Protein AF-0000000077414732 (afdb_homodimer)

InterPro domains:
  IPR002656 Acyltransferase 3 domain [PF01757] (220-573)
  IPR052728 Oxygen and lipid transport regulator [PTHR11161] (34-634)

Organism: Phaedon cochleariae (NCBI:txid80249)

Structure (mmCIF, N/CA/C/O backbone):
data_AF-0000000077414732-model_v1
#
loop_
_entity.id
_entity.type
_entity.pdbx_description
1 polymer 'Acyltransferase 3 domain-containing protein'
#
loop_
_atom_site.group_PDB
_atom_site.id
_atom_site.type_symbol
_atom_site.label_atom_id
_atom_site.label_alt_id
_atom_site.label_comp_id
_atom_site.label_asym_id
_atom_site.label_entity_id
_atom_site.label_seq_id
_atom_site.pdbx_PDB_ins_code
_atom_site.Cartn_x
_atom_site.Cartn_y
_atom_site.Cartn_z
_atom_site.occupancy
_atom_site.B_iso_or_equiv
_atom_site.auth_seq_id
_atom_site.auth_comp_id
_atom_site.auth_asym_id
_atom_site.auth_atom_id
_atom_site.pdbx_PDB_model_num
ATOM 1 N N . MET A 1 1 ? 13.32 -22.75 22.578 1 18.02 1 MET A N 1
ATOM 2 C CA . MET A 1 1 ? 13.07 -21.766 23.625 1 18.02 1 MET A CA 1
ATOM 3 C C . MET A 1 1 ? 12.617 -20.438 23.047 1 18.02 1 MET A C 1
ATOM 5 O O . MET A 1 1 ? 11.727 -19.781 23.594 1 18.02 1 MET A O 1
ATOM 9 N N . LEU A 1 2 ? 13.352 -19.938 22.125 1 20.39 2 LEU A N 1
ATOM 10 C CA . LEU A 1 2 ? 13.336 -18.531 21.766 1 20.39 2 LEU A CA 1
ATOM 11 C C . LEU A 1 2 ? 12.102 -18.188 20.938 1 20.39 2 LEU A C 1
ATOM 13 O O . LEU A 1 2 ? 12.086 -17.203 20.203 1 20.39 2 LEU A O 1
ATOM 17 N N . ARG A 1 3 ? 11.102 -19.219 20.781 1 23.84 3 ARG A N 1
ATOM 18 C CA . ARG A 1 3 ? 9.695 -19.312 20.406 1 23.84 3 ARG A CA 1
ATOM 19 C C . ARG A 1 3 ? 8.844 -18.328 21.188 1 23.84 3 ARG A C 1
ATOM 21 O O . ARG A 1 3 ? 7.668 -18.109 20.875 1 23.84 3 ARG A O 1
ATOM 28 N N . TYR A 1 4 ? 9.273 -18 22.516 1 25.23 4 TYR A N 1
ATOM 29 C CA . TYR A 1 4 ? 8.32 -17.453 23.484 1 25.23 4 TYR A CA 1
ATOM 30 C C . TYR A 1 4 ? 8.242 -15.938 23.375 1 25.23 4 TYR A C 1
ATOM 32 O O . TYR A 1 4 ? 7.746 -15.266 24.281 1 25.23 4 TYR A O 1
ATOM 40 N N . PHE A 1 5 ? 8.992 -15.219 22.719 1 26.42 5 PHE A N 1
ATOM 41 C CA . PHE A 1 5 ? 8.867 -13.812 23.062 1 26.42 5 PHE A CA 1
ATOM 42 C C . PHE A 1 5 ? 7.426 -13.344 22.953 1 26.42 5 PHE A C 1
ATOM 44 O O . PHE A 1 5 ? 6.613 -13.977 22.281 1 26.42 5 PHE A O 1
ATOM 51 N N . PHE A 1 6 ? 7.035 -11.969 23.219 1 28.31 6 PHE A N 1
ATOM 52 C CA . PHE A 1 6 ? 5.723 -11.43 23.562 1 28.31 6 PHE A CA 1
ATOM 53 C C . PHE A 1 6 ? 4.688 -11.828 22.516 1 28.31 6 PHE A C 1
ATOM 55 O O . PHE A 1 6 ? 4.391 -11.062 21.594 1 28.31 6 PHE A O 1
ATOM 62 N N . VAL A 1 7 ? 4.859 -12.984 21.906 1 28.56 7 VAL A N 1
ATOM 63 C CA . VAL A 1 7 ? 3.773 -13.586 21.141 1 28.56 7 VAL A CA 1
ATOM 64 C C . VAL A 1 7 ? 2.484 -13.547 21.953 1 28.56 7 VAL A C 1
ATOM 66 O O . VAL A 1 7 ? 2.406 -14.148 23.031 1 28.56 7 VAL A O 1
ATOM 69 N N . ILE A 1 8 ? 1.695 -12.453 22 1 32.56 8 ILE A N 1
ATOM 70 C CA . ILE A 1 8 ? 0.313 -12.703 22.391 1 32.56 8 ILE A CA 1
ATOM 71 C C . ILE A 1 8 ? -0.017 -14.188 22.219 1 32.56 8 ILE A C 1
ATOM 73 O O . ILE A 1 8 ? 0.409 -14.812 21.25 1 32.56 8 ILE A O 1
ATOM 77 N N . VAL A 1 9 ? -0.513 -14.844 23.391 1 32.56 9 VAL A N 1
ATOM 78 C CA . VAL A 1 9 ? -0.996 -16.219 23.547 1 32.56 9 VAL A CA 1
ATOM 79 C C . VAL A 1 9 ? -1.64 -16.672 22.234 1 32.56 9 VAL A C 1
ATOM 81 O O . VAL A 1 9 ? -2.82 -16.406 21.984 1 32.56 9 VAL A O 1
ATOM 84 N N . LEU A 1 10 ? -1.048 -16.266 21.141 1 33.69 10 LEU A N 1
ATOM 85 C CA . LEU A 1 10 ? -1.621 -17.047 20.047 1 33.69 10 LEU A CA 1
ATOM 86 C C . LEU A 1 10 ? -1.59 -18.531 20.359 1 33.69 10 LEU A C 1
ATOM 88 O O . LEU A 1 10 ? -0.516 -19.141 20.438 1 33.69 10 LEU A O 1
ATOM 92 N N . VAL A 1 11 ? -2.518 -18.922 21.281 1 32.69 11 VAL A N 1
ATOM 93 C CA . VAL A 1 11 ? -2.852 -20.344 21.375 1 32.69 11 VAL A CA 1
ATOM 94 C C . VAL A 1 11 ? -2.785 -20.984 20 1 32.69 11 VAL A C 1
ATOM 96 O O . VAL A 1 11 ? -3.564 -20.641 19.109 1 32.69 11 VAL A O 1
ATOM 99 N N . ILE A 1 12 ? -1.624 -21.078 19.5 1 35.59 12 ILE A N 1
ATOM 100 C CA . ILE A 1 12 ? -1.522 -21.984 18.359 1 35.59 12 ILE A CA 1
ATOM 101 C C . ILE A 1 12 ? -2.211 -23.312 18.703 1 35.59 12 ILE A C 1
ATOM 103 O O . ILE A 1 12 ? -1.692 -24.109 19.484 1 35.59 12 ILE A O 1
ATOM 107 N N . ASN A 1 13 ? -3.469 -23.234 18.906 1 33.81 13 ASN A N 1
ATOM 108 C CA . ASN A 1 13 ? -4.094 -24.547 18.953 1 33.81 13 ASN A CA 1
ATOM 109 C C . ASN A 1 13 ? -3.842 -25.328 17.656 1 33.81 13 ASN A C 1
ATOM 111 O O . ASN A 1 13 ? -4.066 -24.812 16.562 1 33.81 13 ASN A O 1
ATOM 115 N N . LYS A 1 14 ? -2.857 -26.172 17.75 1 39.28 14 LYS A N 1
ATOM 116 C CA . LYS A 1 14 ? -2.6 -27.203 16.734 1 39.28 14 LYS A CA 1
ATOM 117 C C . LYS A 1 14 ? -3.902 -27.781 16.188 1 39.28 14 LYS A C 1
ATOM 119 O O . LYS A 1 14 ? -4.898 -27.859 16.906 1 39.28 14 LYS A O 1
ATOM 124 N N . CYS A 1 15 ? -3.988 -27.672 14.906 1 40.34 15 CYS A N 1
ATOM 125 C CA . CYS A 1 15 ? -4.984 -28.344 14.078 1 40.34 15 CYS A CA 1
ATOM 126 C C . CYS A 1 15 ? -5.316 -29.719 14.625 1 40.34 15 CYS A C 1
ATOM 128 O O . CYS A 1 15 ? -4.43 -30.562 14.781 1 40.34 15 CYS A O 1
ATOM 130 N N . ASN A 1 16 ? -6.195 -29.812 15.492 1 41.09 16 ASN A N 1
ATOM 131 C CA . ASN A 1 16 ? -6.742 -31.031 16.078 1 41.09 16 ASN A CA 1
ATOM 132 C C . ASN A 1 16 ? -7.02 -32.094 15.023 1 41.09 16 ASN A C 1
ATOM 134 O O . ASN A 1 16 ? -7.645 -33.125 15.305 1 41.09 16 ASN A O 1
ATOM 138 N N . GLY A 1 17 ? -7.18 -31.812 13.664 1 50.53 17 GLY A N 1
ATOM 139 C CA . GLY A 1 17 ? -7.809 -32.969 13.07 1 50.53 17 GLY A CA 1
ATOM 140 C C . GLY A 1 17 ? -6.906 -34.188 13.039 1 50.53 17 GLY A C 1
ATOM 141 O O . GLY A 1 17 ? -5.711 -34.094 13.328 1 50.53 17 GLY A O 1
ATOM 142 N N . GLU A 1 18 ? -7.496 -35.375 12.867 1 68.94 18 GLU A N 1
ATOM 143 C CA . GLU A 1 18 ? -7.055 -36.781 12.836 1 68.94 18 GLU A CA 1
ATOM 144 C C . GLU A 1 18 ? -6.148 -37.031 11.633 1 68.94 18 GLU A C 1
ATOM 146 O O . GLU A 1 18 ? -5.316 -37.938 11.664 1 68.94 18 GLU A O 1
ATOM 151 N N . VAL A 1 19 ? -6.141 -36.062 10.648 1 88.69 19 VAL A N 1
ATOM 152 C CA . VAL A 1 19 ? -5.336 -36.312 9.461 1 88.69 19 VAL A CA 1
ATOM 153 C C . VAL A 1 19 ? -3.984 -35.625 9.586 1 88.69 19 VAL A C 1
ATOM 155 O O . VAL A 1 19 ? -3.922 -34.438 9.906 1 88.69 19 VAL A O 1
ATOM 158 N N . SER A 1 20 ? -2.936 -36.312 9.406 1 91.69 20 SER A N 1
ATOM 159 C CA . SER A 1 20 ? -1.581 -35.781 9.531 1 91.69 20 SER A CA 1
ATOM 160 C C . SER A 1 20 ? -1.242 -34.844 8.359 1 91.69 20 SER A C 1
ATOM 162 O O . SER A 1 20 ? -1.919 -34.875 7.332 1 91.69 20 SER A O 1
ATOM 164 N N . ASP A 1 21 ? -0.24 -34.031 8.523 1 93.25 21 ASP A N 1
ATOM 165 C CA . ASP A 1 21 ? 0.221 -33.125 7.477 1 93.25 21 ASP A CA 1
ATOM 166 C C . ASP A 1 21 ? 0.63 -33.906 6.223 1 93.25 21 ASP A C 1
ATOM 168 O O . ASP A 1 21 ? 0.36 -33.469 5.105 1 93.25 21 ASP A O 1
ATOM 172 N N . LYS A 1 22 ? 1.247 -35.031 6.402 1 93.62 22 LYS A N 1
ATOM 173 C CA . LYS A 1 22 ? 1.687 -35.875 5.281 1 93.62 22 LYS A CA 1
ATOM 174 C C . LYS A 1 22 ? 0.495 -36.375 4.484 1 93.62 22 LYS A C 1
ATOM 176 O O . LYS A 1 22 ? 0.509 -36.375 3.254 1 93.62 22 LYS A O 1
ATOM 181 N N . GLU A 1 23 ? -0.467 -36.844 5.184 1 94.5 23 GLU A N 1
ATOM 182 C CA . GLU A 1 23 ? -1.68 -37.312 4.543 1 94.5 23 GLU A CA 1
ATOM 183 C C . GLU A 1 23 ? -2.412 -36.219 3.805 1 94.5 23 GLU A C 1
ATOM 185 O O . GLU A 1 23 ? -2.918 -36.406 2.699 1 94.5 23 GLU A O 1
ATOM 190 N N . TYR A 1 24 ? -2.455 -35.062 4.426 1 95.5 24 TYR A N 1
ATOM 191 C CA . TYR A 1 24 ? -3.1 -33.906 3.818 1 95.5 24 TYR A CA 1
ATOM 192 C C . TYR A 1 24 ? -2.422 -33.531 2.506 1 95.5 24 TYR A C 1
ATOM 194 O O . TYR A 1 24 ? -3.094 -33.188 1.529 1 95.5 24 TYR A O 1
ATOM 202 N N . ALA A 1 25 ? -1.149 -33.625 2.459 1 95.19 25 ALA A N 1
ATOM 203 C CA . ALA A 1 25 ? -0.361 -33.219 1.299 1 95.19 25 ALA A CA 1
ATOM 204 C C . ALA A 1 25 ? -0.603 -34.156 0.117 1 95.19 25 ALA A C 1
ATOM 206 O O . ALA A 1 25 ? -0.385 -33.781 -1.036 1 95.19 25 ALA A O 1
ATOM 207 N N . ARG A 1 26 ? -1.034 -35.344 0.368 1 93.38 26 ARG A N 1
ATOM 208 C CA . ARG A 1 26 ? -1.203 -36.344 -0.68 1 93.38 26 ARG A CA 1
ATOM 209 C C . ARG A 1 26 ? -2.508 -36.125 -1.438 1 93.38 26 ARG A C 1
ATOM 211 O O . ARG A 1 26 ? -2.703 -36.688 -2.52 1 93.38 26 ARG A O 1
ATOM 218 N N . MET A 1 27 ? -3.41 -35.375 -0.857 1 96.12 27 MET A N 1
ATOM 219 C CA . MET A 1 27 ? -4.656 -35.062 -1.555 1 96.12 27 MET A CA 1
ATOM 220 C C . MET A 1 27 ? -4.398 -34.219 -2.781 1 96.12 27 MET A C 1
ATOM 222 O O . MET A 1 27 ? -3.48 -33.375 -2.785 1 96.12 27 MET A O 1
ATOM 226 N N . PRO A 1 28 ? -5.195 -34.375 -3.807 1 96 28 PRO A N 1
ATOM 227 C CA . PRO A 1 28 ? -5.074 -33.469 -4.941 1 96 28 PRO A CA 1
ATOM 228 C C . PRO A 1 28 ? -5.379 -32.031 -4.566 1 96 28 PRO A C 1
ATOM 230 O O . PRO A 1 28 ? -6.191 -31.766 -3.674 1 96 28 PRO A O 1
ATOM 233 N N . PRO A 1 29 ? -4.738 -31.125 -5.258 1 96.06 29 PRO A N 1
ATOM 234 C CA . PRO A 1 29 ? -5.004 -29.719 -4.941 1 96.06 29 PRO A CA 1
ATOM 235 C C . PRO A 1 29 ? -6.43 -29.297 -5.273 1 96.06 29 PRO A C 1
ATOM 237 O O . PRO A 1 29 ? -6.934 -29.609 -6.359 1 96.06 29 PRO A O 1
ATOM 240 N N . VAL A 1 30 ? -7.035 -28.578 -4.371 1 97 30 VAL A N 1
ATOM 241 C CA . VAL A 1 30 ? -8.406 -28.109 -4.539 1 97 30 VAL A CA 1
ATOM 242 C C . VAL A 1 30 ? -8.469 -27.094 -5.684 1 97 30 VAL A C 1
ATOM 244 O O . VAL A 1 30 ? -9.406 -27.125 -6.484 1 97 30 VAL A O 1
ATOM 247 N N . PHE A 1 31 ? -7.473 -26.25 -5.727 1 96.94 31 PHE A N 1
ATOM 248 C CA . PHE A 1 31 ? -7.418 -25.203 -6.742 1 96.94 31 PHE A CA 1
ATOM 249 C C . PHE A 1 31 ? -6.199 -25.391 -7.637 1 96.94 31 PHE A C 1
ATOM 251 O O . PHE A 1 31 ? -5.105 -25.688 -7.156 1 96.94 31 PHE A O 1
ATOM 258 N N . TYR A 1 32 ? -6.414 -25.266 -8.883 1 97 32 TYR A N 1
ATOM 259 C CA . TYR A 1 32 ? -5.336 -25.328 -9.867 1 97 32 TYR A CA 1
ATOM 260 C C . TYR A 1 32 ? -5.633 -24.438 -11.062 1 97 32 TYR A C 1
ATOM 262 O O . TYR A 1 32 ? -6.777 -24.359 -11.523 1 97 32 TYR A O 1
ATOM 270 N N . GLN A 1 33 ? -4.664 -23.734 -11.492 1 97.12 33 GLN A N 1
ATOM 271 C CA . GLN A 1 33 ? -4.828 -22.844 -12.641 1 97.12 33 GLN A CA 1
ATOM 272 C C . GLN A 1 33 ? -3.643 -22.953 -13.594 1 97.12 33 GLN A C 1
ATOM 274 O O . GLN A 1 33 ? -2.49 -22.812 -13.172 1 97.12 33 GLN A O 1
ATOM 279 N N . ASP A 1 34 ? -3.982 -23.188 -14.867 1 97.19 34 ASP A N 1
ATOM 280 C CA . ASP A 1 34 ? -2.949 -23.109 -15.898 1 97.19 34 ASP A CA 1
ATOM 281 C C . ASP A 1 34 ? -2.574 -21.656 -16.188 1 97.19 34 ASP A C 1
ATOM 283 O O . ASP A 1 34 ? -3.234 -20.734 -15.711 1 97.19 34 ASP A O 1
ATOM 287 N N . ASN A 1 35 ? -1.472 -21.516 -16.891 1 97.12 35 ASN A N 1
ATOM 288 C CA . ASN A 1 35 ? -1.042 -20.172 -17.266 1 97.12 35 ASN A CA 1
ATOM 289 C C . ASN A 1 35 ? -2.012 -19.531 -18.25 1 97.12 35 ASN A C 1
ATOM 291 O O . ASN A 1 35 ? -2.006 -19.859 -19.438 1 97.12 35 ASN A O 1
ATOM 295 N N . PHE A 1 36 ? -2.797 -18.641 -17.797 1 97.44 36 PHE A N 1
ATOM 296 C CA . PHE A 1 36 ? -3.854 -18 -18.562 1 97.44 36 PHE A CA 1
ATOM 297 C C . PHE A 1 36 ? -3.273 -17.219 -19.734 1 97.44 36 PHE A C 1
ATOM 299 O O . PHE A 1 36 ? -3.771 -17.328 -20.859 1 97.44 36 PHE A O 1
ATOM 306 N N . ASP A 1 37 ? -2.27 -16.438 -19.531 1 96.5 37 ASP A N 1
ATOM 307 C CA . ASP A 1 37 ? -1.7 -15.562 -20.562 1 96.5 37 ASP A CA 1
ATOM 308 C C . ASP A 1 37 ? -1.032 -16.375 -21.656 1 96.5 37 ASP A C 1
ATOM 310 O O . ASP A 1 37 ? -1.086 -15.992 -22.828 1 96.5 37 ASP A O 1
ATOM 314 N N . ARG A 1 38 ? -0.383 -17.453 -21.297 1 96.12 38 ARG A N 1
ATOM 315 C CA . ARG A 1 38 ? 0.184 -18.359 -22.297 1 96.12 38 ARG A CA 1
ATOM 316 C C . ARG A 1 38 ? -0.908 -18.953 -23.188 1 96.12 38 ARG A C 1
ATOM 318 O O . ARG A 1 38 ? -0.73 -19.094 -24.391 1 96.12 38 ARG A O 1
ATOM 325 N N . CYS A 1 39 ? -1.992 -19.312 -22.562 1 97.06 39 CYS A N 1
ATOM 326 C CA . CYS A 1 39 ? -3.121 -19.859 -23.297 1 97.06 39 CYS A CA 1
ATOM 327 C C . CYS A 1 39 ? -3.68 -18.859 -24.281 1 97.06 39 CYS A C 1
ATOM 329 O O . CYS A 1 39 ? -3.98 -19.203 -25.422 1 97.06 39 CYS A O 1
ATOM 331 N N . MET A 1 40 ? -3.803 -17.625 -23.875 1 96.25 40 MET A N 1
ATOM 332 C CA . MET A 1 40 ? -4.414 -16.594 -24.703 1 96.25 40 MET A CA 1
ATOM 333 C C . MET A 1 40 ? -3.521 -16.25 -25.891 1 96.25 40 MET A C 1
ATOM 335 O O . MET A 1 40 ? -4 -15.758 -26.922 1 96.25 40 MET A O 1
ATOM 339 N N . LEU A 1 41 ? -2.232 -16.516 -25.828 1 95.56 41 LEU A N 1
ATOM 340 C CA . LEU A 1 41 ? -1.303 -16.25 -26.922 1 95.56 41 LEU A CA 1
ATOM 341 C C . LEU A 1 41 ? -1.609 -17.141 -28.109 1 95.56 41 LEU A C 1
ATOM 343 O O . LEU A 1 41 ? -1.146 -16.859 -29.219 1 95.56 41 LEU A O 1
ATOM 347 N N . LEU A 1 42 ? -2.422 -18.203 -27.922 1 94.69 42 LEU A N 1
ATOM 348 C CA . LEU A 1 42 ? -2.791 -19.109 -29.016 1 94.69 42 LEU A CA 1
ATOM 349 C C . LEU A 1 42 ? -3.832 -18.469 -29.922 1 94.69 42 LEU A C 1
ATOM 351 O O . LEU A 1 42 ? -4.172 -19.016 -30.969 1 94.69 42 LEU A O 1
ATOM 355 N N . GLN A 1 43 ? -4.355 -17.359 -29.531 1 92.88 43 GLN A N 1
ATOM 356 C CA . GLN A 1 43 ? -5.277 -16.531 -30.297 1 92.88 43 GLN A CA 1
ATOM 357 C C . GLN A 1 43 ? -6.531 -17.312 -30.688 1 92.88 43 GLN A C 1
ATOM 359 O O . GLN A 1 43 ? -7.266 -17.781 -29.812 1 92.88 43 GLN A O 1
ATOM 364 N N . GLU A 1 44 ? -6.668 -17.766 -31.906 1 90.44 44 GLU A N 1
ATOM 365 C CA . GLU A 1 44 ? -7.887 -18.422 -32.375 1 90.44 44 GLU A CA 1
ATOM 366 C C . GLU A 1 44 ? -8.031 -19.828 -31.781 1 90.44 44 GLU A C 1
ATOM 368 O O . GLU A 1 44 ? -9.141 -20.328 -31.641 1 90.44 44 GLU A O 1
ATOM 373 N N . GLU A 1 45 ? -6.938 -20.359 -31.375 1 91.94 45 GLU A N 1
ATOM 374 C CA . GLU A 1 45 ? -6.965 -21.719 -30.828 1 91.94 45 GLU A CA 1
ATOM 375 C C . GLU A 1 45 ? -7.039 -21.672 -29.297 1 91.94 45 GLU A C 1
ATOM 377 O O . GLU A 1 45 ? -7.031 -22.719 -28.641 1 91.94 45 GLU A O 1
ATOM 382 N N . ALA A 1 46 ? -7.102 -20.5 -28.797 1 94.19 46 ALA A N 1
ATOM 383 C CA . ALA A 1 46 ? -7.109 -20.359 -27.344 1 94.19 46 ALA A CA 1
ATOM 384 C C . ALA A 1 46 ? -8.453 -20.797 -26.766 1 94.19 46 ALA A C 1
ATOM 386 O O . ALA A 1 46 ? -9.508 -20.359 -27.219 1 94.19 46 ALA A O 1
ATOM 387 N N . LEU A 1 47 ? -8.492 -21.641 -25.812 1 95.25 47 LEU A N 1
ATOM 388 C CA . LEU A 1 47 ? -9.664 -22.062 -25.062 1 95.25 47 LEU A CA 1
ATOM 389 C C . LEU A 1 47 ? -9.297 -22.359 -23.609 1 95.25 47 LEU A C 1
ATOM 391 O O . LEU A 1 47 ? -8.672 -23.375 -23.328 1 95.25 47 LEU A O 1
ATOM 395 N N . TYR A 1 48 ? -9.57 -21.453 -22.766 1 96.44 48 TYR A N 1
ATOM 396 C CA . TYR A 1 48 ? -9.305 -21.547 -21.344 1 96.44 48 TYR A CA 1
ATOM 397 C C . TYR A 1 48 ? -10.586 -21.859 -20.562 1 96.44 48 TYR A C 1
ATOM 399 O O . TYR A 1 48 ? -11.523 -21.047 -20.578 1 96.44 48 TYR A O 1
ATOM 407 N N . CYS A 1 49 ? -10.656 -22.984 -19.859 1 96.06 49 CYS A N 1
ATOM 408 C CA . CYS A 1 49 ? -11.914 -23.422 -19.266 1 96.06 49 CYS A CA 1
ATOM 409 C C . CYS A 1 49 ? -11.758 -23.641 -17.75 1 96.06 49 CYS A C 1
ATOM 411 O O . CYS A 1 49 ? -10.695 -24.062 -17.297 1 96.06 49 CYS A O 1
ATOM 413 N N . SER A 1 50 ? -12.742 -23.312 -17 1 96.38 50 SER A N 1
ATOM 414 C CA . SER A 1 50 ? -12.852 -23.594 -15.57 1 96.38 50 SER A CA 1
ATOM 415 C C . SER A 1 50 ? -14 -24.547 -15.289 1 96.38 50 SER A C 1
ATOM 417 O O . SER A 1 50 ? -15.023 -24.531 -15.969 1 96.38 50 SER A O 1
ATOM 419 N N . PHE A 1 51 ? -13.859 -25.438 -14.336 1 96.75 51 PHE A N 1
ATOM 420 C CA . PHE A 1 51 ? -14.898 -26.406 -14.008 1 96.75 51 PHE A CA 1
ATOM 421 C C . PHE A 1 51 ? -14.711 -26.953 -12.594 1 96.75 51 PHE A C 1
ATOM 423 O O . PHE A 1 51 ? -13.672 -26.719 -11.969 1 96.75 51 PHE A O 1
ATOM 430 N N . LEU A 1 52 ? -15.719 -27.484 -12.047 1 97 52 LEU A N 1
ATOM 431 C CA . LEU A 1 52 ? -15.695 -28.25 -10.812 1 97 52 LEU A CA 1
ATOM 432 C C . LEU A 1 52 ? -15.633 -29.75 -11.109 1 97 52 LEU A C 1
ATOM 434 O O . LEU A 1 52 ? -16.484 -30.281 -11.82 1 97 52 LEU A O 1
ATOM 438 N N . TYR A 1 53 ? -14.578 -30.375 -10.75 1 98 53 TYR A N 1
ATOM 439 C CA . TYR A 1 53 ? -14.414 -31.812 -10.891 1 98 53 TYR A CA 1
ATOM 440 C C . TYR A 1 53 ? -14.742 -32.531 -9.586 1 98 53 TYR A C 1
ATOM 442 O O . TYR A 1 53 ? -13.961 -32.5 -8.633 1 98 53 TYR A O 1
ATOM 450 N N . GLN A 1 54 ? -15.867 -33.125 -9.508 1 98 54 GLN A N 1
ATOM 451 C CA . GLN A 1 54 ? -16.297 -33.844 -8.312 1 98 54 GLN A CA 1
ATOM 452 C C . GLN A 1 54 ? -15.711 -35.25 -8.258 1 98 54 GLN A C 1
ATOM 454 O O . GLN A 1 54 ? -16.109 -36.125 -9.031 1 98 54 GLN A O 1
ATOM 459 N N . LEU A 1 55 ? -14.867 -35.5 -7.309 1 97.62 55 LEU A N 1
ATOM 460 C CA . LEU A 1 55 ? -14.141 -36.75 -7.184 1 97.62 55 LEU A CA 1
ATOM 461 C C . LEU A 1 55 ? -15.047 -37.844 -6.645 1 97.62 55 LEU A C 1
ATOM 463 O O . LEU A 1 55 ? -15.922 -37.594 -5.82 1 97.62 55 LEU A O 1
ATOM 467 N N . GLU A 1 56 ? -14.844 -39 -7.125 1 96.12 56 GLU A N 1
ATOM 468 C CA . GLU A 1 56 ? -15.445 -40.25 -6.672 1 96.12 56 GLU A CA 1
ATOM 469 C C . GLU A 1 56 ? -14.438 -41.406 -6.688 1 96.12 56 GLU A C 1
ATOM 471 O O . GLU A 1 56 ? -13.422 -41.344 -7.391 1 96.12 56 GLU A O 1
ATOM 476 N N . PRO A 1 57 ? -14.617 -42.312 -5.789 1 95.56 57 PRO A N 1
ATOM 477 C CA . PRO A 1 57 ? -13.695 -43.469 -5.852 1 95.56 57 PRO A CA 1
ATOM 478 C C . PRO A 1 57 ? -13.859 -44.281 -7.133 1 95.56 57 PRO A C 1
ATOM 480 O O . PRO A 1 57 ? -14.969 -44.438 -7.629 1 95.56 57 PRO A O 1
ATOM 483 N N . LEU A 1 58 ? -12.75 -44.719 -7.758 1 93.56 58 LEU A N 1
ATOM 484 C CA . LEU A 1 58 ? -12.766 -45.562 -8.961 1 93.56 58 LEU A CA 1
ATOM 485 C C . LEU A 1 58 ? -13.539 -46.844 -8.734 1 93.56 58 LEU A C 1
ATOM 487 O O . LEU A 1 58 ? -14.273 -47.281 -9.617 1 93.56 58 LEU A O 1
ATOM 491 N N . ASP A 1 59 ? -13.281 -47.5 -7.539 1 91 59 ASP A N 1
ATOM 492 C CA . ASP A 1 59 ? -13.984 -48.719 -7.117 1 91 59 ASP A CA 1
ATOM 493 C C . ASP A 1 59 ? -14.641 -48.5 -5.75 1 91 59 ASP A C 1
ATOM 495 O O . ASP A 1 59 ? -13.945 -48.344 -4.746 1 91 59 ASP A O 1
ATOM 499 N N . ILE A 1 60 ? -15.898 -48.625 -5.676 1 88.56 60 ILE A N 1
ATOM 500 C CA . ILE A 1 60 ? -16.656 -48.375 -4.457 1 88.56 60 ILE A CA 1
ATOM 501 C C . ILE A 1 60 ? -16.438 -49.531 -3.467 1 88.56 60 ILE A C 1
ATOM 503 O O . ILE A 1 60 ? -16.5 -49.312 -2.252 1 88.56 60 ILE A O 1
ATOM 507 N N . SER A 1 61 ? -16.188 -50.719 -4.043 1 89.44 61 SER A N 1
ATOM 508 C CA . SER A 1 61 ? -16.016 -51.875 -3.188 1 89.44 61 SER A CA 1
ATOM 509 C C . SER A 1 61 ? -14.633 -51.906 -2.535 1 89.44 61 SER A C 1
ATOM 511 O O . SER A 1 61 ? -14.461 -52.469 -1.451 1 89.44 61 SER A O 1
ATOM 513 N N . ASN A 1 62 ? -13.648 -51.281 -3.18 1 89.44 62 ASN A N 1
ATOM 514 C CA . ASN A 1 62 ? -12.289 -51.188 -2.664 1 89.44 62 ASN A CA 1
ATOM 515 C C . ASN A 1 62 ? -11.781 -49.75 -2.68 1 89.44 62 ASN A C 1
ATOM 517 O O . ASN A 1 62 ? -10.984 -49.375 -3.545 1 89.44 62 ASN A O 1
ATOM 521 N N . VAL A 1 63 ? -12.18 -49.094 -1.64 1 90.31 63 VAL A N 1
ATOM 522 C CA . VAL A 1 63 ? -11.859 -47.656 -1.58 1 90.31 63 VAL A CA 1
ATOM 523 C C . VAL A 1 63 ? -10.414 -47.469 -1.113 1 90.31 63 VAL A C 1
ATOM 525 O O . VAL A 1 63 ? -9.938 -48.188 -0.241 1 90.31 63 VAL A O 1
ATOM 528 N N . THR A 1 64 ? -9.695 -46.625 -1.729 1 93.06 64 THR A N 1
ATOM 529 C CA . THR A 1 64 ? -8.305 -46.344 -1.396 1 93.06 64 THR A CA 1
ATOM 530 C C . THR A 1 64 ? -8.211 -45.562 -0.092 1 93.06 64 THR A C 1
ATOM 532 O O . THR A 1 64 ? -9.188 -44.938 0.333 1 93.06 64 THR A O 1
ATOM 535 N N . ASP A 1 65 ? -7.055 -45.625 0.583 1 93.56 65 ASP A N 1
ATOM 536 C CA . ASP A 1 65 ? -6.801 -44.844 1.785 1 93.56 65 ASP A CA 1
ATOM 537 C C . ASP A 1 65 ? -6.891 -43.344 1.492 1 93.56 65 ASP A C 1
ATOM 539 O O . ASP A 1 65 ? -7.34 -42.562 2.338 1 93.56 65 ASP A O 1
ATOM 543 N N . LEU A 1 66 ? -6.508 -43.031 0.312 1 95.19 66 LEU A N 1
ATOM 544 C CA . LEU A 1 66 ? -6.559 -41.625 -0.092 1 95.19 66 LEU A CA 1
ATOM 545 C C . LEU A 1 66 ? -7.996 -41.125 -0.106 1 95.19 66 LEU A C 1
ATOM 547 O O . LEU A 1 66 ? -8.273 -40 0.349 1 95.19 66 LEU A O 1
ATOM 551 N N . TRP A 1 67 ? -8.867 -41.875 -0.6 1 95.81 67 TRP A N 1
ATOM 552 C CA . TRP A 1 67 ? -10.273 -41.469 -0.647 1 95.81 67 TRP A CA 1
ATOM 553 C C . TRP A 1 67 ? -10.836 -41.281 0.759 1 95.81 67 TRP A C 1
ATOM 555 O O . TRP A 1 67 ? -11.625 -40.375 1.004 1 95.81 67 TRP A O 1
ATOM 565 N N . LYS A 1 68 ? -10.469 -42.156 1.711 1 95.19 68 LYS A N 1
ATOM 566 C CA . LYS A 1 68 ? -10.914 -42.031 3.096 1 95.19 68 LYS A CA 1
ATOM 567 C C . LYS A 1 68 ? -10.453 -40.688 3.703 1 95.19 68 LYS A C 1
ATOM 569 O O . LYS A 1 68 ? -11.203 -40.031 4.426 1 95.19 68 LYS A O 1
ATOM 574 N N . ILE A 1 69 ? -9.227 -40.406 3.365 1 95.62 69 ILE A N 1
ATOM 575 C CA . ILE A 1 69 ? -8.672 -39.156 3.857 1 95.62 69 ILE A CA 1
ATOM 576 C C . ILE A 1 69 ? -9.453 -37.969 3.268 1 95.62 69 ILE A C 1
ATOM 578 O O . ILE A 1 69 ? -9.828 -37.031 3.988 1 95.62 69 ILE A O 1
ATOM 582 N N . ILE A 1 70 ? -9.719 -37.969 1.959 1 96.81 70 ILE A N 1
ATOM 583 C CA . ILE A 1 70 ? -10.445 -36.906 1.271 1 96.81 70 ILE A CA 1
ATOM 584 C C . ILE A 1 70 ? -11.828 -36.75 1.896 1 96.81 70 ILE A C 1
ATOM 586 O O . ILE A 1 70 ? -12.266 -35.625 2.16 1 96.81 70 ILE A O 1
ATOM 590 N N . LYS A 1 71 ? -12.484 -37.844 2.186 1 95 71 LYS A N 1
ATOM 591 C CA . LYS A 1 71 ? -13.82 -37.812 2.77 1 95 71 LYS A CA 1
ATOM 592 C C . LYS A 1 71 ? -13.789 -37.25 4.188 1 95 71 LYS A C 1
ATOM 594 O O . LYS A 1 71 ? -14.656 -36.438 4.566 1 95 71 LYS A O 1
ATOM 599 N N . GLU A 1 72 ? -12.852 -37.656 4.902 1 94.44 72 GLU A N 1
ATOM 600 C CA . GLU A 1 72 ? -12.727 -37.188 6.277 1 94.44 72 GLU A CA 1
ATOM 601 C C . GLU A 1 72 ? -12.492 -35.656 6.324 1 94.44 72 GLU A C 1
ATOM 603 O O . GLU A 1 72 ? -13.172 -34.969 7.066 1 94.44 72 GLU A O 1
ATOM 608 N N . VAL A 1 73 ? -11.562 -35.219 5.527 1 94.88 73 VAL A N 1
ATOM 609 C CA . VAL A 1 73 ? -11.242 -33.781 5.516 1 94.88 73 VAL A CA 1
ATOM 610 C C . VAL A 1 73 ? -12.43 -33 4.992 1 94.88 73 VAL A C 1
ATOM 612 O O . VAL A 1 73 ? -12.75 -31.922 5.512 1 94.88 73 VAL A O 1
ATOM 615 N N . SER A 1 74 ? -13.133 -33.5 4.008 1 95.19 74 SER A N 1
ATOM 616 C CA . SER A 1 74 ? -14.25 -32.812 3.373 1 95.19 74 SER A CA 1
ATOM 617 C C . SER A 1 74 ? -15.469 -32.781 4.289 1 95.19 74 SER A C 1
ATOM 619 O O . SER A 1 74 ? -16.375 -31.969 4.086 1 95.19 74 SER A O 1
ATOM 621 N N . SER A 1 75 ? -15.523 -33.625 5.289 1 93.12 75 SER A N 1
ATOM 622 C CA . SER A 1 75 ? -16.688 -33.688 6.168 1 93.12 75 SER A CA 1
ATOM 623 C C . SER A 1 75 ? -16.703 -32.562 7.176 1 93.12 75 SER A C 1
ATOM 625 O O . SER A 1 75 ? -17.766 -32.219 7.703 1 93.12 75 SER A O 1
ATOM 627 N N . ASP A 1 76 ? -15.539 -31.969 7.359 1 89.56 76 ASP A N 1
ATOM 628 C CA . ASP A 1 76 ? -15.445 -30.844 8.273 1 89.56 76 ASP A CA 1
ATOM 629 C C . ASP A 1 76 ? -15.82 -29.531 7.574 1 89.56 76 ASP A C 1
ATOM 631 O O . ASP A 1 76 ? -15.219 -29.172 6.559 1 89.56 76 ASP A O 1
ATOM 635 N N . ASN A 1 77 ? -16.734 -28.797 8.148 1 86.31 77 ASN A N 1
ATOM 636 C CA . ASN A 1 77 ? -17.25 -27.578 7.527 1 86.31 77 ASN A CA 1
ATOM 637 C C . ASN A 1 77 ? -16.219 -26.453 7.562 1 86.31 77 ASN A C 1
ATOM 639 O O . ASN A 1 77 ? -16.375 -25.438 6.879 1 86.31 77 ASN A O 1
ATOM 643 N N . PHE A 1 78 ? -15.164 -26.594 8.312 1 85.62 78 PHE A N 1
ATOM 644 C CA . PHE A 1 78 ? -14.125 -25.578 8.367 1 85.62 78 PHE A CA 1
ATOM 645 C C . PHE A 1 78 ? -13.023 -25.875 7.355 1 85.62 78 PHE A C 1
ATOM 647 O O . PHE A 1 78 ? -12.008 -25.172 7.312 1 85.62 78 PHE A O 1
ATOM 654 N N . ASN A 1 79 ? -13.289 -26.906 6.57 1 92.81 79 ASN A N 1
ATOM 655 C CA . ASN A 1 79 ? -12.375 -27.219 5.48 1 92.81 79 ASN A CA 1
ATOM 656 C C . ASN A 1 79 ? -13.031 -27.016 4.117 1 92.81 79 ASN A C 1
ATOM 658 O O . ASN A 1 79 ? -14.258 -26.938 4.02 1 92.81 79 ASN A O 1
ATOM 662 N N . TYR A 1 80 ? -12.203 -26.828 3.191 1 94.38 80 TYR A N 1
ATOM 663 C CA . TYR A 1 80 ? -12.711 -26.922 1.825 1 94.38 80 TYR A CA 1
ATOM 664 C C . TYR A 1 80 ? -13.203 -28.328 1.516 1 94.38 80 TYR A C 1
ATOM 666 O O . TYR A 1 80 ? -12.789 -29.297 2.152 1 94.38 80 TYR A O 1
ATOM 674 N N . ARG A 1 81 ? -14.164 -28.359 0.643 1 95.31 81 ARG A N 1
ATOM 675 C CA . ARG A 1 81 ? -14.5 -29.656 0.074 1 95.31 81 ARG A CA 1
ATOM 676 C C . ARG A 1 81 ? -13.391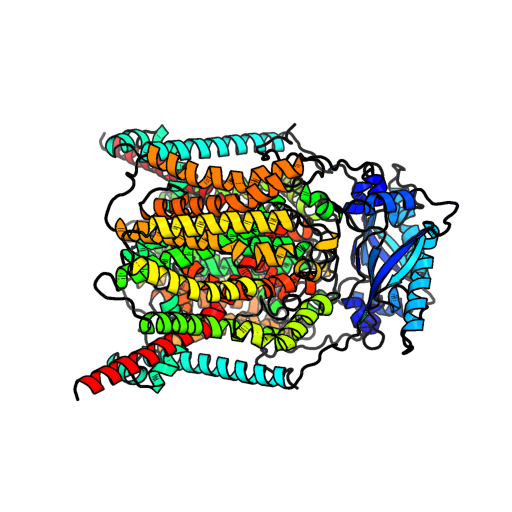 -30.156 -0.846 1 95.31 81 ARG A C 1
ATOM 678 O O . ARG A 1 81 ? -13.344 -29.812 -2.025 1 95.31 81 ARG A O 1
ATOM 685 N N . HIS A 1 82 ? -12.602 -31.062 -0.324 1 97.19 82 HIS A N 1
ATOM 686 C CA . HIS A 1 82 ? -11.445 -31.562 -1.06 1 97.19 82 HIS A CA 1
ATOM 687 C C . HIS A 1 82 ? -11.859 -32.594 -2.098 1 97.19 82 HIS A C 1
ATOM 689 O O . HIS A 1 82 ? -11.047 -33.031 -2.922 1 97.19 82 HIS A O 1
ATOM 695 N N . ASP A 1 83 ? -13.125 -33 -2.084 1 97.12 83 ASP A N 1
ATOM 696 C CA . ASP A 1 83 ? -13.664 -33.875 -3.129 1 97.12 83 ASP A CA 1
ATOM 697 C C . ASP A 1 83 ? -14.219 -33.062 -4.289 1 97.12 83 ASP A C 1
ATOM 699 O O . ASP A 1 83 ? -14.648 -33.625 -5.305 1 97.12 83 ASP A O 1
ATOM 703 N N . HIS A 1 84 ? -14.234 -31.75 -4.156 1 96.69 84 HIS A N 1
ATOM 704 C CA . HIS A 1 84 ? -14.617 -30.812 -5.211 1 96.69 84 HIS A CA 1
ATOM 705 C C . HIS A 1 84 ? -13.414 -30.016 -5.703 1 96.69 84 HIS A C 1
ATOM 707 O O . HIS A 1 84 ? -13.125 -28.938 -5.18 1 96.69 84 HIS A O 1
ATOM 713 N N . LEU A 1 85 ? -12.828 -30.484 -6.738 1 97.88 85 LEU A N 1
ATOM 714 C CA . LEU A 1 85 ? -11.664 -29.781 -7.27 1 97.88 85 LEU A CA 1
ATOM 715 C C . LEU A 1 85 ? -12.086 -28.672 -8.219 1 97.88 85 LEU A C 1
ATOM 717 O O . LEU A 1 85 ? -12.875 -28.906 -9.141 1 97.88 85 LEU A O 1
ATOM 721 N N . ARG A 1 86 ? -11.734 -27.5 -7.977 1 96.81 86 ARG A N 1
ATOM 722 C CA . ARG A 1 86 ? -11.977 -26.344 -8.836 1 96.81 86 ARG A CA 1
ATOM 723 C C . ARG A 1 86 ? -10.734 -25.984 -9.641 1 96.81 86 ARG A C 1
ATOM 725 O O . ARG A 1 86 ? -9.82 -25.344 -9.125 1 96.81 86 ARG A O 1
ATOM 732 N N . HIS A 1 87 ? -10.711 -26.328 -10.906 1 97.81 87 HIS A N 1
ATOM 733 C CA . HIS A 1 87 ? -9.516 -26.203 -11.734 1 97.81 87 HIS A CA 1
ATOM 734 C C . HIS A 1 87 ? -9.773 -25.344 -12.961 1 97.81 87 HIS A C 1
ATOM 736 O O . HIS A 1 87 ? -10.914 -25.25 -13.43 1 97.81 87 HIS A O 1
ATOM 742 N N . TRP A 1 88 ? -8.844 -24.578 -13.383 1 97.81 88 TRP A N 1
ATOM 743 C CA . TRP A 1 88 ? -8.781 -23.797 -14.617 1 97.81 88 TRP A CA 1
ATOM 744 C C . TRP A 1 88 ? -7.688 -24.328 -15.539 1 97.81 88 TRP A C 1
ATOM 746 O O . TRP A 1 88 ? -6.512 -24.359 -15.164 1 97.81 88 TRP A O 1
ATOM 756 N N . ILE A 1 89 ? -8.055 -24.75 -16.75 1 97.62 89 ILE A N 1
ATOM 757 C CA . ILE A 1 89 ? -7.023 -25.344 -17.594 1 97.62 89 ILE A CA 1
ATOM 758 C C . ILE A 1 89 ? -7.102 -24.766 -19 1 97.62 89 ILE A C 1
ATOM 760 O O . ILE A 1 89 ? -8.148 -24.25 -19.406 1 97.62 89 ILE A O 1
ATOM 764 N N . CYS A 1 90 ? -5.988 -24.672 -19.625 1 97.19 90 CYS A N 1
ATOM 765 C CA . CYS A 1 90 ? -5.902 -24.406 -21.062 1 97.19 90 CYS A CA 1
ATOM 766 C C . CYS A 1 90 ? -6.055 -25.703 -21.859 1 97.19 90 CYS A C 1
ATOM 768 O O . CYS A 1 90 ? -5.129 -26.516 -21.922 1 97.19 90 CYS A O 1
ATOM 770 N N . ILE A 1 91 ? -7.121 -25.938 -22.578 1 95.94 91 ILE A N 1
ATOM 771 C CA . ILE A 1 91 ? -7.516 -27.203 -23.188 1 95.94 91 ILE A CA 1
ATOM 772 C C . ILE A 1 91 ? -6.445 -27.641 -24.188 1 95.94 91 ILE A C 1
ATOM 774 O O . ILE A 1 91 ? -5.977 -28.781 -24.141 1 95.94 91 ILE A O 1
ATOM 778 N N . PRO A 1 92 ? -5.934 -26.766 -25.031 1 94.12 92 PRO A N 1
ATOM 779 C CA . PRO A 1 92 ? -4.949 -27.203 -26.016 1 94.12 92 PRO A CA 1
ATOM 780 C C . PRO A 1 92 ? -3.672 -27.75 -25.375 1 94.12 92 PRO A C 1
ATOM 782 O O . PRO A 1 92 ? -2.998 -28.609 -25.953 1 94.12 92 PRO A O 1
ATOM 785 N N . PHE A 1 93 ? -3.309 -27.312 -24.203 1 93.81 93 PHE A N 1
ATOM 786 C CA . PHE A 1 93 ? -2.062 -27.719 -23.562 1 93.81 93 PHE A CA 1
ATOM 787 C C . PHE A 1 93 ? -2.293 -28.906 -22.641 1 93.81 93 PHE A C 1
ATOM 789 O O . PHE A 1 93 ? -1.523 -29.875 -22.656 1 93.81 93 PHE A O 1
ATOM 796 N N . THR A 1 94 ? -3.33 -28.891 -21.781 1 95.19 94 THR A N 1
ATOM 797 C CA . THR A 1 94 ? -3.559 -29.891 -20.75 1 95.19 94 THR A CA 1
ATOM 798 C C . THR A 1 94 ? -4.297 -31.109 -21.312 1 95.19 94 THR A C 1
ATOM 800 O O . THR A 1 94 ? -4.043 -32.25 -20.891 1 95.19 94 THR A O 1
ATOM 803 N N . CYS A 1 95 ? -5.246 -30.859 -22.203 1 94.44 95 CYS A N 1
ATOM 804 C CA . CYS A 1 95 ? -6.016 -31.922 -22.859 1 94.44 95 CYS A CA 1
ATOM 805 C C . CYS A 1 95 ? -5.953 -31.781 -24.375 1 94.44 95 CYS A C 1
ATOM 807 O O . CYS A 1 95 ? -6.98 -31.562 -25.016 1 94.44 95 CYS A O 1
ATOM 809 N N . PRO A 1 96 ? -4.805 -32.031 -24.906 1 89.38 96 PRO A N 1
ATOM 810 C CA . PRO A 1 96 ? -4.613 -31.781 -26.344 1 89.38 96 PRO A CA 1
ATOM 811 C C . PRO A 1 96 ? -5.418 -32.75 -27.219 1 89.38 96 PRO A C 1
ATOM 813 O O . PRO A 1 96 ? -5.684 -32.438 -28.391 1 89.38 96 PRO A O 1
ATOM 816 N N . ASN A 1 97 ? -5.836 -33.812 -26.812 1 87.81 97 ASN A N 1
ATOM 817 C CA . ASN A 1 97 ? -6.504 -34.844 -27.609 1 87.81 97 ASN A CA 1
ATOM 818 C C . ASN A 1 97 ? -7.984 -34.531 -27.812 1 87.81 97 ASN A C 1
ATOM 820 O O . ASN A 1 97 ? -8.68 -35.219 -28.562 1 87.81 97 ASN A O 1
ATOM 824 N N . ILE A 1 98 ? -8.453 -33.5 -27.172 1 88.81 98 ILE A N 1
ATOM 825 C CA . ILE A 1 98 ? -9.859 -33.125 -27.266 1 88.81 98 ILE A CA 1
ATOM 826 C C . ILE A 1 98 ? -10.07 -32.25 -28.5 1 88.81 98 ILE A C 1
ATOM 828 O O . ILE A 1 98 ? -9.281 -31.359 -28.766 1 88.81 98 ILE A O 1
ATOM 832 N N . ASP A 1 99 ? -11.055 -32.625 -29.297 1 82.75 99 ASP A N 1
ATOM 833 C CA . ASP A 1 99 ? -11.453 -31.734 -30.375 1 82.75 99 ASP A CA 1
ATOM 834 C C . ASP A 1 99 ? -12.297 -30.562 -29.875 1 82.75 99 ASP A C 1
ATOM 836 O O . ASP A 1 99 ? -13.523 -30.656 -29.828 1 82.75 99 ASP A O 1
ATOM 840 N N . TYR A 1 100 ? -11.688 -29.609 -29.516 1 76.94 100 TYR A N 1
ATOM 841 C CA . TYR A 1 100 ? -12.383 -28.531 -28.812 1 76.94 100 TYR A CA 1
ATOM 842 C C . TYR A 1 100 ? -12.82 -27.438 -29.781 1 76.94 100 TYR A C 1
ATOM 844 O O . TYR A 1 100 ? -13.484 -26.484 -29.391 1 76.94 100 TYR A O 1
ATOM 852 N N . LEU A 1 101 ? -12.414 -27.562 -30.938 1 69.12 101 LEU A N 1
ATOM 853 C CA . LEU A 1 101 ? -12.883 -26.625 -31.938 1 69.12 101 LEU A CA 1
ATOM 854 C C . LEU A 1 101 ? -14.305 -26.938 -32.375 1 69.12 101 LEU A C 1
ATOM 856 O O . LEU A 1 101 ? -14.969 -26.109 -33 1 69.12 101 LEU A O 1
ATOM 860 N N . SER A 1 102 ? -14.719 -28.094 -31.859 1 65.75 102 SER A N 1
ATOM 861 C CA . SER A 1 102 ? -16.078 -28.453 -32.25 1 65.75 102 SER A CA 1
ATOM 862 C C . SER A 1 102 ? -17.109 -27.703 -31.406 1 65.75 102 SER A C 1
ATOM 864 O O . SER A 1 102 ? -16.875 -27.406 -30.234 1 65.75 102 SER A O 1
ATOM 866 N N . GLU A 1 103 ? -18.016 -27.062 -31.922 1 65.38 103 GLU A N 1
ATOM 867 C CA . GLU A 1 103 ? -19.031 -26.172 -31.375 1 65.38 103 GLU A CA 1
ATOM 868 C C . GLU A 1 103 ? -19.938 -26.906 -30.391 1 65.38 103 GLU A C 1
ATOM 870 O O . GLU A 1 103 ? -20.75 -26.297 -29.688 1 65.38 103 GLU A O 1
ATOM 875 N N . ASN A 1 104 ? -19.609 -28.219 -30.156 1 73.06 104 ASN A N 1
ATOM 876 C CA . ASN A 1 104 ? -20.531 -28.938 -29.297 1 73.06 104 ASN A CA 1
ATOM 877 C C . ASN A 1 104 ? -20.031 -28.984 -27.844 1 73.06 104 ASN A C 1
ATOM 879 O O . ASN A 1 104 ? -19.031 -29.641 -27.562 1 73.06 104 ASN A O 1
ATOM 883 N N . ASN A 1 105 ? -20.688 -28.359 -26.875 1 78.81 105 ASN A N 1
ATOM 884 C CA . ASN A 1 105 ? -20.344 -28.234 -25.469 1 78.81 105 ASN A CA 1
ATOM 885 C C . ASN A 1 105 ? -20.359 -29.578 -24.75 1 78.81 105 ASN A C 1
ATOM 887 O O . ASN A 1 105 ? -19.562 -29.828 -23.859 1 78.81 105 ASN A O 1
ATOM 891 N N . SER A 1 106 ? -21.25 -30.422 -25.172 1 85.06 106 SER A N 1
ATOM 892 C CA . SER A 1 106 ? -21.375 -31.703 -24.5 1 85.06 106 SER A CA 1
ATOM 893 C C . SER A 1 106 ? -20.156 -32.594 -24.797 1 85.06 106 SER A C 1
ATOM 895 O O . SER A 1 106 ? -19.688 -33.312 -23.906 1 85.06 106 SER A O 1
ATOM 897 N N . ASP A 1 107 ? -19.719 -32.469 -25.953 1 87.88 107 ASP A N 1
ATOM 898 C CA . ASP A 1 107 ? -18.547 -33.25 -26.344 1 87.88 107 ASP A CA 1
ATOM 899 C C . ASP A 1 107 ? -17.297 -32.719 -25.641 1 87.88 107 ASP A C 1
ATOM 901 O O . ASP A 1 107 ? -16.406 -33.5 -25.25 1 87.88 107 ASP A O 1
ATOM 905 N N . LEU A 1 108 ? -17.328 -31.469 -25.531 1 92.31 108 LEU A N 1
ATOM 906 C CA . LEU A 1 108 ? -16.203 -30.844 -24.844 1 92.31 108 LEU A CA 1
ATOM 907 C C . LEU A 1 108 ? -16.156 -31.281 -23.375 1 92.31 108 LEU A C 1
ATOM 909 O O . LEU A 1 108 ? -15.094 -31.594 -22.844 1 92.31 108 LEU A O 1
ATOM 913 N N . GLU A 1 109 ? -17.297 -31.266 -22.703 1 94 109 GLU A N 1
ATOM 914 C CA . GLU A 1 109 ? -17.391 -31.672 -21.297 1 94 109 GLU A CA 1
ATOM 915 C C . GLU A 1 109 ? -16.969 -33.125 -21.094 1 94 109 GLU A C 1
ATOM 917 O O . GLU A 1 109 ? -16.234 -33.438 -20.156 1 94 109 GLU A O 1
ATOM 922 N N . LYS A 1 110 ? -17.422 -34 -21.969 1 93.12 110 LYS A N 1
ATOM 923 C CA . LYS A 1 110 ? -17.047 -35.406 -21.906 1 93.12 110 LYS A CA 1
ATOM 924 C C . LYS A 1 110 ? -15.547 -35.562 -22.156 1 93.12 110 LYS A C 1
ATOM 926 O O . LYS A 1 110 ? -14.898 -36.406 -21.5 1 93.12 110 LYS A O 1
ATOM 931 N N . GLY A 1 111 ? -15.102 -34.812 -23.125 1 94.31 111 GLY A N 1
ATOM 932 C CA . GLY A 1 111 ? -13.672 -34.875 -23.406 1 94.31 111 GLY A CA 1
ATOM 933 C C . GLY A 1 111 ? -12.812 -34.469 -22.219 1 94.31 111 GLY A C 1
ATOM 934 O O . GLY A 1 111 ? -11.812 -35.094 -21.922 1 94.31 111 GLY A O 1
ATOM 935 N N . VAL A 1 112 ? -13.188 -33.375 -21.578 1 95.94 112 VAL A N 1
ATOM 936 C CA . VAL A 1 112 ? -12.445 -32.875 -20.422 1 95.94 112 VAL A CA 1
ATOM 937 C C . VAL A 1 112 ? -12.539 -33.875 -19.281 1 95.94 112 VAL A C 1
ATOM 939 O O . VAL A 1 112 ? -11.555 -34.094 -18.562 1 95.94 112 VAL A O 1
ATOM 942 N N . GLN A 1 113 ? -13.719 -34.438 -19.078 1 96.56 113 GLN A N 1
ATOM 943 C CA . GLN A 1 113 ? -13.906 -35.438 -18.031 1 96.56 113 GLN A CA 1
ATOM 944 C C . GLN A 1 113 ? -12.969 -36.625 -18.234 1 96.56 113 GLN A C 1
ATOM 946 O O . GLN A 1 113 ? -12.336 -37.094 -17.281 1 96.56 113 GLN A O 1
ATOM 951 N N . GLU A 1 114 ? -12.891 -37.156 -19.469 1 95.88 114 GLU A N 1
ATOM 952 C CA . GLU A 1 114 ? -12.016 -38.281 -19.781 1 95.88 114 GLU A CA 1
ATOM 953 C C . GLU A 1 114 ? -10.547 -37.906 -19.531 1 95.88 114 GLU A C 1
ATOM 955 O O . GLU A 1 114 ? -9.781 -38.719 -19.031 1 95.88 114 GLU A O 1
ATOM 960 N N . CYS A 1 115 ? -10.258 -36.75 -19.969 1 96.44 115 CYS A N 1
ATOM 961 C CA . CYS A 1 115 ? -8.898 -36.25 -19.766 1 96.44 115 CYS A CA 1
ATOM 962 C C . CYS A 1 115 ? -8.547 -36.25 -18.281 1 96.44 115 CYS A C 1
ATOM 964 O O . CYS A 1 115 ? -7.477 -36.719 -17.891 1 96.44 115 CYS A O 1
ATOM 966 N N . TYR A 1 116 ? -9.406 -35.812 -17.391 1 97.06 116 TYR A N 1
ATOM 967 C CA . TYR A 1 116 ? -9.156 -35.719 -15.953 1 97.06 116 TYR A CA 1
ATOM 968 C C . TYR A 1 116 ? -9.242 -37.094 -15.297 1 97.06 116 TYR A C 1
ATOM 970 O O . TYR A 1 116 ? -8.539 -37.375 -14.32 1 97.06 116 TYR A O 1
ATOM 978 N N . ASP A 1 117 ? -10.141 -37.938 -15.789 1 96.94 117 ASP A N 1
ATOM 979 C CA . ASP A 1 117 ? -10.211 -39.281 -15.281 1 96.94 117 ASP A CA 1
ATOM 980 C C . ASP A 1 117 ? -8.883 -40.031 -15.492 1 96.94 117 ASP A C 1
ATOM 982 O O . ASP A 1 117 ? -8.453 -40.781 -14.625 1 96.94 117 ASP A O 1
ATOM 986 N N . GLU A 1 118 ? -8.297 -39.812 -16.641 1 95.62 118 GLU A N 1
ATOM 987 C CA . GLU A 1 118 ? -6.992 -40.406 -16.906 1 95.62 118 GLU A CA 1
ATOM 988 C C . GLU A 1 118 ? -5.926 -39.875 -15.953 1 95.62 118 GLU A C 1
ATOM 990 O O . GLU A 1 118 ? -5.074 -40.625 -15.477 1 95.62 118 GLU A O 1
ATOM 995 N N . LYS A 1 119 ? -6 -38.656 -15.727 1 93.75 119 LYS A N 1
ATOM 996 C CA . LYS A 1 119 ? -5.031 -37.969 -14.859 1 93.75 119 LYS A CA 1
ATOM 997 C C . LYS A 1 119 ? -5.09 -38.531 -13.445 1 93.75 119 LYS A C 1
ATOM 999 O O . LYS A 1 119 ? -4.055 -38.688 -12.781 1 93.75 119 LYS A O 1
ATOM 1004 N N . PHE A 1 120 ? -6.285 -38.844 -12.891 1 95.25 120 PHE A N 1
ATOM 1005 C CA . PHE A 1 120 ? -6.438 -39.219 -11.492 1 95.25 120 PHE A CA 1
ATOM 1006 C C . PHE A 1 120 ? -6.648 -40.719 -11.359 1 95.25 120 PHE A C 1
ATOM 1008 O O . PHE A 1 120 ? -6.848 -41.25 -10.258 1 95.25 120 PHE A O 1
ATOM 1015 N N . HIS A 1 121 ? -6.492 -41.469 -12.484 1 94.75 121 HIS A N 1
ATOM 1016 C CA . HIS A 1 121 ? -6.703 -42.906 -12.5 1 94.75 121 HIS A CA 1
ATOM 1017 C C . HIS A 1 121 ? -5.688 -43.625 -11.609 1 94.75 121 HIS A C 1
ATOM 1019 O O . HIS A 1 121 ? -6.035 -44.562 -10.898 1 94.75 121 HIS A O 1
ATOM 1025 N N . SER A 1 122 ? -4.449 -43.156 -11.703 1 90.81 122 SER A N 1
ATOM 1026 C CA . SER A 1 122 ? -3.377 -43.781 -10.945 1 90.81 122 SER A CA 1
ATOM 1027 C C . SER A 1 122 ? -3.596 -43.625 -9.445 1 90.81 122 SER A C 1
ATOM 1029 O O . SER A 1 122 ? -3.055 -44.406 -8.656 1 90.81 122 SER A O 1
ATOM 1031 N N . LEU A 1 123 ? -4.398 -42.719 -9.047 1 92.62 123 LEU A N 1
ATOM 1032 C CA . LEU A 1 123 ? -4.656 -42.469 -7.629 1 92.62 123 LEU A CA 1
ATOM 1033 C C . LEU A 1 123 ? -5.918 -43.188 -7.172 1 92.62 123 LEU A C 1
ATOM 1035 O O . LEU A 1 123 ? -6.328 -43.062 -6.016 1 92.62 123 LEU A O 1
ATOM 1039 N N . GLY A 1 124 ? -6.508 -43.906 -8.055 1 93.62 124 GLY A N 1
ATOM 1040 C CA . GLY A 1 124 ? -7.723 -44.656 -7.738 1 93.62 124 GLY A CA 1
ATOM 1041 C C . GLY A 1 124 ? -8.953 -43.75 -7.68 1 93.62 124 GLY A C 1
ATOM 1042 O O . GLY A 1 124 ? -9.883 -44.031 -6.914 1 93.62 124 GLY A O 1
ATOM 1043 N N . LEU A 1 125 ? -8.891 -42.656 -8.398 1 96.38 125 LEU A N 1
ATOM 1044 C CA . LEU A 1 125 ? -9.977 -41.688 -8.344 1 96.38 125 LEU A CA 1
ATOM 1045 C C . LEU A 1 125 ? -10.547 -41.438 -9.734 1 96.38 125 LEU A C 1
ATOM 1047 O O . LEU A 1 125 ? -9.852 -41.625 -10.734 1 96.38 125 LEU A O 1
ATOM 1051 N N . LYS A 1 126 ? -11.742 -41.094 -9.852 1 96.5 126 LYS A N 1
ATOM 1052 C CA . LYS A 1 126 ? -12.453 -40.594 -11.023 1 96.5 126 LYS A CA 1
ATOM 1053 C C . LYS A 1 126 ? -13.422 -39.469 -10.641 1 96.5 126 LYS A C 1
ATOM 1055 O O . LYS A 1 126 ? -13.438 -39.031 -9.492 1 96.5 126 LYS A O 1
ATOM 1060 N N . GLY A 1 127 ? -14.086 -38.906 -11.633 1 96.44 127 GLY A N 1
ATOM 1061 C CA . GLY A 1 127 ? -14.969 -37.812 -11.234 1 96.44 127 GLY A CA 1
ATOM 1062 C C . GLY A 1 127 ? -15.883 -37.344 -12.344 1 96.44 127 GLY A C 1
ATOM 1063 O O . GLY A 1 127 ? -15.922 -37.938 -13.422 1 96.44 127 GLY A O 1
ATOM 1064 N N . LYS A 1 128 ? -16.703 -36.375 -11.992 1 97 128 LYS A N 1
ATOM 1065 C CA . LYS A 1 128 ? -17.641 -35.75 -12.914 1 97 128 LYS A CA 1
ATOM 1066 C C . LYS A 1 128 ? -17.391 -34.25 -13.016 1 97 128 LYS A C 1
ATOM 1068 O O . LYS A 1 128 ? -17.094 -33.594 -12.016 1 97 128 LYS A O 1
ATOM 1073 N N . ILE A 1 129 ? -17.516 -33.75 -14.258 1 96.94 129 ILE A N 1
ATOM 1074 C CA . ILE A 1 129 ? -17.312 -32.312 -14.492 1 96.94 129 ILE A CA 1
ATOM 1075 C C . ILE A 1 129 ? -18.641 -31.578 -14.32 1 96.94 129 ILE A C 1
ATOM 1077 O O . ILE A 1 129 ? -19.672 -32.031 -14.82 1 96.94 129 ILE A O 1
ATOM 1081 N N . GLN A 1 130 ? -18.594 -30.531 -13.547 1 95.5 130 GLN A N 1
ATOM 1082 C CA . GLN A 1 130 ? -19.734 -29.656 -13.367 1 95.5 130 GLN A CA 1
ATOM 1083 C C . GLN A 1 130 ? -19.375 -28.203 -13.656 1 95.5 130 GLN A C 1
ATOM 1085 O O . GLN A 1 130 ? -18.203 -27.812 -13.5 1 95.5 130 GLN A O 1
ATOM 1090 N N . ASP A 1 131 ? -20.312 -27.375 -14.164 1 93.19 131 ASP A N 1
ATOM 1091 C CA . ASP A 1 131 ? -20.203 -25.922 -14.344 1 93.19 131 ASP A CA 1
ATOM 1092 C C . ASP A 1 131 ? -19 -25.578 -15.211 1 93.19 131 ASP A C 1
ATOM 1094 O O . ASP A 1 131 ? -18.141 -24.781 -14.812 1 93.19 131 ASP A O 1
ATOM 1098 N N . LEU A 1 132 ? -18.906 -26.203 -16.391 1 95.06 132 LEU A N 1
ATOM 1099 C CA . LEU A 1 132 ? -17.828 -25.938 -17.328 1 95.06 132 LEU A CA 1
ATOM 1100 C C . LEU A 1 132 ? -18.031 -24.578 -18 1 95.06 132 LEU A C 1
ATOM 1102 O O . LEU A 1 132 ? -19.078 -24.312 -18.594 1 95.06 132 LEU A O 1
ATOM 1106 N N . LYS A 1 133 ? -17.188 -23.656 -17.75 1 93.06 133 LYS A N 1
ATOM 1107 C CA . LYS A 1 133 ? -17.172 -22.344 -18.391 1 93.06 133 LYS A CA 1
ATOM 1108 C C . LYS A 1 133 ? -15.859 -22.094 -19.125 1 93.06 133 LYS A C 1
ATOM 1110 O O . LYS A 1 133 ? -14.781 -22.266 -18.547 1 93.06 133 LYS A O 1
ATOM 1115 N N . CYS A 1 134 ? -15.906 -21.719 -20.328 1 93.75 134 CYS A N 1
ATOM 1116 C CA . CYS A 1 134 ? -14.695 -21.516 -21.125 1 93.75 134 CYS A CA 1
ATOM 1117 C C . CYS A 1 134 ? -14.625 -20.094 -21.641 1 93.75 134 CYS A C 1
ATOM 1119 O O . CYS A 1 134 ? -15.648 -19.438 -21.812 1 93.75 134 CYS A O 1
ATOM 1121 N N . GLU A 1 135 ? -13.461 -19.672 -21.766 1 92.75 135 GLU A N 1
ATOM 1122 C CA . GLU A 1 135 ? -13.195 -18.328 -22.281 1 92.75 135 GLU A CA 1
ATOM 1123 C C . GLU A 1 135 ? -12.211 -18.359 -23.438 1 92.75 135 GLU A C 1
ATOM 1125 O O . GLU A 1 135 ? -11.312 -19.203 -23.484 1 92.75 135 GLU A O 1
ATOM 1130 N N . THR A 1 136 ? -12.391 -17.453 -24.359 1 93.25 136 THR A N 1
ATOM 1131 C CA . THR A 1 136 ? -11.5 -17.234 -25.5 1 93.25 136 THR A CA 1
ATOM 1132 C C . THR A 1 136 ? -10.859 -15.852 -25.438 1 93.25 136 THR A C 1
ATOM 1134 O O . THR A 1 136 ? -10.969 -15.156 -24.422 1 93.25 136 THR A O 1
ATOM 1137 N N . THR A 1 137 ? -10.117 -15.43 -26.484 1 92.38 137 THR A N 1
ATOM 1138 C CA . THR A 1 137 ? -9.461 -14.125 -26.516 1 92.38 137 THR A CA 1
ATOM 1139 C C . THR A 1 137 ? -10.492 -13.016 -26.719 1 92.38 137 THR A C 1
ATOM 1141 O O . THR A 1 137 ? -10.211 -11.852 -26.438 1 92.38 137 THR A O 1
ATOM 1144 N N . GLU A 1 138 ? -11.609 -13.383 -27.203 1 91.06 138 GLU A N 1
ATOM 1145 C CA . GLU A 1 138 ? -12.664 -12.398 -27.391 1 91.06 138 GLU A CA 1
ATOM 1146 C C . GLU A 1 138 ? -13.375 -12.078 -26.078 1 91.06 138 GLU A C 1
ATOM 1148 O O . GLU A 1 138 ? -13.609 -12.969 -25.266 1 91.06 138 GLU A O 1
ATOM 1153 N N . SER A 1 139 ? -13.602 -10.883 -25.938 1 91.44 139 SER A N 1
ATOM 1154 C CA . SER A 1 139 ? -14.25 -10.453 -24.703 1 91.44 139 SER A CA 1
ATOM 1155 C C . SER A 1 139 ? -15.695 -10.938 -24.641 1 91.44 139 SER A C 1
ATOM 1157 O O . SER A 1 139 ? -16.406 -10.914 -25.641 1 91.44 139 SER A O 1
ATOM 1159 N N . LYS A 1 140 ? -16.125 -11.375 -23.547 1 91.69 140 LYS A N 1
ATOM 1160 C CA . LYS A 1 140 ? -17.5 -11.828 -23.312 1 91.69 140 LYS A CA 1
ATOM 1161 C C . LYS A 1 140 ? -18.484 -10.664 -23.406 1 91.69 140 LYS A C 1
ATOM 1163 O O . LYS A 1 140 ? -19.609 -10.828 -23.875 1 91.69 140 LYS A O 1
ATOM 1168 N N . TYR A 1 141 ? -18 -9.523 -22.922 1 95.38 141 TYR A N 1
ATOM 1169 C CA . TYR A 1 141 ? -18.812 -8.312 -22.938 1 95.38 141 TYR A CA 1
ATOM 1170 C C . TYR A 1 141 ? -18.109 -7.176 -23.656 1 95.38 141 TYR A C 1
ATOM 1172 O O . TYR A 1 141 ? -17.469 -6.332 -23.016 1 95.38 141 TYR A O 1
ATOM 1180 N N . PRO A 1 142 ? -18.25 -7.082 -24.922 1 95.56 142 PRO A N 1
ATOM 1181 C CA . PRO A 1 142 ? -17.562 -6.051 -25.703 1 95.56 142 PRO A CA 1
ATOM 1182 C C . PRO A 1 142 ? -18.094 -4.648 -25.422 1 95.56 142 PRO A C 1
ATOM 1184 O O . PRO A 1 142 ? -19.109 -4.488 -24.734 1 95.56 142 PRO A O 1
ATOM 1187 N N . VAL A 1 143 ? -17.406 -3.658 -25.938 1 96.88 143 VAL A N 1
ATOM 1188 C CA . VAL A 1 143 ? -17.766 -2.256 -25.734 1 96.88 143 VAL A CA 1
ATOM 1189 C C . VAL A 1 143 ? -19.109 -1.964 -26.375 1 96.88 143 VAL A C 1
ATOM 1191 O O . VAL A 1 143 ? -19.359 -2.342 -27.516 1 96.88 143 VAL A O 1
ATOM 1194 N N . ASP A 1 144 ? -20 -1.383 -25.672 1 96.94 144 ASP A N 1
ATOM 1195 C CA . ASP A 1 144 ? -21.328 -1.048 -26.203 1 96.94 144 ASP A CA 1
ATOM 1196 C C . ASP A 1 144 ? -21.547 0.464 -26.219 1 96.94 144 ASP A C 1
ATOM 1198 O O . ASP A 1 144 ? -20.625 1.231 -25.953 1 96.94 144 ASP A O 1
ATOM 1202 N N . TRP A 1 145 ? -22.719 0.918 -26.625 1 96.94 145 TRP A N 1
ATOM 1203 C CA . TRP A 1 145 ? -23 2.334 -26.844 1 96.94 145 TRP A CA 1
ATOM 1204 C C . TRP A 1 145 ? -22.938 3.102 -25.516 1 96.94 145 TRP A C 1
ATOM 1206 O O . TRP A 1 145 ? -22.516 4.258 -25.484 1 96.94 145 TRP A O 1
ATOM 1216 N N . LEU A 1 146 ? -23.359 2.521 -24.422 1 97.31 146 LEU A N 1
ATOM 1217 C CA . LEU A 1 146 ? -23.328 3.189 -23.125 1 97.31 146 LEU A CA 1
ATOM 1218 C C . LEU A 1 146 ? -21.906 3.447 -22.672 1 97.31 146 LEU A C 1
ATOM 1220 O O . LEU A 1 146 ? -21.625 4.473 -22.047 1 97.31 146 LEU A O 1
ATOM 1224 N N . ASP A 1 147 ? -21.047 2.457 -22.938 1 97.62 147 ASP A N 1
ATOM 1225 C CA . ASP A 1 147 ? -19.641 2.639 -22.609 1 97.62 147 ASP A CA 1
ATOM 1226 C C . ASP A 1 147 ? -19.062 3.855 -23.344 1 97.62 147 ASP A C 1
ATOM 1228 O O . ASP A 1 147 ? -18.359 4.664 -22.734 1 97.62 147 ASP A O 1
ATOM 1232 N N . ILE A 1 148 ? -19.375 3.998 -24.578 1 97.81 148 ILE A N 1
ATOM 1233 C CA . ILE A 1 148 ? -18.875 5.086 -25.406 1 97.81 148 ILE A CA 1
ATOM 1234 C C . ILE A 1 148 ? -19.453 6.414 -24.922 1 97.81 148 ILE A C 1
ATOM 1236 O O . ILE A 1 148 ? -18.734 7.41 -24.812 1 97.81 148 ILE A O 1
ATOM 1240 N N . LEU A 1 149 ? -20.719 6.398 -24.625 1 97.88 149 LEU A N 1
ATOM 1241 C CA . LEU A 1 149 ? -21.359 7.609 -24.125 1 97.88 149 LEU A CA 1
ATOM 1242 C C . LEU A 1 149 ? -20.688 8.078 -22.828 1 97.88 149 LEU A C 1
ATOM 1244 O O . LEU A 1 149 ? -20.391 9.266 -22.672 1 97.88 149 LEU A O 1
ATOM 1248 N N . VAL A 1 150 ? -20.5 7.16 -21.953 1 97.44 150 VAL A N 1
ATOM 1249 C CA . VAL A 1 150 ? -19.875 7.5 -20.672 1 97.44 150 VAL A CA 1
ATOM 1250 C C . VAL A 1 150 ? -18.469 8.016 -20.906 1 97.44 150 VAL A C 1
ATOM 1252 O O . VAL A 1 150 ? -18.031 8.969 -20.234 1 97.44 150 VAL A O 1
ATOM 1255 N N . CYS A 1 151 ? -17.75 7.414 -21.797 1 97.25 151 CYS A N 1
ATOM 1256 C CA . CYS A 1 151 ? -16.406 7.867 -22.125 1 97.25 151 CYS A CA 1
ATOM 1257 C C . CYS A 1 151 ? -16.422 9.305 -22.641 1 97.25 151 CYS A C 1
ATOM 1259 O O . CYS A 1 151 ? -15.602 10.125 -22.219 1 97.25 151 CYS A O 1
ATOM 1261 N N . ILE A 1 152 ? -17.359 9.664 -23.5 1 97.31 152 ILE A N 1
ATOM 1262 C CA . ILE A 1 152 ? -17.484 11 -24.062 1 97.31 152 ILE A CA 1
ATOM 1263 C C . ILE A 1 152 ? -17.797 12 -22.938 1 97.31 152 ILE A C 1
ATOM 1265 O O . ILE A 1 152 ? -17.172 13.062 -22.859 1 97.31 152 ILE A O 1
ATOM 1269 N N . ILE A 1 153 ? -18.672 11.586 -22.078 1 96.94 153 ILE A N 1
ATOM 1270 C CA . ILE A 1 153 ? -19.078 12.453 -20.969 1 96.94 153 ILE A CA 1
ATOM 1271 C C . ILE A 1 153 ? -17.891 12.695 -20.047 1 96.94 153 ILE A C 1
ATOM 1273 O O . ILE A 1 153 ? -17.656 13.828 -19.609 1 96.94 153 ILE A O 1
ATOM 1277 N N . LEU A 1 154 ? -17.156 11.695 -19.766 1 95.12 154 LEU A N 1
ATOM 1278 C CA . LEU A 1 154 ? -16.016 11.82 -18.875 1 95.12 154 LEU A CA 1
ATOM 1279 C C . LEU A 1 154 ? -14.922 12.664 -19.516 1 95.12 154 LEU A C 1
ATOM 1281 O O . LEU A 1 154 ? -14.273 13.461 -18.828 1 95.12 154 LEU A O 1
ATOM 1285 N N . VAL A 1 155 ? -14.727 12.484 -20.797 1 95.94 155 VAL A N 1
ATOM 1286 C CA . VAL A 1 155 ? -13.711 13.266 -21.5 1 95.94 155 VAL A CA 1
ATOM 1287 C C . VAL A 1 155 ? -14.117 14.742 -21.516 1 95.94 155 VAL A C 1
ATOM 1289 O O . VAL A 1 155 ? -13.289 15.617 -21.281 1 95.94 155 VAL A O 1
ATOM 1292 N N . LEU A 1 156 ? -15.375 15.016 -21.75 1 96.81 156 LEU A N 1
ATOM 1293 C CA . LEU A 1 156 ? -15.875 16.391 -21.719 1 96.81 156 LEU A CA 1
ATOM 1294 C C . LEU A 1 156 ? -15.758 16.984 -20.328 1 96.81 156 LEU A C 1
ATOM 1296 O O . LEU A 1 156 ? -15.422 18.172 -20.188 1 96.81 156 LEU A O 1
ATOM 1300 N N . TYR A 1 157 ? -16.031 16.188 -19.391 1 95.88 157 TYR A N 1
ATOM 1301 C CA . TYR A 1 157 ? -15.93 16.641 -18.016 1 95.88 157 TYR A CA 1
ATOM 1302 C C . TYR A 1 157 ? -14.484 16.984 -17.656 1 95.88 157 TYR A C 1
ATOM 1304 O O . TYR A 1 157 ? -14.227 18 -17.016 1 95.88 157 TYR A O 1
ATOM 1312 N N . ILE A 1 158 ? -13.555 16.156 -18.078 1 95.56 158 ILE A N 1
ATOM 1313 C CA . ILE A 1 158 ? -12.148 16.406 -17.812 1 95.56 158 ILE A CA 1
ATOM 1314 C C . ILE A 1 158 ? -11.695 17.672 -18.562 1 95.56 158 ILE A C 1
ATOM 1316 O O . ILE A 1 158 ? -10.906 18.453 -18.031 1 95.56 158 ILE A O 1
ATOM 1320 N N . CYS A 1 159 ? -12.219 17.891 -19.75 1 96.38 159 CYS A N 1
ATOM 1321 C CA . CYS A 1 159 ? -11.914 19.109 -20.5 1 96.38 159 CYS A CA 1
ATOM 1322 C C . CYS A 1 159 ? -12.43 20.344 -19.766 1 96.38 159 CYS A C 1
ATOM 1324 O O . CYS A 1 159 ? -11.758 21.375 -19.734 1 96.38 159 CYS A O 1
ATOM 1326 N N . LEU A 1 160 ? -13.586 20.188 -19.219 1 95.94 160 LEU A N 1
ATOM 1327 C CA . LEU A 1 160 ? -14.148 21.281 -18.422 1 95.94 160 LEU A CA 1
ATOM 1328 C C . LEU A 1 160 ? -13.258 21.609 -17.234 1 95.94 160 LEU A C 1
ATOM 1330 O O . LEU A 1 160 ? -13.008 22.766 -16.938 1 95.94 160 LEU A O 1
ATOM 1334 N N . ILE A 1 161 ? -12.781 20.609 -16.578 1 95.81 161 ILE A N 1
ATOM 1335 C CA . ILE A 1 161 ? -11.922 20.781 -15.406 1 95.81 161 ILE A CA 1
ATOM 1336 C C . ILE A 1 161 ? -10.625 21.453 -15.812 1 95.81 161 ILE A C 1
ATOM 1338 O O . ILE A 1 161 ? -10.148 22.375 -15.133 1 95.81 161 ILE A O 1
ATOM 1342 N N . ILE A 1 162 ? -10.039 21.031 -16.953 1 94.88 162 ILE A N 1
ATOM 1343 C CA . ILE A 1 162 ? -8.797 21.609 -17.453 1 94.88 162 ILE A CA 1
ATOM 1344 C C . ILE A 1 162 ? -9.016 23.078 -17.797 1 94.88 162 ILE A C 1
ATOM 1346 O O . ILE A 1 162 ? -8.219 23.938 -17.406 1 94.88 162 ILE A O 1
ATOM 1350 N N . TYR A 1 163 ? -10.102 23.359 -18.469 1 94.75 163 TYR A N 1
ATOM 1351 C CA . TYR A 1 163 ? -10.438 24.734 -18.828 1 94.75 163 TYR A CA 1
ATOM 1352 C C . TYR A 1 163 ? -10.617 25.609 -17.594 1 94.75 163 TYR A C 1
ATOM 1354 O O . TYR A 1 163 ? -10.078 26.703 -17.516 1 94.75 163 TYR A O 1
ATOM 1362 N N . SER A 1 164 ? -11.406 25.078 -16.656 1 94.38 164 SER A N 1
ATOM 1363 C CA . SER A 1 164 ? -11.68 25.812 -15.43 1 94.38 164 SER A CA 1
ATOM 1364 C C . SER A 1 164 ? -10.406 26.047 -14.633 1 94.38 164 SER A C 1
ATOM 1366 O O . SER A 1 164 ? -10.25 27.109 -14.008 1 94.38 164 SER A O 1
ATOM 1368 N N . THR A 1 165 ? -9.508 25.125 -14.625 1 93.12 165 THR A N 1
ATOM 1369 C CA . THR A 1 165 ? -8.258 25.234 -13.891 1 93.12 165 THR A CA 1
ATOM 1370 C C . THR A 1 165 ? -7.367 26.312 -14.516 1 93.12 165 THR A C 1
ATOM 1372 O O . THR A 1 165 ? -6.777 27.125 -13.797 1 93.12 165 THR A O 1
ATOM 1375 N N . PHE A 1 166 ? -7.332 26.406 -15.805 1 90.88 166 PHE A N 1
ATOM 1376 C CA . PHE A 1 166 ? -6.531 27.422 -16.484 1 90.88 166 PHE A CA 1
ATOM 1377 C C . PHE A 1 166 ? -7.191 28.797 -16.375 1 90.88 166 PHE A C 1
ATOM 1379 O O . PHE A 1 166 ? -6.504 29.812 -16.266 1 90.88 166 PHE A O 1
ATOM 1386 N N . PHE A 1 167 ? -8.484 28.766 -16.406 1 89.5 167 PHE A N 1
ATOM 1387 C CA . PHE A 1 167 ? -9.242 30 -16.234 1 89.5 167 PHE A CA 1
ATOM 1388 C C . PHE A 1 167 ? -8.945 30.641 -14.883 1 89.5 167 PHE A C 1
ATOM 1390 O O . PHE A 1 167 ? -8.633 31.828 -14.805 1 89.5 167 PHE A O 1
ATOM 1397 N N . GLU A 1 168 ? -9.023 29.875 -13.867 1 88.31 168 GLU A N 1
ATOM 1398 C CA . GLU A 1 168 ? -8.758 30.375 -12.516 1 88.31 168 GLU A CA 1
ATOM 1399 C C . GLU A 1 168 ? -7.297 30.781 -12.359 1 88.31 168 GLU A C 1
ATOM 1401 O O . GLU A 1 168 ? -6.988 31.734 -11.641 1 88.31 168 GLU A O 1
ATOM 1406 N N . TYR A 1 169 ? -6.449 30.047 -12.992 1 86.44 169 TYR A N 1
ATOM 1407 C CA . TYR A 1 169 ? -5.02 30.344 -12.938 1 86.44 169 TYR A CA 1
ATOM 1408 C C . TYR A 1 169 ? -4.73 31.719 -13.547 1 86.44 169 TYR A C 1
ATOM 1410 O O . TYR A 1 169 ? -4.031 32.531 -12.945 1 86.44 169 TYR A O 1
ATOM 1418 N N . THR A 1 170 ? -5.262 32.031 -14.641 1 87.81 170 THR A N 1
ATOM 1419 C CA . THR A 1 170 ? -5.043 33.312 -15.32 1 87.81 170 THR A CA 1
ATOM 1420 C C . THR A 1 170 ? -5.703 34.438 -14.555 1 87.81 170 THR A C 1
ATOM 1422 O O . THR A 1 170 ? -5.141 35.531 -14.453 1 87.81 170 THR A O 1
ATOM 1425 N N . ALA A 1 171 ? -6.836 34.156 -13.977 1 86.69 171 ALA A N 1
ATOM 1426 C CA . ALA A 1 171 ? -7.562 35.188 -13.219 1 86.69 171 ALA A CA 1
ATOM 1427 C C . ALA A 1 171 ? -6.828 35.531 -11.93 1 86.69 171 ALA A C 1
ATOM 1429 O O . ALA A 1 171 ? -6.898 36.656 -11.461 1 86.69 171 ALA A O 1
ATOM 1430 N N . SER A 1 172 ? -6.137 34.562 -11.367 1 84.94 172 SER A N 1
ATOM 1431 C CA . SER A 1 172 ? -5.492 34.75 -10.07 1 84.94 172 SER A CA 1
ATOM 1432 C C . SER A 1 172 ? -4.316 35.719 -10.172 1 84.94 172 SER A C 1
ATOM 1434 O O . SER A 1 172 ? -3.859 36.25 -9.156 1 84.94 172 SER A O 1
ATOM 1436 N N . TYR A 1 173 ? -3.787 36 -11.383 1 85.25 173 TYR A N 1
ATOM 1437 C CA . TYR A 1 173 ? -2.652 36.906 -11.555 1 85.25 173 TYR A CA 1
ATOM 1438 C C . TYR A 1 173 ? -3.119 38.312 -11.969 1 85.25 173 TYR A C 1
ATOM 1440 O O . TYR A 1 173 ? -2.307 39.219 -12.109 1 85.25 173 TYR A O 1
ATOM 1448 N N . MET A 1 174 ? -4.422 38.438 -12.125 1 85.25 174 MET A N 1
ATOM 1449 C CA . MET A 1 174 ? -4.973 39.75 -12.398 1 85.25 174 MET A CA 1
ATOM 1450 C C . MET A 1 174 ? -5.203 40.531 -11.109 1 85.25 174 MET A C 1
ATOM 1452 O O . MET A 1 174 ? -4.91 40.031 -10.023 1 85.25 174 MET A O 1
ATOM 1456 N N . THR A 1 175 ? -5.535 41.781 -11.203 1 84.94 175 THR A N 1
ATOM 1457 C CA . THR A 1 175 ? -5.805 42.562 -10.016 1 84.94 175 THR A CA 1
ATOM 1458 C C . THR A 1 175 ? -6.988 42 -9.234 1 84.94 175 THR A C 1
ATOM 1460 O O . THR A 1 175 ? -7.816 41.281 -9.797 1 84.94 175 THR A O 1
ATOM 1463 N N . VAL A 1 176 ? -6.977 42.219 -8.031 1 84.56 176 VAL A N 1
ATOM 1464 C CA . VAL A 1 176 ? -8.016 41.719 -7.148 1 84.56 176 VAL A CA 1
ATOM 1465 C C . VAL A 1 176 ? -9.391 42.125 -7.676 1 84.56 176 VAL A C 1
ATOM 1467 O O . VAL A 1 176 ? -10.344 41.344 -7.637 1 84.56 176 VAL A O 1
ATOM 1470 N N . GLU A 1 177 ? -9.484 43.344 -8.18 1 86.25 177 GLU A N 1
ATOM 1471 C CA . GLU A 1 177 ? -10.75 43.844 -8.695 1 86.25 177 GLU A CA 1
ATOM 1472 C C . GLU A 1 177 ? -11.195 43.062 -9.93 1 86.25 177 GLU A C 1
ATOM 1474 O O . GLU A 1 177 ? -12.367 42.688 -10.039 1 86.25 177 GLU A O 1
ATOM 1479 N N . LYS A 1 178 ? -10.289 42.844 -10.797 1 86.56 178 LYS A N 1
ATOM 1480 C CA . LYS A 1 178 ? -10.609 42.094 -12.023 1 86.56 178 LYS A CA 1
ATOM 1481 C C . LYS A 1 178 ? -10.898 40.625 -11.734 1 86.56 178 LYS A C 1
ATOM 1483 O O . LYS A 1 178 ? -11.758 40.031 -12.375 1 86.56 178 LYS A O 1
ATOM 1488 N N . TYR A 1 179 ? -10.148 40.094 -10.773 1 86.44 179 TYR A N 1
ATOM 1489 C CA . TYR A 1 179 ? -10.398 38.719 -10.359 1 86.44 179 TYR A CA 1
ATOM 1490 C C . TYR A 1 179 ? -11.828 38.531 -9.852 1 86.44 179 TYR A C 1
ATOM 1492 O O . TYR A 1 179 ? -12.523 37.594 -10.234 1 86.44 179 TYR A O 1
ATOM 1500 N N . GLU A 1 180 ? -12.227 39.5 -9.07 1 85.12 180 GLU A N 1
ATOM 1501 C CA . GLU A 1 180 ? -13.57 39.438 -8.5 1 85.12 180 GLU A CA 1
ATOM 1502 C C . GLU A 1 180 ? -14.625 39.688 -9.57 1 85.12 180 GLU A C 1
ATOM 1504 O O . GLU A 1 180 ? -15.703 39.094 -9.539 1 85.12 180 GLU A O 1
ATOM 1509 N N . GLN A 1 181 ? -14.328 40.562 -10.477 1 85.38 181 GLN A N 1
ATOM 1510 C CA . GLN A 1 181 ? -15.266 40.844 -11.562 1 85.38 181 GLN A CA 1
ATOM 1511 C C . GLN A 1 181 ? -15.477 39.625 -12.43 1 85.38 181 GLN A C 1
ATOM 1513 O O . GLN A 1 181 ? -16.594 39.375 -12.906 1 85.38 181 GLN A O 1
ATOM 1518 N N . LEU A 1 182 ? -14.422 38.875 -12.555 1 84.38 182 LEU A N 1
ATOM 1519 C CA . LEU A 1 182 ? -14.484 37.688 -13.406 1 84.38 182 LEU A CA 1
ATOM 1520 C C . LEU A 1 182 ? -15.094 36.5 -12.656 1 84.38 182 LEU A C 1
ATOM 1522 O O . LEU A 1 182 ? -15.883 35.75 -13.219 1 84.38 182 LEU A O 1
ATOM 1526 N N . THR A 1 183 ? -14.805 36.375 -11.391 1 81.44 183 THR A N 1
ATOM 1527 C CA . THR A 1 183 ? -15.18 35.156 -10.648 1 81.44 183 THR A CA 1
ATOM 1528 C C . THR A 1 183 ? -16.531 35.344 -9.969 1 81.44 183 THR A C 1
ATOM 1530 O O . THR A 1 183 ? -17.172 34.375 -9.555 1 81.44 183 THR A O 1
ATOM 1533 N N . LYS A 1 184 ? -17 36.562 -9.891 1 81.38 184 LYS A N 1
ATOM 1534 C CA . LYS A 1 184 ? -18.281 36.812 -9.219 1 81.38 184 LYS A CA 1
ATOM 1535 C C . LYS A 1 184 ? -19.438 36.75 -10.211 1 81.38 184 LYS A C 1
ATOM 1537 O O . LYS A 1 184 ? -20.609 36.719 -9.805 1 81.38 184 LYS A O 1
ATOM 1542 N N . THR A 1 185 ? -19.141 36.719 -11.531 1 83.69 185 THR A N 1
ATOM 1543 C CA . THR A 1 185 ? -20.203 36.5 -12.508 1 83.69 185 THR A CA 1
ATOM 1544 C C . THR A 1 185 ? -20.781 35.094 -12.359 1 83.69 185 THR A C 1
ATOM 1546 O O . THR A 1 185 ? -20.172 34.219 -11.742 1 83.69 185 THR A O 1
ATOM 1549 N N . LYS A 1 186 ? -21.953 34.906 -12.82 1 83.5 186 LYS A N 1
ATOM 1550 C CA . LYS A 1 186 ? -22.594 33.625 -12.719 1 83.5 186 LYS A CA 1
ATOM 1551 C C . LYS A 1 186 ? -21.734 32.531 -13.328 1 83.5 186 LYS A C 1
ATOM 1553 O O . LYS A 1 186 ? -21.453 31.5 -12.68 1 83.5 186 LYS A O 1
ATOM 1558 N N . TRP A 1 187 ? -21.266 32.75 -14.516 1 86.5 187 TRP A N 1
ATOM 1559 C CA . TRP A 1 187 ? -20.469 31.781 -15.219 1 86.5 187 TRP A CA 1
ATOM 1560 C C . TRP A 1 187 ? -19.078 31.656 -14.594 1 86.5 187 TRP A C 1
ATOM 1562 O O . TRP A 1 187 ? -18.5 30.578 -14.547 1 86.5 187 TRP A O 1
ATOM 1572 N N . GLY A 1 188 ? -18.609 32.719 -14.125 1 87.81 188 GLY A N 1
ATOM 1573 C CA . GLY A 1 188 ? -17.312 32.719 -13.461 1 87.81 188 GLY A CA 1
ATOM 1574 C C . GLY A 1 188 ? -17.297 31.875 -12.188 1 87.81 188 GLY A C 1
ATOM 1575 O O . GLY A 1 188 ? -16.344 31.141 -11.922 1 87.81 188 GLY A O 1
ATOM 1576 N N . ARG A 1 189 ? -18.422 31.969 -11.516 1 87.5 189 ARG A N 1
ATOM 1577 C CA . ARG A 1 189 ? -18.547 31.203 -10.289 1 87.5 189 ARG A CA 1
ATOM 1578 C C . ARG A 1 189 ? -18.672 29.703 -10.578 1 87.5 189 ARG A C 1
ATOM 1580 O O . ARG A 1 189 ? -18.109 28.875 -9.859 1 87.5 189 ARG A O 1
ATOM 1587 N N . ILE A 1 190 ? -19.344 29.438 -11.602 1 89.44 190 ILE A N 1
ATOM 1588 C CA . ILE A 1 190 ? -19.531 28.047 -11.984 1 89.44 190 ILE A CA 1
ATOM 1589 C C . ILE A 1 190 ? -18.219 27.438 -12.445 1 89.44 190 ILE A C 1
ATOM 1591 O O . ILE A 1 190 ? -17.844 26.344 -12.023 1 89.44 190 ILE A O 1
ATOM 1595 N N . PHE A 1 191 ? -17.469 28.141 -13.258 1 90.38 191 PHE A N 1
ATOM 1596 C CA . PHE A 1 191 ? -16.203 27.609 -13.758 1 90.38 191 PHE A CA 1
ATOM 1597 C C . PHE A 1 191 ? -15.18 27.5 -12.633 1 90.38 191 PHE A C 1
ATOM 1599 O O . PHE A 1 191 ? -14.398 26.547 -12.586 1 90.38 191 PHE A O 1
ATOM 1606 N N . SER A 1 192 ? -15.242 28.391 -11.719 1 90.19 192 SER A N 1
ATOM 1607 C CA . SER A 1 192 ? -14.266 28.391 -10.633 1 90.19 192 SER A CA 1
ATOM 1608 C C . SER A 1 192 ? -14.5 27.219 -9.688 1 90.19 192 SER A C 1
ATOM 1610 O O . SER A 1 192 ? -13.578 26.797 -8.984 1 90.19 192 SER A O 1
ATOM 1612 N N . ALA A 1 193 ? -15.703 26.734 -9.719 1 92.75 193 ALA A N 1
ATOM 1613 C CA . ALA A 1 193 ? -16.047 25.609 -8.836 1 92.75 193 ALA A CA 1
ATOM 1614 C C . ALA A 1 193 ? -15.305 24.344 -9.25 1 92.75 193 ALA A C 1
ATOM 1616 O O . ALA A 1 193 ? -15.086 23.453 -8.422 1 92.75 193 ALA A O 1
ATOM 1617 N N . PHE A 1 194 ? -14.867 24.312 -10.547 1 95.44 194 PHE A N 1
ATOM 1618 C CA . PHE A 1 194 ? -14.25 23.094 -11.078 1 95.44 194 PHE A CA 1
ATOM 1619 C C . PHE A 1 194 ? -12.734 23.234 -11.117 1 95.44 194 PHE A C 1
ATOM 1621 O O . PHE A 1 194 ? -12.047 22.344 -11.625 1 95.44 194 PHE A O 1
ATOM 1628 N N . SER A 1 195 ? -12.242 24.312 -10.555 1 94.31 195 SER A N 1
ATOM 1629 C CA . SER A 1 195 ? -10.805 24.531 -10.555 1 94.31 195 SER A CA 1
ATOM 1630 C C . SER A 1 195 ? -10.109 23.625 -9.531 1 94.31 195 SER A C 1
ATOM 1632 O O . SER A 1 195 ? -10.469 23.656 -8.352 1 94.31 195 SER A O 1
ATOM 1634 N N . ILE A 1 196 ? -9.047 22.922 -9.891 1 93.75 196 ILE A N 1
ATOM 1635 C CA . ILE A 1 196 ? -8.344 21.969 -9.047 1 93.75 196 ILE A CA 1
ATOM 1636 C C . ILE A 1 196 ? -7.598 22.703 -7.941 1 93.75 196 ILE A C 1
ATOM 1638 O O . ILE A 1 196 ? -7.73 22.359 -6.762 1 93.75 196 ILE A O 1
ATOM 1642 N N . PRO A 1 197 ? -6.891 23.781 -8.203 1 90.31 197 PRO A N 1
ATOM 1643 C CA . PRO A 1 197 ? -6.176 24.469 -7.125 1 90.31 197 PRO A CA 1
ATOM 1644 C C . PRO A 1 197 ? -7.117 25.062 -6.078 1 90.31 197 PRO A C 1
ATOM 1646 O O . PRO A 1 197 ? -6.801 25.062 -4.883 1 90.31 197 PRO A O 1
ATOM 1649 N N . ARG A 1 198 ? -8.211 25.594 -6.535 1 90.69 198 ARG A N 1
ATOM 1650 C CA . ARG A 1 198 ? -9.18 26.141 -5.598 1 90.69 198 ARG A CA 1
ATOM 1651 C C . ARG A 1 198 ? -9.75 25.062 -4.691 1 90.69 198 ARG A C 1
ATOM 1653 O O . ARG A 1 198 ? -9.852 25.25 -3.479 1 90.69 198 ARG A O 1
ATOM 1660 N N . ASN A 1 199 ? -10.078 23.953 -5.301 1 93.56 199 ASN A N 1
ATOM 1661 C CA . ASN A 1 199 ? -10.633 22.844 -4.531 1 93.56 199 ASN A CA 1
ATOM 1662 C C . ASN A 1 199 ? -9.586 22.219 -3.605 1 93.56 199 ASN A C 1
ATOM 1664 O O . ASN A 1 199 ? -9.914 21.766 -2.508 1 93.56 199 ASN A O 1
ATOM 1668 N N . TRP A 1 200 ? -8.398 22.219 -4.066 1 91.06 200 TRP A N 1
ATOM 1669 C CA . TRP A 1 200 ? -7.309 21.734 -3.223 1 91.06 200 TRP A CA 1
ATOM 1670 C C . TRP A 1 200 ? -7.156 22.609 -1.979 1 91.06 200 TRP A C 1
ATOM 1672 O O . TRP A 1 200 ? -7.039 22.094 -0.865 1 91.06 200 TRP A O 1
ATOM 1682 N N . ARG A 1 201 ? -7.195 23.906 -2.125 1 88.5 201 ARG A N 1
ATOM 1683 C CA . ARG A 1 201 ? -7.082 24.828 -1 1 88.5 201 ARG A CA 1
ATOM 1684 C C . ARG A 1 201 ? -8.234 24.656 -0.022 1 88.5 201 ARG A C 1
ATOM 1686 O O . ARG A 1 201 ? -8.039 24.672 1.194 1 88.5 201 ARG A O 1
ATOM 1693 N N . ARG A 1 202 ? -9.336 24.438 -0.615 1 90.44 202 ARG A N 1
ATOM 1694 C CA . ARG A 1 202 ? -10.508 24.219 0.226 1 90.44 202 ARG A CA 1
ATOM 1695 C C . ARG A 1 202 ? -10.391 22.922 1.01 1 90.44 202 ARG A C 1
ATOM 1697 O O . ARG A 1 202 ? -10.797 22.844 2.174 1 90.44 202 ARG A O 1
ATOM 1704 N N . LEU A 1 203 ? -9.867 21.953 0.395 1 90.38 203 LEU A N 1
ATOM 1705 C CA . LEU A 1 203 ? -9.75 20.625 1.002 1 90.38 203 LEU A CA 1
ATOM 1706 C C . LEU A 1 203 ? -8.758 20.656 2.162 1 90.38 203 LEU A C 1
ATOM 1708 O O . LEU A 1 203 ? -9.016 20.062 3.213 1 90.38 203 LEU A O 1
ATOM 1712 N N . ILE A 1 204 ? -7.648 21.375 2.004 1 86.81 204 ILE A N 1
ATOM 1713 C CA . ILE A 1 204 ? -6.566 21.312 2.98 1 86.81 204 ILE A CA 1
ATOM 1714 C C . ILE A 1 204 ? -6.797 22.344 4.082 1 86.81 204 ILE A C 1
ATOM 1716 O O . ILE A 1 204 ? -6.164 22.281 5.137 1 86.81 204 ILE A O 1
ATOM 1720 N N . THR A 1 205 ? -7.617 23.328 3.812 1 84.06 205 THR A N 1
ATOM 1721 C CA . THR A 1 205 ? -7.84 24.391 4.785 1 84.06 205 THR A CA 1
ATOM 1722 C C . THR A 1 205 ? -8.688 23.891 5.949 1 84.06 205 THR A C 1
ATOM 1724 O O . THR A 1 205 ? -9.781 23.359 5.742 1 84.06 205 THR A O 1
ATOM 1727 N N . VAL A 1 206 ? -8.086 23.875 7.074 1 78.56 206 VAL A N 1
ATOM 1728 C CA . VAL A 1 206 ? -8.797 23.562 8.312 1 78.56 206 VAL A CA 1
ATOM 1729 C C . VAL A 1 206 ? -9.078 24.844 9.078 1 78.56 206 VAL A C 1
ATOM 1731 O O . VAL A 1 206 ? -8.148 25.578 9.445 1 78.56 206 VAL A O 1
ATOM 1734 N N . LYS A 1 207 ? -10.336 25.156 9.188 1 77.31 207 LYS A N 1
ATOM 1735 C CA . LYS A 1 207 ? -10.688 26.359 9.938 1 77.31 207 LYS A CA 1
ATOM 1736 C C . LYS A 1 207 ? -10.227 26.25 11.391 1 77.31 207 LYS A C 1
ATOM 1738 O O . LYS A 1 207 ? -10.359 25.188 12.008 1 77.31 207 LYS A O 1
ATOM 1743 N N . ASN A 1 208 ? -9.547 27.125 11.836 1 80.88 208 ASN A N 1
ATOM 1744 C CA . ASN A 1 208 ? -9.062 27.141 13.219 1 80.88 208 ASN A CA 1
ATOM 1745 C C . ASN A 1 208 ? -10.086 27.75 14.164 1 80.88 208 ASN A C 1
ATOM 1747 O O . ASN A 1 208 ? -9.891 28.859 14.672 1 80.88 208 ASN A O 1
ATOM 1751 N N . THR A 1 209 ? -11.289 27.047 14.258 1 82.88 209 THR A N 1
ATOM 1752 C CA . THR A 1 209 ? -12.305 27.438 15.227 1 82.88 209 THR A CA 1
ATOM 1753 C C . THR A 1 209 ? -12.336 26.469 16.406 1 82.88 209 THR A C 1
ATOM 1755 O O . THR A 1 209 ? -11.969 25.312 16.266 1 82.88 209 THR A O 1
ATOM 1758 N N . PRO A 1 210 ? -12.672 27 17.484 1 82.75 210 PRO A N 1
ATOM 1759 C CA . PRO A 1 210 ? -12.734 26.125 18.672 1 82.75 210 PRO A CA 1
ATOM 1760 C C . PRO A 1 210 ? -13.641 24.906 18.453 1 82.75 210 PRO A C 1
ATOM 1762 O O . PRO A 1 210 ? -13.352 23.828 18.969 1 82.75 210 PRO A O 1
ATOM 1765 N N . GLU A 1 211 ? -14.633 25.094 17.703 1 81.5 211 GLU A N 1
ATOM 1766 C CA . GLU A 1 211 ? -15.555 24 17.438 1 81.5 211 GLU A CA 1
ATOM 1767 C C . GLU A 1 211 ? -14.883 22.891 16.609 1 81.5 211 GLU A C 1
ATOM 1769 O O . GLU A 1 211 ? -15.031 21.719 16.922 1 81.5 211 GLU A O 1
ATOM 1774 N N . VAL A 1 212 ? -14.164 23.312 15.688 1 84.25 212 VAL A N 1
ATOM 1775 C CA . VAL A 1 212 ? -13.484 22.359 14.82 1 84.25 212 VAL A CA 1
ATOM 1776 C C . VAL A 1 212 ? -12.43 21.594 15.617 1 84.25 212 VAL A C 1
ATOM 1778 O O . VAL A 1 212 ? -12.273 20.391 15.453 1 84.25 212 VAL A O 1
ATOM 1781 N N . GLU A 1 213 ? -11.797 22.266 16.453 1 86.31 213 GLU A N 1
ATOM 1782 C CA . GLU A 1 213 ? -10.766 21.641 17.266 1 86.31 213 GLU A CA 1
ATOM 1783 C C . GLU A 1 213 ? -11.367 20.609 18.219 1 86.31 213 GLU A C 1
ATOM 1785 O O . GLU A 1 213 ? -10.773 19.562 18.469 1 86.31 213 GLU A O 1
ATOM 1790 N N . THR A 1 214 ? -12.531 20.984 18.688 1 86.44 214 THR A N 1
ATOM 1791 C CA . THR A 1 214 ? -13.18 20.125 19.656 1 86.44 214 THR A CA 1
ATOM 1792 C C . THR A 1 214 ? -13.656 18.828 19 1 86.44 214 THR A C 1
ATOM 1794 O O . THR A 1 214 ? -13.703 17.781 19.641 1 86.44 214 THR A O 1
ATOM 1797 N N . PHE A 1 215 ? -13.977 18.859 17.734 1 89.62 215 PHE A N 1
ATOM 1798 C CA . PHE A 1 215 ? -14.539 17.688 17.078 1 89.62 215 PHE A CA 1
ATOM 1799 C C . PHE A 1 215 ? -13.477 16.953 16.266 1 89.62 215 PHE A C 1
ATOM 1801 O O . PHE A 1 215 ? -13.773 16 15.555 1 89.62 215 PHE A O 1
ATOM 1808 N N . LYS A 1 216 ? -12.242 17.312 16.406 1 90.81 216 LYS A N 1
ATOM 1809 C CA . LYS A 1 216 ? -11.133 16.703 15.695 1 90.81 216 LYS A CA 1
ATOM 1810 C C . LYS A 1 216 ? -11.039 15.203 16 1 90.81 216 LYS A C 1
ATOM 1812 O O . LYS A 1 216 ? -10.758 14.398 15.117 1 90.81 216 LYS A O 1
ATOM 1817 N N . PRO A 1 217 ? -11.281 14.828 17.281 1 92.94 217 PRO A N 1
ATOM 1818 C CA . PRO A 1 217 ? -11.211 13.391 17.578 1 92.94 217 PRO A CA 1
ATOM 1819 C C . PRO A 1 217 ? -12.203 12.57 16.766 1 92.94 217 PRO A C 1
ATOM 1821 O O . PRO A 1 217 ? -11.914 11.422 16.406 1 92.94 217 PRO A O 1
ATOM 1824 N N . ILE A 1 218 ? -13.344 13.102 16.469 1 93.81 218 ILE A N 1
ATOM 1825 C CA . ILE A 1 218 ? -14.359 12.383 15.695 1 93.81 218 ILE A CA 1
ATOM 1826 C C . ILE A 1 218 ? -13.852 12.133 14.281 1 93.81 218 ILE A C 1
ATOM 1828 O O . ILE A 1 218 ? -14.039 11.047 13.734 1 93.81 218 ILE A O 1
ATOM 1832 N N . GLN A 1 219 ? -13.172 13.117 13.719 1 92 219 GLN A N 1
ATOM 1833 C CA . GLN A 1 219 ? -12.586 12.938 12.391 1 92 219 GLN A CA 1
ATOM 1834 C C . GLN A 1 219 ? -11.469 11.906 12.414 1 92 219 GLN A C 1
ATOM 1836 O O . GLN A 1 219 ? -11.32 11.125 11.469 1 92 219 GLN A O 1
ATOM 1841 N N . GLY A 1 220 ? -10.75 11.953 13.469 1 93.62 220 GLY A N 1
ATOM 1842 C CA . GLY A 1 220 ? -9.719 10.938 13.633 1 93.62 220 GLY A CA 1
ATOM 1843 C C . GLY A 1 220 ? -10.281 9.531 13.688 1 93.62 220 GLY A C 1
ATOM 1844 O O . GLY A 1 220 ? -9.797 8.633 12.992 1 93.62 220 GLY A O 1
ATOM 1845 N N . VAL A 1 221 ? -11.297 9.352 14.461 1 94.88 221 VAL A N 1
ATOM 1846 C CA . VAL A 1 221 ? -11.914 8.039 14.609 1 94.88 221 VAL A CA 1
ATOM 1847 C C . VAL A 1 221 ? -12.5 7.586 13.281 1 94.88 221 VAL A C 1
ATOM 1849 O O . VAL A 1 221 ? -12.422 6.41 12.922 1 94.88 221 VAL A O 1
ATOM 1852 N N . ARG A 1 222 ? -13.086 8.508 12.555 1 94.88 222 ARG A N 1
ATOM 1853 C CA . ARG A 1 222 ? -13.633 8.203 11.242 1 94.88 222 ARG A CA 1
ATOM 1854 C C . ARG A 1 222 ? -12.547 7.645 10.32 1 94.88 222 ARG A C 1
ATOM 1856 O O . ARG A 1 222 ? -12.773 6.656 9.617 1 94.88 222 ARG A O 1
ATOM 1863 N N . PHE A 1 223 ? -11.398 8.273 10.328 1 94.62 223 PHE A N 1
ATOM 1864 C CA . PHE A 1 223 ? -10.281 7.867 9.484 1 94.62 223 PHE A CA 1
ATOM 1865 C C . PHE A 1 223 ? -9.781 6.484 9.883 1 94.62 223 PHE A C 1
ATOM 1867 O O . PHE A 1 223 ? -9.664 5.594 9.039 1 94.62 223 PHE A O 1
ATOM 1874 N N . TYR A 1 224 ? -9.508 6.238 11.164 1 94.88 224 TYR A N 1
ATOM 1875 C CA . TYR A 1 224 ? -8.938 4.973 11.617 1 94.88 224 TYR A CA 1
ATOM 1876 C C . TYR A 1 224 ? -9.945 3.838 11.469 1 94.88 224 TYR A C 1
ATOM 1878 O O . TYR A 1 224 ? -9.562 2.701 11.172 1 94.88 224 TYR A O 1
ATOM 1886 N N . ASN A 1 225 ? -11.18 4.191 11.656 1 94.56 225 ASN A N 1
ATOM 1887 C CA . ASN A 1 225 ? -12.219 3.191 11.453 1 94.56 225 ASN A CA 1
ATOM 1888 C C . ASN A 1 225 ? -12.305 2.768 9.984 1 94.56 225 ASN A C 1
ATOM 1890 O O . ASN A 1 225 ? -12.586 1.604 9.688 1 94.56 225 ASN A O 1
ATOM 1894 N N . THR A 1 226 ? -12.086 3.697 9.078 1 95.5 226 THR A N 1
ATOM 1895 C CA . THR A 1 226 ? -12.078 3.377 7.652 1 95.5 226 THR A CA 1
ATOM 1896 C C . THR A 1 226 ? -10.945 2.41 7.32 1 95.5 226 THR A C 1
ATOM 1898 O O . THR A 1 226 ? -11.117 1.499 6.508 1 95.5 226 THR A O 1
ATOM 1901 N N . ILE A 1 227 ? -9.812 2.559 7.945 1 94.94 227 ILE A N 1
ATOM 1902 C CA . ILE A 1 227 ? -8.688 1.65 7.742 1 94.94 227 ILE A CA 1
ATOM 1903 C C . ILE A 1 227 ? -9.086 0.236 8.164 1 94.94 227 ILE A C 1
ATOM 1905 O O . ILE A 1 227 ? -8.758 -0.735 7.477 1 94.94 227 ILE A O 1
ATOM 1909 N N . LEU A 1 228 ? -9.812 0.174 9.242 1 93.94 228 LEU A N 1
ATOM 1910 C CA . LEU A 1 228 ? -10.234 -1.133 9.734 1 93.94 228 LEU A CA 1
ATOM 1911 C C . LEU A 1 228 ? -11.211 -1.789 8.766 1 93.94 228 LEU A C 1
ATOM 1913 O O . LEU A 1 228 ? -11.172 -3.006 8.562 1 93.94 228 LEU A O 1
ATOM 1917 N N . VAL A 1 229 ? -12.078 -0.997 8.203 1 94.38 229 VAL A N 1
ATOM 1918 C CA . VAL A 1 229 ? -13.016 -1.516 7.211 1 94.38 229 VAL A CA 1
ATOM 1919 C C . VAL A 1 229 ? -12.25 -2.047 6.004 1 94.38 229 VAL A C 1
ATOM 1921 O O . VAL A 1 229 ? -12.508 -3.16 5.535 1 94.38 229 VAL A O 1
ATOM 1924 N N . ILE A 1 230 ? -11.281 -1.292 5.523 1 95.88 230 ILE A N 1
ATOM 1925 C CA . ILE A 1 230 ? -10.492 -1.702 4.367 1 95.88 230 ILE A CA 1
ATOM 1926 C C . ILE A 1 230 ? -9.688 -2.959 4.707 1 95.88 230 ILE A C 1
ATOM 1928 O O . ILE A 1 230 ? -9.586 -3.875 3.889 1 95.88 230 ILE A O 1
ATOM 1932 N N . LEU A 1 231 ? -9.195 -3.031 5.934 1 94.5 231 LEU A N 1
ATOM 1933 C CA . LEU A 1 231 ? -8.438 -4.195 6.387 1 94.5 231 LEU A CA 1
ATOM 1934 C C . LEU A 1 231 ? -9.297 -5.449 6.352 1 94.5 231 LEU A C 1
ATOM 1936 O O . LEU A 1 231 ? -8.852 -6.5 5.883 1 94.5 231 LEU A O 1
ATOM 1940 N N . SER A 1 232 ? -10.469 -5.316 6.844 1 91.81 232 SER A N 1
ATOM 1941 C CA . SER A 1 232 ? -11.375 -6.461 6.863 1 91.81 232 SER A CA 1
ATOM 1942 C C . SER A 1 232 ? -11.672 -6.953 5.449 1 91.81 232 SER A C 1
ATOM 1944 O O . SER A 1 232 ? -11.641 -8.156 5.188 1 91.81 232 SER A O 1
ATOM 1946 N N . HIS A 1 233 ? -11.938 -6.051 4.566 1 93.69 233 HIS A N 1
ATOM 1947 C CA . HIS A 1 233 ? -12.25 -6.426 3.193 1 93.69 233 HIS A CA 1
ATOM 1948 C C . HIS A 1 233 ? -11.016 -6.93 2.463 1 93.69 233 HIS A C 1
ATOM 1950 O O . HIS A 1 233 ? -11.109 -7.805 1.599 1 93.69 233 HIS A O 1
ATOM 1956 N N . THR A 1 234 ? -9.867 -6.391 2.811 1 95.12 234 THR A N 1
ATOM 1957 C CA . THR A 1 234 ? -8.617 -6.914 2.264 1 95.12 234 THR A CA 1
ATOM 1958 C C . THR A 1 234 ? -8.422 -8.375 2.668 1 95.12 234 THR A C 1
ATOM 1960 O O . THR A 1 234 ? -8.117 -9.219 1.826 1 95.12 234 THR A O 1
ATOM 1963 N N . ALA A 1 235 ? -8.609 -8.617 3.941 1 91.5 235 ALA A N 1
ATOM 1964 C CA . ALA A 1 235 ? -8.461 -9.977 4.441 1 91.5 235 ALA A CA 1
ATOM 1965 C C . ALA A 1 235 ? -9.469 -10.922 3.785 1 91.5 235 ALA A C 1
ATOM 1967 O O . ALA A 1 235 ? -9.109 -12.023 3.369 1 91.5 235 ALA A O 1
ATOM 1968 N N . MET A 1 236 ? -10.641 -10.492 3.604 1 89.88 236 MET A N 1
ATOM 1969 C CA . MET A 1 236 ? -11.688 -11.297 2.998 1 89.88 236 MET A CA 1
ATOM 1970 C C . MET A 1 236 ? -11.383 -11.586 1.532 1 89.88 236 MET A C 1
ATOM 1972 O O . MET A 1 236 ? -11.703 -12.664 1.025 1 89.88 236 MET A O 1
ATOM 1976 N N . SER A 1 237 ? -10.797 -10.648 0.899 1 92.31 237 SER A N 1
ATOM 1977 C CA . SER A 1 237 ? -10.539 -10.781 -0.531 1 92.31 237 SER A CA 1
ATOM 1978 C C . SER A 1 237 ? -9.562 -11.922 -0.813 1 92.31 237 SER A C 1
ATOM 1980 O O . SER A 1 237 ? -9.555 -12.477 -1.914 1 92.31 237 SER A O 1
ATOM 1982 N N . PHE A 1 238 ? -8.773 -12.352 0.168 1 92 238 PHE A N 1
ATOM 1983 C CA . PHE A 1 238 ? -7.812 -13.43 -0.009 1 92 238 PHE A CA 1
ATOM 1984 C C . PHE A 1 238 ? -8.523 -14.781 -0.082 1 92 238 PHE A C 1
ATOM 1986 O O . PHE A 1 238 ? -7.992 -15.734 -0.652 1 92 238 PHE A O 1
ATOM 1993 N N . VAL A 1 239 ? -9.742 -14.836 0.42 1 88.88 239 VAL A N 1
ATOM 1994 C CA . VAL A 1 239 ? -10.406 -16.141 0.501 1 88.88 239 VAL A CA 1
ATOM 1995 C C . VAL A 1 239 ? -11.578 -16.172 -0.472 1 88.88 239 VAL A C 1
ATOM 1997 O O . VAL A 1 239 ? -12.328 -17.156 -0.508 1 88.88 239 VAL A O 1
ATOM 2000 N N . LEU A 1 240 ? -11.734 -15.102 -1.292 1 88.06 240 LEU A N 1
ATOM 2001 C CA . LEU A 1 240 ? -12.812 -15.047 -2.275 1 88.06 240 LEU A CA 1
ATOM 2002 C C . LEU A 1 240 ? -12.43 -15.805 -3.543 1 88.06 240 LEU A C 1
ATOM 2004 O O . LEU A 1 240 ? -13.289 -16.109 -4.375 1 88.06 240 LEU A O 1
ATOM 2008 N N . GLY A 1 241 ? -11.211 -16.125 -3.639 1 89.44 241 GLY A N 1
ATOM 2009 C CA . GLY A 1 241 ? -10.719 -16.828 -4.812 1 89.44 241 GLY A CA 1
ATOM 2010 C C . GLY A 1 241 ? -9.852 -18.016 -4.477 1 89.44 241 GLY A C 1
ATOM 2011 O O . GLY A 1 241 ? -9.852 -18.5 -3.336 1 89.44 241 GLY A O 1
ATOM 2012 N N . PRO A 1 242 ? -9.242 -18.562 -5.508 1 95.25 242 PRO A N 1
ATOM 2013 C CA . PRO A 1 242 ? -8.398 -19.75 -5.293 1 95.25 242 PRO A CA 1
ATOM 2014 C C . PRO A 1 242 ? -7.211 -19.469 -4.375 1 95.25 242 PRO A C 1
ATOM 2016 O O . PRO A 1 242 ? -6.566 -18.422 -4.5 1 95.25 242 PRO A O 1
ATOM 2019 N N . VAL A 1 243 ? -6.988 -20.375 -3.527 1 95.5 243 VAL A N 1
ATOM 2020 C CA . VAL A 1 243 ? -5.918 -20.25 -2.547 1 95.5 243 VAL A CA 1
ATOM 2021 C C . VAL A 1 243 ? -4.914 -21.375 -2.717 1 95.5 243 VAL A C 1
ATOM 2023 O O . VAL A 1 243 ? -5.297 -22.531 -2.963 1 95.5 243 VAL A O 1
ATOM 2026 N N . LEU A 1 244 ? -3.672 -21.031 -2.627 1 96.88 244 LEU A N 1
ATOM 2027 C CA . LEU A 1 244 ? -2.604 -22.016 -2.83 1 96.88 244 LEU A CA 1
ATOM 2028 C C . LEU A 1 244 ? -2.406 -22.875 -1.587 1 96.88 244 LEU A C 1
ATOM 2030 O O . LEU A 1 244 ? -2.318 -24.094 -1.682 1 96.88 244 LEU A O 1
ATOM 2034 N N . ASN A 1 245 ? -2.268 -22.266 -0.455 1 96.19 245 ASN A N 1
ATOM 2035 C CA . ASN A 1 245 ? -2.109 -22.969 0.814 1 96.19 245 ASN A CA 1
ATOM 2036 C C . ASN A 1 245 ? -3.428 -23.047 1.578 1 96.19 245 ASN A C 1
ATOM 2038 O O . ASN A 1 245 ? -3.598 -22.391 2.604 1 96.19 245 ASN A O 1
ATOM 2042 N N . THR A 1 246 ? -4.289 -23.953 1.23 1 95.88 246 THR A N 1
ATOM 2043 C CA . THR A 1 246 ? -5.66 -24.078 1.707 1 95.88 246 THR A CA 1
ATOM 2044 C C . THR A 1 246 ? -5.691 -24.281 3.219 1 95.88 246 THR A C 1
ATOM 2046 O O . THR A 1 246 ? -6.656 -23.906 3.883 1 95.88 246 THR A O 1
ATOM 2049 N N . GLN A 1 247 ? -4.645 -24.797 3.787 1 93.12 247 GLN A N 1
ATOM 2050 C CA . GLN A 1 247 ? -4.602 -25.047 5.223 1 93.12 247 GLN A CA 1
ATOM 2051 C C . GLN A 1 247 ? -4.734 -23.734 6.004 1 93.12 247 GLN A C 1
ATOM 2053 O O . GLN A 1 247 ? -5.293 -23.719 7.105 1 93.12 247 GLN A O 1
ATOM 2058 N N . TYR A 1 248 ? -4.164 -22.75 5.457 1 92.12 248 TYR A N 1
ATOM 2059 C CA . TYR A 1 248 ? -4.277 -21.453 6.133 1 92.12 248 TYR A CA 1
ATOM 2060 C C . TYR A 1 248 ? -5.738 -21.062 6.309 1 92.12 248 TYR A C 1
ATOM 2062 O O . TYR A 1 248 ? -6.16 -20.688 7.406 1 92.12 248 TYR A O 1
ATOM 2070 N N . THR A 1 249 ? -6.484 -21.141 5.223 1 91.06 249 THR A N 1
ATOM 2071 C CA . THR A 1 249 ? -7.902 -20.797 5.273 1 91.06 249 THR A CA 1
ATOM 2072 C C . THR A 1 249 ? -8.648 -21.75 6.203 1 91.06 249 THR A C 1
ATOM 2074 O O . THR A 1 249 ? -9.555 -21.328 6.93 1 91.06 249 THR A O 1
ATOM 2077 N N . GLU A 1 250 ? -8.273 -22.969 6.176 1 92.12 250 GLU A N 1
ATOM 2078 C CA . GLU A 1 250 ? -8.953 -24 6.934 1 92.12 250 GLU A CA 1
ATOM 2079 C C . GLU A 1 250 ? -8.648 -23.906 8.422 1 92.12 250 GLU A C 1
ATOM 2081 O O . GLU A 1 250 ? -9.383 -24.438 9.258 1 92.12 250 GLU A O 1
ATOM 2086 N N . THR A 1 251 ? -7.613 -23.141 8.797 1 88 251 THR A N 1
ATOM 2087 C CA . THR A 1 251 ? -7.27 -22.984 10.211 1 88 251 THR A CA 1
ATOM 2088 C C . THR A 1 251 ? -7.484 -21.547 10.664 1 88 251 THR A C 1
ATOM 2090 O O . THR A 1 251 ? -7.023 -21.156 11.734 1 88 251 THR A O 1
ATOM 2093 N N . MET A 1 252 ? -8.062 -20.828 9.867 1 83.62 252 MET A N 1
ATOM 2094 C CA . MET A 1 252 ? -8.266 -19.406 10.172 1 83.62 252 MET A CA 1
ATOM 2095 C C . MET A 1 252 ? -9.133 -19.25 11.422 1 83.62 252 MET A C 1
ATOM 2097 O O . MET A 1 252 ? -8.961 -18.281 12.172 1 83.62 252 MET A O 1
ATOM 2101 N N . ASN A 1 253 ? -10.086 -2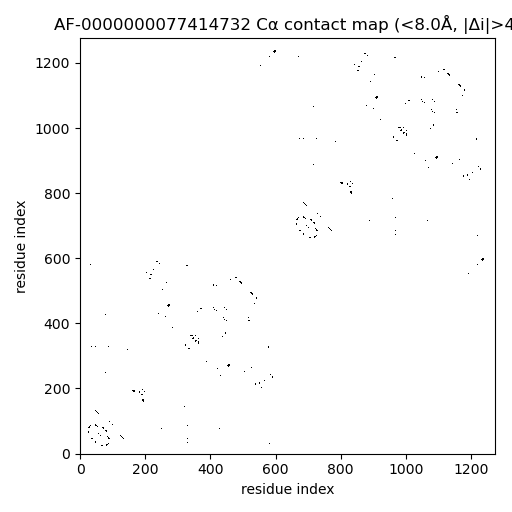0.141 11.625 1 77.12 253 ASN A N 1
ATOM 2102 C CA . ASN A 1 253 ? -10.992 -20.062 12.758 1 77.12 253 ASN A CA 1
ATOM 2103 C C . ASN A 1 253 ? -10.242 -20.203 14.086 1 77.12 253 ASN A C 1
ATOM 2105 O O . ASN A 1 253 ? -10.766 -19.844 15.141 1 77.12 253 ASN A O 1
ATOM 2109 N N . GLN A 1 254 ? -9.031 -20.641 13.945 1 78.56 254 GLN A N 1
ATOM 2110 C CA . GLN A 1 254 ? -8.25 -20.859 15.148 1 78.56 254 GLN A CA 1
ATOM 2111 C C . GLN A 1 254 ? -7.324 -19.688 15.438 1 78.56 254 GLN A C 1
ATOM 2113 O O . GLN A 1 254 ? -6.641 -19.656 16.469 1 78.56 254 GLN A O 1
ATOM 2118 N N . LYS A 1 255 ? -7.363 -18.75 14.586 1 79.38 255 LYS A N 1
ATOM 2119 C CA . LYS A 1 255 ? -6.473 -17.594 14.734 1 79.38 255 LYS A CA 1
ATOM 2120 C C . LYS A 1 255 ? -7.191 -16.422 15.391 1 79.38 255 LYS A C 1
ATOM 2122 O O . LYS A 1 255 ? -8.336 -16.125 15.047 1 79.38 255 LYS A O 1
ATOM 2127 N N . VAL A 1 256 ? -6.539 -15.734 16.297 1 77.44 256 VAL A N 1
ATOM 2128 C CA . VAL A 1 256 ? -7.098 -14.602 17.031 1 77.44 256 VAL A CA 1
ATOM 2129 C C . VAL A 1 256 ? -7.414 -13.461 16.062 1 77.44 256 VAL A C 1
ATOM 2131 O O . VAL A 1 256 ? -8.398 -12.742 16.234 1 77.44 256 VAL A O 1
ATOM 2134 N N . ALA A 1 257 ? -6.582 -13.375 15.133 1 78 257 ALA A N 1
ATOM 2135 C CA . ALA A 1 257 ? -6.773 -12.305 14.156 1 78 257 ALA A CA 1
ATOM 2136 C C . ALA A 1 257 ? -8.141 -12.414 13.484 1 78 257 ALA A C 1
ATOM 2138 O O . ALA A 1 257 ? -8.742 -11.406 13.109 1 78 257 ALA A O 1
ATOM 2139 N N . ASN A 1 258 ? -8.602 -13.578 13.398 1 77.25 258 ASN A N 1
ATOM 2140 C CA . ASN A 1 258 ? -9.891 -13.797 12.758 1 77.25 258 ASN A CA 1
ATOM 2141 C C . ASN A 1 258 ? -11.039 -13.281 13.625 1 77.25 258 ASN A C 1
ATOM 2143 O O . ASN A 1 258 ? -12.086 -12.891 13.109 1 77.25 258 ASN A O 1
ATOM 2147 N N . LEU A 1 259 ? -10.797 -13.266 14.898 1 77.31 259 LEU A N 1
ATOM 2148 C CA . LEU A 1 259 ? -11.812 -12.711 15.789 1 77.31 259 LEU A CA 1
ATOM 2149 C C . LEU A 1 259 ? -12.008 -11.227 15.531 1 77.31 259 LEU A C 1
ATOM 2151 O O . LEU A 1 259 ? -13.141 -10.742 15.5 1 77.31 259 LEU A O 1
ATOM 2155 N N . PHE A 1 260 ? -10.945 -10.625 15.289 1 77.31 260 PHE A N 1
ATOM 2156 C CA . PHE A 1 260 ? -11.016 -9.195 15 1 77.31 260 PHE A CA 1
ATOM 2157 C C . PHE A 1 260 ? -11.656 -8.953 13.641 1 77.31 260 PHE A C 1
ATOM 2159 O O . PHE A 1 260 ? -12.484 -8.055 13.492 1 77.31 260 PHE A O 1
ATOM 2166 N N . LEU A 1 261 ? -11.344 -9.797 12.789 1 77.12 261 LEU A N 1
ATOM 2167 C CA . LEU A 1 261 ? -11.875 -9.633 11.438 1 77.12 261 LEU A CA 1
ATOM 2168 C C . LEU A 1 261 ? -13.359 -9.953 11.391 1 77.12 261 LEU A C 1
ATOM 2170 O O . LEU A 1 261 ? -14.125 -9.305 10.672 1 77.12 261 LEU A O 1
ATOM 2174 N N . SER A 1 262 ? -13.734 -10.93 12.188 1 76.06 262 SER A N 1
ATOM 2175 C CA . SER A 1 262 ? -15.133 -11.344 12.227 1 76.06 262 SER A CA 1
ATOM 2176 C C . SER A 1 262 ? -15.984 -10.336 12.992 1 76.06 262 SER A C 1
ATOM 2178 O O . SER A 1 262 ? -17.219 -10.391 12.938 1 76.06 262 SER A O 1
ATOM 2180 N N . SER A 1 263 ? -15.352 -9.398 13.625 1 78.75 263 SER A N 1
ATOM 2181 C CA . SER A 1 263 ? -16.062 -8.367 14.375 1 78.75 263 SER A CA 1
ATOM 2182 C C . SER A 1 263 ? -16.219 -7.102 13.547 1 78.75 263 SER A C 1
ATOM 2184 O O . SER A 1 263 ? -16.344 -6.004 14.094 1 78.75 263 SER A O 1
ATOM 2186 N N . GLY A 1 264 ? -16.25 -7.234 12.297 1 78.88 264 GLY A N 1
ATOM 2187 C CA . GLY A 1 264 ? -16.391 -6.137 11.352 1 78.88 264 GLY A CA 1
ATOM 2188 C C . GLY A 1 264 ? -17.641 -5.297 11.602 1 78.88 264 GLY A C 1
ATOM 2189 O O . GLY A 1 264 ? -17.578 -4.066 11.547 1 78.88 264 GLY A O 1
ATOM 2190 N N . PRO A 1 265 ? -18.734 -5.906 11.977 1 79.56 265 PRO A N 1
ATOM 2191 C CA . PRO A 1 265 ? -19.969 -5.145 12.211 1 79.56 265 PRO A CA 1
ATOM 2192 C C . PRO A 1 265 ? -19.797 -4.09 13.305 1 79.56 265 PRO A C 1
ATOM 2194 O O . PRO A 1 265 ? -20.469 -3.053 13.273 1 79.56 265 PRO A O 1
ATOM 2197 N N . LEU A 1 266 ? -18.922 -4.371 14.211 1 86.38 266 LEU A N 1
ATOM 2198 C CA . LEU A 1 266 ? -18.688 -3.408 15.281 1 86.38 266 LEU A CA 1
ATOM 2199 C C . LEU A 1 266 ? -18.062 -2.129 14.727 1 86.38 266 LEU A C 1
ATOM 2201 O O . LEU A 1 266 ? -18.359 -1.032 15.211 1 86.38 266 LEU A O 1
ATOM 2205 N N . CYS A 1 267 ? -17.281 -2.266 13.719 1 88.12 267 CYS A N 1
ATOM 2206 C CA . CYS A 1 267 ? -16.672 -1.112 13.07 1 88.12 267 CYS A CA 1
ATOM 2207 C C . CYS A 1 267 ? -17.719 -0.249 12.375 1 88.12 267 CYS A C 1
ATOM 2209 O O . CYS A 1 267 ? -17.641 0.98 12.422 1 88.12 267 CYS A O 1
ATOM 2211 N N . VAL A 1 268 ? -18.672 -0.859 11.82 1 90.38 268 VAL A N 1
ATOM 2212 C CA . VAL A 1 268 ? -19.719 -0.14 11.102 1 90.38 268 VAL A CA 1
ATOM 2213 C C . VAL A 1 268 ? -20.594 0.628 12.086 1 90.38 268 VAL A C 1
ATOM 2215 O O . VAL A 1 268 ? -21.031 1.746 11.797 1 90.38 268 VAL A O 1
ATOM 2218 N N . SER A 1 269 ? -20.766 0.059 13.234 1 92.19 269 SER A N 1
ATOM 2219 C CA . SER A 1 269 ? -21.562 0.7 14.281 1 92.19 269 SER A CA 1
ATOM 2220 C C . SER A 1 269 ? -20.953 2.031 14.703 1 92.19 269 SER A C 1
ATOM 2222 O O . SER A 1 269 ? -21.672 2.963 15.062 1 92.19 269 SER A O 1
ATOM 2224 N N . THR A 1 270 ? -19.688 2.109 14.594 1 94.62 270 THR A N 1
ATOM 2225 C CA . THR A 1 270 ? -18.984 3.334 14.961 1 94.62 270 THR A CA 1
ATOM 2226 C C . THR A 1 270 ? -19.359 4.473 14.016 1 94.62 270 THR A C 1
ATOM 2228 O O . THR A 1 270 ? -19.469 5.625 14.445 1 94.62 270 THR A O 1
ATOM 2231 N N . PHE A 1 271 ? -19.625 4.207 12.805 1 94.88 271 PHE A N 1
ATOM 2232 C CA . PHE A 1 271 ? -20.016 5.234 11.844 1 94.88 271 PHE A CA 1
ATOM 2233 C C . PHE A 1 271 ? -21.406 5.77 12.156 1 94.88 271 PHE A C 1
ATOM 2235 O O . PHE A 1 271 ? -21.641 6.973 12.062 1 94.88 271 PHE A O 1
ATOM 2242 N N . PHE A 1 272 ? -22.297 4.871 12.547 1 95.5 272 PHE A N 1
ATOM 2243 C CA . PHE A 1 272 ? -23.641 5.301 12.922 1 95.5 272 PHE A CA 1
ATOM 2244 C C . PHE A 1 272 ? -23.594 6.145 14.188 1 95.5 272 PHE A C 1
ATOM 2246 O O . PHE A 1 272 ? -24.328 7.129 14.305 1 95.5 272 PHE A O 1
ATOM 2253 N N . LEU A 1 273 ? -22.734 5.73 15.055 1 96.75 273 LEU A N 1
ATOM 2254 C CA . LEU A 1 273 ? -22.531 6.473 16.297 1 96.75 273 LEU A CA 1
ATOM 2255 C C . LEU A 1 273 ? -22.094 7.902 16.016 1 96.75 273 LEU A C 1
ATOM 2257 O O . LEU A 1 273 ? -22.672 8.852 16.547 1 96.75 273 LEU A O 1
ATOM 2261 N N . ILE A 1 274 ? -21.109 8.07 15.164 1 95.5 274 ILE A N 1
ATOM 2262 C CA . ILE A 1 274 ? -20.531 9.375 14.844 1 95.5 274 ILE A CA 1
ATOM 2263 C C . ILE A 1 274 ? -21.578 10.242 14.133 1 95.5 274 ILE A C 1
ATOM 2265 O O . ILE A 1 274 ? -21.719 11.422 14.438 1 95.5 274 ILE A O 1
ATOM 2269 N N . SER A 1 275 ? -22.312 9.664 13.242 1 94.75 275 SER A N 1
ATOM 2270 C CA . SER A 1 275 ? -23.312 10.383 12.469 1 94.75 275 SER A CA 1
ATOM 2271 C C . SER A 1 275 ? -24.422 10.93 13.367 1 94.75 275 SER A C 1
ATOM 2273 O O . SER A 1 275 ? -24.781 12.109 13.273 1 94.75 275 SER A O 1
ATOM 2275 N N . SER A 1 276 ? -24.938 10.102 14.227 1 97.12 276 SER A N 1
ATOM 2276 C CA . SER A 1 276 ? -26.031 10.523 15.109 1 97.12 276 SER A CA 1
ATOM 2277 C C . SER A 1 276 ? -25.531 11.516 16.156 1 97.12 276 SER A C 1
ATOM 2279 O O . SER A 1 276 ? -26.25 12.438 16.531 1 97.12 276 SER A O 1
ATOM 2281 N N . PHE A 1 277 ? -24.297 11.312 16.656 1 97.38 277 PHE A N 1
ATOM 2282 C CA . PHE A 1 277 ? -23.688 12.227 17.625 1 97.38 277 PHE A CA 1
ATOM 2283 C C . PHE A 1 277 ? -23.641 13.641 17.062 1 97.38 277 PHE A C 1
ATOM 2285 O O . PHE A 1 277 ? -24.094 14.586 17.703 1 97.38 277 PHE A O 1
ATOM 2292 N N . LEU A 1 278 ? -23.156 13.789 15.852 1 95.06 278 LEU A N 1
ATOM 2293 C CA . LEU A 1 278 ? -22.969 15.094 15.227 1 95.06 278 LEU A CA 1
ATOM 2294 C C . LEU A 1 278 ? -24.312 15.711 14.859 1 95.06 278 LEU A C 1
ATOM 2296 O O . LEU A 1 278 ? -24.5 16.922 14.992 1 95.06 278 LEU A O 1
ATOM 2300 N N . LEU A 1 279 ? -25.203 14.875 14.422 1 96.19 279 LEU A N 1
ATOM 2301 C CA . LEU A 1 279 ? -26.5 15.367 13.977 1 96.19 279 LEU A CA 1
ATOM 2302 C C . LEU A 1 279 ? -27.281 15.953 15.148 1 96.19 279 LEU A C 1
ATOM 2304 O O . LEU A 1 279 ? -27.812 17.062 15.055 1 96.19 279 LEU A O 1
ATOM 2308 N N . VAL A 1 280 ? -27.406 15.203 16.25 1 97.38 280 VAL A N 1
ATOM 2309 C CA . VAL A 1 280 ? -28.188 15.664 17.391 1 97.38 280 VAL A CA 1
ATOM 2310 C C . VAL A 1 280 ? -27.531 16.906 18 1 97.38 280 VAL A C 1
ATOM 2312 O O . VAL A 1 280 ? -28.219 17.859 18.359 1 97.38 280 VAL A O 1
ATOM 2315 N N . TYR A 1 281 ? -26.234 16.891 18.109 1 95.75 281 TYR A N 1
ATOM 2316 C CA . TYR A 1 281 ? -25.531 18.062 18.609 1 95.75 281 TYR A CA 1
ATOM 2317 C C . TYR A 1 281 ? -25.781 19.281 17.719 1 95.75 281 TYR A C 1
ATOM 2319 O O . TYR A 1 281 ? -26.094 20.359 18.203 1 95.75 281 TYR A O 1
ATOM 2327 N N . GLY A 1 282 ? -25.672 19.094 16.438 1 94.44 282 GLY A N 1
ATOM 2328 C CA . GLY A 1 282 ? -25.875 20.188 15.477 1 94.44 282 GLY A CA 1
ATOM 2329 C C . GLY A 1 282 ? -27.266 20.766 15.516 1 94.44 282 GLY A C 1
ATOM 2330 O O . GLY A 1 282 ? -27.438 21.984 15.523 1 94.44 282 GLY A O 1
ATOM 2331 N N . ILE A 1 283 ? -28.266 19.969 15.586 1 95.94 283 ILE A N 1
ATOM 2332 C CA . ILE A 1 283 ? -29.656 20.406 15.531 1 95.94 283 ILE A CA 1
ATOM 2333 C C . ILE A 1 283 ? -30.016 21.109 16.844 1 95.94 283 ILE A C 1
ATOM 2335 O O . ILE A 1 283 ? -30.609 22.188 16.828 1 95.94 283 ILE A O 1
ATOM 2339 N N . PHE A 1 284 ? -29.672 20.531 17.969 1 95.88 284 PHE A N 1
ATOM 2340 C CA . PHE A 1 284 ? -30 21.141 19.266 1 95.88 284 PHE A CA 1
ATOM 2341 C C . PHE A 1 284 ? -29.266 22.469 19.422 1 95.88 284 PHE A C 1
ATOM 2343 O O . PHE A 1 284 ? -29.797 23.406 20.016 1 95.88 284 PHE A O 1
ATOM 2350 N N . SER A 1 285 ? -28.016 22.531 18.938 1 93.75 285 SER A N 1
ATOM 2351 C CA . SER A 1 285 ? -27.25 23.766 19 1 93.75 285 SER A CA 1
ATOM 2352 C C . SER A 1 285 ? -27.844 24.828 18.094 1 93.75 285 SER A C 1
ATOM 2354 O O . SER A 1 285 ? -27.906 26 18.469 1 93.75 285 SER A O 1
ATOM 2356 N N . LYS A 1 286 ? -28.281 24.453 16.953 1 93.12 286 LYS A N 1
ATOM 2357 C CA . LYS A 1 286 ? -28.812 25.391 15.969 1 93.12 286 LYS A CA 1
ATOM 2358 C C . LYS A 1 286 ? -30.203 25.875 16.375 1 93.12 286 LYS A C 1
ATOM 2360 O O . LYS A 1 286 ? -30.562 27.031 16.156 1 93.12 286 LYS A O 1
ATOM 2365 N N . TYR A 1 287 ? -30.969 25.016 16.891 1 93.88 287 TYR A N 1
ATOM 2366 C CA . TYR A 1 287 ? -32.344 25.344 17.203 1 93.88 287 TYR A CA 1
ATOM 2367 C C . TYR A 1 287 ? -32.562 25.422 18.703 1 93.88 287 TYR A C 1
ATOM 2369 O O . TYR A 1 287 ? -33.594 24.969 19.219 1 93.88 287 TYR A O 1
ATOM 2377 N N . GLU A 1 288 ? -31.578 25.844 19.312 1 90.19 288 GLU A N 1
ATOM 2378 C CA . GLU A 1 288 ? -31.656 25.984 20.766 1 90.19 288 GLU A CA 1
ATOM 2379 C C . GLU A 1 288 ? -32.844 26.844 21.172 1 90.19 288 GLU A C 1
ATOM 2381 O O . GLU A 1 288 ? -33.594 26.5 22.109 1 90.19 288 GLU A O 1
ATOM 2386 N N . LYS A 1 289 ? -33.094 27.969 20.422 1 90.62 289 LYS A N 1
ATOM 2387 C CA . LYS A 1 289 ? -34.125 28.922 20.766 1 90.62 289 LYS A CA 1
ATOM 2388 C C . LYS A 1 289 ? -35.281 28.875 19.781 1 90.62 289 LYS A C 1
ATOM 2390 O O . LYS A 1 289 ? -36.25 29.656 19.875 1 90.62 289 LYS A O 1
ATOM 2395 N N . SER A 1 290 ? -35.156 28 18.797 1 90.75 290 SER A N 1
ATOM 2396 C CA . SER A 1 290 ? -36.188 27.922 17.766 1 90.75 290 SER A CA 1
ATOM 2397 C C . SER A 1 290 ? -36.75 26.5 17.656 1 90.75 290 SER A C 1
ATOM 2399 O O . SER A 1 290 ? -36.125 25.547 18.109 1 90.75 290 SER A O 1
ATOM 2401 N N . GLU A 1 291 ? -37.906 26.562 17.078 1 91.25 291 GLU A N 1
ATOM 2402 C CA . GLU A 1 291 ? -38.531 25.266 16.906 1 91.25 291 GLU A CA 1
ATOM 2403 C C . GLU A 1 291 ? -38.031 24.547 15.664 1 91.25 291 GLU A C 1
ATOM 2405 O O . GLU A 1 291 ? -37.719 25.203 14.656 1 91.25 291 GLU A O 1
ATOM 2410 N N . LEU A 1 292 ? -37.906 23.266 15.797 1 93.69 292 LEU A N 1
ATOM 2411 C CA . LEU A 1 292 ? -37.594 22.422 14.656 1 93.69 292 LEU A CA 1
ATOM 2412 C C . LEU A 1 292 ? -38.844 22.062 13.859 1 93.69 292 LEU A C 1
ATOM 2414 O O . LEU A 1 292 ? -39.719 21.406 14.375 1 93.69 292 LEU A O 1
ATOM 2418 N N . LYS A 1 293 ? -38.844 22.531 12.609 1 93.94 293 LYS A N 1
ATOM 2419 C CA . LYS A 1 293 ? -40.031 22.297 11.75 1 93.94 293 LYS A CA 1
ATOM 2420 C C . LYS A 1 293 ? -39.75 21.203 10.727 1 93.94 293 LYS A C 1
ATOM 2422 O O . LYS A 1 293 ? -38.562 20.844 10.492 1 93.94 293 LYS A O 1
ATOM 2427 N N . PHE A 1 294 ? -40.781 20.734 10.227 1 93.25 294 PHE A N 1
ATOM 2428 C CA . PHE A 1 294 ? -40.688 19.672 9.234 1 93.25 294 PHE A CA 1
ATOM 2429 C C . PHE A 1 294 ? -39.906 20.141 8.008 1 93.25 294 PHE A C 1
ATOM 2431 O O . PHE A 1 294 ? -39.156 19.359 7.422 1 93.25 294 PHE A O 1
ATOM 2438 N N . GLU A 1 295 ? -40.062 21.328 7.648 1 93.5 295 GLU A N 1
ATOM 2439 C CA . GLU A 1 295 ? -39.375 21.891 6.484 1 93.5 295 GLU A CA 1
ATOM 2440 C C . GLU A 1 295 ? -37.875 21.875 6.68 1 93.5 295 GLU A C 1
ATOM 2442 O O . GLU A 1 295 ? -37.125 21.641 5.73 1 93.5 295 GLU A O 1
ATOM 2447 N N . HIS A 1 296 ? -37.5 22.188 7.906 1 94.38 296 HIS A N 1
ATOM 2448 C CA . HIS A 1 296 ? -36.062 22.172 8.211 1 94.38 296 HIS A CA 1
ATOM 2449 C C . HIS A 1 296 ? -35.5 20.781 8.039 1 94.38 296 HIS A C 1
ATOM 2451 O O . HIS A 1 296 ? -34.406 20.625 7.488 1 94.38 296 HIS A O 1
ATOM 2457 N N . MET A 1 297 ? -36.219 19.812 8.477 1 95.25 297 MET A N 1
ATOM 2458 C CA . MET A 1 297 ? -35.781 18.422 8.406 1 95.25 297 MET A CA 1
ATOM 2459 C C . MET A 1 297 ? -35.688 17.969 6.953 1 95.25 297 MET A C 1
ATOM 2461 O O . MET A 1 297 ? -34.75 17.25 6.578 1 95.25 297 MET A O 1
ATOM 2465 N N . LEU A 1 298 ? -36.656 18.375 6.172 1 95.25 298 LEU A N 1
ATOM 2466 C CA . LEU A 1 298 ? -36.656 18 4.758 1 95.25 298 LEU A CA 1
ATOM 2467 C C . LEU A 1 298 ? -35.438 18.594 4.039 1 95.25 298 LEU A C 1
ATOM 2469 O O . LEU A 1 298 ? -34.812 17.922 3.215 1 95.25 298 LEU A O 1
ATOM 2473 N N . VAL A 1 299 ? -35.125 19.781 4.336 1 92.62 299 VAL A N 1
ATOM 2474 C CA . VAL A 1 299 ? -34 20.438 3.717 1 92.62 299 VAL A CA 1
ATOM 2475 C C . VAL A 1 299 ? -32.719 19.734 4.121 1 92.62 299 VAL A C 1
ATOM 2477 O O . VAL A 1 299 ? -31.812 19.516 3.289 1 92.62 299 VAL A O 1
ATOM 2480 N N . MET A 1 300 ? -32.656 19.375 5.383 1 94.25 300 MET A N 1
ATOM 2481 C CA . MET A 1 300 ? -31.469 18.656 5.852 1 94.25 300 MET A CA 1
ATOM 2482 C C . MET A 1 300 ? -31.312 17.328 5.125 1 94.25 300 MET A C 1
ATOM 2484 O O . MET A 1 300 ? -30.203 16.938 4.758 1 94.25 300 MET A O 1
ATOM 2488 N N . PHE A 1 301 ? -32.406 16.688 4.98 1 95.5 301 PHE A N 1
ATOM 2489 C CA . PHE A 1 301 ? -32.406 15.398 4.305 1 95.5 301 PHE A CA 1
ATOM 2490 C C . PHE A 1 301 ? -31.984 15.555 2.85 1 95.5 301 PHE A C 1
ATOM 2492 O O . PHE A 1 301 ? -31.156 14.781 2.354 1 95.5 301 PHE A O 1
ATOM 2499 N N . LEU A 1 302 ? -32.469 16.547 2.145 1 93.25 302 LEU A N 1
ATOM 2500 C CA . LEU A 1 302 ? -32.156 16.766 0.739 1 93.25 302 LEU A CA 1
ATOM 2501 C C . LEU A 1 302 ? -30.703 17.188 0.568 1 93.25 302 LEU A C 1
ATOM 2503 O O . LEU A 1 302 ? -30.047 16.797 -0.402 1 93.25 302 LEU A O 1
ATOM 2507 N N . ASN A 1 303 ? -30.266 17.938 1.46 1 89.88 303 ASN A N 1
ATOM 2508 C CA . ASN A 1 303 ? -28.859 18.344 1.412 1 89.88 303 ASN A CA 1
ATOM 2509 C C . ASN A 1 303 ? -27.938 17.156 1.526 1 89.88 303 ASN A C 1
ATOM 2511 O O . ASN A 1 303 ? -26.906 17.094 0.851 1 89.88 303 ASN A O 1
ATOM 2515 N N . ARG A 1 304 ? -28.266 16.281 2.391 1 91.69 304 ARG A N 1
ATOM 2516 C CA . ARG A 1 304 ? -27.453 15.086 2.543 1 91.69 304 ARG A CA 1
ATOM 2517 C C . ARG A 1 304 ? -27.453 14.258 1.265 1 91.69 304 ARG A C 1
ATOM 2519 O O . ARG A 1 304 ? -26.422 13.734 0.853 1 91.69 304 ARG A O 1
ATOM 2526 N N . LEU A 1 305 ? -28.609 14.164 0.609 1 93.5 305 LEU A N 1
ATOM 2527 C CA . LEU A 1 305 ? -28.719 13.414 -0.637 1 93.5 305 LEU A CA 1
ATOM 2528 C C . LEU A 1 305 ? -27.859 14.039 -1.729 1 93.5 305 LEU A C 1
ATOM 2530 O O . LEU A 1 305 ? -27.156 13.328 -2.451 1 93.5 305 LEU A O 1
ATOM 2534 N N . ILE A 1 306 ? -27.891 15.281 -1.801 1 90.75 306 ILE A N 1
ATOM 2535 C CA . ILE A 1 306 ? -27.141 15.992 -2.838 1 90.75 306 ILE A CA 1
ATOM 2536 C C . ILE A 1 306 ? -25.641 15.82 -2.611 1 90.75 306 ILE A C 1
ATOM 2538 O O . ILE A 1 306 ? -24.875 15.727 -3.566 1 90.75 306 ILE A O 1
ATOM 2542 N N . ARG A 1 307 ? -25.297 15.703 -1.41 1 88.94 307 ARG A N 1
ATOM 2543 C CA . ARG A 1 307 ? -23.891 15.57 -1.062 1 88.94 307 ARG A CA 1
ATOM 2544 C C . ARG A 1 307 ? -23.375 14.172 -1.386 1 88.94 307 ARG A C 1
ATOM 2546 O O . ARG A 1 307 ? -22.219 14.008 -1.79 1 88.94 307 ARG A O 1
ATOM 2553 N N . LEU A 1 308 ? -24.156 13.18 -1.312 1 92.56 308 LEU A N 1
ATOM 2554 C CA . LEU A 1 308 ? -23.703 11.797 -1.383 1 92.56 308 LEU A CA 1
ATOM 2555 C C . LEU A 1 308 ? -23.891 11.234 -2.785 1 92.56 308 LEU A C 1
ATOM 2557 O O . LEU A 1 308 ? -23.109 10.398 -3.24 1 92.56 308 LEU A O 1
ATOM 2561 N N . LEU A 1 309 ? -24.828 11.703 -3.535 1 94.69 309 LEU A N 1
ATOM 2562 C CA . LEU A 1 309 ? -25.297 11.062 -4.762 1 94.69 309 LEU A CA 1
ATOM 2563 C C . LEU A 1 309 ? -24.281 11.219 -5.879 1 94.69 309 LEU A C 1
ATOM 2565 O O . LEU A 1 309 ? -24.031 10.273 -6.637 1 94.69 309 LEU A O 1
ATOM 2569 N N . PRO A 1 310 ? -23.688 12.359 -6.016 1 93.12 310 PRO A N 1
ATOM 2570 C CA . PRO A 1 310 ? -22.797 12.531 -7.172 1 93.12 310 PRO A CA 1
ATOM 2571 C C . PRO A 1 310 ? -21.656 11.516 -7.188 1 93.12 310 PRO A C 1
ATOM 2573 O O . PRO A 1 310 ? -21.438 10.836 -8.195 1 93.12 310 PRO A O 1
ATOM 2576 N N . ALA A 1 311 ? -20.906 11.391 -6.137 1 95.06 311 ALA A N 1
ATOM 2577 C CA . ALA A 1 311 ? -19.797 10.445 -6.078 1 95.06 311 ALA A CA 1
ATOM 2578 C C . ALA A 1 311 ? -20.281 9.008 -6.262 1 95.06 311 ALA A C 1
ATOM 2580 O O . ALA A 1 311 ? -19.656 8.219 -6.965 1 95.06 311 ALA A O 1
ATOM 2581 N N . LEU A 1 312 ? -21.391 8.672 -5.66 1 96.94 312 LEU A N 1
ATOM 2582 C CA . LEU A 1 312 ? -21.969 7.34 -5.789 1 96.94 312 LEU A CA 1
ATOM 2583 C C . LEU A 1 312 ? -22.328 7.043 -7.242 1 96.94 312 LEU A C 1
ATOM 2585 O O . LEU A 1 312 ? -22.047 5.953 -7.742 1 96.94 312 LEU A O 1
ATOM 2589 N N . THR A 1 313 ? -22.906 8.023 -7.875 1 96.62 313 THR A N 1
ATOM 2590 C CA . THR A 1 313 ? -23.328 7.863 -9.258 1 96.62 313 THR A CA 1
ATOM 2591 C C . THR A 1 313 ? -22.141 7.598 -10.172 1 96.62 313 THR A C 1
ATOM 2593 O O . THR A 1 313 ? -22.188 6.727 -11.039 1 96.62 313 THR A O 1
ATOM 2596 N N . VAL A 1 314 ? -21.094 8.289 -9.969 1 96.06 314 VAL A N 1
ATOM 2597 C CA . VAL A 1 314 ? -19.906 8.141 -10.797 1 96.06 314 VAL A CA 1
ATOM 2598 C C . VAL A 1 314 ? -19.344 6.727 -10.648 1 96.06 314 VAL A C 1
ATOM 2600 O O . VAL A 1 314 ? -18.969 6.094 -11.641 1 96.06 314 VAL A O 1
ATOM 2603 N N . ILE A 1 315 ? -19.297 6.18 -9.461 1 97.06 315 ILE A N 1
ATOM 2604 C CA . ILE A 1 315 ? -18.719 4.859 -9.219 1 97.06 315 ILE A CA 1
ATOM 2605 C C . ILE A 1 315 ? -19.641 3.783 -9.797 1 97.06 315 ILE A C 1
ATOM 2607 O O . ILE A 1 315 ? -19.172 2.797 -10.367 1 97.06 315 ILE A O 1
ATOM 2611 N N . ILE A 1 316 ? -20.938 4.004 -9.664 1 97.5 316 ILE A N 1
ATOM 2612 C CA . ILE A 1 316 ? -21.891 3.059 -10.219 1 97.5 316 ILE A CA 1
ATOM 2613 C C . ILE A 1 316 ? -21.766 3.02 -11.742 1 97.5 316 ILE A C 1
ATOM 2615 O O . ILE A 1 316 ? -21.75 1.942 -12.344 1 97.5 316 ILE A O 1
ATOM 2619 N N . ILE A 1 317 ? -21.672 4.191 -12.359 1 97.19 317 ILE A N 1
ATOM 2620 C CA . ILE A 1 317 ? -21.516 4.273 -13.805 1 97.19 317 ILE A CA 1
ATOM 2621 C C . ILE A 1 317 ? -20.219 3.576 -14.227 1 97.19 317 ILE A C 1
ATOM 2623 O O . ILE A 1 317 ? -20.203 2.865 -15.234 1 97.19 317 ILE A O 1
ATOM 2627 N N . PHE A 1 318 ? -19.203 3.768 -13.477 1 96.5 318 PHE A N 1
ATOM 2628 C CA . PHE A 1 318 ? -17.922 3.135 -13.773 1 96.5 318 PHE A CA 1
ATOM 2629 C C . PHE A 1 318 ? -18.047 1.617 -13.703 1 96.5 318 PHE A C 1
ATOM 2631 O O . PHE A 1 318 ? -17.531 0.907 -14.57 1 96.5 318 PHE A O 1
ATOM 2638 N N . GLN A 1 319 ? -18.75 1.13 -12.703 1 97.31 319 GLN A N 1
ATOM 2639 C CA . GLN A 1 319 ? -18.953 -0.306 -12.531 1 97.31 319 GLN A CA 1
ATOM 2640 C C . GLN A 1 319 ? -19.812 -0.878 -13.648 1 97.31 319 GLN A C 1
ATOM 2642 O O . GLN A 1 319 ? -19.609 -2.006 -14.094 1 97.31 319 GLN A O 1
ATOM 2647 N N . ALA A 1 320 ? -20.688 -0.115 -14.117 1 97.81 320 ALA A N 1
ATOM 2648 C CA . ALA A 1 320 ? -21.656 -0.576 -15.109 1 97.81 320 ALA A CA 1
ATOM 2649 C C . ALA A 1 320 ? -21.078 -0.461 -16.516 1 97.81 320 ALA A C 1
ATOM 2651 O O . ALA A 1 320 ? -21.656 -0.979 -17.484 1 97.81 320 ALA A O 1
ATOM 2652 N N . THR A 1 321 ? -19.891 0.132 -16.672 1 97.88 321 THR A N 1
ATOM 2653 C CA . THR A 1 321 ? -19.453 0.382 -18.031 1 97.88 321 THR A CA 1
ATOM 2654 C C . THR A 1 321 ? -17.969 0.018 -18.188 1 97.88 321 THR A C 1
ATOM 2656 O O . THR A 1 321 ? -17.641 -1.091 -18.609 1 97.88 321 THR A O 1
ATOM 2659 N N . TRP A 1 322 ? -17.062 0.739 -17.594 1 97.12 322 TRP A N 1
ATOM 2660 C CA . TRP A 1 322 ? -15.68 0.69 -18.078 1 97.12 322 TRP A CA 1
ATOM 2661 C C . TRP A 1 322 ? -14.844 -0.252 -17.203 1 97.12 322 TRP A C 1
ATOM 2663 O O . TRP A 1 322 ? -13.766 -0.697 -17.625 1 97.12 322 TRP A O 1
ATOM 2673 N N . TRP A 1 323 ? -15.25 -0.569 -16.016 1 97.06 323 TRP A N 1
ATOM 2674 C CA . TRP A 1 323 ? -14.453 -1.436 -15.148 1 97.06 323 TRP A CA 1
ATOM 2675 C C . TRP A 1 323 ? -14.141 -2.756 -15.844 1 97.06 323 TRP A C 1
ATOM 2677 O O . TRP A 1 323 ? -13.008 -3.232 -15.812 1 97.06 323 TRP A O 1
ATOM 2687 N N . ARG A 1 324 ? -15.086 -3.371 -16.547 1 97 324 ARG A N 1
ATOM 2688 C CA . ARG A 1 324 ? -14.945 -4.691 -17.141 1 97 324 ARG A CA 1
ATOM 2689 C C . ARG A 1 324 ? -13.898 -4.672 -18.266 1 97 324 ARG A C 1
ATOM 2691 O O . ARG A 1 324 ? -13.398 -5.723 -18.656 1 97 324 ARG A O 1
ATOM 2698 N N . HIS A 1 325 ? -13.531 -3.477 -18.766 1 96.38 325 HIS A N 1
ATOM 2699 C CA . HIS A 1 325 ? -12.609 -3.377 -19.891 1 96.38 325 HIS A CA 1
ATOM 2700 C C . HIS A 1 325 ? -11.188 -3.115 -19.422 1 96.38 325 HIS A C 1
ATOM 2702 O O . HIS A 1 325 ? -10.258 -3.027 -20.234 1 96.38 325 HIS A O 1
ATOM 2708 N N . LEU A 1 326 ? -10.93 -3.02 -18.156 1 94.62 326 LEU A N 1
ATOM 2709 C CA . LEU A 1 326 ? -9.641 -2.557 -17.641 1 94.62 326 LEU A CA 1
ATOM 2710 C C . LEU A 1 326 ? -8.758 -3.736 -17.25 1 94.62 326 LEU A C 1
ATOM 2712 O O . LEU A 1 326 ? -7.629 -3.545 -16.797 1 94.62 326 LEU A O 1
ATOM 2716 N N . GLY A 1 327 ? -9.25 -4.926 -17.438 1 93.44 327 GLY A N 1
ATOM 2717 C CA . GLY A 1 327 ? -8.438 -6.07 -17.062 1 93.44 327 GLY A CA 1
ATOM 2718 C C . GLY A 1 327 ? -8.906 -7.375 -17.672 1 93.44 327 GLY A C 1
ATOM 2719 O O . GLY A 1 327 ? -9.742 -7.375 -18.578 1 93.44 327 GLY A O 1
ATOM 2720 N N . ASN A 1 328 ? -8.273 -8.383 -17.359 1 94.94 328 ASN A N 1
ATOM 2721 C CA . ASN A 1 328 ? -8.586 -9.75 -17.75 1 94.94 328 ASN A CA 1
ATOM 2722 C C . ASN A 1 328 ? -7.938 -10.758 -16.797 1 94.94 328 ASN A C 1
ATOM 2724 O O . ASN A 1 328 ? -7.242 -10.375 -15.859 1 94.94 328 ASN A O 1
ATOM 2728 N N . GLY A 1 329 ? -8.266 -12.023 -17.016 1 94.94 329 GLY A N 1
ATOM 2729 C CA . GLY A 1 329 ? -7.754 -13.086 -16.172 1 94.94 329 GLY A CA 1
ATOM 2730 C C . GLY A 1 329 ? -8.727 -14.234 -15.984 1 94.94 329 GLY A C 1
ATOM 2731 O O . GLY A 1 329 ? -9.883 -14.148 -16.422 1 94.94 329 GLY A O 1
ATOM 2732 N N . PRO A 1 330 ? -8.211 -15.266 -15.367 1 95.56 330 PRO A N 1
ATOM 2733 C CA . PRO A 1 330 ? -9.039 -16.469 -15.227 1 95.56 330 PRO A CA 1
ATOM 2734 C C . PRO A 1 330 ? -10.336 -16.203 -14.469 1 95.56 330 PRO A C 1
ATOM 2736 O O . PRO A 1 330 ? -11.359 -16.828 -14.766 1 95.56 330 PRO A O 1
ATOM 2739 N N . ASN A 1 331 ? -10.328 -15.289 -13.492 1 94.56 331 ASN A N 1
ATOM 2740 C CA . ASN A 1 331 ? -11.5 -15.055 -12.656 1 94.56 331 ASN A CA 1
ATOM 2741 C C . ASN A 1 331 ? -12.109 -13.68 -12.922 1 94.56 331 ASN A C 1
ATOM 2743 O O . ASN A 1 331 ? -12.93 -13.203 -12.133 1 94.56 331 ASN A O 1
ATOM 2747 N N . TRP A 1 332 ? -11.758 -13.031 -13.984 1 95.69 332 TRP A N 1
ATOM 2748 C CA . TRP A 1 332 ? -12.18 -11.664 -14.273 1 95.69 332 TRP A CA 1
ATOM 2749 C C . TRP A 1 332 ? -13.688 -11.586 -14.461 1 95.69 332 TRP A C 1
ATOM 2751 O O . TRP A 1 332 ? -14.352 -10.75 -13.844 1 95.69 332 TRP A O 1
ATOM 2761 N N . TRP A 1 333 ? -14.242 -12.508 -15.219 1 94.62 333 TRP A N 1
ATOM 2762 C CA . TRP A 1 333 ? -15.656 -12.445 -15.539 1 94.62 333 TRP A CA 1
ATOM 2763 C C . TRP A 1 333 ? -16.516 -12.969 -14.391 1 94.62 333 TRP A C 1
ATOM 2765 O O . TRP A 1 333 ? -17.641 -12.531 -14.203 1 94.62 333 TRP A O 1
ATOM 2775 N N . ASN A 1 334 ? -15.922 -13.82 -13.555 1 91.62 334 ASN A N 1
ATOM 2776 C CA . ASN A 1 334 ? -16.641 -14.32 -12.391 1 91.62 334 ASN A CA 1
ATOM 2777 C C . ASN A 1 334 ? -16.766 -13.258 -11.305 1 91.62 334 ASN A C 1
ATOM 2779 O O . ASN A 1 334 ? -17.703 -13.297 -10.5 1 91.62 334 ASN A O 1
ATOM 2783 N N . ILE A 1 335 ? -15.898 -12.312 -11.289 1 93.19 335 ILE A N 1
ATOM 2784 C CA . ILE A 1 335 ? -15.914 -11.297 -10.242 1 93.19 335 ILE A CA 1
ATOM 2785 C C . ILE A 1 335 ? -16.375 -9.961 -10.828 1 93.19 335 ILE A C 1
ATOM 2787 O O . ILE A 1 335 ? -17.484 -9.5 -10.555 1 93.19 335 ILE A O 1
ATOM 2791 N N . VAL A 1 336 ? -15.578 -9.461 -11.789 1 95.31 336 VAL A N 1
ATOM 2792 C CA . VAL A 1 336 ? -15.875 -8.156 -12.383 1 95.31 336 VAL A CA 1
ATOM 2793 C C . VAL A 1 336 ? -17.078 -8.266 -13.297 1 95.31 336 VAL A C 1
ATOM 2795 O O . VAL A 1 336 ? -17.938 -7.371 -13.328 1 95.31 336 VAL A O 1
ATOM 2798 N N . GLY A 1 337 ? -17.141 -9.391 -14.078 1 95.25 337 GLY A N 1
ATOM 2799 C CA . GLY A 1 337 ? -18.297 -9.602 -14.938 1 95.25 337 GLY A CA 1
ATOM 2800 C C . GLY A 1 337 ? -19.594 -9.656 -14.172 1 95.25 337 GLY A C 1
ATOM 2801 O O . GLY A 1 337 ? -20.594 -9.055 -14.586 1 95.25 337 GLY A O 1
ATOM 2802 N N . LYS A 1 338 ? -19.578 -10.32 -13.086 1 93.25 338 LYS A N 1
ATOM 2803 C CA . LYS A 1 338 ? -20.781 -10.414 -12.25 1 93.25 338 LYS A CA 1
ATOM 2804 C C . LYS A 1 338 ? -21.172 -9.047 -11.711 1 93.25 338 LYS A C 1
ATOM 2806 O O . LYS A 1 338 ? -22.359 -8.703 -11.695 1 93.25 338 LYS A O 1
ATOM 2811 N N . GLU A 1 339 ? -20.25 -8.281 -11.195 1 94.69 339 GLU A N 1
ATOM 2812 C CA . GLU A 1 339 ? -20.531 -6.934 -10.695 1 94.69 339 GLU A CA 1
ATOM 2813 C C . GLU A 1 339 ? -21.094 -6.039 -11.797 1 94.69 339 GLU A C 1
ATOM 2815 O O . GLU A 1 339 ? -22 -5.25 -11.555 1 94.69 339 GLU A O 1
ATOM 2820 N N . TYR A 1 340 ? -20.469 -6.191 -13 1 96.56 340 TYR A N 1
ATOM 2821 C CA . TYR A 1 340 ? -20.953 -5.449 -14.164 1 96.56 340 TYR A CA 1
ATOM 2822 C C . TYR A 1 340 ? -22.422 -5.742 -14.43 1 96.56 340 TYR A C 1
ATOM 2824 O O . TYR A 1 340 ? -23.234 -4.82 -14.555 1 96.56 340 TYR A O 1
ATOM 2832 N N . LEU A 1 341 ? -22.812 -6.988 -14.438 1 97 341 LEU A N 1
ATOM 2833 C CA . LEU A 1 341 ? -24.188 -7.391 -14.695 1 97 341 LEU A CA 1
ATOM 2834 C C . LEU A 1 341 ? -25.125 -6.906 -13.586 1 97 341 LEU A C 1
ATOM 2836 O O . LEU A 1 341 ? -26.219 -6.43 -13.859 1 97 341 LEU A O 1
ATOM 2840 N N . ASN A 1 342 ? -24.672 -6.996 -12.352 1 95.75 342 ASN A N 1
ATOM 2841 C CA . ASN A 1 342 ? -25.453 -6.531 -11.211 1 95.75 342 ASN A CA 1
ATOM 2842 C C . ASN A 1 342 ? -25.688 -5.023 -11.281 1 95.75 342 ASN A C 1
ATOM 2844 O O . ASN A 1 342 ? -26.797 -4.551 -10.992 1 95.75 342 ASN A O 1
ATOM 2848 N N . CYS A 1 343 ? -24.703 -4.301 -11.656 1 97.44 343 CYS A N 1
ATOM 2849 C CA . CYS A 1 343 ? -24.828 -2.846 -11.68 1 97.44 343 CYS A CA 1
ATOM 2850 C C . CYS A 1 343 ? -25.641 -2.383 -12.875 1 97.44 343 CYS A C 1
ATOM 2852 O O . CYS A 1 343 ? -26.312 -1.347 -12.812 1 97.44 343 CYS A O 1
ATOM 2854 N N . ARG A 1 344 ? -25.578 -3.125 -14 1 97.5 344 ARG A N 1
ATOM 2855 C CA . ARG A 1 344 ? -26.438 -2.82 -15.141 1 97.5 344 ARG A CA 1
ATOM 2856 C C . ARG A 1 344 ? -27.906 -3.09 -14.812 1 97.5 344 ARG A C 1
ATOM 2858 O O . ARG A 1 344 ? -28.781 -2.338 -15.227 1 97.5 344 ARG A O 1
ATOM 2865 N N . LYS A 1 345 ? -28.125 -4.059 -14.031 1 96.88 345 LYS A N 1
ATOM 2866 C CA . LYS A 1 345 ? -29.484 -4.469 -13.703 1 96.88 345 LYS A CA 1
ATOM 2867 C C . LYS A 1 345 ? -30.062 -3.631 -12.562 1 96.88 345 LYS A C 1
ATOM 2869 O O . LYS A 1 345 ? -31.219 -3.227 -12.602 1 96.88 345 LYS A O 1
ATOM 2874 N N . ASN A 1 346 ? -29.219 -3.34 -11.516 1 97 346 ASN A N 1
ATOM 2875 C CA . ASN A 1 346 ? -29.766 -2.828 -10.258 1 97 346 ASN A CA 1
ATOM 2876 C C . ASN A 1 346 ? -29.172 -1.466 -9.906 1 97 346 ASN A C 1
ATOM 2878 O O . ASN A 1 346 ? -29.234 -1.039 -8.75 1 97 346 ASN A O 1
ATOM 2882 N N . TRP A 1 347 ? -28.609 -0.737 -10.844 1 96.69 347 TRP A N 1
ATOM 2883 C CA . TRP A 1 347 ? -28.016 0.566 -10.57 1 96.69 347 TRP A CA 1
ATOM 2884 C C . TRP A 1 347 ? -29.031 1.502 -9.914 1 96.69 347 TRP A C 1
ATOM 2886 O O . TRP A 1 347 ? -28.672 2.289 -9.031 1 96.69 347 TRP A O 1
ATOM 2896 N N . TRP A 1 348 ? -30.281 1.452 -10.281 1 96.44 348 TRP A N 1
ATOM 2897 C CA . TRP A 1 348 ? -31.312 2.379 -9.828 1 96.44 348 TRP A CA 1
ATOM 2898 C C . TRP A 1 348 ? -31.672 2.125 -8.367 1 96.44 348 TRP A C 1
ATOM 2900 O O . TRP A 1 348 ? -32.031 3.051 -7.641 1 96.44 348 TRP A O 1
ATOM 2910 N N . THR A 1 349 ? -31.578 0.869 -7.867 1 97.06 349 THR A N 1
ATOM 2911 C CA . THR A 1 349 ? -31.859 0.571 -6.465 1 97.06 349 THR A CA 1
ATOM 2912 C C . THR A 1 349 ? -30.828 1.242 -5.559 1 97.06 349 THR A C 1
ATOM 2914 O O . THR A 1 349 ? -31.156 1.662 -4.445 1 97.06 349 THR A O 1
ATOM 2917 N N . ASN A 1 350 ? -29.609 1.311 -6.035 1 95.94 350 ASN A N 1
ATOM 2918 C CA . ASN A 1 350 ? -28.562 1.986 -5.277 1 95.94 350 ASN A CA 1
ATOM 2919 C C . ASN A 1 350 ? -28.797 3.49 -5.203 1 95.94 350 ASN A C 1
ATOM 2921 O O . ASN A 1 350 ? -28.578 4.109 -4.16 1 95.94 350 ASN A O 1
ATOM 2925 N N . LEU A 1 351 ? -29.266 4.066 -6.27 1 96 351 LEU A N 1
ATOM 2926 C CA . LEU A 1 351 ? -29.422 5.512 -6.344 1 96 351 LEU A CA 1
ATOM 2927 C C . LEU A 1 351 ? -30.609 5.965 -5.492 1 96 351 LEU A C 1
ATOM 2929 O O . LEU A 1 351 ? -30.625 7.098 -5 1 96 351 LEU A O 1
ATOM 2933 N N . ILE A 1 352 ? -31.547 5.07 -5.316 1 95.81 352 ILE A N 1
ATOM 2934 C CA . ILE A 1 352 ? -32.688 5.438 -4.473 1 95.81 352 ILE A CA 1
ATOM 2935 C C . ILE A 1 352 ? -32.5 4.863 -3.072 1 95.81 352 ILE A C 1
ATOM 2937 O O . ILE A 1 352 ? -33.406 4.918 -2.242 1 95.81 352 ILE A O 1
ATOM 2941 N N . PHE A 1 353 ? -31.391 4.227 -2.764 1 95.75 353 PHE A N 1
ATOM 2942 C CA . PHE A 1 353 ? -30.969 3.742 -1.457 1 95.75 353 PHE A CA 1
ATOM 2943 C C . PHE A 1 353 ? -31.906 2.666 -0.94 1 95.75 353 PHE A C 1
ATOM 2945 O O . PHE A 1 353 ? -32.312 2.682 0.231 1 95.75 353 PHE A O 1
ATOM 2952 N N . LEU A 1 354 ? -32.312 1.727 -1.844 1 96 354 LEU A N 1
ATOM 2953 C CA . LEU A 1 354 ? -33.156 0.613 -1.471 1 96 354 LEU A CA 1
ATOM 2954 C C . LEU A 1 354 ? -32.562 -0.718 -1.886 1 96 354 LEU A C 1
ATOM 2956 O O . LEU A 1 354 ? -33.25 -1.711 -2.059 1 96 354 LEU A O 1
ATOM 2960 N N . ASN A 1 355 ? -31.25 -0.742 -2.074 1 94.38 355 ASN A N 1
ATOM 2961 C CA . ASN A 1 355 ? -30.547 -1.945 -2.529 1 94.38 355 ASN A CA 1
ATOM 2962 C C . ASN A 1 355 ? -30.5 -3.006 -1.435 1 94.38 355 ASN A C 1
ATOM 2964 O O . ASN A 1 355 ? -30.188 -4.168 -1.706 1 94.38 355 ASN A O 1
ATOM 2968 N N . THR A 1 356 ? -30.875 -2.674 -0.184 1 91.81 356 THR A N 1
ATOM 2969 C CA . THR A 1 356 ? -30.891 -3.654 0.897 1 91.81 356 THR A CA 1
ATOM 2970 C C . THR A 1 356 ? -32.25 -4.355 0.961 1 91.81 356 THR A C 1
ATOM 2972 O O . THR A 1 356 ? -32.375 -5.375 1.641 1 91.81 356 THR A O 1
ATOM 2975 N N . VAL A 1 357 ? -33.219 -3.789 0.238 1 91.56 357 VAL A N 1
ATOM 2976 C CA . VAL A 1 357 ? -34.562 -4.32 0.296 1 91.56 357 VAL A CA 1
ATOM 2977 C C . VAL A 1 357 ? -34.938 -4.969 -1.04 1 91.56 357 VAL A C 1
ATOM 2979 O O . VAL A 1 357 ? -35.562 -6.031 -1.073 1 91.56 357 VAL A O 1
ATOM 2982 N N . ILE A 1 358 ? -34.438 -4.344 -2.055 1 94.31 358 ILE A N 1
ATOM 2983 C CA . ILE A 1 358 ? -34.781 -4.812 -3.391 1 94.31 358 ILE A CA 1
ATOM 2984 C C . ILE A 1 358 ? -33.656 -5.645 -3.965 1 94.31 358 ILE A C 1
ATOM 2986 O O . ILE A 1 358 ? -32.5 -5.168 -4.082 1 94.31 358 ILE A O 1
ATOM 2990 N N . ASP A 1 359 ? -33.906 -6.844 -4.406 1 92.69 359 ASP A N 1
ATOM 2991 C CA . ASP A 1 359 ? -32.969 -7.746 -5.027 1 92.69 359 ASP A CA 1
ATOM 2992 C C . ASP A 1 359 ? -31.641 -7.762 -4.254 1 92.69 359 ASP A C 1
ATOM 2994 O O . ASP A 1 359 ? -30.578 -7.535 -4.828 1 92.69 359 ASP A O 1
ATOM 2998 N N . ARG A 1 360 ? -31.719 -8.094 -3.061 1 88.56 360 ARG A N 1
ATOM 2999 C CA . ARG A 1 360 ? -30.641 -7.922 -2.102 1 88.56 360 ARG A CA 1
ATOM 3000 C C . ARG A 1 360 ? -29.484 -8.883 -2.389 1 88.56 360 ARG A C 1
ATOM 3002 O O . ARG A 1 360 ? -28.359 -8.68 -1.927 1 88.56 360 ARG A O 1
ATOM 3009 N N . THR A 1 361 ? -29.625 -9.945 -3.133 1 89.56 361 THR A N 1
ATOM 3010 C CA . THR A 1 361 ? -28.562 -10.922 -3.404 1 89.56 361 THR A CA 1
ATOM 3011 C C . THR A 1 361 ? -27.766 -10.523 -4.645 1 89.56 361 THR A C 1
ATOM 3013 O O . THR A 1 361 ? -26.703 -11.086 -4.906 1 89.56 361 THR A O 1
ATOM 3016 N N . ASN A 1 362 ? -28.328 -9.57 -5.438 1 91.5 362 ASN A N 1
ATOM 3017 C CA . ASN A 1 362 ? -27.641 -9.078 -6.629 1 91.5 362 ASN A CA 1
ATOM 3018 C C . ASN A 1 362 ? -27.422 -7.566 -6.559 1 91.5 362 ASN A C 1
ATOM 3020 O O . ASN A 1 362 ? -27.734 -6.848 -7.508 1 91.5 362 ASN A O 1
ATOM 3024 N N . MET A 1 363 ? -26.938 -7.203 -5.453 1 91.38 363 MET A N 1
ATOM 3025 C CA . MET A 1 363 ? -26.703 -5.781 -5.219 1 91.38 363 MET A CA 1
ATOM 3026 C C . MET A 1 363 ? -25.547 -5.27 -6.07 1 91.38 363 MET A C 1
ATOM 3028 O O . MET A 1 363 ? -24.547 -5.965 -6.246 1 91.38 363 MET A O 1
ATOM 3032 N N . CYS A 1 364 ? -25.75 -4.086 -6.605 1 94.56 364 CYS A N 1
ATOM 3033 C CA . CYS A 1 364 ? -24.625 -3.35 -7.199 1 94.56 364 CYS A CA 1
ATOM 3034 C C . CYS A 1 364 ? -23.766 -2.701 -6.121 1 94.56 364 CYS A C 1
ATOM 3036 O O . CYS A 1 364 ? -24.281 -1.982 -5.262 1 94.56 364 CYS A O 1
ATOM 3038 N N . LEU A 1 365 ? -22.469 -2.955 -6.145 1 94.12 365 LEU A N 1
ATOM 3039 C CA . LEU A 1 365 ? -21.578 -2.363 -5.156 1 94.12 365 LEU A CA 1
ATOM 3040 C C . LEU A 1 365 ? -22.016 -2.729 -3.74 1 94.12 365 LEU A C 1
ATOM 3042 O O . LEU A 1 365 ? -22.453 -1.867 -2.98 1 94.12 365 LEU A O 1
ATOM 3046 N N . VAL A 1 366 ? -21.719 -3.861 -3.336 1 91.75 366 VAL A N 1
ATOM 3047 C CA . VAL A 1 366 ? -22.234 -4.523 -2.145 1 91.75 366 VAL A CA 1
ATOM 3048 C C . VAL A 1 366 ? -21.984 -3.65 -0.916 1 91.75 366 VAL A C 1
ATOM 3050 O O . VAL A 1 366 ? -22.859 -3.49 -0.07 1 91.75 366 VAL A O 1
ATOM 3053 N N . PRO A 1 367 ? -20.859 -2.984 -0.78 1 92.38 367 PRO A N 1
ATOM 3054 C CA . PRO A 1 367 ? -20.641 -2.201 0.436 1 92.38 367 PRO A CA 1
ATOM 3055 C C . PRO A 1 367 ? -21.609 -1.042 0.585 1 92.38 367 PRO A C 1
ATOM 3057 O O . PRO A 1 367 ? -21.734 -0.461 1.667 1 92.38 367 PRO A O 1
ATOM 3060 N N . THR A 1 368 ? -22.344 -0.718 -0.437 1 95.12 368 THR A N 1
ATOM 3061 C CA . THR A 1 368 ? -23.25 0.421 -0.373 1 95.12 368 THR A CA 1
ATOM 3062 C C . THR A 1 368 ? -24.5 0.072 0.431 1 95.12 368 THR A C 1
ATOM 3064 O O . THR A 1 368 ? -25.391 0.913 0.613 1 95.12 368 THR A O 1
ATOM 3067 N N . TRP A 1 369 ? -24.562 -1.148 0.945 1 94 369 TRP A N 1
ATOM 3068 C CA . TRP A 1 369 ? -25.625 -1.447 1.896 1 94 369 TRP A CA 1
ATOM 3069 C C . TRP A 1 369 ? -25.594 -0.477 3.072 1 94 369 TRP A C 1
ATOM 3071 O O . TRP A 1 369 ? -26.641 -0.062 3.572 1 94 369 TRP A O 1
ATOM 3081 N N . TYR A 1 370 ? -24.422 -0.146 3.541 1 94.5 370 TYR A N 1
ATOM 3082 C CA . TYR A 1 370 ? -24.266 0.8 4.641 1 94.5 370 TYR A CA 1
ATOM 3083 C C . TYR A 1 370 ? -24.844 2.158 4.277 1 94.5 370 TYR A C 1
ATOM 3085 O O . TYR A 1 370 ? -25.531 2.783 5.09 1 94.5 370 TYR A O 1
ATOM 3093 N N . LEU A 1 371 ? -24.531 2.621 3.068 1 95.12 371 LEU A N 1
ATOM 3094 C CA . LEU A 1 371 ? -25.031 3.922 2.625 1 95.12 371 LEU A CA 1
ATOM 3095 C C . LEU A 1 371 ? -26.547 3.936 2.57 1 95.12 371 LEU A C 1
ATOM 3097 O O . LEU A 1 371 ? -27.188 4.93 2.939 1 95.12 371 LEU A O 1
ATOM 3101 N N . ALA A 1 372 ? -27.109 2.867 2.043 1 95.5 372 ALA A N 1
ATOM 3102 C CA . ALA A 1 372 ? -28.562 2.74 2.002 1 95.5 372 ALA A CA 1
ATOM 3103 C C . ALA A 1 372 ? -29.156 2.814 3.404 1 95.5 372 ALA A C 1
ATOM 3105 O O . ALA A 1 372 ? -30.094 3.574 3.645 1 95.5 372 ALA A O 1
ATOM 3106 N N . LEU A 1 373 ? -28.594 2.158 4.297 1 94.06 373 LEU A N 1
ATOM 3107 C CA . LEU A 1 373 ? -29.078 2.158 5.676 1 94.06 373 LEU A CA 1
ATOM 3108 C C . LEU A 1 373 ? -28.844 3.516 6.332 1 94.06 373 LEU A C 1
ATOM 3110 O O . LEU A 1 373 ? -29.656 3.961 7.148 1 94.06 373 LEU A O 1
ATOM 3114 N N . ASP A 1 374 ? -27.75 4.09 6.043 1 94.12 374 ASP A N 1
ATOM 3115 C CA . ASP A 1 374 ? -27.406 5.395 6.609 1 94.12 374 ASP A CA 1
ATOM 3116 C C . ASP A 1 374 ? -28.453 6.441 6.219 1 94.12 374 ASP A C 1
ATOM 3118 O O . ASP A 1 374 ? -28.875 7.242 7.055 1 94.12 374 ASP A O 1
ATOM 3122 N N . ILE A 1 375 ? -28.859 6.441 4.984 1 94.75 375 ILE A N 1
ATOM 3123 C CA . ILE A 1 375 ? -29.828 7.41 4.508 1 94.75 375 ILE A CA 1
ATOM 3124 C C . ILE A 1 375 ? -31.203 7.105 5.117 1 94.75 375 ILE A C 1
ATOM 3126 O O . ILE A 1 375 ? -31.922 8.016 5.531 1 94.75 375 ILE A O 1
ATOM 3130 N N . GLN A 1 376 ? -31.531 5.867 5.164 1 92.81 376 GLN A N 1
ATOM 3131 C CA . GLN A 1 376 ? -32.781 5.473 5.793 1 92.81 376 GLN A CA 1
ATOM 3132 C C . GLN A 1 376 ? -32.812 5.844 7.273 1 92.81 376 GLN A C 1
ATOM 3134 O O . GLN A 1 376 ? -33.781 6.422 7.766 1 92.81 376 GLN A O 1
ATOM 3139 N N . TYR A 1 377 ? -31.781 5.559 7.852 1 91.38 377 TYR A N 1
ATOM 3140 C CA . TYR A 1 377 ? -31.625 5.863 9.273 1 91.38 377 TYR A CA 1
ATOM 3141 C C . TYR A 1 377 ? -31.625 7.367 9.508 1 91.38 377 TYR A C 1
ATOM 3143 O O . TYR A 1 377 ? -32.125 7.848 10.531 1 91.38 377 TYR A O 1
ATOM 3151 N N . PHE A 1 378 ? -31.016 8.078 8.609 1 93.88 378 PHE A N 1
ATOM 3152 C CA . PHE A 1 378 ? -30.953 9.531 8.727 1 93.88 378 PHE A CA 1
ATOM 3153 C C . PHE A 1 378 ? -32.344 10.133 8.82 1 93.88 378 PHE A C 1
ATOM 3155 O O . PHE A 1 378 ? -32.594 11.016 9.648 1 93.88 378 PHE A O 1
ATOM 3162 N N . GLY A 1 379 ? -33.25 9.602 8 1 93.5 379 GLY A N 1
ATOM 3163 C CA . GLY A 1 379 ? -34.625 10.031 8.102 1 93.5 379 GLY A CA 1
ATOM 3164 C C . GLY A 1 379 ? -35.25 9.711 9.445 1 93.5 379 GLY A C 1
ATOM 3165 O O . GLY A 1 379 ? -35.906 10.562 10.047 1 93.5 379 GLY A O 1
ATOM 3166 N N . LEU A 1 380 ? -35 8.602 9.93 1 93.56 380 LEU A N 1
ATOM 3167 C CA . LEU A 1 380 ? -35.531 8.172 11.211 1 93.56 380 LEU A CA 1
ATOM 3168 C C . LEU A 1 380 ? -34.906 8.977 12.359 1 93.56 380 LEU A C 1
ATOM 3170 O O . LEU A 1 380 ? -35.594 9.258 13.352 1 93.56 380 LEU A O 1
ATOM 3174 N N . LEU A 1 381 ? -33.656 9.234 12.227 1 95.06 381 LEU A N 1
ATOM 3175 C CA . LEU A 1 381 ? -32.969 10.023 13.234 1 95.06 381 LEU A CA 1
ATOM 3176 C C . LEU A 1 381 ? -33.531 11.422 13.344 1 95.06 381 LEU A C 1
ATOM 3178 O O . LEU A 1 381 ? -33.719 11.953 14.445 1 95.06 381 LEU A O 1
ATOM 3182 N N . LEU A 1 382 ? -33.812 12.047 12.195 1 96.44 382 LEU A N 1
ATOM 3183 C CA . LEU A 1 382 ? -34.406 13.375 12.203 1 96.44 382 LEU A CA 1
ATOM 3184 C C . LEU A 1 382 ? -35.75 13.359 12.922 1 96.44 382 LEU A C 1
ATOM 3186 O O . LEU A 1 382 ? -36.062 14.25 13.719 1 96.44 382 LEU A O 1
ATOM 3190 N N . LEU A 1 383 ? -36.531 12.328 12.695 1 95.69 383 LEU A N 1
ATOM 3191 C CA . LEU A 1 383 ? -37.812 12.18 13.367 1 95.69 383 LEU A CA 1
ATOM 3192 C C . LEU A 1 383 ? -37.625 11.969 14.867 1 95.69 383 LEU A C 1
ATOM 3194 O O . LEU A 1 383 ? -38.344 12.555 15.672 1 95.69 383 LEU A O 1
ATOM 3198 N N . THR A 1 384 ? -36.719 11.141 15.188 1 96.5 384 THR A N 1
ATOM 3199 C CA . THR A 1 384 ? -36.438 10.875 16.594 1 96.5 384 THR A CA 1
ATOM 3200 C C . THR A 1 384 ? -35.969 12.148 17.297 1 96.5 384 THR A C 1
ATOM 3202 O O . THR A 1 384 ? -36.406 12.43 18.422 1 96.5 384 THR A O 1
ATOM 3205 N N . ILE A 1 385 ? -35.094 12.898 16.703 1 97.38 385 ILE A N 1
ATOM 3206 C CA . ILE A 1 385 ? -34.594 14.133 17.281 1 97.38 385 ILE A CA 1
ATOM 3207 C C . ILE A 1 385 ? -35.719 15.141 17.438 1 97.38 385 ILE A C 1
ATOM 3209 O O . ILE A 1 385 ? -35.781 15.891 18.422 1 97.38 385 ILE A O 1
ATOM 3213 N N . TRP A 1 386 ? -36.594 15.125 16.391 1 96.5 386 TRP A N 1
ATOM 3214 C CA . TRP A 1 386 ? -37.781 15.977 16.5 1 96.5 386 TRP A CA 1
ATOM 3215 C C . TRP A 1 386 ? -38.594 15.656 17.75 1 96.5 386 TRP A C 1
ATOM 3217 O O . TRP A 1 386 ? -39.031 16.562 18.469 1 96.5 386 TRP A O 1
ATOM 3227 N N . VAL A 1 387 ? -38.781 14.406 18.047 1 96.25 387 VAL A N 1
ATOM 3228 C CA . VAL A 1 387 ? -39.5 13.953 19.219 1 96.25 387 VAL A CA 1
ATOM 3229 C C . VAL A 1 387 ? -38.75 14.32 20.484 1 96.25 387 VAL A C 1
ATOM 3231 O O . VAL A 1 387 ? -39.312 14.773 21.484 1 96.25 387 VAL A O 1
ATOM 3234 N N . LEU A 1 388 ? -37.469 14.148 20.516 1 97.19 388 LEU A N 1
ATOM 3235 C CA . LEU A 1 388 ? -36.625 14.461 21.672 1 97.19 388 LEU A CA 1
ATOM 3236 C C . LEU A 1 388 ? -36.688 15.953 22 1 97.19 388 LEU A C 1
ATOM 3238 O O . LEU A 1 388 ? -36.719 16.328 23.172 1 97.19 388 LEU A O 1
ATOM 3242 N N . LYS A 1 389 ? -36.656 16.719 20.953 1 95.44 389 LYS A N 1
ATOM 3243 C CA . LYS A 1 389 ? -36.688 18.172 21.156 1 95.44 389 LYS A CA 1
ATOM 3244 C C . LYS A 1 389 ? -38.062 18.594 21.688 1 95.44 389 LYS A C 1
ATOM 3246 O O . LYS A 1 389 ? -38.156 19.484 22.547 1 95.44 389 LYS A O 1
ATOM 3251 N N . LYS A 1 390 ? -39.125 18 21.188 1 93.81 390 LYS A N 1
ATOM 3252 C CA . LYS A 1 390 ? -40.469 18.312 21.641 1 93.81 390 LYS A CA 1
ATOM 3253 C C . LYS A 1 390 ? -40.688 17.906 23.094 1 93.81 390 LYS A C 1
ATOM 3255 O O . LYS A 1 390 ? -41.344 18.594 23.859 1 93.81 390 LYS A O 1
ATOM 3260 N N . TYR A 1 391 ? -40.062 16.719 23.438 1 94.88 391 TYR A N 1
ATOM 3261 C CA . TYR A 1 391 ? -40.188 16.203 24.797 1 94.88 391 TYR A CA 1
ATOM 3262 C C . TYR A 1 391 ? -38.812 16.141 25.469 1 94.88 391 TYR A C 1
ATOM 3264 O O . TYR A 1 391 ? -38.406 15.086 25.953 1 94.88 391 TYR A O 1
ATOM 3272 N N . GLU A 1 392 ? -38.188 17.172 25.625 1 94.44 392 GLU A N 1
ATOM 3273 C CA . GLU A 1 392 ? -36.812 17.234 26.062 1 94.44 392 GLU A CA 1
ATOM 3274 C C . GLU A 1 392 ? -36.656 16.703 27.484 1 94.44 392 GLU A C 1
ATOM 3276 O O . GLU A 1 392 ? -35.594 16.141 27.844 1 94.44 392 GLU A O 1
ATOM 3281 N N . LYS A 1 393 ? -37.688 16.844 28.344 1 94.81 393 LYS A N 1
ATOM 3282 C CA . LYS A 1 393 ? -37.625 16.391 29.719 1 94.81 393 LYS A CA 1
ATOM 3283 C C . LYS A 1 393 ? -37.5 14.867 29.797 1 94.81 393 LYS A C 1
ATOM 3285 O O . LYS A 1 393 ? -37.031 14.328 30.797 1 94.81 393 LYS A O 1
ATOM 3290 N N . PHE A 1 394 ? -37.875 14.156 28.703 1 96.88 394 PHE A N 1
ATOM 3291 C CA . PHE A 1 394 ? -37.938 12.695 28.719 1 96.88 394 PHE A CA 1
ATOM 3292 C C . PHE A 1 394 ? -36.875 12.102 27.797 1 96.88 394 PHE A C 1
ATOM 3294 O O . PHE A 1 394 ? -37 10.961 27.359 1 96.88 394 PHE A O 1
ATOM 3301 N N . VAL A 1 395 ? -35.906 12.758 27.453 1 97.44 395 VAL A N 1
ATOM 3302 C CA . VAL A 1 395 ? -34.906 12.359 26.469 1 97.44 395 VAL A CA 1
ATOM 3303 C C . VAL A 1 395 ? -34.281 11.023 26.875 1 97.44 395 VAL A C 1
ATOM 3305 O O . VAL A 1 395 ? -34.219 10.086 26.078 1 97.44 395 VAL A O 1
ATOM 3308 N N . TRP A 1 396 ? -33.875 10.852 28.078 1 97.62 396 TRP A N 1
ATOM 3309 C CA . TRP A 1 396 ? -33.156 9.664 28.531 1 97.62 396 TRP A CA 1
ATOM 3310 C C . TRP A 1 396 ? -34.094 8.461 28.609 1 97.62 396 TRP A C 1
ATOM 3312 O O . TRP A 1 396 ? -33.688 7.328 28.359 1 97.62 396 TRP A O 1
ATOM 3322 N N . TRP A 1 397 ? -35.312 8.719 28.859 1 97.56 397 TRP A N 1
ATOM 3323 C CA . TRP A 1 397 ? -36.312 7.637 28.891 1 97.56 397 TRP A CA 1
ATOM 3324 C C . TRP A 1 397 ? -36.594 7.148 27.469 1 97.56 397 TRP A C 1
ATOM 3326 O O . TRP A 1 397 ? -36.719 5.945 27.234 1 97.56 397 TRP A O 1
ATOM 3336 N N . ILE A 1 398 ? -36.719 8.062 26.609 1 97.75 398 ILE A N 1
ATOM 3337 C CA . ILE A 1 398 ? -37 7.707 25.219 1 97.75 398 ILE A CA 1
ATOM 3338 C C . ILE A 1 398 ? -35.812 6.922 24.641 1 97.75 398 ILE A C 1
ATOM 3340 O O . ILE A 1 398 ? -36 5.848 24.078 1 97.75 398 ILE A O 1
ATOM 3344 N N . LEU A 1 399 ? -34.625 7.434 24.859 1 98.19 399 LEU A N 1
ATOM 3345 C CA . LEU A 1 399 ? -33.438 6.781 24.328 1 98.19 399 LEU A CA 1
ATOM 3346 C C . LEU A 1 399 ? -33.219 5.426 24.984 1 98.19 399 LEU A C 1
ATOM 3348 O O . LEU A 1 399 ? -32.844 4.457 24.328 1 98.19 399 LEU A O 1
ATOM 3352 N N . GLY A 1 400 ? -33.406 5.355 26.297 1 97.88 400 GLY A N 1
ATOM 3353 C CA . GLY A 1 400 ? -33.281 4.09 27 1 97.88 400 GLY A CA 1
ATOM 3354 C C . GLY A 1 400 ? -34.25 3.041 26.531 1 97.88 400 GLY A C 1
ATOM 3355 O O . GLY A 1 400 ? -33.906 1.869 26.375 1 97.88 400 GLY A O 1
ATOM 3356 N N . THR A 1 401 ? -35.5 3.473 26.297 1 97.62 401 THR A N 1
ATOM 3357 C CA . THR A 1 401 ? -36.531 2.559 25.812 1 97.62 401 THR A CA 1
ATOM 3358 C C . THR A 1 401 ? -36.188 2.09 24.406 1 97.62 401 THR A C 1
ATOM 3360 O O . THR A 1 401 ? -36.344 0.906 24.078 1 97.62 401 THR A O 1
ATOM 3363 N N . LEU A 1 402 ? -35.812 3.006 23.578 1 97.38 402 LEU A N 1
ATOM 3364 C CA . LEU A 1 402 ? -35.438 2.641 22.203 1 97.38 402 LEU A CA 1
ATOM 3365 C C . LEU A 1 402 ? -34.281 1.648 22.203 1 97.38 402 LEU A C 1
ATOM 3367 O O . LEU A 1 402 ? -34.281 0.686 21.422 1 97.38 402 LEU A O 1
ATOM 3371 N N . LEU A 1 403 ? -33.25 1.888 23.031 1 97.75 403 LEU A N 1
ATOM 3372 C CA . LEU A 1 403 ? -32.094 0.992 23.125 1 97.75 403 LEU A CA 1
ATOM 3373 C C . LEU A 1 403 ? -32.531 -0.378 23.641 1 97.75 403 LEU A C 1
ATOM 3375 O O . LEU A 1 403 ? -32.094 -1.406 23.125 1 97.75 403 LEU A O 1
ATOM 3379 N N . GLY A 1 404 ? -33.312 -0.355 24.688 1 97.38 404 GLY A N 1
ATOM 3380 C CA . GLY A 1 404 ? -33.844 -1.605 25.219 1 97.38 404 GLY A CA 1
ATOM 3381 C C . GLY A 1 404 ? -34.625 -2.414 24.219 1 97.38 404 GLY A C 1
ATOM 3382 O O . GLY A 1 404 ? -34.438 -3.629 24.109 1 97.38 404 GLY A O 1
ATOM 3383 N N . LEU A 1 405 ? -35.531 -1.77 23.5 1 97 405 LEU A N 1
ATOM 3384 C CA . LEU A 1 405 ? -36.312 -2.438 22.469 1 97 405 LEU A CA 1
ATOM 3385 C C . LEU A 1 405 ? -35.406 -3.014 21.375 1 97 405 LEU A C 1
ATOM 3387 O O . LEU A 1 405 ? -35.688 -4.102 20.859 1 97 405 LEU A O 1
ATOM 3391 N N . ASN A 1 406 ? -34.438 -2.291 21 1 96.12 406 ASN A N 1
ATOM 3392 C CA . ASN A 1 406 ? -33.5 -2.783 20 1 96.12 406 ASN A CA 1
ATOM 3393 C C . ASN A 1 406 ? -32.75 -4.02 20.484 1 96.12 406 ASN A C 1
ATOM 3395 O O . ASN A 1 406 ? -32.531 -4.969 19.719 1 96.12 406 ASN A O 1
ATOM 3399 N N . MET A 1 407 ? -32.281 -3.982 21.75 1 96.62 407 MET A N 1
ATOM 3400 C CA . MET A 1 407 ? -31.562 -5.125 22.328 1 96.62 407 MET A CA 1
ATOM 3401 C C . MET A 1 407 ? -32.469 -6.359 22.359 1 96.62 407 MET A C 1
ATOM 3403 O O . MET A 1 407 ? -32 -7.461 22.016 1 96.62 407 MET A O 1
ATOM 3407 N N . VAL A 1 408 ? -33.688 -6.133 22.672 1 96.88 408 VAL A N 1
ATOM 3408 C CA . VAL A 1 408 ? -34.625 -7.238 22.734 1 96.88 408 VAL A CA 1
ATOM 3409 C C . VAL A 1 408 ? -34.906 -7.75 21.328 1 96.88 408 VAL A C 1
ATOM 3411 O O . VAL A 1 408 ? -34.969 -8.961 21.094 1 96.88 408 VAL A O 1
ATOM 3414 N N . ALA A 1 409 ? -35.156 -6.895 20.438 1 95.69 409 ALA A N 1
ATOM 3415 C CA . ALA A 1 409 ? -35.406 -7.289 19.047 1 95.69 409 ALA A CA 1
ATOM 3416 C C . ALA A 1 409 ? -34.219 -8.062 18.469 1 95.69 409 ALA A C 1
ATOM 3418 O O . ALA A 1 409 ? -34.406 -9.047 17.766 1 95.69 409 ALA A O 1
ATOM 3419 N N . THR A 1 410 ? -33.031 -7.605 18.75 1 94 410 THR A N 1
ATOM 3420 C CA . THR A 1 410 ? -31.828 -8.273 18.266 1 94 410 THR A CA 1
ATOM 3421 C C . THR A 1 410 ? -31.703 -9.664 18.891 1 94 410 THR A C 1
ATOM 3423 O O . THR A 1 410 ? -31.359 -10.625 18.203 1 94 410 THR A O 1
ATOM 3426 N N . PHE A 1 411 ? -31.969 -9.711 20.172 1 94.56 411 PHE A N 1
ATOM 3427 C CA . PHE A 1 411 ? -31.938 -10.992 20.859 1 94.56 411 PHE A CA 1
ATOM 3428 C C . PHE A 1 411 ? -32.938 -11.969 20.219 1 94.56 411 PHE A C 1
ATOM 3430 O O . PHE A 1 411 ? -32.562 -13.094 19.891 1 94.56 411 PHE A O 1
ATOM 3437 N N . ILE A 1 412 ? -34.156 -11.547 20 1 95.69 412 ILE A N 1
ATOM 3438 C CA . ILE A 1 412 ? -35.219 -12.398 19.484 1 95.69 412 ILE A CA 1
ATOM 3439 C C . ILE A 1 412 ? -34.875 -12.844 18.062 1 95.69 412 ILE A C 1
ATOM 3441 O O . ILE A 1 412 ? -35.031 -14.023 17.734 1 95.69 412 ILE A O 1
ATOM 3445 N N . THR A 1 413 ? -34.469 -11.961 17.25 1 93.75 413 THR A N 1
ATOM 3446 C CA . THR A 1 413 ? -34.188 -12.289 15.859 1 93.75 413 THR A CA 1
ATOM 3447 C C . THR A 1 413 ? -33.031 -13.305 15.781 1 93.75 413 THR A C 1
ATOM 3449 O O . THR A 1 413 ? -33.094 -14.25 14.992 1 93.75 413 THR A O 1
ATOM 3452 N N . ASN A 1 414 ? -32 -13.102 16.594 1 92.19 414 ASN A N 1
ATOM 3453 C CA . ASN A 1 414 ? -30.891 -14.039 16.594 1 92.19 414 ASN A CA 1
ATOM 3454 C C . ASN A 1 414 ? -31.312 -15.398 17.156 1 92.19 414 ASN A C 1
ATOM 3456 O O . ASN A 1 414 ? -30.922 -16.438 16.625 1 92.19 414 ASN A O 1
ATOM 3460 N N . TYR A 1 415 ? -32.156 -15.375 18.203 1 93.5 415 TYR A N 1
ATOM 3461 C CA . TYR A 1 415 ? -32.562 -16.594 18.875 1 93.5 415 TYR A CA 1
ATOM 3462 C C . TYR A 1 415 ? -33.5 -17.422 17.984 1 93.5 415 TYR A C 1
ATOM 3464 O O . TYR A 1 415 ? -33.344 -18.641 17.875 1 93.5 415 TYR A O 1
ATOM 3472 N N . VAL A 1 416 ? -34.406 -16.812 17.328 1 94.44 416 VAL A N 1
ATOM 3473 C CA . VAL A 1 416 ? -35.406 -17.5 16.516 1 94.44 416 VAL A CA 1
ATOM 3474 C C . VAL A 1 416 ? -34.719 -18.078 15.273 1 94.44 416 VAL A C 1
ATOM 3476 O O . VAL A 1 416 ? -35.094 -19.172 14.82 1 94.44 416 VAL A O 1
ATOM 3479 N N . ASN A 1 417 ? -33.781 -17.438 14.727 1 92.19 417 ASN A N 1
ATOM 3480 C CA . ASN A 1 417 ? -33.094 -17.891 13.516 1 92.19 417 ASN A CA 1
ATOM 3481 C C . ASN A 1 417 ? -31.906 -18.781 13.844 1 92.19 417 ASN A C 1
ATOM 3483 O O . ASN A 1 417 ? -31.203 -19.266 12.945 1 92.19 417 ASN A O 1
ATOM 3487 N N . ASN A 1 418 ? -31.594 -19 15.039 1 91.06 418 ASN A N 1
ATOM 3488 C CA . ASN A 1 418 ? -30.5 -19.844 15.5 1 91.06 418 ASN A CA 1
ATOM 3489 C C . ASN A 1 418 ? -29.156 -19.422 14.906 1 91.06 418 ASN A C 1
ATOM 3491 O O . ASN A 1 418 ? -28.422 -20.234 14.359 1 91.06 418 ASN A O 1
ATOM 3495 N N . ASN A 1 419 ? -28.953 -18.141 14.977 1 88.12 419 ASN A N 1
ATOM 3496 C CA . ASN A 1 419 ? -27.719 -17.594 14.422 1 88.12 419 ASN A CA 1
ATOM 3497 C C . ASN A 1 419 ? -26.578 -17.656 15.422 1 88.12 419 ASN A C 1
ATOM 3499 O O . ASN A 1 419 ? -26.797 -17.656 16.641 1 88.12 419 ASN A O 1
ATOM 3503 N N . GLU A 1 420 ? -25.359 -17.781 14.875 1 83.44 420 GLU A N 1
ATOM 3504 C CA . GLU A 1 420 ? -24.156 -17.734 15.703 1 83.44 420 GLU A CA 1
ATOM 3505 C C . GLU A 1 420 ? -23.844 -16.312 16.156 1 83.44 420 GLU A C 1
ATOM 3507 O O . GLU A 1 420 ? -24.422 -15.352 15.648 1 83.44 420 GLU A O 1
ATOM 3512 N N . ALA A 1 421 ? -22.938 -16.25 17.156 1 81.31 421 ALA A N 1
ATOM 3513 C CA . ALA A 1 421 ? -22.562 -14.953 17.688 1 81.31 421 ALA A CA 1
ATOM 3514 C C . ALA A 1 421 ? -21.719 -14.172 16.688 1 81.31 421 ALA A C 1
ATOM 3516 O O . ALA A 1 421 ? -21.844 -12.945 16.578 1 81.31 421 ALA A O 1
ATOM 3517 N N . LEU A 1 422 ? -20.812 -14.945 16.094 1 78.81 422 LEU A N 1
ATOM 3518 C CA . LEU A 1 422 ? -19.922 -14.344 15.094 1 78.81 422 LEU A CA 1
ATOM 3519 C C . LEU A 1 422 ? -20.078 -15.047 13.75 1 78.81 422 LEU A C 1
ATOM 3521 O O . LEU A 1 422 ? -20.297 -16.266 13.695 1 78.81 422 LEU A O 1
ATOM 3525 N N . MET A 1 423 ? -20.047 -14.242 12.766 1 78.38 423 MET A N 1
ATOM 3526 C CA . MET A 1 423 ? -20.031 -14.844 11.43 1 78.38 423 MET A CA 1
ATOM 3527 C C . MET A 1 423 ? -18.625 -15.273 11.047 1 78.38 423 MET A C 1
ATOM 3529 O O . MET A 1 423 ? -17.891 -14.523 10.391 1 78.38 423 MET A O 1
ATOM 3533 N N . ILE A 1 424 ? -18.234 -16.422 11.438 1 73.44 424 ILE A N 1
ATOM 3534 C CA . ILE A 1 424 ? -16.906 -16.953 11.125 1 73.44 424 ILE A CA 1
ATOM 3535 C C . ILE A 1 424 ? -16.875 -17.438 9.68 1 73.44 424 ILE A C 1
ATOM 3537 O O . ILE A 1 424 ? -17.734 -18.188 9.242 1 73.44 424 ILE A O 1
ATOM 3541 N N . PRO A 1 425 ? -15.914 -16.938 9.039 1 76 425 PRO A N 1
ATOM 3542 C CA . PRO A 1 425 ? -15.82 -17.359 7.641 1 76 425 PRO A CA 1
ATOM 3543 C C . PRO A 1 425 ? -15.461 -18.844 7.488 1 76 425 PRO A C 1
ATOM 3545 O O . PRO A 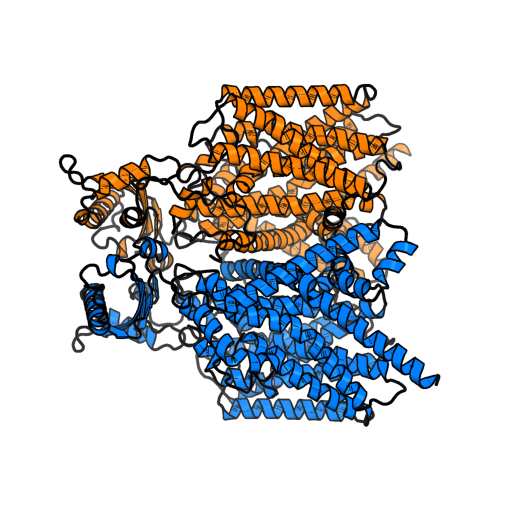1 425 ? -14.57 -19.344 8.188 1 76 425 PRO A O 1
ATOM 3548 N N . ARG A 1 426 ? -16.266 -19.531 6.781 1 83.19 426 ARG A N 1
ATOM 3549 C CA . ARG A 1 426 ? -15.969 -20.906 6.367 1 83.19 426 ARG A CA 1
ATOM 3550 C C . ARG A 1 426 ? -15.5 -20.938 4.914 1 83.19 426 ARG A C 1
ATOM 3552 O O . ARG A 1 426 ? -16.016 -20.203 4.07 1 83.19 426 ARG A O 1
ATOM 3559 N N . PRO A 1 427 ? -14.5 -21.797 4.609 1 88.94 427 PRO A N 1
ATOM 3560 C CA . PRO A 1 427 ? -13.867 -21.781 3.289 1 88.94 427 PRO A CA 1
ATOM 3561 C C . PRO A 1 427 ? -14.875 -21.953 2.154 1 88.94 427 PRO A C 1
ATOM 3563 O O . PRO A 1 427 ? -14.852 -21.188 1.184 1 88.94 427 PRO A O 1
ATOM 3566 N N . GLU A 1 428 ? -15.852 -22.922 2.293 1 88.06 428 GLU A N 1
ATOM 3567 C CA . GLU A 1 428 ? -16.797 -23.172 1.212 1 88.06 428 GLU A CA 1
ATOM 3568 C C . GLU A 1 428 ? -17.828 -22.047 1.101 1 88.06 428 GLU A C 1
ATOM 3570 O O . GLU A 1 428 ? -18.281 -21.719 0.002 1 88.06 428 GLU A O 1
ATOM 3575 N N . SER A 1 429 ? -18.094 -21.422 2.211 1 82.06 429 SER A N 1
ATOM 3576 C CA . SER A 1 429 ? -19.109 -20.375 2.221 1 82.06 429 SER A CA 1
ATOM 3577 C C . SER A 1 429 ? -18.516 -19.016 1.838 1 82.06 429 SER A C 1
ATOM 3579 O O . SER A 1 429 ? -19.234 -18.094 1.47 1 82.06 429 SER A O 1
ATOM 3581 N N . THR A 1 430 ? -17.281 -18.984 1.921 1 81.62 430 THR A N 1
ATOM 3582 C CA . THR A 1 430 ? -16.672 -17.688 1.673 1 81.62 430 THR A CA 1
ATOM 3583 C C . THR A 1 430 ? -16 -17.656 0.299 1 81.62 430 THR A C 1
ATOM 3585 O O . THR A 1 430 ? -15.625 -16.594 -0.194 1 81.62 430 THR A O 1
ATOM 3588 N N . TYR A 1 431 ? -16 -19.016 -0.178 1 83.75 431 TYR A N 1
ATOM 3589 C CA . TYR A 1 431 ? -15.43 -19.078 -1.52 1 83.75 431 TYR A CA 1
ATOM 3590 C C . TYR A 1 431 ? -16.344 -18.422 -2.535 1 83.75 431 TYR A C 1
ATOM 3592 O O . TYR A 1 431 ? -17.531 -18.766 -2.643 1 83.75 431 TYR A O 1
ATOM 3600 N N . GLU A 1 432 ? -16.266 -17.281 -3.02 1 76.56 432 GLU A N 1
ATOM 3601 C CA . GLU A 1 432 ? -17.062 -16.469 -3.936 1 76.56 432 GLU A CA 1
ATOM 3602 C C . GLU A 1 432 ? -18.047 -15.586 -3.176 1 76.56 432 GLU A C 1
ATOM 3604 O O . GLU A 1 432 ? -18.688 -16.047 -2.234 1 76.56 432 GLU A O 1
ATOM 3609 N N . MET A 1 433 ? -18.25 -14.578 -3.361 1 66.94 433 MET A N 1
ATOM 3610 C CA . MET A 1 433 ? -19.062 -13.562 -2.697 1 66.94 433 MET A CA 1
ATOM 3611 C C . MET A 1 433 ? -20.531 -13.992 -2.625 1 66.94 433 MET A C 1
ATOM 3613 O O . MET A 1 433 ? -21.234 -13.641 -1.679 1 66.94 433 MET A O 1
ATOM 3617 N N . LYS A 1 434 ? -20.906 -14.695 -3.52 1 63.69 434 LYS A N 1
ATOM 3618 C CA . LYS A 1 434 ? -22.297 -15.078 -3.615 1 63.69 434 LYS A CA 1
ATOM 3619 C C . LYS A 1 434 ? -22.766 -15.805 -2.352 1 63.69 434 LYS A C 1
ATOM 3621 O O . LYS A 1 434 ? -23.875 -15.57 -1.868 1 63.69 434 LYS A O 1
ATOM 3626 N N . ILE A 1 435 ? -21.953 -16.359 -1.816 1 58.5 435 ILE A N 1
ATOM 3627 C CA . ILE A 1 435 ? -22.344 -17.188 -0.682 1 58.5 435 ILE A CA 1
ATOM 3628 C C . ILE A 1 435 ? -22.562 -16.312 0.55 1 58.5 435 ILE A C 1
ATOM 3630 O O . ILE A 1 435 ? -23.484 -16.547 1.331 1 58.5 435 ILE A O 1
ATOM 3634 N N . ILE A 1 436 ? -21.875 -15.258 0.571 1 66.31 436 ILE A N 1
ATOM 3635 C CA . ILE A 1 436 ? -22.031 -14.312 1.668 1 66.31 436 ILE A CA 1
ATOM 3636 C C . ILE A 1 436 ? -23.359 -13.586 1.525 1 66.31 436 ILE A C 1
ATOM 3638 O O . ILE A 1 436 ? -24.109 -13.43 2.502 1 66.31 436 ILE A O 1
ATOM 3642 N N . LEU A 1 437 ? -23.703 -13.359 0.316 1 75.81 437 LEU A N 1
ATOM 3643 C CA . LEU A 1 437 ? -24.922 -12.602 0.054 1 75.81 437 LEU A CA 1
ATOM 3644 C C . LEU A 1 437 ? -26.141 -13.492 0.176 1 75.81 437 LEU A C 1
ATOM 3646 O O . LEU A 1 437 ? -27.25 -12.992 0.389 1 75.81 437 LEU A O 1
ATOM 3650 N N . ASP A 1 438 ? -25.891 -14.773 0.174 1 79 438 ASP A N 1
ATOM 3651 C CA . ASP A 1 438 ? -27.016 -15.703 0.302 1 79 438 ASP A CA 1
ATOM 3652 C C . ASP A 1 438 ? -27.266 -16.062 1.764 1 79 438 ASP A C 1
ATOM 3654 O O . ASP A 1 438 ? -28.281 -16.672 2.096 1 79 438 ASP A O 1
ATOM 3658 N N . ASN A 1 439 ? -26.391 -15.688 2.57 1 81 439 ASN A N 1
ATOM 3659 C CA . ASN A 1 439 ? -26.531 -15.969 3.996 1 81 439 ASN A CA 1
ATOM 3660 C C . ASN A 1 439 ? -27.562 -15.047 4.645 1 81 439 ASN A C 1
ATOM 3662 O O . ASN A 1 439 ? -27.375 -13.828 4.68 1 81 439 ASN A O 1
ATOM 3666 N N . PRO A 1 440 ? -28.578 -15.609 5.16 1 83.56 440 PRO A N 1
ATOM 3667 C CA . PRO A 1 440 ? -29.641 -14.797 5.777 1 83.56 440 PRO A CA 1
ATOM 3668 C C . PRO A 1 440 ? -29.141 -14.023 6.992 1 83.56 440 PRO A C 1
ATOM 3670 O O . PRO A 1 440 ? -29.641 -12.93 7.277 1 83.56 440 PRO A O 1
ATOM 3673 N N . GLN A 1 441 ? -28.25 -14.555 7.691 1 84.38 441 GLN A N 1
ATOM 3674 C CA . GLN A 1 441 ? -27.719 -13.875 8.875 1 84.38 441 GLN A CA 1
ATOM 3675 C C . GLN A 1 441 ? -27.094 -12.539 8.5 1 84.38 441 GLN A C 1
ATOM 3677 O O . GLN A 1 441 ? -27.188 -11.562 9.258 1 84.38 441 GLN A O 1
ATOM 3682 N N . TRP A 1 442 ? -26.5 -12.516 7.363 1 85.88 442 TRP A N 1
ATOM 3683 C CA . TRP A 1 442 ? -25.859 -11.289 6.891 1 85.88 442 TRP A CA 1
ATOM 3684 C C . TRP A 1 442 ? -26.906 -10.188 6.68 1 85.88 442 TRP A C 1
ATOM 3686 O O . TRP A 1 442 ? -26.672 -9.039 7.062 1 85.88 442 TRP A O 1
ATOM 3696 N N . HIS A 1 443 ? -28.016 -10.492 6.227 1 87.06 443 HIS A N 1
ATOM 3697 C CA . HIS A 1 443 ? -29.062 -9.523 5.902 1 87.06 443 HIS A CA 1
ATOM 3698 C C . HIS A 1 443 ? -29.812 -9.086 7.152 1 87.06 443 HIS A C 1
ATOM 3700 O O . HIS A 1 443 ? -30.25 -7.938 7.254 1 87.06 443 HIS A O 1
ATOM 3706 N N . THR A 1 444 ? -29.938 -10 8.109 1 83.44 444 THR A N 1
ATOM 3707 C CA . THR A 1 444 ? -30.734 -9.68 9.289 1 83.44 444 THR A CA 1
ATOM 3708 C C . THR A 1 444 ? -29.875 -8.984 10.344 1 83.44 444 THR A C 1
ATOM 3710 O O . THR A 1 444 ? -30.344 -8.07 11.023 1 83.44 444 THR A O 1
ATOM 3713 N N . GLN A 1 445 ? -28.672 -9.375 10.406 1 81.25 445 GLN A N 1
ATOM 3714 C CA . GLN A 1 445 ? -27.844 -8.883 11.516 1 81.25 445 GLN A CA 1
ATOM 3715 C C . GLN A 1 445 ? -26.922 -7.754 11.055 1 81.25 445 GLN A C 1
ATOM 3717 O O . GLN A 1 445 ? -26.578 -6.875 11.844 1 81.25 445 GLN A O 1
ATOM 3722 N N . LEU A 1 446 ? -26.609 -7.773 9.773 1 84.56 446 LEU A N 1
ATOM 3723 C CA . LEU A 1 446 ? -25.594 -6.812 9.367 1 84.56 446 LEU A CA 1
ATOM 3724 C C . LEU A 1 446 ? -26.188 -5.711 8.5 1 84.56 446 LEU A C 1
ATOM 3726 O O . LEU A 1 446 ? -25.891 -4.531 8.703 1 84.56 446 LEU A O 1
ATOM 3730 N N . THR A 1 447 ? -27.016 -6.039 7.59 1 89.19 447 THR A N 1
ATOM 3731 C CA . THR A 1 447 ? -27.484 -5.039 6.633 1 89.19 447 THR A CA 1
ATOM 3732 C C . THR A 1 447 ? -28.906 -4.578 6.977 1 89.19 447 THR A C 1
ATOM 3734 O O . THR A 1 447 ? -29.656 -4.172 6.094 1 89.19 447 THR A O 1
ATOM 3737 N N . SER A 1 448 ? -29.297 -4.691 8.289 1 88.81 448 SER A N 1
ATOM 3738 C CA . SER A 1 448 ? -30.641 -4.316 8.695 1 88.81 448 SER A CA 1
ATOM 3739 C C . SER A 1 448 ? -30.609 -3.248 9.781 1 88.81 448 SER A C 1
ATOM 3741 O O . SER A 1 448 ? -29.562 -2.979 10.375 1 88.81 448 SER A O 1
ATOM 3743 N N . PHE A 1 449 ? -31.75 -2.711 10.039 1 88.75 449 PHE A N 1
ATOM 3744 C CA . PHE A 1 449 ? -31.922 -1.71 11.086 1 88.75 449 PHE A CA 1
ATOM 3745 C C . PHE A 1 449 ? -31.688 -2.32 12.461 1 88.75 449 PHE A C 1
ATOM 3747 O O . PHE A 1 449 ? -31.047 -1.705 13.312 1 88.75 449 PHE A O 1
ATOM 3754 N N . ILE A 1 450 ? -32.094 -3.48 12.547 1 87.19 450 ILE A N 1
ATOM 3755 C CA . ILE A 1 450 ? -32.031 -4.148 13.844 1 87.19 450 ILE A CA 1
ATOM 3756 C C . ILE A 1 450 ? -30.562 -4.277 14.273 1 87.19 450 ILE A C 1
ATOM 3758 O O . ILE A 1 450 ? -30.234 -4.051 15.438 1 87.19 450 ILE A O 1
ATOM 3762 N N . GLY A 1 451 ? -29.734 -4.566 13.375 1 86.12 451 GLY A N 1
ATOM 3763 C CA . GLY A 1 451 ? -28.344 -4.82 13.711 1 86.12 451 GLY A CA 1
ATOM 3764 C C . GLY A 1 451 ? -27.531 -3.553 13.914 1 86.12 451 GLY A C 1
ATOM 3765 O O . GLY A 1 451 ? -26.484 -3.572 14.562 1 86.12 451 GLY A O 1
ATOM 3766 N N . ASN A 1 452 ? -28.016 -2.35 13.469 1 89.69 452 ASN A N 1
ATOM 3767 C CA . ASN A 1 452 ? -27.125 -1.192 13.438 1 89.69 452 ASN A CA 1
ATOM 3768 C C . ASN A 1 452 ? -27.734 -0.007 14.188 1 89.69 452 ASN A C 1
ATOM 3770 O O . ASN A 1 452 ? -27.109 1.054 14.281 1 89.69 452 ASN A O 1
ATOM 3774 N N . THR A 1 453 ? -28.875 -0.162 14.82 1 92.38 453 THR A N 1
ATOM 3775 C CA . THR A 1 453 ? -29.578 0.927 15.492 1 92.38 453 THR A CA 1
ATOM 3776 C C . THR A 1 453 ? -28.922 1.258 16.828 1 92.38 453 THR A C 1
ATOM 3778 O O . THR A 1 453 ? -28.938 2.41 17.266 1 92.38 453 THR A O 1
ATOM 3781 N N . ALA A 1 454 ? -28.297 0.304 17.438 1 93.94 454 ALA A N 1
ATOM 3782 C CA . ALA A 1 454 ? -27.688 0.519 18.75 1 93.94 454 ALA A CA 1
ATOM 3783 C C . ALA A 1 454 ? -26.625 1.623 18.688 1 93.94 454 ALA A C 1
ATOM 3785 O O . ALA A 1 454 ? -26.594 2.498 19.562 1 93.94 454 ALA A O 1
ATOM 3786 N N . GLY A 1 455 ? -25.797 1.585 17.688 1 94 455 GLY A N 1
ATOM 3787 C CA . GLY A 1 455 ? -24.781 2.611 17.531 1 94 455 GLY A CA 1
ATOM 3788 C C . GLY A 1 455 ? -25.359 4.004 17.359 1 94 455 GLY A C 1
ATOM 3789 O O . GLY A 1 455 ? -24.859 4.965 17.953 1 94 455 GLY A O 1
ATOM 3790 N N . GLY A 1 456 ? -26.406 4.086 16.625 1 95.44 456 GLY A N 1
ATOM 3791 C CA . GLY A 1 456 ? -27.062 5.363 16.406 1 95.44 456 GLY A CA 1
ATOM 3792 C C . GLY A 1 456 ? -27.703 5.934 17.672 1 95.44 456 GLY A C 1
ATOM 3793 O O . GLY A 1 456 ? -27.594 7.133 17.938 1 95.44 456 GLY A O 1
ATOM 3794 N N . ILE A 1 457 ? -28.312 5.098 18.469 1 97.38 457 ILE A N 1
ATOM 3795 C CA . ILE A 1 457 ? -28.969 5.543 19.688 1 97.38 457 ILE A CA 1
ATOM 3796 C C . ILE A 1 457 ? -27.938 6.027 20.688 1 97.38 457 ILE A C 1
ATOM 3798 O O . ILE A 1 457 ? -28.125 7.066 21.328 1 97.38 457 ILE A O 1
ATOM 3802 N N . ILE A 1 458 ? -26.906 5.289 20.781 1 97.75 458 ILE A N 1
ATOM 3803 C CA . ILE A 1 458 ? -25.828 5.684 21.688 1 97.75 458 ILE A CA 1
ATOM 3804 C C . ILE A 1 458 ? -25.219 7.004 21.234 1 97.75 458 ILE A C 1
ATOM 3806 O O . ILE A 1 458 ? -24.906 7.871 22.047 1 97.75 458 ILE A O 1
ATOM 3810 N N . GLY A 1 459 ? -25.094 7.18 19.953 1 97.94 459 GLY A N 1
ATOM 3811 C CA . GLY A 1 459 ? -24.625 8.445 19.406 1 97.94 459 GLY A CA 1
ATOM 3812 C C . GLY A 1 459 ? -25.547 9.609 19.734 1 97.94 459 GLY A C 1
ATOM 3813 O O . GLY A 1 459 ? -25.062 10.703 20.062 1 97.94 459 GLY A O 1
ATOM 3814 N N . LEU A 1 460 ? -26.859 9.352 19.703 1 98.06 460 LEU A N 1
ATOM 3815 C CA . LEU A 1 460 ? -27.828 10.375 20.094 1 98.06 460 LEU A CA 1
ATOM 3816 C C . LEU A 1 460 ? -27.641 10.75 21.562 1 98.06 460 LEU A C 1
ATOM 3818 O O . LEU A 1 460 ? -27.656 11.938 21.906 1 98.06 460 LEU A O 1
ATOM 3822 N N . GLY A 1 461 ? -27.469 9.766 22.344 1 98.12 461 GLY A N 1
ATOM 3823 C CA . GLY A 1 461 ? -27.312 10.008 23.766 1 98.12 461 GLY A CA 1
ATOM 3824 C C . GLY A 1 461 ? -26.062 10.82 24.094 1 98.12 461 GLY A C 1
ATOM 3825 O O . GLY A 1 461 ? -26.141 11.82 24.812 1 98.12 461 GLY A O 1
ATOM 3826 N N . PHE A 1 462 ? -24.969 10.438 23.594 1 97.62 462 PHE A N 1
ATOM 3827 C CA . PHE A 1 462 ? -23.703 11.102 23.906 1 97.62 462 PHE A CA 1
ATOM 3828 C C . PHE A 1 462 ? -23.672 12.492 23.266 1 97.62 462 PHE A C 1
ATOM 3830 O O . PHE A 1 462 ? -23.109 13.422 23.844 1 97.62 462 PHE A O 1
ATOM 3837 N N . GLY A 1 463 ? -24.219 12.594 22.016 1 97.25 463 GLY A N 1
ATOM 3838 C CA . GLY A 1 463 ? -24.297 13.906 21.391 1 97.25 463 GLY A CA 1
ATOM 3839 C C . GLY A 1 463 ? -25.141 14.891 22.188 1 97.25 463 GLY A C 1
ATOM 3840 O O . GLY A 1 463 ? -24.75 16.047 22.344 1 97.25 463 GLY A O 1
ATOM 3841 N N . TYR A 1 464 ? -26.25 14.406 22.672 1 97.5 464 TYR A N 1
ATOM 3842 C CA . TYR A 1 464 ? -27.125 15.234 23.516 1 97.5 464 TYR A CA 1
ATOM 3843 C C . TYR A 1 464 ? -26.453 15.578 24.828 1 97.5 464 TYR A C 1
ATOM 3845 O O . TYR A 1 464 ? -26.547 16.719 25.297 1 97.5 464 TYR A O 1
ATOM 3853 N N . PHE A 1 465 ? -25.844 14.594 25.359 1 96.81 465 PHE A N 1
ATOM 3854 C CA . PHE A 1 465 ? -25.141 14.82 26.609 1 96.81 465 PHE A CA 1
ATOM 3855 C C . PHE A 1 465 ? -24.062 15.883 26.438 1 96.81 465 PHE A C 1
ATOM 3857 O O . PHE A 1 465 ? -23.906 16.766 27.281 1 96.81 465 PHE A O 1
ATOM 3864 N N . TYR A 1 466 ? -23.312 15.828 25.422 1 95 466 TYR A N 1
ATOM 3865 C CA . TYR A 1 466 ? -22.266 16.812 25.156 1 95 466 TYR A CA 1
ATOM 3866 C C . TYR A 1 466 ? -22.859 18.203 24.938 1 95 466 TYR A C 1
ATOM 3868 O O . TYR A 1 466 ? -22.281 19.203 25.375 1 95 466 TYR A O 1
ATOM 3876 N N . TYR A 1 467 ? -23.984 18.234 24.234 1 94.75 467 TYR A N 1
ATOM 3877 C CA . TYR A 1 467 ? -24.688 19.5 24.031 1 94.75 467 TYR A CA 1
ATOM 3878 C C . TYR A 1 467 ? -25.062 20.141 25.359 1 94.75 467 TYR A C 1
ATOM 3880 O O . TYR A 1 467 ? -24.859 21.344 25.562 1 94.75 467 TYR A O 1
ATOM 3888 N N . LYS A 1 468 ? -25.516 19.391 26.266 1 94.12 468 LYS A N 1
ATOM 3889 C CA . LYS A 1 468 ? -25.984 19.906 27.562 1 94.12 468 LYS A CA 1
ATOM 3890 C C . LYS A 1 468 ? -24.797 20.312 28.438 1 94.12 468 LYS A C 1
ATOM 3892 O O . LYS A 1 468 ? -24.922 21.203 29.281 1 94.12 468 LYS A O 1
ATOM 3897 N N . THR A 1 469 ? -23.703 19.688 28.172 1 92.38 469 THR A N 1
ATOM 3898 C CA . THR A 1 469 ? -22.562 19.922 29.047 1 92.38 469 THR A CA 1
ATOM 3899 C C . THR A 1 469 ? -21.516 20.797 28.344 1 92.38 469 THR A C 1
ATOM 3901 O O . THR A 1 469 ? -20.375 20.875 28.781 1 92.38 469 THR A O 1
ATOM 3904 N N . LYS A 1 470 ? -21.922 21.297 27.312 1 84.69 470 LYS A N 1
ATOM 3905 C CA . LYS A 1 470 ? -21 22.109 26.531 1 84.69 470 LYS A CA 1
ATOM 3906 C C . LYS A 1 470 ? -20.391 23.219 27.391 1 84.69 470 LYS A C 1
ATOM 3908 O O . LYS A 1 470 ? -21.109 23.938 28.094 1 84.69 470 LYS A O 1
ATOM 3913 N N . GLY A 1 471 ? -19.047 23.391 27.359 1 78.56 471 GLY A N 1
ATOM 3914 C CA . GLY A 1 471 ? -18.391 24.438 28.094 1 78.56 471 GLY A CA 1
ATOM 3915 C C . GLY A 1 471 ? -18.047 24.062 29.531 1 78.56 471 GLY A C 1
ATOM 3916 O O . GLY A 1 471 ? -17.297 24.75 30.203 1 78.56 471 GLY A O 1
ATOM 3917 N N . LYS A 1 472 ? -18.641 22.969 29.938 1 85 472 LYS A N 1
ATOM 3918 C CA . LYS A 1 472 ? -18.344 22.516 31.297 1 85 472 LYS A CA 1
ATOM 3919 C C . LYS A 1 472 ? -17.312 21.391 31.297 1 85 472 LYS A C 1
ATOM 3921 O O . LYS A 1 472 ? -17.219 20.625 30.328 1 85 472 LYS A O 1
ATOM 3926 N N . THR A 1 473 ? -16.453 21.438 32.344 1 83.69 473 THR A N 1
ATOM 3927 C CA . THR A 1 473 ? -15.5 20.344 32.5 1 83.69 473 THR A CA 1
ATOM 3928 C C . THR A 1 473 ? -16.172 19.125 33.094 1 83.69 473 THR A C 1
ATOM 3930 O O . THR A 1 473 ? -16.609 19.141 34.25 1 83.69 473 THR A O 1
ATOM 3933 N N . ILE A 1 474 ? -16.375 18.156 32.375 1 82.5 474 ILE A N 1
ATOM 3934 C CA . ILE A 1 474 ? -17.016 16.922 32.812 1 82.5 474 ILE A CA 1
ATOM 3935 C C . ILE A 1 474 ? -16.047 16.094 33.625 1 82.5 474 ILE A C 1
ATOM 3937 O O . ILE A 1 474 ? -16.406 15.555 34.656 1 82.5 474 ILE A O 1
ATOM 3941 N N . PHE A 1 475 ? -14.797 15.961 33.031 1 84.88 475 PHE A N 1
ATOM 3942 C CA . PHE A 1 475 ? -13.758 15.156 33.656 1 84.88 475 PHE A CA 1
ATOM 3943 C C . PHE A 1 475 ? -12.516 16 33.938 1 84.88 475 PHE A C 1
ATOM 3945 O O . PHE A 1 475 ? -12.047 16.734 33.062 1 84.88 475 PHE A O 1
ATOM 3952 N N . LYS A 1 476 ? -12.102 15.938 35.188 1 85.62 476 LYS A N 1
ATOM 3953 C CA . LYS A 1 476 ? -10.812 16.562 35.469 1 85.62 476 LYS A CA 1
ATOM 3954 C C . LYS A 1 476 ? -9.664 15.75 34.875 1 85.62 476 LYS A C 1
ATOM 3956 O O . LYS A 1 476 ? -9.688 14.516 34.906 1 85.62 476 LYS A O 1
ATOM 3961 N N . ASN A 1 477 ? -8.781 16.359 34.219 1 87.94 477 ASN A N 1
ATOM 3962 C CA . ASN A 1 477 ? -7.66 15.688 33.562 1 87.94 477 ASN A CA 1
ATOM 3963 C C . ASN A 1 477 ? -6.609 15.242 34.594 1 87.94 477 ASN A C 1
ATOM 3965 O O . ASN A 1 477 ? -5.551 15.867 34.719 1 87.94 477 ASN A O 1
ATOM 3969 N N . THR A 1 478 ? -6.934 14.25 35.375 1 88.94 478 THR A N 1
ATOM 3970 C CA . THR A 1 478 ? -6.016 13.641 36.344 1 88.94 478 THR A CA 1
ATOM 3971 C C . THR A 1 478 ? -5.539 12.281 35.844 1 88.94 478 THR A C 1
ATOM 3973 O O . THR A 1 478 ? -6.105 11.719 34.906 1 88.94 478 THR A O 1
ATOM 3976 N N . LEU A 1 479 ? -4.469 11.836 36.438 1 88.88 479 LEU A N 1
ATOM 3977 C CA . LEU A 1 479 ? -3.928 10.539 36.062 1 88.88 479 LEU A CA 1
ATOM 3978 C C . LEU A 1 479 ? -4.977 9.445 36.25 1 88.88 479 LEU A C 1
ATOM 3980 O O . LEU A 1 479 ? -5.137 8.586 35.375 1 88.88 479 LEU A O 1
ATOM 3984 N N . TRP A 1 480 ? -5.637 9.531 37.312 1 90.19 480 TRP A N 1
ATOM 3985 C CA . TRP A 1 480 ? -6.625 8.508 37.625 1 90.19 480 TRP A CA 1
ATOM 3986 C C . TRP A 1 480 ? -7.789 8.547 36.656 1 90.19 480 TRP A C 1
ATOM 3988 O O . TRP A 1 480 ? -8.266 7.5 36.219 1 90.19 480 TRP A O 1
ATOM 3998 N N . THR A 1 481 ? -8.281 9.672 36.344 1 91.38 481 THR A N 1
ATOM 3999 C CA . THR A 1 481 ? -9.383 9.812 35.406 1 91.38 481 THR A CA 1
ATOM 4000 C C . THR A 1 481 ? -8.984 9.266 34.031 1 91.38 481 THR A C 1
ATOM 4002 O O . THR A 1 481 ? -9.789 8.625 33.375 1 91.38 481 THR A O 1
ATOM 4005 N N . ASN A 1 482 ? -7.762 9.539 33.656 1 91.62 482 ASN A N 1
ATOM 4006 C CA . ASN A 1 482 ? -7.273 9.039 32.375 1 91.62 482 ASN A CA 1
ATOM 4007 C C . ASN A 1 482 ? -7.223 7.512 32.375 1 91.62 482 ASN A C 1
ATOM 4009 O O . ASN A 1 482 ? -7.68 6.883 31.406 1 91.62 482 ASN A O 1
ATOM 4013 N N . ILE A 1 483 ? -6.723 6.938 33.406 1 91.19 483 ILE A N 1
ATOM 4014 C CA . ILE A 1 483 ? -6.602 5.484 33.5 1 91.19 483 ILE A CA 1
ATOM 4015 C C . ILE A 1 483 ? -7.992 4.848 33.469 1 91.19 483 ILE A C 1
ATOM 4017 O O . ILE A 1 483 ? -8.219 3.877 32.75 1 91.19 483 ILE A O 1
ATOM 4021 N N . VAL A 1 484 ? -8.883 5.441 34.156 1 93.56 484 VAL A N 1
ATOM 4022 C CA . VAL A 1 484 ? -10.227 4.883 34.25 1 93.56 484 VAL A CA 1
ATOM 4023 C C . VAL A 1 484 ? -10.945 4.973 32.906 1 93.56 484 VAL A C 1
ATOM 4025 O O . VAL A 1 484 ? -11.562 4.004 32.469 1 93.56 484 VAL A O 1
ATOM 4028 N N . ILE A 1 485 ? -10.875 6.105 32.281 1 93.06 485 ILE A N 1
A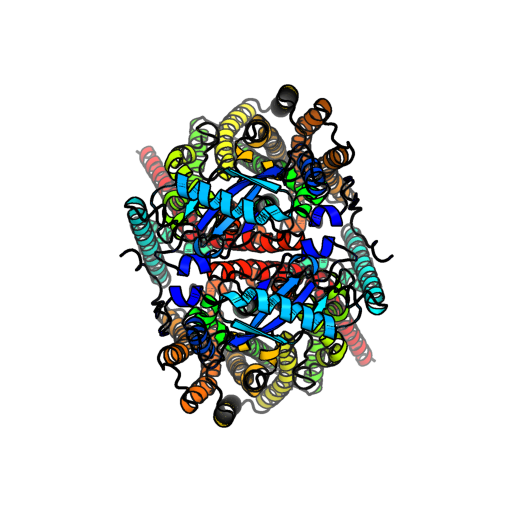TOM 4029 C CA . ILE A 1 485 ? -11.562 6.293 31.016 1 93.06 485 ILE A CA 1
ATOM 4030 C C . ILE A 1 485 ? -10.945 5.375 29.953 1 93.06 485 ILE A C 1
ATOM 4032 O O . ILE A 1 485 ? -11.656 4.766 29.156 1 93.06 485 ILE A O 1
ATOM 4036 N N . LEU A 1 486 ? -9.641 5.285 30 1 93 486 LEU A N 1
ATOM 4037 C CA . LEU A 1 486 ? -8.977 4.387 29.062 1 93 486 LEU A CA 1
ATOM 4038 C C . LEU A 1 486 ? -9.367 2.938 29.328 1 93 486 LEU A C 1
ATOM 4040 O O . LEU A 1 486 ? -9.648 2.184 28.391 1 93 486 LEU A O 1
ATOM 4044 N N . PHE A 1 487 ? -9.406 2.613 30.562 1 94.81 487 PHE A N 1
ATOM 4045 C CA . PHE A 1 487 ? -9.781 1.255 30.938 1 94.81 487 PHE A CA 1
ATOM 4046 C C . PHE A 1 487 ? -11.219 0.957 30.547 1 94.81 487 PHE A C 1
ATOM 4048 O O . PHE A 1 487 ? -11.5 -0.08 29.938 1 94.81 487 PHE A O 1
ATOM 4055 N N . LEU A 1 488 ? -12.102 1.864 30.781 1 94.5 488 LEU A N 1
ATOM 4056 C CA . LEU A 1 488 ? -13.516 1.673 30.516 1 94.5 488 LEU A CA 1
ATOM 4057 C C . LEU A 1 488 ? -13.797 1.73 29.016 1 94.5 488 LEU A C 1
ATOM 4059 O O . LEU A 1 488 ? -14.789 1.159 28.547 1 94.5 488 LEU A O 1
ATOM 4063 N N . SER A 1 489 ? -12.984 2.389 28.297 1 95.25 489 SER A N 1
ATOM 4064 C CA . SER A 1 489 ? -13.195 2.512 26.859 1 95.25 489 SER A CA 1
ATOM 4065 C C . SER A 1 489 ? -12.633 1.303 26.109 1 95.25 489 SER A C 1
ATOM 4067 O O . SER A 1 489 ? -13.289 0.755 25.219 1 95.25 489 SER A O 1
ATOM 4069 N N . TYR A 1 490 ? -11.523 0.744 26.531 1 93.38 490 TYR A N 1
ATOM 4070 C CA . TYR A 1 490 ? -10.844 -0.207 25.656 1 93.38 490 TYR A CA 1
ATOM 4071 C C . TYR A 1 490 ? -10.969 -1.627 26.203 1 93.38 490 TYR A C 1
ATOM 4073 O O . TYR A 1 490 ? -11.047 -2.586 25.422 1 93.38 490 TYR A O 1
ATOM 4081 N N . VAL A 1 491 ? -11.023 -1.805 27.453 1 93.94 491 VAL A N 1
ATOM 4082 C CA . VAL A 1 491 ? -11.039 -3.152 28.016 1 93.94 491 VAL A CA 1
ATOM 4083 C C . VAL A 1 491 ? -12.367 -3.832 27.703 1 93.94 491 VAL A C 1
ATOM 4085 O O . VAL A 1 491 ? -12.391 -4.93 27.141 1 93.94 491 VAL A O 1
ATOM 4088 N N . PRO A 1 492 ? -13.492 -3.176 27.969 1 94.62 492 PRO A N 1
ATOM 4089 C CA . PRO A 1 492 ? -14.742 -3.832 27.594 1 94.62 492 PRO A CA 1
ATOM 4090 C C . PRO A 1 492 ? -14.891 -4.004 26.094 1 94.62 492 PRO A C 1
ATOM 4092 O O . PRO A 1 492 ? -15.43 -5.012 25.625 1 94.62 492 PRO A O 1
ATOM 4095 N N . ALA A 1 493 ? -14.492 -3.039 25.328 1 93.31 493 ALA A N 1
ATOM 4096 C CA . ALA A 1 493 ? -14.57 -3.141 23.875 1 93.31 493 ALA A CA 1
ATOM 4097 C C . ALA A 1 493 ? -13.789 -4.348 23.375 1 93.31 493 ALA A C 1
ATOM 4099 O O . ALA A 1 493 ? -14.281 -5.105 22.531 1 93.31 493 ALA A O 1
ATOM 4100 N N . LEU A 1 494 ? -12.594 -4.566 23.906 1 91.25 494 LEU A N 1
ATOM 4101 C CA . LEU A 1 494 ? -11.773 -5.703 23.516 1 91.25 494 LEU A CA 1
ATOM 4102 C C . LEU A 1 494 ? -12.375 -7.012 24.016 1 91.25 494 LEU A C 1
ATOM 4104 O O . LEU A 1 494 ? -12.273 -8.047 23.359 1 91.25 494 LEU A O 1
ATOM 4108 N N . SER A 1 495 ? -12.977 -6.898 25.156 1 89.88 495 SER A N 1
ATOM 4109 C CA . SER A 1 495 ? -13.594 -8.094 25.734 1 89.88 495 SER A CA 1
ATOM 4110 C C . SER A 1 495 ? -14.766 -8.57 24.891 1 89.88 495 SER A C 1
ATOM 4112 O O . SER A 1 495 ? -15 -9.773 24.766 1 89.88 495 SER A O 1
ATOM 4114 N N . VAL A 1 496 ? -15.508 -7.656 24.359 1 89.62 496 VAL A N 1
ATOM 4115 C CA . VAL A 1 496 ? -16.641 -8.008 23.5 1 89.62 496 VAL A CA 1
ATOM 4116 C C . VAL A 1 496 ? -16.125 -8.75 22.266 1 89.62 496 VAL A C 1
ATOM 4118 O O . VAL A 1 496 ? -16.797 -9.664 21.766 1 89.62 496 VAL A O 1
ATOM 4121 N N . ILE A 1 497 ? -14.977 -8.445 21.828 1 86.12 497 ILE A N 1
ATOM 4122 C CA . ILE A 1 497 ? -14.406 -9.055 20.641 1 86.12 497 ILE A CA 1
ATOM 4123 C C . ILE A 1 497 ? -13.781 -10.398 20.984 1 86.12 497 ILE A C 1
ATOM 4125 O O . ILE A 1 497 ? -14.008 -11.398 20.297 1 86.12 497 ILE A O 1
ATOM 4129 N N . LEU A 1 498 ? -13.102 -10.508 22.109 1 83.69 498 LEU A N 1
ATOM 4130 C CA . LEU A 1 498 ? -12.242 -11.648 22.406 1 83.69 498 LEU A CA 1
ATOM 4131 C C . LEU A 1 498 ? -13.016 -12.734 23.141 1 83.69 498 LEU A C 1
ATOM 4133 O O . LEU A 1 498 ? -12.719 -13.922 22.984 1 83.69 498 LEU A O 1
ATOM 4137 N N . LEU A 1 499 ? -13.969 -12.383 23.875 1 78.94 499 LEU A N 1
ATOM 4138 C CA . LEU A 1 499 ? -14.625 -13.352 24.75 1 78.94 499 LEU A CA 1
ATOM 4139 C C . LEU A 1 499 ? -15.406 -14.367 23.922 1 78.94 499 LEU A C 1
ATOM 4141 O O . LEU A 1 499 ? -15.289 -15.578 24.141 1 78.94 499 LEU A O 1
ATOM 4145 N N . PRO A 1 500 ? -16.266 -13.859 23.031 1 70.56 500 PRO A N 1
ATOM 4146 C CA . PRO A 1 500 ? -16.969 -14.875 22.219 1 70.56 500 PRO A CA 1
ATOM 4147 C C . PRO A 1 500 ? -16.016 -15.766 21.438 1 70.56 500 PRO A C 1
ATOM 4149 O O . PRO A 1 500 ? -16.266 -16.969 21.281 1 70.56 500 PRO A O 1
ATOM 4152 N N . GLY A 1 501 ? -14.992 -15.141 20.922 1 62.56 501 GLY A N 1
ATOM 4153 C CA . GLY A 1 501 ? -13.992 -15.922 20.203 1 62.56 501 GLY A CA 1
ATOM 4154 C C . GLY A 1 501 ? -13.359 -17 21.047 1 62.56 501 GLY A C 1
ATOM 4155 O O . GLY A 1 501 ? -13.164 -18.125 20.578 1 62.56 501 GLY A O 1
ATOM 4156 N N . ALA A 1 502 ? -13.094 -16.609 22.203 1 65.38 502 ALA A N 1
ATOM 4157 C CA . ALA A 1 502 ? -12.523 -17.594 23.125 1 65.38 502 ALA A CA 1
ATOM 4158 C C . ALA A 1 502 ? -13.492 -18.734 23.391 1 65.38 502 ALA A C 1
ATOM 4160 O O . ALA A 1 502 ? -13.086 -19.891 23.469 1 65.38 502 ALA A O 1
ATOM 4161 N N . TYR A 1 503 ? -14.648 -18.328 23.406 1 65.88 503 TYR A N 1
ATOM 4162 C CA . TYR A 1 503 ? -15.648 -19.359 23.641 1 65.88 503 TYR A CA 1
ATOM 4163 C C . TYR A 1 503 ? -15.766 -20.281 22.438 1 65.88 503 TYR A C 1
ATOM 4165 O O . TYR A 1 503 ? -15.828 -21.5 22.594 1 65.88 503 TYR A O 1
ATOM 4173 N N . VAL A 1 504 ? -15.922 -19.641 21.281 1 62.97 504 VAL A N 1
ATOM 4174 C CA . VAL A 1 504 ? -16.031 -20.422 20.062 1 62.97 504 VAL A CA 1
ATOM 4175 C C . VAL A 1 504 ? -14.789 -21.312 19.891 1 62.97 504 VAL A C 1
ATOM 4177 O O . VAL A 1 504 ? -14.898 -22.469 19.5 1 62.97 504 VAL A O 1
ATOM 4180 N N . LEU A 1 505 ? -13.719 -20.719 20.156 1 58.94 505 LEU A N 1
ATOM 4181 C CA . LEU A 1 505 ? -12.461 -21.438 20.016 1 58.94 505 LEU A CA 1
ATOM 4182 C C . LEU A 1 505 ? -12.398 -22.609 21 1 58.94 505 LEU A C 1
ATOM 4184 O O . LEU A 1 505 ? -11.836 -23.656 20.688 1 58.94 505 LEU A O 1
ATOM 4188 N N . MET A 1 506 ? -12.969 -22.328 22.156 1 56.06 506 MET A N 1
ATOM 4189 C CA . MET A 1 506 ? -12.898 -23.344 23.188 1 56.06 506 MET A CA 1
ATOM 4190 C C . MET A 1 506 ? -14 -24.375 23.016 1 56.06 506 MET A C 1
ATOM 4192 O O . MET A 1 506 ? -13.812 -25.547 23.359 1 56.06 506 MET A O 1
ATOM 4196 N N . ALA A 1 507 ? -15.18 -23.859 22.703 1 55.91 507 ALA A N 1
ATOM 4197 C CA . ALA A 1 507 ? -16.328 -24.781 22.781 1 55.91 507 ALA A CA 1
ATOM 4198 C C . ALA A 1 507 ? -16.359 -25.719 21.594 1 55.91 507 ALA A C 1
ATOM 4200 O O . ALA A 1 507 ? -17.297 -26.5 21.422 1 55.91 507 ALA A O 1
ATOM 4201 N N . GLN A 1 508 ? -15.258 -26.234 21.156 1 51.12 508 GLN A N 1
ATOM 4202 C CA . GLN A 1 508 ? -15.156 -27.344 20.219 1 51.12 508 GLN A CA 1
ATOM 4203 C C . GLN A 1 508 ? -16.438 -27.516 19.422 1 51.12 508 GLN A C 1
ATOM 4205 O O . GLN A 1 508 ? -16.969 -28.625 19.297 1 51.12 508 GLN A O 1
ATOM 4210 N N . GLY A 1 509 ? -17.125 -26.516 18.797 1 55.91 509 GLY A N 1
ATOM 4211 C CA . GLY A 1 509 ? -18.203 -26.812 17.875 1 55.91 509 GLY A CA 1
ATOM 4212 C C . GLY A 1 509 ? -19.578 -26.531 18.453 1 55.91 509 GLY A C 1
ATOM 4213 O O . GLY A 1 509 ? -20.562 -26.453 17.734 1 55.91 509 GLY A O 1
ATOM 4214 N N . HIS A 1 510 ? -19.75 -26.656 19.75 1 63.12 510 HIS A N 1
ATOM 4215 C CA . HIS A 1 510 ? -21.125 -26.578 20.219 1 63.12 510 HIS A CA 1
ATOM 4216 C C . HIS A 1 510 ? -21.609 -25.125 20.312 1 63.12 510 HIS A C 1
ATOM 4218 O O . HIS A 1 510 ? -20.969 -24.312 20.984 1 63.12 510 HIS A O 1
ATOM 4224 N N . HIS A 1 511 ? -22.484 -24.844 19.297 1 74.06 511 HIS A N 1
ATOM 4225 C CA . HIS A 1 511 ? -23.094 -23.531 19.219 1 74.06 511 HIS A CA 1
ATOM 4226 C C . HIS A 1 511 ? -24.266 -23.391 20.188 1 74.06 511 HIS A C 1
ATOM 4228 O O . HIS A 1 511 ? -25.172 -24.219 20.188 1 74.06 511 HIS A O 1
ATOM 4234 N N . ASP A 1 512 ? -24.156 -22.5 21.25 1 84.56 512 ASP A N 1
ATOM 4235 C CA . ASP A 1 512 ? -25.281 -22.172 22.125 1 84.56 512 ASP A CA 1
ATOM 4236 C C . ASP A 1 512 ? -25.969 -20.891 21.672 1 84.56 512 ASP A C 1
ATOM 4238 O O . ASP A 1 512 ? -25.391 -19.797 21.781 1 84.56 512 ASP A O 1
ATOM 4242 N N . VAL A 1 513 ? -27.219 -21.062 21.312 1 89.25 513 VAL A N 1
ATOM 4243 C CA . VAL A 1 513 ? -27.953 -19.969 20.672 1 89.25 513 VAL A CA 1
ATOM 4244 C C . VAL A 1 513 ? -28.266 -18.891 21.719 1 89.25 513 VAL A C 1
ATOM 4246 O O . VAL A 1 513 ? -28.281 -17.703 21.391 1 89.25 513 VAL A O 1
ATOM 4249 N N . PHE A 1 514 ? -28.516 -19.266 22.984 1 90.88 514 PHE A N 1
ATOM 4250 C CA . PHE A 1 514 ? -28.875 -18.297 24.016 1 90.88 514 PHE A CA 1
ATOM 4251 C C . PHE A 1 514 ? -27.719 -17.328 24.266 1 90.88 514 PHE A C 1
ATOM 4253 O O . PHE A 1 514 ? -27.922 -16.109 24.203 1 90.88 514 PHE A O 1
ATOM 4260 N N . TRP A 1 515 ? -26.578 -17.875 24.516 1 87.75 515 TRP A N 1
ATOM 4261 C CA . TRP A 1 515 ? -25.438 -17.016 24.812 1 87.75 515 TRP A CA 1
ATOM 4262 C C . TRP A 1 515 ? -25 -16.25 23.562 1 87.75 515 TRP A C 1
ATOM 4264 O O . TRP A 1 515 ? -24.516 -15.109 23.672 1 87.75 515 TRP A O 1
ATOM 4274 N N . ALA A 1 516 ? -25.141 -16.891 22.391 1 89.12 516 ALA A N 1
ATOM 4275 C CA . ALA A 1 516 ? -24.844 -16.188 21.141 1 89.12 516 ALA A CA 1
ATOM 4276 C C . ALA A 1 516 ? -25.766 -14.977 20.984 1 89.12 516 ALA A C 1
ATOM 4278 O O . ALA A 1 516 ? -25.312 -13.898 20.594 1 89.12 516 ALA A O 1
ATOM 4279 N N . SER A 1 517 ? -27.016 -15.156 21.344 1 92 517 SER A N 1
ATOM 4280 C CA . SER A 1 517 ? -27.984 -14.086 21.219 1 92 517 SER A CA 1
ATOM 4281 C C . SER A 1 517 ? -27.734 -12.977 22.234 1 92 517 SER A C 1
ATOM 4283 O O . SER A 1 517 ? -27.938 -11.797 21.938 1 92 517 SER A O 1
ATOM 4285 N N . ILE A 1 518 ? -27.297 -13.305 23.406 1 91.19 518 ILE A N 1
ATOM 4286 C CA . ILE A 1 518 ? -26.938 -12.312 24.422 1 91.19 518 ILE A CA 1
ATOM 4287 C C . ILE A 1 518 ? -25.75 -11.484 23.922 1 91.19 518 ILE A C 1
ATOM 4289 O O . ILE A 1 518 ? -25.734 -10.258 24.062 1 91.19 518 ILE A O 1
ATOM 4293 N N . HIS A 1 519 ? -24.797 -12.164 23.391 1 89.12 519 HIS A N 1
ATOM 4294 C CA . HIS A 1 519 ? -23.609 -11.484 22.906 1 89.12 519 HIS A CA 1
ATOM 4295 C C . HIS A 1 519 ? -23.953 -10.461 21.828 1 89.12 519 HIS A C 1
ATOM 4297 O O . HIS A 1 519 ? -23.469 -9.328 21.859 1 89.12 519 HIS A O 1
ATOM 4303 N N . VAL A 1 520 ? -24.781 -10.836 20.906 1 89.31 520 VAL A N 1
ATOM 4304 C CA . VAL A 1 520 ? -25.109 -9.945 19.797 1 89.31 520 VAL A CA 1
ATOM 4305 C C . VAL A 1 520 ? -25.953 -8.781 20.312 1 89.31 520 VAL A C 1
ATOM 4307 O O . VAL A 1 520 ? -25.797 -7.645 19.859 1 89.31 520 VAL A O 1
ATOM 4310 N N . ALA A 1 521 ? -26.812 -9.07 21.25 1 92.88 521 ALA A N 1
ATOM 4311 C CA . ALA A 1 521 ? -27.75 -8.078 21.766 1 92.88 521 ALA A CA 1
ATOM 4312 C C . ALA A 1 521 ? -27.016 -7.043 22.625 1 92.88 521 ALA A C 1
ATOM 4314 O O . ALA A 1 521 ? -27.344 -5.855 22.578 1 92.88 521 ALA A O 1
ATOM 4315 N N . ILE A 1 522 ? -26.016 -7.438 23.328 1 92.81 522 ILE A N 1
ATOM 4316 C CA . ILE A 1 522 ? -25.391 -6.543 24.297 1 92.81 522 ILE A CA 1
ATOM 4317 C C . ILE A 1 522 ? -24.031 -6.086 23.75 1 92.81 522 ILE A C 1
ATOM 4319 O O . ILE A 1 522 ? -23.531 -5.02 24.125 1 92.81 522 ILE A O 1
ATOM 4323 N N . GLY A 1 523 ? -23.422 -6.871 22.953 1 91.44 523 GLY A N 1
ATOM 4324 C CA . GLY A 1 523 ? -22.078 -6.586 22.469 1 91.44 523 GLY A CA 1
ATOM 4325 C C . GLY A 1 523 ? -22 -5.289 21.672 1 91.44 523 GLY A C 1
ATOM 4326 O O . GLY A 1 523 ? -21.109 -4.465 21.922 1 91.44 523 GLY A O 1
ATOM 4327 N N . ARG A 1 524 ? -22.891 -5.008 20.812 1 91.19 524 ARG A N 1
ATOM 4328 C CA . ARG A 1 524 ? -22.859 -3.83 19.953 1 91.19 524 ARG A CA 1
ATOM 4329 C C . ARG A 1 524 ? -23.094 -2.557 20.75 1 91.19 524 ARG A C 1
ATOM 4331 O O . ARG A 1 524 ? -22.328 -1.591 20.625 1 91.19 524 ARG A O 1
ATOM 4338 N N . PRO A 1 525 ? -24.062 -2.557 21.641 1 94.88 525 PRO A N 1
ATOM 4339 C CA . PRO A 1 525 ? -24.234 -1.368 22.469 1 94.88 525 PRO A CA 1
ATOM 4340 C C . PRO A 1 525 ? -23.031 -1.092 23.375 1 94.88 525 PRO A C 1
ATOM 4342 O O . PRO A 1 525 ? -22.641 0.065 23.547 1 94.88 525 PRO A O 1
ATOM 4345 N N . ILE A 1 526 ? -22.469 -2.131 23.891 1 95.44 526 ILE A N 1
ATOM 4346 C CA . ILE A 1 526 ? -21.312 -1.956 24.766 1 95.44 526 ILE A CA 1
ATOM 4347 C C . ILE A 1 526 ? -20.141 -1.39 23.969 1 95.44 526 ILE A C 1
ATOM 4349 O O . ILE A 1 526 ? -19.484 -0.442 24.406 1 95.44 526 ILE A O 1
ATOM 4353 N N . PHE A 1 527 ? -19.938 -1.944 22.875 1 95.31 527 PHE A N 1
ATOM 4354 C CA . PHE A 1 527 ? -18.844 -1.479 22.031 1 95.31 527 PHE A CA 1
ATOM 4355 C C . PHE A 1 527 ? -19.047 -0.021 21.641 1 95.31 527 PHE A C 1
ATOM 4357 O O . PHE A 1 527 ? -18.125 0.789 21.734 1 95.31 527 PHE A O 1
ATOM 4364 N N . ALA A 1 528 ? -20.234 0.311 21.188 1 96.25 528 ALA A N 1
ATOM 4365 C CA . ALA A 1 528 ? -20.547 1.685 20.797 1 96.25 528 ALA A CA 1
ATOM 4366 C C . ALA A 1 528 ? -20.375 2.637 21.969 1 96.25 528 ALA A C 1
ATOM 4368 O O . ALA A 1 528 ? -19.859 3.746 21.812 1 96.25 528 ALA A O 1
ATOM 4369 N N . PHE A 1 529 ? -20.812 2.225 23.109 1 97.06 529 PHE A N 1
ATOM 4370 C CA . PHE A 1 529 ? -20.672 3.029 24.312 1 97.06 529 PHE A CA 1
ATOM 4371 C C . PHE A 1 529 ? -19.219 3.299 24.625 1 97.06 529 PHE A C 1
ATOM 4373 O O . PHE A 1 529 ? -18.844 4.422 24.984 1 97.06 529 PHE A O 1
ATOM 4380 N N . CYS A 1 530 ? -18.453 2.299 24.484 1 97.19 530 CYS A N 1
ATOM 4381 C CA . CYS A 1 530 ? -17.016 2.418 24.766 1 97.19 530 CYS A CA 1
ATOM 4382 C C . CYS A 1 530 ? -16.359 3.408 23.812 1 97.19 530 CYS A C 1
ATOM 4384 O O . CYS A 1 530 ? -15.586 4.266 24.234 1 97.19 530 CYS A O 1
ATOM 4386 N N . ILE A 1 531 ? -16.672 3.318 22.578 1 96.38 531 ILE A N 1
ATOM 4387 C CA . ILE A 1 531 ? -16.094 4.215 21.578 1 96.38 531 ILE A CA 1
ATOM 4388 C C . ILE A 1 531 ? -16.562 5.645 21.844 1 96.38 531 ILE A C 1
ATOM 4390 O O . ILE A 1 531 ? -15.781 6.59 21.75 1 96.38 531 ILE A O 1
ATOM 4394 N N . ALA A 1 532 ? -17.828 5.77 22.172 1 97.62 532 ALA A N 1
ATOM 4395 C CA . ALA A 1 532 ? -18.375 7.086 22.484 1 97.62 532 ALA A CA 1
ATOM 4396 C C . ALA A 1 532 ? -17.688 7.699 23.688 1 97.62 532 ALA A C 1
ATOM 4398 O O . ALA A 1 532 ? -17.391 8.898 23.719 1 97.62 532 ALA A O 1
ATOM 4399 N N . LEU A 1 533 ? -17.422 6.895 24.641 1 96.62 533 LEU A N 1
ATOM 4400 C CA . LEU A 1 533 ? -16.75 7.352 25.844 1 96.62 533 LEU A CA 1
ATOM 4401 C C . LEU A 1 533 ? -15.328 7.805 25.531 1 96.62 533 LEU A C 1
ATOM 4403 O O . LEU A 1 533 ? -14.859 8.812 26.062 1 96.62 533 LEU A O 1
ATOM 4407 N N . ALA A 1 534 ? -14.695 7.066 24.719 1 96.19 534 ALA A N 1
ATOM 4408 C CA . ALA A 1 534 ? -13.344 7.441 24.297 1 96.19 534 ALA A CA 1
ATOM 4409 C C . ALA A 1 534 ? -13.344 8.781 23.562 1 96.19 534 ALA A C 1
ATOM 4411 O O . ALA A 1 534 ? -12.477 9.625 23.812 1 96.19 534 ALA A O 1
ATOM 4412 N N . ILE A 1 535 ? -14.312 8.984 22.719 1 96 535 ILE A N 1
ATOM 4413 C CA . ILE A 1 535 ? -14.438 10.227 21.953 1 96 535 ILE A CA 1
ATOM 4414 C C . ILE A 1 535 ? -14.703 11.391 22.906 1 96 535 ILE A C 1
ATOM 4416 O O . ILE A 1 535 ? -14.047 12.43 22.828 1 96 535 ILE A O 1
ATOM 4420 N N . LEU A 1 536 ? -15.633 11.164 23.828 1 94.75 536 LEU A N 1
ATOM 4421 C CA . LEU A 1 536 ? -15.961 12.195 24.812 1 94.75 536 LEU A CA 1
ATOM 4422 C C . LEU A 1 536 ? -14.75 12.531 25.672 1 94.75 536 LEU A C 1
ATOM 4424 O O . LEU A 1 536 ? -14.5 13.703 25.969 1 94.75 536 LEU A O 1
ATOM 4428 N N . GLY A 1 537 ? -14.062 11.484 26.078 1 93.94 537 GLY A N 1
ATOM 4429 C CA . GLY A 1 537 ? -12.836 11.719 26.828 1 93.94 537 GLY A CA 1
ATOM 4430 C C . GLY A 1 537 ? -11.82 12.555 26.062 1 93.94 537 GLY A C 1
ATOM 4431 O O . GLY A 1 537 ? -11.273 13.516 26.609 1 93.94 537 GLY A O 1
ATOM 4432 N N . ALA A 1 538 ? -11.617 12.258 24.875 1 93.38 538 ALA A N 1
ATOM 4433 C CA . ALA A 1 538 ? -10.664 12.984 24.047 1 93.38 538 ALA A CA 1
ATOM 4434 C C . ALA A 1 538 ? -11.102 14.438 23.859 1 93.38 538 ALA A C 1
ATOM 4436 O O . ALA A 1 538 ? -10.273 15.352 23.859 1 93.38 538 ALA A O 1
ATOM 4437 N N . MET A 1 539 ? -12.414 14.625 23.688 1 92.25 539 MET A N 1
ATOM 4438 C CA . MET A 1 539 ? -12.961 15.969 23.516 1 92.25 539 MET A CA 1
ATOM 4439 C C . MET A 1 539 ? -12.758 16.812 24.766 1 92.25 539 MET A C 1
ATOM 4441 O O . MET A 1 539 ? -12.695 18.031 24.703 1 92.25 539 MET A O 1
ATOM 4445 N N . ASN A 1 540 ? -12.609 16.094 25.922 1 90.94 540 ASN A N 1
ATOM 4446 C CA . ASN A 1 540 ? -12.406 16.781 27.188 1 90.94 540 ASN A CA 1
ATOM 4447 C C . ASN A 1 540 ? -10.945 16.75 27.625 1 90.94 540 ASN A C 1
ATOM 4449 O O . ASN A 1 540 ? -10.633 16.938 28.797 1 90.94 540 ASN A O 1
ATOM 4453 N N . GLY A 1 541 ? -10.094 16.422 26.719 1 89.5 541 GLY A N 1
ATOM 4454 C CA . GLY A 1 541 ? -8.664 16.484 26.969 1 89.5 541 GLY A CA 1
ATOM 4455 C C . GLY A 1 541 ? -8.109 15.242 27.641 1 89.5 541 GLY A C 1
ATOM 4456 O O . GLY A 1 541 ? -6.965 15.227 28.094 1 89.5 541 GLY A O 1
ATOM 4457 N N . ILE A 1 542 ? -8.898 14.203 27.719 1 91.62 542 ILE A N 1
ATOM 4458 C CA . ILE A 1 542 ? -8.5 12.969 28.375 1 91.62 542 ILE A CA 1
ATOM 4459 C C . ILE A 1 542 ? -8.172 11.906 27.328 1 91.62 542 ILE A C 1
ATOM 4461 O O . ILE A 1 542 ? -8.859 11.797 26.312 1 91.62 542 ILE A O 1
ATOM 4465 N N . GLY A 1 543 ? -7.07 11.078 27.547 1 89.81 543 GLY A N 1
ATOM 4466 C CA . GLY A 1 543 ? -6.852 9.953 26.641 1 89.81 543 GLY A CA 1
ATOM 4467 C C . GLY A 1 543 ? -5.387 9.711 26.344 1 89.81 543 GLY A C 1
ATOM 4468 O O . GLY A 1 543 ? -5.039 8.75 25.641 1 89.81 543 GLY A O 1
ATOM 4469 N N . TRP A 1 544 ? -4.516 10.531 26.797 1 87.38 544 TRP A N 1
ATOM 4470 C CA . TRP A 1 544 ? -3.076 10.344 26.656 1 87.38 544 TRP A CA 1
ATOM 4471 C C . TRP A 1 544 ? -2.713 10.078 25.203 1 87.38 544 TRP A C 1
ATOM 4473 O O . TRP A 1 544 ? -2.969 10.906 24.328 1 87.38 544 TRP A O 1
ATOM 4483 N N . LEU A 1 545 ? -2.271 8.797 24.891 1 84.75 545 LEU A N 1
ATOM 4484 C CA . LEU A 1 545 ? -1.825 8.43 23.547 1 84.75 545 LEU A CA 1
ATOM 4485 C C . LEU A 1 545 ? -3.01 8.305 22.594 1 84.75 545 LEU A C 1
ATOM 4487 O O . LEU A 1 545 ? -2.92 8.695 21.422 1 84.75 545 LEU A O 1
ATOM 4491 N N . SER A 1 546 ? -4.039 7.805 23.156 1 90.06 546 SER A N 1
ATOM 4492 C CA . SER A 1 546 ? -5.223 7.641 22.312 1 90.06 546 SER A CA 1
ATOM 4493 C C . SER A 1 546 ? -5.75 8.992 21.828 1 90.06 546 SER A C 1
ATOM 4495 O O . SER A 1 546 ? -6.148 9.133 20.672 1 90.06 546 SER A O 1
ATOM 4497 N N . ARG A 1 547 ? -5.742 9.898 22.703 1 92.12 547 ARG A N 1
ATOM 4498 C CA . ARG A 1 547 ? -6.18 11.234 22.328 1 92.12 547 ARG A CA 1
ATOM 4499 C C . ARG A 1 547 ? -5.246 11.844 21.281 1 92.12 547 ARG A C 1
ATOM 4501 O O . ARG A 1 547 ? -5.703 12.445 20.297 1 92.12 547 ARG A O 1
ATOM 4508 N N . SER A 1 548 ? -3.959 11.625 21.531 1 88.69 548 SER A N 1
ATOM 4509 C CA . SER A 1 548 ? -2.979 12.172 20.594 1 88.69 548 SER A CA 1
ATOM 4510 C C . SER A 1 548 ? -3.184 11.617 19.188 1 88.69 548 SER A C 1
ATOM 4512 O O . SER A 1 548 ? -3.029 12.336 18.203 1 88.69 548 SER A O 1
ATOM 4514 N N . VAL A 1 549 ? -3.549 10.438 19.109 1 89.38 549 VAL A N 1
ATOM 4515 C CA . VAL A 1 549 ? -3.773 9.773 17.828 1 89.38 549 VAL A CA 1
ATOM 4516 C C . VAL A 1 549 ? -5.055 10.305 17.188 1 89.38 549 VAL A C 1
ATOM 4518 O O . VAL A 1 549 ? -5.086 10.586 15.992 1 89.38 549 VAL A O 1
ATOM 4521 N N . MET A 1 550 ? -6.02 10.508 17.969 1 92.88 550 MET A N 1
ATOM 4522 C CA . MET A 1 550 ? -7.305 10.984 17.453 1 92.88 550 MET A CA 1
ATOM 4523 C C . MET A 1 550 ? -7.207 12.438 17 1 92.88 550 MET A C 1
ATOM 4525 O O . MET A 1 550 ? -7.895 12.852 16.062 1 92.88 550 MET A O 1
ATOM 4529 N N . MET A 1 551 ? -6.285 13.172 17.656 1 90.38 551 MET A N 1
ATOM 4530 C CA . MET A 1 551 ? -6.18 14.602 17.406 1 90.38 551 MET A CA 1
ATOM 4531 C C . MET A 1 551 ? -5.148 14.891 16.312 1 90.38 551 MET A C 1
ATOM 4533 O O . MET A 1 551 ? -4.875 16.062 16.016 1 90.38 551 MET A O 1
ATOM 4537 N N . TRP A 1 552 ? -4.648 13.859 15.719 1 87 552 TRP A N 1
ATOM 4538 C CA . TRP A 1 552 ? -3.627 14.039 14.695 1 87 552 TRP A CA 1
ATOM 4539 C C . TRP A 1 552 ? -4.168 14.852 13.523 1 87 552 TRP A C 1
ATOM 4541 O O . TRP A 1 552 ? -5.129 14.445 12.867 1 87 552 TRP A O 1
ATOM 4551 N N . SER A 1 553 ? -3.553 15.898 13.164 1 85 553 SER A N 1
ATOM 4552 C CA . SER A 1 553 ? -4.078 16.906 12.25 1 85 553 SER A CA 1
ATOM 4553 C C . SER A 1 553 ? -4.273 16.328 10.852 1 85 553 SER A C 1
ATOM 4555 O O . SER A 1 553 ? -5.293 16.578 10.203 1 85 553 SER A O 1
ATOM 4557 N N . PRO A 1 554 ? -3.359 15.539 10.359 1 84.69 554 PRO A N 1
ATOM 4558 C CA . PRO A 1 554 ? -3.574 15.008 9.016 1 84.69 554 PRO A CA 1
ATOM 4559 C C . PRO A 1 554 ? -4.758 14.039 8.945 1 84.69 554 PRO A C 1
ATOM 4561 O O . PRO A 1 554 ? -5.305 13.805 7.867 1 84.69 554 PRO A O 1
ATOM 4564 N N . ALA A 1 555 ? -5.102 13.523 10.078 1 87.44 555 ALA A N 1
ATOM 4565 C CA . ALA A 1 555 ? -6.254 12.625 10.109 1 87.44 555 ALA A CA 1
ATOM 4566 C C . ALA A 1 555 ? -7.539 13.367 9.758 1 87.44 555 ALA A C 1
ATOM 4568 O O . ALA A 1 555 ? -8.5 12.766 9.281 1 87.44 555 ALA A O 1
ATOM 4569 N N . TYR A 1 556 ? -7.457 14.68 9.961 1 86.5 556 TYR A N 1
ATOM 4570 C CA . TYR A 1 556 ? -8.609 15.508 9.609 1 86.5 556 TYR A CA 1
ATOM 4571 C C . TYR A 1 556 ? -8.828 15.531 8.102 1 86.5 556 TYR A C 1
ATOM 4573 O O . TYR A 1 556 ? -9.938 15.312 7.625 1 86.5 556 TYR A O 1
ATOM 4581 N N . LEU A 1 557 ? -7.77 15.75 7.379 1 87.75 557 LEU A N 1
ATOM 4582 C CA . LEU A 1 557 ? -7.832 15.758 5.922 1 87.75 557 LEU A CA 1
ATOM 4583 C C . LEU A 1 557 ? -8.188 14.375 5.387 1 87.75 557 LEU A C 1
ATOM 4585 O O . LEU A 1 557 ? -9.016 14.25 4.477 1 87.75 557 LEU A O 1
ATOM 4589 N N . LEU A 1 558 ? -7.613 13.352 5.977 1 92.38 558 LEU A N 1
ATOM 4590 C CA . LEU A 1 558 ? -7.855 11.984 5.527 1 92.38 558 LEU A CA 1
ATOM 4591 C C . LEU A 1 558 ? -9.281 11.547 5.855 1 92.38 558 LEU A C 1
ATOM 4593 O O . LEU A 1 558 ? -9.859 10.734 5.137 1 92.38 558 LEU A O 1
ATOM 4597 N N . GLY A 1 559 ? -9.781 12.164 6.918 1 92.12 559 GLY A N 1
ATOM 4598 C CA . GLY A 1 559 ? -11.18 11.906 7.254 1 92.12 559 GLY A CA 1
ATOM 4599 C C . GLY A 1 559 ? -12.148 12.461 6.227 1 92.12 559 GLY A C 1
ATOM 4600 O O . GLY A 1 559 ? -13.203 11.867 5.984 1 92.12 559 GLY A O 1
ATOM 4601 N N . ARG A 1 560 ? -11.742 13.516 5.547 1 91.44 560 ARG A N 1
ATOM 4602 C CA . ARG A 1 560 ? -12.578 14.133 4.516 1 91.44 560 ARG A CA 1
ATOM 4603 C C . ARG A 1 560 ? -12.586 13.289 3.246 1 91.44 560 ARG A C 1
ATOM 4605 O O . ARG A 1 560 ? -13.484 13.422 2.41 1 91.44 560 ARG A O 1
ATOM 4612 N N . LEU A 1 561 ? -11.625 12.406 3.125 1 95.62 561 LEU A N 1
ATOM 4613 C CA . LEU A 1 561 ? -11.531 11.555 1.949 1 95.62 561 LEU A CA 1
ATOM 4614 C C . LEU A 1 561 ? -12.195 10.203 2.201 1 95.62 561 LEU A C 1
ATOM 4616 O O . LEU A 1 561 ? -12.305 9.375 1.292 1 95.62 561 LEU A O 1
ATOM 4620 N N . ALA A 1 562 ? -12.734 10.023 3.385 1 95.56 562 ALA A N 1
ATOM 4621 C CA . ALA A 1 562 ? -13.188 8.711 3.83 1 95.56 562 ALA A CA 1
ATOM 4622 C C . ALA A 1 562 ? -14.383 8.234 3.008 1 95.56 562 ALA A C 1
ATOM 4624 O O . ALA A 1 562 ? -14.484 7.055 2.67 1 95.56 562 ALA A O 1
ATOM 4625 N N . TYR A 1 563 ? -15.312 9.156 2.652 1 95.31 563 TYR A N 1
ATOM 4626 C CA . TYR A 1 563 ? -16.516 8.766 1.934 1 95.31 563 TYR A CA 1
ATOM 4627 C C . TYR A 1 563 ? -16.172 8.195 0.56 1 95.31 563 TYR A C 1
ATOM 4629 O O . TYR A 1 563 ? -16.625 7.105 0.202 1 95.31 563 TYR A O 1
ATOM 4637 N N . CYS A 1 564 ? -15.344 8.898 -0.2 1 97.19 564 CYS A N 1
ATOM 4638 C CA . CYS A 1 564 ? -14.961 8.414 -1.522 1 97.19 564 CYS A CA 1
ATOM 4639 C C . CYS A 1 564 ? -14.094 7.16 -1.419 1 97.19 564 CYS A C 1
ATOM 4641 O O . CYS A 1 564 ? -14.18 6.27 -2.266 1 97.19 564 CYS A O 1
ATOM 4643 N N . ALA A 1 565 ? -13.25 7.102 -0.436 1 97.56 565 ALA A N 1
ATOM 4644 C CA . ALA A 1 565 ? -12.461 5.891 -0.213 1 97.56 565 ALA A CA 1
ATOM 4645 C C . ALA A 1 565 ? -13.367 4.691 0.064 1 97.56 565 ALA A C 1
ATOM 4647 O O . ALA A 1 565 ? -13.109 3.586 -0.416 1 97.56 565 ALA A O 1
ATOM 4648 N N . TYR A 1 566 ? -14.375 4.977 0.861 1 96.25 566 TYR A N 1
ATOM 4649 C CA . TYR A 1 566 ? -15.367 3.951 1.169 1 96.25 566 TYR A CA 1
ATOM 4650 C C . TYR A 1 566 ? -16.047 3.451 -0.101 1 96.25 566 TYR A C 1
ATOM 4652 O O . TYR A 1 566 ? -16.219 2.244 -0.284 1 96.25 566 TYR A O 1
ATOM 4660 N N . LEU A 1 567 ? -16.328 4.281 -1.008 1 97.06 567 LEU A N 1
ATOM 4661 C CA . LEU A 1 567 ? -17.031 3.914 -2.232 1 97.06 567 LEU A CA 1
ATOM 4662 C C . LEU A 1 567 ? -16.109 3.16 -3.184 1 97.06 567 LEU A C 1
ATOM 4664 O O . LEU A 1 567 ? -16.547 2.25 -3.889 1 97.06 567 LEU A O 1
ATOM 4668 N N . LEU A 1 568 ? -14.844 3.49 -3.117 1 97.25 568 LEU A N 1
ATOM 4669 C CA . LEU A 1 568 ? -13.914 2.998 -4.125 1 97.25 568 LEU A CA 1
ATOM 4670 C C . LEU A 1 568 ? -13.227 1.718 -3.656 1 97.25 568 LEU A C 1
ATOM 4672 O O . LEU A 1 568 ? -12.766 0.921 -4.473 1 97.25 568 LEU A O 1
ATOM 4676 N N . HIS A 1 569 ? -13.102 1.488 -2.383 1 97.69 569 HIS A N 1
ATOM 4677 C CA . HIS A 1 569 ? -12.18 0.489 -1.855 1 97.69 569 HIS A CA 1
ATOM 4678 C C . HIS A 1 569 ? -12.57 -0.914 -2.307 1 97.69 569 HIS A C 1
ATOM 4680 O O . HIS A 1 569 ? -11.703 -1.727 -2.645 1 97.69 569 HIS A O 1
ATOM 4686 N N . ALA A 1 570 ? -13.828 -1.178 -2.371 1 95.44 570 ALA A N 1
ATOM 4687 C CA . ALA A 1 570 ? -14.258 -2.529 -2.723 1 95.44 570 ALA A CA 1
ATOM 4688 C C . ALA A 1 570 ? -13.914 -2.855 -4.172 1 95.44 570 ALA A C 1
ATOM 4690 O O . ALA A 1 570 ? -13.5 -3.977 -4.48 1 95.44 570 ALA A O 1
ATOM 4691 N N . THR A 1 571 ? -14.125 -1.886 -5.031 1 96.06 571 THR A N 1
ATOM 4692 C CA . THR A 1 571 ? -13.789 -2.061 -6.441 1 96.06 571 THR A CA 1
ATOM 4693 C C . THR A 1 571 ? -12.305 -2.379 -6.609 1 96.06 571 THR A C 1
ATOM 4695 O O . THR A 1 571 ? -11.945 -3.289 -7.359 1 96.06 571 THR A O 1
ATOM 4698 N N . LEU A 1 572 ? -11.539 -1.689 -5.895 1 96.44 572 LEU A N 1
ATOM 4699 C CA . LEU A 1 572 ? -10.094 -1.867 -6 1 96.44 572 LEU A CA 1
ATOM 4700 C C . LEU A 1 572 ? -9.664 -3.191 -5.379 1 96.44 572 LEU A C 1
ATOM 4702 O O . LEU A 1 572 ? -8.812 -3.895 -5.93 1 96.44 572 LEU A O 1
ATOM 4706 N N . ILE A 1 573 ? -10.258 -3.512 -4.273 1 96.81 573 ILE A N 1
ATOM 4707 C CA . ILE A 1 573 ? -9.906 -4.742 -3.57 1 96.81 573 ILE A CA 1
ATOM 4708 C C . ILE A 1 573 ? -10.305 -5.949 -4.414 1 96.81 573 ILE A C 1
ATOM 4710 O O . ILE A 1 573 ? -9.547 -6.918 -4.523 1 96.81 573 ILE A O 1
ATOM 4714 N N . LEU A 1 574 ? -11.469 -5.887 -5.094 1 95.19 574 LEU A N 1
ATOM 4715 C CA . LEU A 1 574 ? -11.961 -6.992 -5.91 1 95.19 574 LEU A CA 1
ATOM 4716 C C . LEU A 1 574 ? -11.125 -7.145 -7.176 1 95.19 574 LEU A C 1
ATOM 4718 O O . LEU A 1 574 ? -11.086 -8.219 -7.773 1 95.19 574 LEU A O 1
ATOM 4722 N N . SER A 1 575 ? -10.438 -6.121 -7.535 1 95.5 575 SER A N 1
ATOM 4723 C CA . SER A 1 575 ? -9.594 -6.188 -8.727 1 95.5 575 SER A CA 1
ATOM 4724 C C . SER A 1 575 ? -8.406 -7.125 -8.508 1 95.5 575 SER A C 1
ATOM 4726 O O . SER A 1 575 ? -7.879 -7.699 -9.461 1 95.5 575 SER A O 1
ATOM 4728 N N . ARG A 1 576 ? -8.016 -7.344 -7.293 1 94 576 ARG A N 1
ATOM 4729 C CA . ARG A 1 576 ? -6.84 -8.164 -7.008 1 94 576 ARG A CA 1
ATOM 4730 C C . ARG A 1 576 ? -7.113 -9.633 -7.316 1 94 576 ARG A C 1
ATOM 4732 O O . ARG A 1 576 ? -6.441 -10.234 -8.156 1 94 576 ARG A O 1
ATOM 4739 N N . PRO A 1 577 ? -8.133 -10.242 -6.715 1 93.94 577 PRO A N 1
ATOM 4740 C CA . PRO A 1 577 ? -8.406 -11.633 -7.086 1 93.94 577 PRO A CA 1
ATOM 4741 C C . PRO A 1 577 ? -8.859 -11.781 -8.531 1 93.94 577 PRO A C 1
ATOM 4743 O O . PRO A 1 577 ? -8.617 -12.812 -9.164 1 93.94 577 PRO A O 1
ATOM 4746 N N . ALA A 1 578 ? -9.5 -10.742 -9.094 1 95.19 578 ALA A N 1
ATOM 4747 C CA . ALA A 1 578 ? -9.984 -10.812 -10.469 1 95.19 578 ALA A CA 1
ATOM 4748 C C . ALA A 1 578 ? -8.828 -10.852 -11.461 1 95.19 578 ALA A C 1
ATOM 4750 O O . ALA A 1 578 ? -8.938 -11.477 -12.523 1 95.19 578 ALA A O 1
ATOM 4751 N N . THR A 1 579 ? -7.727 -10.203 -11.141 1 95.25 579 THR A N 1
ATOM 4752 C CA . THR A 1 579 ? -6.602 -10.125 -12.062 1 95.25 579 THR A CA 1
ATOM 4753 C C . THR A 1 579 ? -5.539 -11.156 -11.711 1 95.25 579 THR A C 1
ATOM 4755 O O . THR A 1 579 ? -4.508 -11.25 -12.383 1 95.25 579 THR A O 1
ATOM 4758 N N . SER A 1 580 ? -5.762 -11.898 -10.672 1 94.25 580 SER A N 1
ATOM 4759 C CA . SER A 1 580 ? -4.785 -12.914 -10.273 1 94.25 580 SER A CA 1
ATOM 4760 C C . SER A 1 580 ? -4.707 -14.039 -11.305 1 94.25 580 SER A C 1
ATOM 4762 O O . SER A 1 580 ? -5.727 -14.461 -11.852 1 94.25 580 SER A O 1
ATOM 4764 N N . ARG A 1 581 ? -3.482 -14.477 -11.594 1 96.62 581 ARG A N 1
ATOM 4765 C CA . ARG A 1 581 ? -3.273 -15.516 -12.594 1 96.62 581 ARG A CA 1
ATOM 4766 C C . ARG A 1 581 ? -3.059 -16.875 -11.938 1 96.62 581 ARG A C 1
ATOM 4768 O O . ARG A 1 581 ? -3.08 -17.906 -12.609 1 96.62 581 ARG A O 1
ATOM 4775 N N . GLN A 1 582 ? -2.844 -16.875 -10.648 1 95.5 582 GLN A N 1
ATOM 4776 C CA . GLN A 1 582 ? -2.57 -18.109 -9.898 1 95.5 582 GLN A CA 1
ATOM 4777 C C . GLN A 1 582 ? -3.242 -18.062 -8.523 1 95.5 582 GLN A C 1
ATOM 4779 O O . GLN A 1 582 ? -3.623 -17 -8.039 1 95.5 582 GLN A O 1
ATOM 4784 N N . PRO A 1 583 ? -3.473 -19.328 -7.965 1 96.44 583 PRO A N 1
ATOM 4785 C CA . PRO A 1 583 ? -3.973 -19.328 -6.59 1 96.44 583 PRO A CA 1
ATOM 4786 C C . PRO A 1 583 ? -3.08 -18.516 -5.645 1 96.44 583 PRO A C 1
ATOM 4788 O O . PRO A 1 583 ? -1.853 -18.578 -5.762 1 96.44 583 PRO A O 1
ATOM 4791 N N . VAL A 1 584 ? -3.652 -17.891 -4.793 1 95.12 584 VAL A N 1
ATOM 4792 C CA . VAL A 1 584 ? -2.928 -16.906 -3.998 1 95.12 584 VAL A CA 1
ATOM 4793 C C . VAL A 1 584 ? -2.395 -17.547 -2.725 1 95.12 584 VAL A C 1
ATOM 4795 O O . VAL A 1 584 ? -3.08 -18.375 -2.102 1 95.12 584 VAL A O 1
ATOM 4798 N N . TYR A 1 585 ? -1.152 -17.234 -2.375 1 96.12 585 TYR A N 1
ATOM 4799 C CA . TYR A 1 585 ? -0.567 -17.609 -1.091 1 96.12 585 TYR A CA 1
ATOM 4800 C C . TYR A 1 585 ? -0.984 -16.625 0.001 1 96.12 585 TYR A C 1
ATOM 4802 O O . TYR A 1 585 ? -0.834 -15.414 -0.156 1 96.12 585 TYR A O 1
ATOM 4810 N N . ILE A 1 586 ? -1.512 -17.156 1.129 1 95 586 ILE A N 1
ATOM 4811 C CA . ILE A 1 586 ? -2.01 -16.297 2.199 1 95 586 ILE A CA 1
ATOM 4812 C C . ILE A 1 586 ? -1.108 -16.422 3.426 1 95 586 ILE A C 1
ATOM 4814 O O . ILE A 1 586 ? -0.722 -17.531 3.805 1 95 586 ILE A O 1
ATOM 4818 N N . SER A 1 587 ? -0.747 -15.367 3.967 1 93.81 587 SER A N 1
ATOM 4819 C CA . SER A 1 587 ? -0.046 -15.258 5.242 1 93.81 587 SER A CA 1
ATOM 4820 C C . SER A 1 587 ? -0.441 -13.977 5.977 1 93.81 587 SER A C 1
ATOM 4822 O O . SER A 1 587 ? -1.028 -13.07 5.387 1 93.81 587 SER A O 1
ATOM 4824 N N . ASP A 1 588 ? -0.243 -13.914 7.258 1 91.75 588 ASP A N 1
ATOM 4825 C CA . ASP A 1 588 ? -0.531 -12.703 8.016 1 91.75 588 ASP A CA 1
ATOM 4826 C C . ASP A 1 588 ? 0.238 -11.508 7.461 1 91.75 588 ASP A C 1
ATOM 4828 O O . ASP A 1 588 ? -0.3 -10.406 7.375 1 91.75 588 ASP A O 1
ATOM 4832 N N . TYR A 1 589 ? 1.437 -11.766 7.078 1 92.88 589 TYR A N 1
ATOM 4833 C CA . TYR A 1 589 ? 2.264 -10.703 6.512 1 92.88 589 TYR A CA 1
ATOM 4834 C C . TYR A 1 589 ? 1.662 -10.172 5.215 1 92.88 589 TYR A C 1
ATOM 4836 O O . TYR A 1 589 ? 1.613 -8.961 4.992 1 92.88 589 TYR A O 1
ATOM 4844 N N . SER A 1 590 ? 1.254 -11.117 4.328 1 94.5 590 SER A N 1
ATOM 4845 C CA . SER A 1 590 ? 0.701 -10.703 3.041 1 94.5 590 SER A CA 1
ATOM 4846 C C . SER A 1 590 ? -0.568 -9.883 3.225 1 94.5 590 SER A C 1
ATOM 4848 O O . SER A 1 590 ? -0.813 -8.938 2.471 1 94.5 590 SER A O 1
ATOM 4850 N N . ILE A 1 591 ? -1.372 -10.211 4.23 1 94.5 591 ILE A N 1
ATOM 4851 C CA . ILE A 1 591 ? -2.609 -9.484 4.48 1 94.5 591 ILE A CA 1
ATOM 4852 C C . ILE A 1 591 ? -2.285 -8.047 4.887 1 94.5 591 ILE A C 1
ATOM 4854 O O . ILE A 1 591 ? -2.863 -7.098 4.348 1 94.5 591 ILE A O 1
ATOM 4858 N N . ILE A 1 592 ? -1.354 -7.887 5.789 1 94.5 592 ILE A N 1
ATOM 4859 C CA . ILE A 1 592 ? -0.979 -6.555 6.254 1 94.5 592 ILE A CA 1
ATOM 4860 C C . ILE A 1 592 ? -0.348 -5.766 5.109 1 94.5 592 ILE A C 1
ATOM 4862 O O . ILE A 1 592 ? -0.631 -4.578 4.938 1 94.5 592 ILE A O 1
ATOM 4866 N N . TYR A 1 593 ? 0.475 -6.41 4.34 1 96.44 593 TYR A N 1
ATOM 4867 C CA . TYR A 1 593 ? 1.108 -5.758 3.201 1 96.44 593 TYR A CA 1
ATOM 4868 C C . TYR A 1 593 ? 0.064 -5.234 2.223 1 96.44 593 TYR A C 1
ATOM 4870 O O . TYR A 1 593 ? 0.147 -4.09 1.771 1 96.44 593 TYR A O 1
ATOM 4878 N N . HIS A 1 594 ? -0.926 -6.059 1.907 1 97.25 594 HIS A N 1
ATOM 4879 C CA . HIS A 1 594 ? -1.921 -5.668 0.915 1 97.25 594 HIS A CA 1
ATOM 4880 C C . HIS A 1 594 ? -2.91 -4.664 1.492 1 97.25 594 HIS A C 1
ATOM 4882 O O . HIS A 1 594 ? -3.605 -3.971 0.745 1 97.25 594 HIS A O 1
ATOM 4888 N N . LEU A 1 595 ? -2.977 -4.617 2.836 1 96.69 595 LEU A N 1
ATOM 4889 C CA . LEU A 1 595 ? -3.729 -3.523 3.441 1 96.69 595 LEU A CA 1
ATOM 4890 C C . LEU A 1 595 ? -3.164 -2.174 3.012 1 96.69 595 LEU A C 1
ATOM 4892 O O . LEU A 1 595 ? -3.916 -1.273 2.631 1 96.69 595 LEU A O 1
ATOM 4896 N N . PHE A 1 596 ? -1.866 -2.088 3.029 1 97.25 596 PHE A N 1
ATOM 4897 C CA . PHE A 1 596 ? -1.235 -0.828 2.652 1 97.25 596 PHE A CA 1
ATOM 4898 C C . PHE A 1 596 ? -1.452 -0.536 1.173 1 97.25 596 PHE A C 1
ATOM 4900 O O . PHE A 1 596 ? -1.612 0.621 0.78 1 97.25 596 PHE A O 1
ATOM 4907 N N . GLY A 1 597 ? -1.428 -1.552 0.382 1 97.69 597 GLY A N 1
ATOM 4908 C CA . GLY A 1 597 ? -1.71 -1.362 -1.032 1 97.69 597 GLY A CA 1
ATOM 4909 C C . GLY A 1 597 ? -3.131 -0.902 -1.301 1 97.69 597 GLY A C 1
ATOM 4910 O O . GLY A 1 597 ? -3.346 0.081 -2.012 1 97.69 597 GLY A O 1
ATOM 4911 N N . ASP A 1 598 ? -4.074 -1.596 -0.697 1 98.06 598 ASP A N 1
ATOM 4912 C CA . ASP A 1 598 ? -5.488 -1.279 -0.88 1 98.06 598 ASP A CA 1
ATOM 4913 C C . ASP A 1 598 ? -5.828 0.086 -0.286 1 98.06 598 ASP A C 1
ATOM 4915 O O . ASP A 1 598 ? -6.551 0.873 -0.898 1 98.06 598 ASP A O 1
ATOM 4919 N N . PHE A 1 599 ? -5.289 0.322 0.909 1 96.94 599 PHE A N 1
ATOM 4920 C CA . PHE A 1 599 ? -5.516 1.599 1.576 1 96.94 599 PHE A CA 1
ATOM 4921 C C . PHE A 1 599 ? -4.91 2.744 0.771 1 96.94 599 PHE A C 1
ATOM 4923 O O . PHE A 1 599 ? -5.586 3.74 0.501 1 96.94 599 PHE A O 1
ATOM 4930 N N . GLY A 1 600 ? -3.67 2.6 0.36 1 96.5 600 GLY A N 1
ATOM 4931 C CA . GLY A 1 600 ? -2.992 3.637 -0.402 1 96.5 600 GLY A CA 1
ATOM 4932 C C . GLY A 1 600 ? -3.68 3.957 -1.716 1 96.5 600 GLY A C 1
ATOM 4933 O O . GLY A 1 600 ? -3.912 5.125 -2.033 1 96.5 600 GLY A O 1
ATOM 4934 N N . MET A 1 601 ? -4.031 2.975 -2.436 1 96.75 601 MET A N 1
ATOM 4935 C CA . MET A 1 601 ? -4.664 3.174 -3.736 1 96.75 601 MET A CA 1
ATOM 4936 C C . MET A 1 601 ? -6.062 3.762 -3.576 1 96.75 601 MET A C 1
ATOM 4938 O O . MET A 1 601 ? -6.465 4.633 -4.348 1 96.75 601 MET A O 1
ATOM 4942 N N . SER A 1 602 ? -6.816 3.285 -2.598 1 97.62 602 SER A N 1
ATOM 4943 C CA . SER A 1 602 ? -8.164 3.799 -2.354 1 97.62 602 SER A CA 1
ATOM 4944 C C . SER A 1 602 ? -8.133 5.281 -1.992 1 97.62 602 SER A C 1
ATOM 4946 O O . SER A 1 602 ? -8.93 6.066 -2.508 1 97.62 602 SER A O 1
ATOM 4948 N N . TYR A 1 603 ? -7.207 5.66 -1.188 1 96.94 603 TYR A N 1
ATOM 4949 C CA . TYR A 1 603 ? -7.145 7.051 -0.754 1 96.94 603 TYR A CA 1
ATOM 4950 C C . TYR A 1 603 ? -6.57 7.938 -1.85 1 96.94 603 TYR A C 1
ATOM 4952 O O . TYR A 1 603 ? -6.953 9.102 -1.982 1 96.94 603 TYR A O 1
ATOM 4960 N N . ALA A 1 604 ? -5.648 7.41 -2.66 1 96 604 ALA A N 1
ATOM 4961 C CA . ALA A 1 604 ? -5.141 8.18 -3.793 1 96 604 ALA A CA 1
ATOM 4962 C C . ALA A 1 604 ? -6.254 8.484 -4.793 1 96 604 ALA A C 1
ATOM 4964 O O . ALA A 1 604 ? -6.402 9.625 -5.238 1 96 604 ALA A O 1
ATOM 4965 N N . LEU A 1 605 ? -6.992 7.512 -5.09 1 96.88 605 LEU A N 1
ATOM 4966 C CA . LEU A 1 605 ? -8.078 7.703 -6.039 1 96.88 605 LEU A CA 1
ATOM 4967 C C . LEU A 1 605 ? -9.211 8.516 -5.414 1 96.88 605 LEU A C 1
ATOM 4969 O O . LEU A 1 605 ? -9.922 9.242 -6.113 1 96.88 605 LEU A O 1
ATOM 4973 N N . SER A 1 606 ? -9.383 8.344 -4.094 1 97.81 606 SER A N 1
ATOM 4974 C CA . SER A 1 606 ? -10.359 9.164 -3.385 1 97.81 606 SER A CA 1
ATOM 4975 C C . SER A 1 606 ? -10.023 10.648 -3.508 1 97.81 606 SER A C 1
ATOM 4977 O O . SER A 1 606 ? -10.922 11.477 -3.672 1 97.81 606 SER A O 1
ATOM 4979 N N . LEU A 1 607 ? -8.781 10.984 -3.418 1 95.94 607 LEU A N 1
ATOM 4980 C CA . LEU A 1 607 ? -8.352 12.367 -3.586 1 95.94 607 LEU A CA 1
ATOM 4981 C C . LEU A 1 607 ? -8.758 12.898 -4.953 1 95.94 607 LEU A C 1
ATOM 4983 O O . LEU A 1 607 ? -9.273 14.016 -5.062 1 95.94 607 LEU A O 1
ATOM 4987 N N . VAL A 1 608 ? -8.602 12.102 -5.941 1 95.38 608 VAL A N 1
ATOM 4988 C CA . VAL A 1 608 ? -8.977 12.484 -7.301 1 95.38 608 VAL A CA 1
ATOM 4989 C C . VAL A 1 608 ? -10.492 12.68 -7.383 1 95.38 608 VAL A C 1
ATOM 4991 O O . VAL A 1 608 ? -10.969 13.68 -7.926 1 95.38 608 VAL A O 1
ATOM 4994 N N . MET A 1 609 ? -11.211 11.805 -6.781 1 96.38 609 MET A N 1
ATOM 4995 C CA . MET A 1 609 ? -12.664 11.852 -6.824 1 96.38 609 MET A CA 1
ATOM 4996 C C . MET A 1 609 ? -13.195 13.07 -6.074 1 96.38 609 MET A C 1
ATOM 4998 O O . MET A 1 609 ? -14.141 13.719 -6.52 1 96.38 609 MET A O 1
ATOM 5002 N N . VAL A 1 610 ? -12.594 13.383 -4.984 1 96.44 610 VAL A N 1
ATOM 5003 C CA . VAL A 1 610 ? -13.039 14.5 -4.168 1 96.44 610 VAL A CA 1
ATOM 5004 C C . VAL A 1 610 ? -12.758 15.812 -4.898 1 96.44 610 VAL A C 1
ATOM 5006 O O . VAL A 1 610 ? -13.625 16.688 -4.961 1 96.44 610 VAL A O 1
ATOM 5009 N N . LEU A 1 611 ? -11.625 15.938 -5.527 1 95.06 611 LEU A N 1
ATOM 5010 C CA . LEU A 1 611 ? -11.234 17.172 -6.195 1 95.06 611 LEU A CA 1
ATOM 5011 C C . LEU A 1 611 ? -12.039 17.375 -7.477 1 95.06 611 LEU A C 1
ATOM 5013 O O . LEU A 1 611 ? -12.359 18.516 -7.836 1 95.06 611 LEU A O 1
ATOM 5017 N N . LEU A 1 612 ? -12.383 16.297 -8.109 1 95.06 612 LEU A N 1
ATOM 5018 C CA . LEU A 1 612 ? -12.992 16.422 -9.43 1 95.06 612 LEU A CA 1
ATOM 5019 C C . LEU A 1 612 ? -14.516 16.406 -9.336 1 95.06 612 LEU A C 1
ATOM 5021 O O . LEU A 1 612 ? -15.195 17 -10.18 1 95.06 612 LEU A O 1
ATOM 5025 N N . PHE A 1 613 ? -15.07 15.758 -8.305 1 94.56 613 PHE A N 1
ATOM 5026 C CA . PHE A 1 613 ? -16.516 15.57 -8.328 1 94.56 613 PHE A CA 1
ATOM 5027 C C . PHE A 1 613 ? -17.156 16.109 -7.055 1 94.56 613 PHE A C 1
ATOM 5029 O O . PHE A 1 613 ? -18.047 16.953 -7.113 1 94.56 613 PHE A O 1
ATOM 5036 N N . GLU A 1 614 ? -16.703 15.727 -5.941 1 93.88 614 GLU A N 1
ATOM 5037 C CA . GLU A 1 614 ? -17.359 16.062 -4.684 1 93.88 614 GLU A CA 1
ATOM 5038 C C . GLU A 1 614 ? -17.281 17.562 -4.402 1 93.88 614 GLU A C 1
ATOM 5040 O O . GLU A 1 614 ? -18.297 18.188 -4.078 1 93.88 614 GLU A O 1
ATOM 5045 N N . MET A 1 615 ? -16.094 18.125 -4.512 1 93.56 615 MET A N 1
ATOM 5046 C CA . MET A 1 615 ? -15.898 19.516 -4.141 1 93.56 615 MET A CA 1
ATOM 5047 C C . MET A 1 615 ? -16.609 20.453 -5.121 1 93.56 615 MET A C 1
ATOM 5049 O O . MET A 1 615 ? -17.234 21.422 -4.715 1 93.56 615 MET A O 1
ATOM 5053 N N . PRO A 1 616 ? -16.484 20.219 -6.438 1 93.69 616 PRO A N 1
ATOM 5054 C CA . PRO A 1 616 ? -17.234 21.094 -7.359 1 93.69 616 PRO A CA 1
ATOM 5055 C C . PRO A 1 616 ? -18.734 21.078 -7.102 1 93.69 616 PRO A C 1
ATOM 5057 O O . PRO A 1 616 ? -19.375 22.125 -7.141 1 93.69 616 PRO A O 1
ATOM 5060 N N . ILE A 1 617 ? -19.281 19.969 -6.801 1 91.06 617 ILE A N 1
ATOM 5061 C CA . ILE A 1 617 ? -20.719 19.844 -6.574 1 91.06 617 ILE A CA 1
ATOM 5062 C C . ILE A 1 617 ? -21.094 20.562 -5.277 1 91.06 617 ILE A C 1
ATOM 5064 O O . ILE A 1 617 ? -22.141 21.219 -5.207 1 91.06 617 ILE A O 1
ATOM 5068 N N . SER A 1 618 ? -20.312 20.344 -4.301 1 89.62 618 SER A N 1
ATOM 5069 C CA . SER A 1 618 ? -20.547 21.016 -3.033 1 89.62 618 SER A CA 1
ATOM 5070 C C . SER A 1 618 ? -20.547 22.531 -3.215 1 89.62 618 SER A C 1
ATOM 5072 O O . SER A 1 618 ? -21.375 23.234 -2.615 1 89.62 618 SER A O 1
ATOM 5074 N N . ASP A 1 619 ? -19.656 23 -4.039 1 89.69 619 ASP A N 1
ATOM 5075 C CA . ASP A 1 619 ? -19.578 24.422 -4.316 1 89.69 619 ASP A CA 1
ATOM 5076 C C . ASP A 1 619 ? -20.797 24.891 -5.105 1 89.69 619 ASP A C 1
ATOM 5078 O O . ASP A 1 619 ? -21.344 25.969 -4.836 1 89.69 619 ASP A O 1
ATOM 5082 N N . LEU A 1 620 ? -21.234 24.203 -6.062 1 89 620 LEU A N 1
ATOM 5083 C CA . LEU A 1 620 ? -22.406 24.547 -6.871 1 89 620 LEU A CA 1
ATOM 5084 C C . LEU A 1 620 ? -23.672 24.547 -6.023 1 89 620 LEU A C 1
ATOM 5086 O O . LEU A 1 620 ? -24.562 25.359 -6.242 1 89 620 LEU A O 1
ATOM 5090 N N . GLN A 1 621 ? -23.734 23.625 -5.07 1 86.5 621 GLN A N 1
ATOM 5091 C CA . GLN A 1 621 ? -24.859 23.578 -4.148 1 86.5 621 GLN A CA 1
ATOM 5092 C C . GLN A 1 621 ? -24.953 24.859 -3.324 1 86.5 621 GLN A C 1
ATOM 5094 O O . GLN A 1 621 ? -26.047 25.391 -3.117 1 86.5 621 GLN A O 1
ATOM 5099 N N . LYS A 1 622 ? -23.859 25.312 -2.875 1 84.12 622 LYS A N 1
ATOM 5100 C CA . LYS A 1 622 ? -23.844 26.547 -2.1 1 84.12 622 LYS A CA 1
ATOM 5101 C C . LYS A 1 622 ? -24.266 27.734 -2.949 1 84.12 622 LYS A C 1
ATOM 5103 O O . LYS A 1 622 ? -24.953 28.641 -2.459 1 84.12 622 LYS A O 1
ATOM 5108 N N . LEU A 1 623 ? -23.891 27.688 -4.152 1 82.62 623 LEU A N 1
ATOM 5109 C CA . LEU A 1 623 ? -24.266 28.75 -5.074 1 82.62 623 LEU A CA 1
ATOM 5110 C C . LEU A 1 623 ? -25.766 28.75 -5.328 1 82.62 623 LEU A C 1
ATOM 5112 O O . LEU A 1 623 ? -26.375 29.812 -5.41 1 82.62 623 LEU A O 1
ATOM 5116 N N . LEU A 1 624 ? -26.312 27.625 -5.398 1 78.69 624 LEU A N 1
ATOM 5117 C CA . LEU A 1 624 ? -27.734 27.516 -5.668 1 78.69 624 LEU A CA 1
ATOM 5118 C C . LEU A 1 624 ? -28.562 27.906 -4.441 1 78.69 624 LEU A C 1
ATOM 5120 O O . LEU A 1 624 ? -29.609 28.516 -4.574 1 78.69 624 LEU A O 1
ATOM 5124 N N . MET A 1 625 ? -28.047 27.609 -3.283 1 76.31 625 MET A N 1
ATOM 5125 C CA . MET A 1 625 ? -28.766 27.922 -2.047 1 76.31 625 MET A CA 1
ATOM 5126 C C . MET A 1 625 ? -28.672 29.422 -1.729 1 76.31 625 MET A C 1
ATOM 5128 O O . MET A 1 625 ? -29.578 29.984 -1.125 1 76.31 625 MET A O 1
ATOM 5132 N N . SER A 1 626 ? -27.531 30.047 -2.018 1 68.31 626 SER A N 1
ATOM 5133 C CA . SER A 1 626 ? -27.359 31.469 -1.775 1 68.31 626 SER A CA 1
ATOM 5134 C C . SER A 1 626 ? -28.266 32.312 -2.68 1 68.31 626 SER A C 1
ATOM 5136 O O . SER A 1 626 ? -28.812 33.312 -2.258 1 68.31 626 SER A O 1
ATOM 5138 N N . VAL A 1 627 ? -28.531 31.906 -3.773 1 59.38 627 VAL A N 1
ATOM 5139 C CA . VAL A 1 627 ? -29.391 32.594 -4.719 1 59.38 627 VAL A CA 1
ATOM 5140 C C . VAL A 1 627 ? -30.828 32.562 -4.223 1 59.38 627 VAL A C 1
ATOM 5142 O O . VAL A 1 627 ? -31.562 33.531 -4.32 1 59.38 627 VAL A O 1
ATOM 5145 N N . ASP A 1 628 ? -31.156 31.531 -3.551 1 56.09 628 ASP A N 1
ATOM 5146 C CA . ASP A 1 628 ? -32.531 31.391 -3.051 1 56.09 628 ASP A CA 1
ATOM 5147 C C . ASP A 1 628 ? -32.75 32.281 -1.843 1 56.09 628 ASP A C 1
ATOM 5149 O O . ASP A 1 628 ? -33.844 32.875 -1.692 1 56.09 628 ASP A O 1
ATOM 5153 N N . LYS A 1 629 ? -31.656 32.5 -0.989 1 58.41 629 LYS A N 1
ATOM 5154 C CA . LYS A 1 629 ? -31.797 33.375 0.16 1 58.41 629 LYS A CA 1
ATOM 5155 C C . LYS A 1 629 ? -31.938 34.844 -0.283 1 58.41 629 LYS A C 1
ATOM 5157 O O . LYS A 1 629 ? -32.75 35.594 0.289 1 58.41 629 LYS A O 1
ATOM 5162 N N . ASP A 1 630 ? -31.203 35.156 -1.271 1 56.28 630 ASP A N 1
ATOM 5163 C CA . ASP A 1 630 ? -31.297 36.531 -1.802 1 56.28 630 ASP A CA 1
ATOM 5164 C C . ASP A 1 630 ? -32.656 36.781 -2.461 1 56.28 630 ASP A C 1
ATOM 5166 O O . ASP A 1 630 ? -33.219 37.844 -2.312 1 56.28 630 ASP A O 1
ATOM 5170 N N . SER A 1 631 ? -33.156 35.75 -3.109 1 54.81 631 SER A N 1
ATOM 5171 C CA . SER A 1 631 ? -34.469 35.875 -3.744 1 54.81 631 SER A CA 1
ATOM 5172 C C . SER A 1 631 ? -35.562 36 -2.705 1 54.81 631 SER A C 1
ATOM 5174 O O . SER A 1 631 ? -36.531 36.75 -2.883 1 54.81 631 SER A O 1
ATOM 5176 N N . GLU A 1 632 ? -35.344 35.25 -1.651 1 56.19 632 GLU A N 1
ATOM 5177 C CA . GLU A 1 632 ? -36.344 35.312 -0.576 1 56.19 632 GLU A CA 1
ATOM 5178 C C . GLU A 1 632 ? -36.281 36.656 0.132 1 56.19 632 GLU A C 1
ATOM 5180 O O . GLU A 1 632 ? -37.344 37.219 0.474 1 56.19 632 GLU A O 1
ATOM 5185 N N . ASN A 1 633 ? -35.094 37.125 0.357 1 53.12 633 ASN A N 1
ATOM 5186 C CA . ASN A 1 633 ? -34.969 38.438 0.962 1 53.12 633 ASN A CA 1
ATOM 5187 C C . ASN A 1 633 ? -35.562 39.531 0.062 1 53.12 633 ASN A C 1
ATOM 5189 O O . ASN A 1 633 ? -36.188 40.469 0.546 1 53.12 633 ASN A O 1
ATOM 5193 N N . HIS A 1 634 ? -35.375 39.375 -1.115 1 55.22 634 HIS A N 1
ATOM 5194 C CA . HIS A 1 634 ? -35.938 40.344 -2.061 1 55.22 634 HIS A CA 1
ATOM 5195 C C . HIS A 1 634 ? -37.438 40.25 -2.092 1 55.22 634 HIS A C 1
ATOM 5197 O O . HIS A 1 634 ? -38.125 41.25 -2.402 1 55.22 634 HIS A O 1
ATOM 5203 N N . ARG A 1 635 ? -37.938 39.188 -1.857 1 53.91 635 ARG A N 1
ATOM 5204 C CA . ARG A 1 635 ? -39.406 39.062 -1.832 1 53.91 635 ARG A CA 1
ATOM 5205 C C . ARG A 1 635 ? -39.969 39.656 -0.551 1 53.91 635 ARG A C 1
ATOM 5207 O O . ARG A 1 635 ? -41.094 40.188 -0.549 1 53.91 635 ARG A O 1
ATOM 5214 N N . LYS A 1 636 ? -39.281 39.625 0.507 1 54.22 636 LYS A N 1
ATOM 5215 C CA . LYS A 1 636 ? -39.75 40.188 1.766 1 54.22 636 LYS A CA 1
ATOM 5216 C C . LYS A 1 636 ? -39.656 41.719 1.751 1 54.22 636 LYS A C 1
ATOM 5218 O O . LYS A 1 636 ? -40.375 42.406 2.494 1 54.22 636 LYS A O 1
ATOM 5223 N N . GLU A 1 637 ? -38.75 42.219 1.103 1 50.34 637 GLU A N 1
ATOM 5224 C CA . GLU A 1 637 ? -38.625 43.656 1.021 1 50.34 637 GLU A CA 1
ATOM 5225 C C . GLU A 1 637 ? -39.656 44.25 0.076 1 50.34 637 GLU A C 1
ATOM 5227 O O . GLU A 1 637 ? -39.844 45.469 0.042 1 50.34 637 GLU A O 1
ATOM 5232 N N . LYS A 1 638 ? -40.312 43.344 -0.593 1 46.41 638 LYS A N 1
ATOM 5233 C CA . LYS A 1 638 ? -41.469 43.844 -1.37 1 46.41 638 LYS A CA 1
ATOM 5234 C C . LYS A 1 638 ? -42.781 43.625 -0.621 1 46.41 638 LYS A C 1
ATOM 5236 O O . LYS A 1 638 ? -43.031 42.562 -0.085 1 46.41 638 LYS A O 1
ATOM 5241 N N . MET B 1 1 ? -11.93 1.509 -32.938 1 18.38 1 MET B N 1
ATOM 5242 C CA . MET B 1 1 ? -11.836 2.967 -32.969 1 18.38 1 MET B CA 1
ATOM 5243 C C . MET B 1 1 ? -11.477 3.518 -31.594 1 18.38 1 MET B C 1
ATOM 5245 O O . MET B 1 1 ? -10.688 4.453 -31.484 1 18.38 1 MET B O 1
ATOM 5249 N N . LEU B 1 2 ? -12.227 3.18 -30.641 1 21.14 2 LEU B N 1
ATOM 5250 C CA . LEU B 1 2 ? -12.258 3.945 -29.391 1 21.14 2 LEU B CA 1
ATOM 5251 C C . LEU B 1 2 ? -11.016 3.672 -28.562 1 21.14 2 LEU B C 1
ATOM 5253 O O . LEU B 1 2 ? -11.062 3.73 -27.328 1 21.14 2 LEU B O 1
ATOM 5257 N N . ARG B 1 3 ? -9.914 3.045 -29.203 1 24.12 3 ARG B N 1
ATOM 5258 C CA . ARG B 1 3 ? -8.5 2.811 -28.906 1 24.12 3 ARG B CA 1
ATOM 5259 C C . ARG B 1 3 ? -7.797 4.109 -28.531 1 24.12 3 ARG B C 1
ATOM 5261 O O . ARG B 1 3 ? -6.652 4.094 -28.062 1 24.12 3 ARG B O 1
ATOM 5268 N N . TYR B 1 4 ? -8.266 5.312 -29.078 1 25.41 4 TYR B N 1
ATOM 5269 C CA . TYR B 1 4 ? -7.418 6.488 -29.234 1 25.41 4 TYR B CA 1
ATOM 5270 C C . TYR B 1 4 ? -7.441 7.352 -27.984 1 25.41 4 TYR B C 1
ATOM 5272 O O . TYR B 1 4 ? -6.984 8.5 -28 1 25.41 4 TYR B O 1
ATOM 5280 N N . PHE B 1 5 ? -8.25 7.277 -27.062 1 26.7 5 PHE B N 1
ATOM 5281 C CA . PHE B 1 5 ? -8.289 8.484 -26.25 1 26.7 5 PHE B CA 1
ATOM 5282 C C . PHE B 1 5 ? -6.906 8.812 -25.703 1 26.7 5 PHE B C 1
ATOM 5284 O O . PHE B 1 5 ? -6.039 7.945 -25.625 1 26.7 5 PHE B O 1
ATOM 5291 N N . PHE B 1 6 ? -6.637 10 -24.844 1 28.62 6 PHE B N 1
ATOM 5292 C CA . PHE B 1 6 ? -5.43 10.789 -24.641 1 28.62 6 PHE B CA 1
ATOM 5293 C C . PHE B 1 6 ? -4.297 9.922 -24.109 1 28.62 6 PHE B C 1
ATOM 5295 O O . PHE B 1 6 ? -3.963 9.977 -22.922 1 28.62 6 PHE B O 1
ATOM 5302 N N . VAL B 1 7 ? -4.305 8.625 -24.375 1 28.94 7 VAL B N 1
ATOM 5303 C CA . VAL B 1 7 ? -3.113 7.824 -24.109 1 28.94 7 VAL B CA 1
ATOM 5304 C C . VAL B 1 7 ? -1.886 8.508 -24.703 1 28.94 7 VAL B C 1
ATOM 5306 O O . VAL B 1 7 ? -1.852 8.805 -25.891 1 28.94 7 VAL B O 1
ATOM 5309 N N . ILE B 1 8 ? -1.104 9.344 -24.016 1 33.06 8 ILE B N 1
ATOM 5310 C CA . ILE B 1 8 ? 0.243 9.625 -24.5 1 33.06 8 ILE B CA 1
ATOM 5311 C C . ILE B 1 8 ? 0.667 8.539 -25.484 1 33.06 8 ILE B C 1
ATOM 5313 O O . ILE B 1 8 ? 0.407 7.355 -25.266 1 33.06 8 ILE B O 1
ATOM 5317 N N . VAL B 1 9 ? 0.998 8.977 -26.812 1 32.75 9 VAL B N 1
ATOM 5318 C CA . VAL B 1 9 ? 1.492 8.219 -27.953 1 32.75 9 VAL B CA 1
ATOM 5319 C C . VAL B 1 9 ? 2.365 7.062 -27.469 1 32.75 9 VAL B C 1
ATOM 5321 O O . VAL B 1 9 ? 3.547 7.25 -27.172 1 32.75 9 VAL B O 1
ATOM 5324 N N . LEU B 1 10 ? 1.939 6.414 -26.422 1 33.97 10 LEU B N 1
ATOM 5325 C CA . LEU B 1 10 ? 2.682 5.164 -26.297 1 33.97 10 LEU B CA 1
ATOM 5326 C C . LEU B 1 10 ? 2.73 4.418 -27.625 1 33.97 10 LEU B C 1
ATOM 5328 O O . LEU B 1 10 ? 1.696 3.977 -28.125 1 33.97 10 LEU B O 1
ATOM 5332 N N . VAL B 1 11 ? 3.598 4.945 -28.516 1 33.53 11 VAL B N 1
ATOM 5333 C CA . VAL B 1 11 ? 4.02 4.145 -29.656 1 33.53 11 VAL B CA 1
ATOM 5334 C C . VAL B 1 11 ? 4.109 2.674 -29.25 1 33.53 11 VAL B C 1
ATOM 5336 O O . VAL B 1 11 ? 4.953 2.299 -28.438 1 33.53 11 VAL B O 1
ATOM 5339 N N . ILE B 1 12 ? 3.006 2.121 -28.969 1 35.78 12 ILE B N 1
ATOM 5340 C CA . ILE B 1 12 ? 3.031 0.663 -28.906 1 35.78 12 ILE B CA 1
ATOM 5341 C C . ILE B 1 12 ? 3.732 0.107 -30.156 1 35.78 12 ILE B C 1
ATOM 5343 O O . ILE B 1 12 ? 3.174 0.129 -31.25 1 35.78 12 ILE B O 1
ATOM 5347 N N . ASN B 1 13 ? 4.965 0.432 -30.297 1 34.22 13 ASN B N 1
ATOM 5348 C CA . ASN B 1 13 ? 5.629 -0.369 -31.312 1 34.22 13 ASN B CA 1
ATOM 5349 C C . ASN B 1 13 ? 5.516 -1.861 -31.016 1 34.22 13 ASN B C 1
ATOM 5351 O O . ASN B 1 13 ? 5.848 -2.309 -29.922 1 34.22 13 ASN B O 1
ATOM 5355 N N . LYS B 1 14 ? 4.555 -2.438 -31.641 1 39.09 14 LYS B N 1
ATOM 5356 C CA . LYS B 1 14 ? 4.41 -3.889 -31.703 1 39.09 14 LYS B CA 1
ATOM 5357 C C . LYS B 1 14 ? 5.766 -4.574 -31.844 1 39.09 14 LYS B C 1
ATOM 5359 O O . LYS B 1 14 ? 6.684 -4.023 -32.438 1 39.09 14 LYS B O 1
ATOM 5364 N N . CYS B 1 15 ? 5.945 -5.527 -30.953 1 40.22 15 CYS B N 1
ATOM 5365 C CA . CYS B 1 15 ? 7.016 -6.52 -30.906 1 40.22 15 CYS B CA 1
ATOM 5366 C C . CYS B 1 15 ? 7.363 -7.008 -32.312 1 40.22 15 CYS B C 1
ATOM 5368 O O . CYS B 1 15 ? 6.504 -7.547 -33.031 1 40.22 15 CYS B O 1
ATOM 5370 N N . ASN B 1 16 ? 8.172 -6.328 -32.969 1 41.44 16 ASN B N 1
ATOM 5371 C CA . ASN B 1 16 ? 8.742 -6.668 -34.25 1 41.44 16 ASN B CA 1
ATOM 5372 C C . ASN B 1 16 ? 9.188 -8.125 -34.312 1 41.44 16 ASN B C 1
ATOM 5374 O O . ASN B 1 16 ? 9.898 -8.531 -35.25 1 41.44 16 ASN B O 1
ATOM 5378 N N . GLY B 1 17 ? 9.32 -8.953 -33.156 1 50.88 17 GLY B N 1
ATOM 5379 C CA . GLY B 1 17 ? 10.086 -10.102 -33.625 1 50.88 17 GLY B CA 1
ATOM 5380 C C . GLY B 1 17 ? 9.336 -10.984 -34.594 1 50.88 17 GLY B C 1
ATOM 5381 O O . GLY B 1 17 ? 8.125 -10.82 -34.781 1 50.88 17 GLY B O 1
ATOM 5382 N N . GLU B 1 18 ? 10.062 -11.812 -35.344 1 69.19 18 GLU B N 1
ATOM 5383 C CA . GLU B 1 18 ? 9.766 -12.758 -36.406 1 69.19 18 GLU B CA 1
ATOM 5384 C C . GLU B 1 18 ? 8.938 -13.938 -35.875 1 69.19 18 GLU B C 1
ATOM 5386 O O . GLU B 1 18 ? 8.195 -14.562 -36.656 1 69.19 18 GLU B O 1
ATOM 5391 N N . VAL B 1 19 ? 8.883 -14.094 -34.5 1 88.75 19 VAL B N 1
ATOM 5392 C CA . VAL B 1 19 ? 8.156 -15.242 -33.969 1 88.75 19 VAL B CA 1
ATOM 5393 C C . VAL B 1 19 ? 6.742 -14.82 -33.562 1 88.75 19 VAL B C 1
ATOM 5395 O O . VAL B 1 19 ? 6.562 -13.828 -32.875 1 88.75 19 VAL B O 1
ATOM 5398 N N . SER B 1 20 ? 5.773 -15.5 -34.031 1 91.75 20 SER B N 1
ATOM 5399 C CA . SER B 1 20 ? 4.375 -15.188 -33.75 1 91.75 20 SER B CA 1
ATOM 5400 C C . SER B 1 20 ? 4.008 -15.523 -32.312 1 91.75 20 SER B C 1
ATOM 5402 O O . SER B 1 20 ? 4.723 -16.266 -31.656 1 91.75 20 SER B O 1
ATOM 5404 N N . ASP B 1 21 ? 2.932 -14.969 -31.844 1 93.25 21 ASP B N 1
ATOM 5405 C CA . ASP B 1 21 ? 2.441 -15.234 -30.484 1 93.25 21 ASP B CA 1
ATOM 5406 C C . ASP B 1 21 ? 2.145 -16.719 -30.297 1 93.25 21 ASP B C 1
ATOM 5408 O O . ASP B 1 21 ? 2.42 -17.281 -29.234 1 93.25 21 ASP B O 1
ATOM 5412 N N . LYS B 1 22 ? 1.609 -17.344 -31.297 1 93.69 22 LYS B N 1
ATOM 5413 C CA . LYS B 1 22 ? 1.282 -18.766 -31.219 1 93.69 22 LYS B CA 1
ATOM 5414 C C . LYS B 1 22 ? 2.541 -19.609 -31.078 1 93.69 22 LYS B C 1
ATOM 5416 O O . LYS B 1 22 ? 2.574 -20.547 -30.266 1 93.69 22 LYS B O 1
ATOM 5421 N N . GLU B 1 23 ? 3.516 -19.281 -31.828 1 94.56 23 GLU B N 1
ATOM 5422 C CA . GLU B 1 23 ? 4.789 -20 -31.75 1 94.56 23 GLU B CA 1
ATOM 5423 C C . GLU B 1 23 ? 5.457 -19.781 -30.391 1 94.56 23 GLU B C 1
ATOM 5425 O O . GLU B 1 23 ? 6.02 -20.719 -29.812 1 94.56 23 GLU B O 1
ATOM 5430 N N . TYR B 1 24 ? 5.379 -18.578 -29.922 1 95.56 24 TYR B N 1
ATOM 5431 C CA . TYR B 1 24 ? 5.945 -18.25 -28.609 1 95.56 24 TYR B CA 1
ATOM 5432 C C . TYR B 1 24 ? 5.297 -19.078 -27.516 1 95.56 24 TYR B C 1
ATOM 5434 O O . TYR B 1 24 ? 5.973 -19.547 -26.594 1 95.56 24 TYR B O 1
ATOM 5442 N N . ALA B 1 25 ? 4.039 -19.281 -27.594 1 95.19 25 ALA B N 1
ATOM 5443 C CA . ALA B 1 25 ? 3.27 -19.984 -26.578 1 95.19 25 ALA B CA 1
ATOM 5444 C C . ALA B 1 25 ? 3.633 -21.469 -26.516 1 95.19 25 ALA B C 1
ATOM 5446 O O . ALA B 1 25 ? 3.428 -22.125 -25.5 1 95.19 25 ALA B O 1
ATOM 5447 N N . ARG B 1 26 ? 4.148 -21.984 -27.562 1 93.44 26 ARG B N 1
ATOM 5448 C CA . ARG B 1 26 ? 4.438 -23.406 -27.656 1 93.44 26 ARG B CA 1
ATOM 5449 C C . ARG B 1 26 ? 5.75 -23.734 -26.953 1 93.44 26 ARG B C 1
ATOM 5451 O O . ARG B 1 26 ? 6.031 -24.906 -26.688 1 93.44 26 ARG B O 1
ATOM 5458 N N . MET B 1 27 ? 6.57 -22.75 -26.719 1 96.19 27 MET B N 1
ATOM 5459 C CA . MET B 1 27 ? 7.812 -23 -25.984 1 96.19 27 MET B CA 1
ATOM 5460 C C . MET B 1 27 ? 7.531 -23.406 -24.547 1 96.19 27 MET B C 1
ATOM 5462 O O . MET B 1 27 ? 6.547 -22.953 -23.953 1 96.19 27 MET B O 1
ATOM 5466 N N . PRO B 1 28 ? 8.375 -24.234 -24 1 96 28 PRO B N 1
ATOM 5467 C CA . PRO B 1 28 ? 8.219 -24.531 -22.578 1 96 28 PRO B CA 1
ATOM 5468 C C . PRO B 1 28 ? 8.391 -23.297 -21.688 1 96 28 PRO B C 1
ATOM 5470 O O . PRO B 1 28 ? 9.141 -22.391 -22.047 1 96 28 PRO B O 1
ATOM 5473 N N . PRO B 1 29 ? 7.715 -23.328 -20.578 1 96 29 PRO B N 1
ATOM 5474 C CA . PRO B 1 29 ? 7.848 -22.156 -19.688 1 96 29 PRO B CA 1
ATOM 5475 C C . PRO B 1 29 ? 9.25 -22.031 -19.109 1 96 29 PRO B C 1
ATOM 5477 O O . PRO B 1 29 ? 9.82 -23.016 -18.625 1 96 29 PRO B O 1
ATOM 5480 N N . VAL B 1 30 ? 9.766 -20.828 -19.125 1 97.06 30 VAL B N 1
ATOM 5481 C CA . VAL B 1 30 ? 11.102 -20.547 -18.594 1 97.06 30 VAL B CA 1
ATOM 5482 C C . VAL B 1 30 ? 11.125 -20.781 -17.094 1 97.06 30 VAL B C 1
ATOM 5484 O O . VAL B 1 30 ? 12.094 -21.328 -16.562 1 97.06 30 VAL B O 1
ATOM 5487 N N . PHE B 1 31 ? 10.055 -20.344 -16.453 1 96.88 31 PHE B N 1
ATOM 5488 C CA . PHE B 1 31 ? 9.953 -20.469 -15 1 96.88 31 PHE B CA 1
ATOM 5489 C C . PHE B 1 31 ? 8.789 -21.359 -14.617 1 96.88 31 PHE B C 1
ATOM 5491 O O . PHE B 1 31 ? 7.703 -21.266 -15.188 1 96.88 31 PHE B O 1
ATOM 5498 N N . TYR B 1 32 ? 9.039 -22.234 -13.719 1 96.94 32 TYR B N 1
ATOM 5499 C CA . TYR B 1 32 ? 8.008 -23.109 -13.188 1 96.94 32 TYR B CA 1
ATOM 5500 C C . TYR B 1 32 ? 8.273 -23.453 -11.719 1 96.94 32 TYR B C 1
ATOM 5502 O O . TYR B 1 32 ? 9.43 -23.656 -11.328 1 96.94 32 TYR B O 1
ATOM 5510 N N . GLN B 1 33 ? 7.266 -23.406 -10.938 1 97.12 33 GLN B N 1
ATOM 5511 C CA . GLN B 1 33 ? 7.406 -23.703 -9.516 1 97.12 33 GLN B CA 1
ATOM 5512 C C . GLN B 1 33 ? 6.273 -24.609 -9.031 1 97.12 33 GLN B C 1
ATOM 5514 O O . GLN B 1 33 ? 5.098 -24.297 -9.242 1 97.12 33 GLN B O 1
ATOM 5519 N N . ASP B 1 34 ? 6.688 -25.719 -8.391 1 97.25 34 ASP B N 1
ATOM 5520 C CA . ASP B 1 34 ? 5.691 -26.531 -7.711 1 97.25 34 ASP B CA 1
ATOM 5521 C C . ASP B 1 34 ? 5.215 -25.875 -6.422 1 97.25 34 ASP B C 1
ATOM 5523 O O . ASP B 1 34 ? 5.781 -24.859 -5.996 1 97.25 34 ASP B O 1
ATOM 5527 N N . ASN B 1 35 ? 4.121 -26.406 -5.895 1 97.19 35 ASN B N 1
ATOM 5528 C CA . ASN B 1 35 ? 3.604 -25.875 -4.637 1 97.19 35 ASN B CA 1
ATOM 5529 C C . ASN B 1 35 ? 4.555 -26.141 -3.479 1 97.19 35 ASN B C 1
ATOM 5531 O O . ASN B 1 35 ? 4.621 -27.266 -2.969 1 97.19 35 ASN B O 1
ATOM 5535 N N . PHE B 1 36 ? 5.254 -25.156 -3.072 1 97.5 36 PHE B N 1
ATOM 5536 C CA . PHE B 1 36 ? 6.281 -25.25 -2.045 1 97.5 36 PHE B CA 1
ATOM 5537 C C . PHE B 1 36 ? 5.684 -25.703 -0.721 1 97.5 36 PHE B C 1
ATOM 5539 O O . PHE B 1 36 ? 6.23 -26.594 -0.06 1 97.5 36 PHE B O 1
ATOM 5546 N N . ASP B 1 37 ? 4.613 -25.125 -0.28 1 96.56 37 ASP B N 1
ATOM 5547 C CA . ASP B 1 37 ? 4.012 -25.406 1.021 1 96.56 37 ASP B CA 1
ATOM 5548 C C . ASP B 1 37 ? 3.453 -26.812 1.082 1 96.56 37 ASP B C 1
ATOM 5550 O O . ASP B 1 37 ? 3.518 -27.469 2.125 1 96.56 37 ASP B O 1
ATOM 5554 N N . ARG B 1 38 ? 2.885 -27.297 -0.013 1 96.19 38 ARG B N 1
ATOM 5555 C CA . ARG B 1 38 ? 2.428 -28.672 -0.082 1 96.19 38 ARG B CA 1
ATOM 5556 C C . ARG B 1 38 ? 3.596 -29.641 0.064 1 96.19 38 ARG B C 1
ATOM 5558 O O . ARG B 1 38 ? 3.475 -30.672 0.731 1 96.19 38 ARG B O 1
ATOM 5565 N N . CYS B 1 39 ? 4.68 -29.297 -0.567 1 97.06 39 CYS B N 1
ATOM 5566 C CA . CYS B 1 39 ? 5.875 -30.125 -0.483 1 97.06 39 CYS B CA 1
ATOM 5567 C C . CYS B 1 39 ? 6.387 -30.203 0.951 1 97.06 39 CYS B C 1
ATOM 5569 O O . CYS B 1 39 ? 6.758 -31.281 1.426 1 97.06 39 CYS B O 1
ATOM 5571 N N . MET B 1 40 ? 6.395 -29.094 1.637 1 96.31 40 MET B N 1
ATOM 5572 C CA . MET B 1 40 ? 6.953 -29.031 2.984 1 96.31 40 MET B CA 1
ATOM 5573 C C . MET B 1 40 ? 6.078 -29.797 3.973 1 96.31 40 MET B C 1
ATOM 5575 O O . MET B 1 40 ? 6.559 -30.234 5.02 1 96.31 40 MET B O 1
ATOM 5579 N N . LEU B 1 41 ? 4.805 -30.016 3.678 1 95.69 41 LEU B N 1
ATOM 5580 C CA . LEU B 1 41 ? 3.898 -30.75 4.543 1 95.69 41 LEU B CA 1
ATOM 5581 C C . LEU B 1 41 ? 4.312 -32.219 4.637 1 95.69 41 LEU B C 1
ATOM 5583 O O . LEU B 1 41 ? 3.869 -32.938 5.535 1 95.69 41 LEU B O 1
ATOM 5587 N N . LEU B 1 42 ? 5.215 -32.688 3.719 1 94.75 42 LEU B N 1
ATOM 5588 C CA . LEU B 1 42 ? 5.688 -34.062 3.73 1 94.75 42 LEU B CA 1
ATOM 5589 C C . LEU B 1 42 ? 6.707 -34.281 4.848 1 94.75 42 LEU B C 1
ATOM 5591 O O . LEU B 1 42 ? 7.121 -35.406 5.105 1 94.75 42 LEU B O 1
ATOM 5595 N N . GLN B 1 43 ? 7.121 -33.25 5.469 1 92.94 43 GLN B N 1
ATOM 5596 C CA . GLN B 1 43 ? 7.996 -33.25 6.637 1 92.94 43 GLN B CA 1
ATOM 5597 C C . GLN B 1 43 ? 9.32 -33.938 6.332 1 92.94 43 GLN B C 1
ATOM 5599 O O . GLN B 1 43 ? 10.062 -33.5 5.441 1 92.94 43 GLN B O 1
ATOM 5604 N N . GLU B 1 44 ? 9.539 -35.156 6.762 1 90.69 44 GLU B N 1
ATOM 5605 C CA . GLU B 1 44 ? 10.82 -35.812 6.605 1 90.69 44 GLU B CA 1
ATOM 5606 C C . GLU B 1 44 ? 11.055 -36.25 5.156 1 90.69 44 GLU B C 1
ATOM 5608 O O . GLU B 1 44 ? 12.203 -36.375 4.715 1 90.69 44 GLU B O 1
ATOM 5613 N N . GLU B 1 45 ? 10 -36.375 4.441 1 92 45 GLU B N 1
ATOM 5614 C CA . GLU B 1 45 ? 10.109 -36.781 3.049 1 92 45 GLU B CA 1
ATOM 5615 C C . GLU B 1 45 ? 10.125 -35.594 2.107 1 92 45 GLU B C 1
ATOM 5617 O O . GLU B 1 45 ? 10.18 -35.75 0.887 1 92 45 GLU B O 1
ATOM 5622 N N . ALA B 1 46 ? 10.078 -34.438 2.701 1 94.31 46 ALA B N 1
ATOM 5623 C CA . ALA B 1 46 ? 10.023 -33.25 1.882 1 94.31 46 ALA B CA 1
ATOM 5624 C C . ALA B 1 46 ? 11.375 -32.969 1.225 1 94.31 46 ALA B C 1
ATOM 5626 O O . ALA B 1 46 ? 12.406 -32.969 1.894 1 94.31 46 ALA B O 1
ATOM 5627 N N . LEU B 1 47 ? 11.453 -32.781 -0.033 1 95.31 47 LEU B N 1
ATOM 5628 C CA . LEU B 1 47 ? 12.625 -32.375 -0.793 1 95.31 47 LEU B CA 1
ATOM 5629 C C . LEU B 1 47 ? 12.234 -31.469 -1.962 1 95.31 47 LEU B C 1
ATOM 5631 O O . LEU B 1 47 ? 11.672 -31.953 -2.955 1 95.31 47 LEU B O 1
ATOM 5635 N N . TYR B 1 48 ? 12.398 -30.234 -1.785 1 96.44 48 TYR B N 1
ATOM 5636 C CA . TYR B 1 48 ? 12.086 -29.219 -2.787 1 96.44 48 TYR B CA 1
ATOM 5637 C C . TYR B 1 48 ? 13.359 -28.719 -3.463 1 96.44 48 TYR B C 1
ATOM 5639 O O . TYR B 1 48 ? 14.227 -28.141 -2.809 1 96.44 48 TYR B O 1
ATOM 5647 N N . CYS B 1 49 ? 13.5 -28.875 -4.785 1 96.06 49 CYS B N 1
ATOM 5648 C CA . CYS B 1 49 ? 14.766 -28.594 -5.457 1 96.06 49 CYS B CA 1
ATOM 5649 C C . CYS B 1 49 ? 14.57 -27.594 -6.582 1 96.06 49 CYS B C 1
ATOM 5651 O O . CYS B 1 49 ? 13.531 -27.578 -7.242 1 96.06 49 CYS B O 1
ATOM 5653 N N . SER B 1 50 ? 15.5 -26.719 -6.773 1 96.25 50 SER B N 1
ATOM 5654 C CA . SER B 1 50 ? 15.57 -25.797 -7.902 1 96.25 50 SER B CA 1
ATOM 5655 C C . SER B 1 50 ? 16.781 -26.094 -8.781 1 96.25 50 SER B C 1
ATOM 5657 O O . SER B 1 50 ? 17.828 -26.531 -8.289 1 96.25 50 SER B O 1
ATOM 5659 N N . PHE B 1 51 ? 16.688 -25.938 -10.078 1 96.62 51 PHE B N 1
ATOM 5660 C CA . PHE B 1 51 ? 17.781 -26.219 -11 1 96.62 51 PHE B CA 1
ATOM 5661 C C . PHE B 1 51 ? 17.578 -25.484 -12.32 1 96.62 51 PHE B C 1
ATOM 5663 O O . PHE B 1 51 ? 16.5 -24.953 -12.586 1 96.62 51 PHE B O 1
ATOM 5670 N N . LEU B 1 52 ? 18.609 -25.344 -13.039 1 96.94 52 LEU B N 1
ATOM 5671 C CA . LEU B 1 52 ? 18.594 -24.875 -14.422 1 96.94 52 LEU B CA 1
ATOM 5672 C C . LEU B 1 52 ? 18.672 -26.062 -15.383 1 96.94 52 LEU B C 1
ATOM 5674 O O . LEU B 1 52 ? 19.578 -26.891 -15.305 1 96.94 52 LEU B O 1
ATOM 5678 N N . TYR B 1 53 ? 17.656 -26.266 -16.141 1 98 53 TYR B N 1
ATOM 5679 C CA . TYR B 1 53 ? 17.609 -27.297 -17.156 1 98 53 TYR B CA 1
ATOM 5680 C C . TYR B 1 53 ? 17.953 -26.719 -18.531 1 98 53 TYR B C 1
ATOM 5682 O O . TYR B 1 53 ? 17.125 -26.031 -19.141 1 98 53 TYR B O 1
ATOM 5690 N N . GLN B 1 54 ? 19.109 -26.969 -19 1 98 54 GLN B N 1
ATOM 5691 C CA . GLN B 1 54 ? 19.562 -26.469 -20.297 1 98 54 GLN B CA 1
ATOM 5692 C C . GLN B 1 54 ? 19.094 -27.359 -21.438 1 98 54 GLN B C 1
ATOM 5694 O O . GLN B 1 54 ? 19.578 -28.484 -21.609 1 98 54 GLN B O 1
ATOM 5699 N N . LEU B 1 55 ? 18.234 -26.844 -22.25 1 97.62 55 LEU B N 1
ATOM 5700 C CA . LEU B 1 55 ? 17.594 -27.609 -23.328 1 97.62 55 LEU B CA 1
ATOM 5701 C C . LEU B 1 55 ? 18.578 -27.828 -24.484 1 97.62 55 LEU B C 1
ATOM 5703 O O . LEU B 1 55 ? 19.391 -26.953 -24.781 1 97.62 55 LEU B O 1
ATOM 5707 N N . GLU B 1 56 ? 18.469 -28.953 -25.078 1 96.12 56 GLU B N 1
ATOM 5708 C CA . GLU B 1 56 ? 19.141 -29.344 -26.312 1 96.12 56 GLU B CA 1
ATOM 5709 C C . GLU B 1 56 ? 18.234 -30.156 -27.203 1 96.12 56 GLU B C 1
ATOM 5711 O O . GLU B 1 56 ? 17.25 -30.734 -26.75 1 96.12 56 GLU B O 1
ATOM 5716 N N . PRO B 1 57 ? 18.453 -30.047 -28.484 1 95.62 57 PRO B N 1
ATOM 5717 C CA . PRO B 1 57 ? 17.625 -30.891 -29.344 1 95.62 57 PRO B CA 1
ATOM 5718 C C . PRO B 1 57 ? 17.906 -32.375 -29.156 1 95.62 57 PRO B C 1
ATOM 5720 O O . PRO B 1 57 ? 19.047 -32.781 -28.922 1 95.62 57 PRO B O 1
ATOM 5723 N N . LEU B 1 58 ? 16.859 -33.219 -29.156 1 93.69 58 LEU B N 1
ATOM 5724 C CA . LEU B 1 58 ? 16.984 -34.688 -29.016 1 93.69 58 LEU B CA 1
ATOM 5725 C C . LEU B 1 58 ? 17.844 -35.25 -30.125 1 93.69 58 LEU B C 1
ATOM 5727 O O . LEU B 1 58 ? 18.656 -36.156 -29.891 1 93.69 58 LEU B O 1
ATOM 5731 N N . ASP B 1 59 ? 17.609 -34.781 -31.406 1 91 59 ASP B N 1
ATOM 5732 C CA . ASP B 1 59 ? 18.391 -35.156 -32.562 1 91 59 ASP B CA 1
ATOM 5733 C C . ASP B 1 59 ? 18.969 -33.938 -33.281 1 91 59 ASP B C 1
ATOM 5735 O O . ASP B 1 59 ? 18.219 -33.094 -33.812 1 91 59 ASP B O 1
ATOM 5739 N N . ILE B 1 60 ? 20.234 -33.844 -33.375 1 88.75 60 ILE B N 1
ATOM 5740 C CA . ILE B 1 60 ? 20.922 -32.688 -33.938 1 88.75 60 ILE B CA 1
ATOM 5741 C C . ILE B 1 60 ? 20.766 -32.688 -35.438 1 88.75 60 ILE B C 1
ATOM 5743 O O . ILE B 1 60 ? 20.75 -31.625 -36.062 1 88.75 60 ILE B O 1
ATOM 5747 N N . SER B 1 61 ? 20.641 -33.906 -36 1 89.56 61 SER B N 1
ATOM 5748 C CA . SER B 1 61 ? 20.531 -34 -37.469 1 89.56 61 SER B CA 1
ATOM 5749 C C . SER B 1 61 ? 19.125 -33.625 -37.938 1 89.56 61 SER B C 1
ATOM 5751 O O . SER B 1 61 ? 18.953 -33.156 -39.062 1 89.56 61 SER B O 1
ATOM 5753 N N . ASN B 1 62 ? 18.125 -33.812 -37.094 1 89.5 62 ASN B N 1
ATOM 5754 C CA . ASN B 1 62 ? 16.734 -33.469 -37.406 1 89.5 62 ASN B CA 1
ATOM 5755 C C . ASN B 1 62 ? 16.125 -32.625 -36.312 1 89.5 62 ASN B C 1
ATOM 5757 O O . ASN B 1 62 ? 15.344 -33.094 -35.5 1 89.5 62 ASN B O 1
ATOM 5761 N N . VAL B 1 63 ? 16.406 -31.359 -36.438 1 90.44 63 VAL B N 1
ATOM 5762 C CA . VAL B 1 63 ? 15.977 -30.422 -35.406 1 90.44 63 VAL B CA 1
ATOM 5763 C C . VAL B 1 63 ? 14.508 -30.062 -35.594 1 90.44 63 VAL B C 1
ATOM 5765 O O . VAL B 1 63 ? 14.055 -29.906 -36.75 1 90.44 63 VAL B O 1
ATOM 5768 N N . THR B 1 64 ? 13.75 -30.062 -34.594 1 93.06 64 THR B N 1
ATOM 5769 C CA . THR B 1 64 ? 12.328 -29.734 -34.625 1 93.06 64 THR B CA 1
ATOM 5770 C C . THR B 1 64 ? 12.125 -28.25 -34.875 1 93.06 64 THR B C 1
ATOM 5772 O O . THR B 1 64 ? 13.023 -27.453 -34.625 1 93.06 64 THR B O 1
ATOM 5775 N N . ASP B 1 65 ? 10.961 -27.875 -35.375 1 93.5 65 ASP B N 1
ATOM 5776 C CA . ASP B 1 65 ? 10.594 -26.469 -35.562 1 93.5 65 ASP B CA 1
ATOM 5777 C C . ASP B 1 65 ? 10.578 -25.734 -34.219 1 93.5 65 ASP B C 1
ATOM 5779 O O . ASP B 1 65 ? 10.93 -24.547 -34.156 1 93.5 65 ASP B O 1
ATOM 5783 N N . LEU B 1 66 ? 10.219 -26.453 -33.219 1 95.25 66 LEU B N 1
ATOM 5784 C CA . LEU B 1 66 ? 10.172 -25.875 -31.891 1 95.25 66 LEU B CA 1
ATOM 5785 C C . LEU B 1 66 ? 11.562 -25.438 -31.438 1 95.25 66 LEU B C 1
ATOM 5787 O O . LEU B 1 66 ? 11.734 -24.359 -30.875 1 95.25 66 LEU B O 1
ATOM 5791 N N . TRP B 1 67 ? 12.516 -26.234 -31.672 1 95.81 67 TRP B N 1
ATOM 5792 C CA . TRP B 1 67 ? 13.883 -25.891 -31.281 1 95.81 67 TRP B CA 1
ATOM 5793 C C . TRP B 1 67 ? 14.375 -24.656 -32.031 1 95.81 67 TRP B C 1
ATOM 5795 O O . TRP B 1 67 ? 15.078 -23.828 -31.438 1 95.81 67 TRP B O 1
ATOM 5805 N N . LYS B 1 68 ? 14.039 -24.516 -33.312 1 95.19 68 LYS B N 1
ATOM 5806 C CA . LYS B 1 68 ? 14.422 -23.344 -34.062 1 95.19 68 LYS B CA 1
ATOM 5807 C C . LYS B 1 68 ? 13.836 -22.062 -33.469 1 95.19 68 LYS B C 1
ATOM 5809 O O . LYS B 1 68 ? 14.508 -21.031 -33.406 1 95.19 68 LYS B O 1
ATOM 5814 N N . ILE B 1 69 ? 12.617 -22.234 -33.062 1 95.62 69 ILE B N 1
ATOM 5815 C CA . ILE B 1 69 ? 11.945 -21.094 -32.438 1 95.62 69 ILE B CA 1
ATOM 5816 C C . ILE B 1 69 ? 12.648 -20.734 -31.141 1 95.62 69 ILE B C 1
ATOM 5818 O O . ILE B 1 69 ? 12.922 -19.562 -30.875 1 95.62 69 ILE B O 1
ATOM 5822 N N . ILE B 1 70 ? 12.961 -21.719 -30.297 1 96.75 70 ILE B N 1
ATOM 5823 C CA . ILE B 1 70 ? 13.617 -21.516 -29.016 1 96.75 70 ILE B CA 1
ATOM 5824 C C . ILE B 1 70 ? 14.961 -20.812 -29.219 1 96.75 70 ILE B C 1
ATOM 5826 O O . ILE B 1 70 ? 15.289 -19.859 -28.516 1 96.75 70 ILE B O 1
ATOM 5830 N N . LYS B 1 71 ? 15.688 -21.234 -30.219 1 95 71 LYS B N 1
ATOM 5831 C CA . LYS B 1 71 ? 17 -20.656 -30.516 1 95 71 LYS B CA 1
ATOM 5832 C C . LYS B 1 71 ? 16.859 -19.219 -31 1 95 71 LYS B C 1
ATOM 5834 O O . LYS B 1 71 ? 17.656 -18.359 -30.609 1 95 71 LYS B O 1
ATOM 5839 N N . GLU B 1 72 ? 15.93 -19.016 -31.797 1 94.38 72 GLU B N 1
ATOM 5840 C CA . GLU B 1 72 ? 15.719 -17.672 -32.312 1 94.38 72 GLU B CA 1
ATOM 5841 C C . GLU B 1 72 ? 15.359 -16.688 -31.219 1 94.38 72 GLU B C 1
ATOM 5843 O O . GLU B 1 72 ? 15.945 -15.602 -31.125 1 94.38 72 GLU B O 1
ATOM 5848 N N . VAL B 1 73 ? 14.445 -17.078 -30.391 1 94.88 73 VAL B N 1
ATOM 5849 C CA . VAL B 1 73 ? 14.008 -16.203 -29.297 1 94.88 73 VAL B CA 1
ATOM 5850 C C . VAL B 1 73 ? 15.148 -16.016 -28.312 1 94.88 73 VAL B C 1
ATOM 5852 O O . VAL B 1 73 ? 15.359 -14.898 -27.812 1 94.88 73 VAL B O 1
ATOM 5855 N N . SER B 1 74 ? 15.922 -17.031 -28.047 1 95.19 74 SER B N 1
ATOM 5856 C CA . SER B 1 74 ? 17 -17 -27.062 1 95.19 74 SER B CA 1
ATOM 5857 C C . SER B 1 74 ? 18.172 -16.172 -27.578 1 95.19 74 SER B C 1
ATOM 5859 O O . SER B 1 74 ? 19.016 -15.734 -26.781 1 95.19 74 SER B O 1
ATOM 5861 N N . SER B 1 75 ? 18.25 -15.93 -28.859 1 93.12 75 SER B N 1
ATOM 5862 C CA . SER B 1 75 ? 19.391 -15.219 -29.438 1 93.12 75 SER B CA 1
ATOM 5863 C C . SER B 1 75 ? 19.266 -13.719 -29.219 1 93.12 75 SER B C 1
ATOM 5865 O O . SER B 1 75 ? 20.281 -13 -29.25 1 93.12 75 SER B O 1
ATOM 5867 N N . ASP B 1 76 ? 18.062 -13.312 -28.922 1 89.5 76 ASP B N 1
ATOM 5868 C CA . ASP B 1 76 ? 17.844 -11.891 -28.641 1 89.5 76 ASP B CA 1
ATOM 5869 C C . ASP B 1 76 ? 18.141 -11.562 -27.188 1 89.5 76 ASP B C 1
ATOM 5871 O O . ASP B 1 76 ? 17.547 -12.164 -26.281 1 89.5 76 ASP B O 1
ATOM 5875 N N . ASN B 1 77 ? 18.969 -10.578 -26.953 1 85.88 77 ASN B N 1
ATOM 5876 C CA . ASN B 1 77 ? 19.406 -10.227 -25.594 1 85.88 77 ASN B CA 1
ATOM 5877 C C . ASN B 1 77 ? 18.297 -9.562 -24.797 1 85.88 77 ASN B C 1
ATOM 5879 O O . ASN B 1 77 ? 18.406 -9.414 -23.578 1 85.88 77 ASN B O 1
ATOM 5883 N N . PHE B 1 78 ? 17.219 -9.18 -25.422 1 84.94 78 PHE B N 1
ATOM 5884 C CA . PHE B 1 78 ? 16.109 -8.578 -24.719 1 84.94 78 PHE B CA 1
ATOM 5885 C C . PHE B 1 78 ? 15.078 -9.633 -24.328 1 84.94 78 PHE B C 1
ATOM 5887 O O . PHE B 1 78 ? 14.016 -9.305 -23.781 1 84.94 78 PHE B O 1
ATOM 5894 N N . ASN B 1 79 ? 15.445 -10.859 -24.609 1 92.62 79 ASN B N 1
ATOM 5895 C CA . ASN B 1 79 ? 14.602 -11.969 -24.188 1 92.62 79 ASN B CA 1
ATOM 5896 C C . ASN B 1 79 ? 15.289 -12.828 -23.141 1 92.62 79 ASN B C 1
ATOM 5898 O O . ASN B 1 79 ? 16.516 -12.766 -22.984 1 92.62 79 ASN B O 1
ATOM 5902 N N . TYR B 1 80 ? 14.484 -13.5 -22.438 1 94.25 80 TYR B N 1
ATOM 5903 C CA . TYR B 1 80 ? 15.047 -14.562 -21.609 1 94.25 80 TYR B CA 1
ATOM 5904 C C . TYR B 1 80 ? 15.664 -15.656 -22.469 1 94.25 80 TYR B C 1
ATOM 5906 O O . TYR B 1 80 ? 15.297 -15.82 -23.641 1 94.25 80 TYR B O 1
ATOM 5914 N N . ARG B 1 81 ? 16.656 -16.266 -21.906 1 95.44 81 ARG B N 1
ATOM 5915 C CA . ARG B 1 81 ? 17.109 -17.516 -22.516 1 95.44 81 ARG B CA 1
ATOM 5916 C C . ARG B 1 81 ? 16.094 -18.625 -22.359 1 95.44 81 ARG B C 1
ATOM 5918 O O . ARG B 1 81 ? 16.062 -19.312 -21.328 1 95.44 81 ARG B O 1
ATOM 5925 N N . HIS B 1 82 ? 15.344 -18.859 -23.406 1 97.19 82 HIS B N 1
ATOM 5926 C CA . HIS B 1 82 ? 14.266 -19.844 -23.375 1 97.19 82 HIS B CA 1
ATOM 5927 C C . HIS B 1 82 ? 14.805 -21.266 -23.484 1 97.19 82 HIS B C 1
ATOM 5929 O O . HIS B 1 82 ? 14.055 -22.234 -23.312 1 97.19 82 HIS B O 1
ATOM 5935 N N . ASP B 1 83 ? 16.094 -21.391 -23.75 1 97.12 83 ASP B N 1
ATOM 5936 C CA . ASP B 1 83 ? 16.734 -22.703 -23.734 1 97.12 83 ASP B CA 1
ATOM 5937 C C . ASP B 1 83 ? 17.266 -23.031 -22.344 1 97.12 83 ASP B C 1
ATOM 5939 O O . ASP B 1 83 ? 17.781 -24.125 -22.109 1 97.12 83 ASP B O 1
ATOM 5943 N N . HIS B 1 84 ? 17.156 -22.094 -21.422 1 96.75 84 HIS B N 1
ATOM 5944 C CA . HIS B 1 84 ? 17.5 -22.281 -20.016 1 96.75 84 HIS B CA 1
ATOM 5945 C C . HIS B 1 84 ? 16.266 -22.25 -19.125 1 96.75 84 HIS B C 1
ATOM 5947 O O . HIS B 1 84 ? 15.852 -21.188 -18.672 1 96.75 84 HIS B O 1
ATOM 5953 N N . LEU B 1 85 ? 15.766 -23.406 -18.844 1 97.88 85 LEU B N 1
ATOM 5954 C CA . LEU B 1 85 ? 14.57 -23.469 -18.016 1 97.88 85 LEU B CA 1
ATOM 5955 C C . LEU B 1 85 ? 14.945 -23.453 -16.531 1 97.88 85 LEU B C 1
ATOM 5957 O O . LEU B 1 85 ? 15.781 -24.234 -16.094 1 97.88 85 LEU B O 1
ATOM 5961 N N . ARG B 1 86 ? 14.484 -22.547 -15.805 1 96.75 86 ARG B N 1
ATOM 5962 C CA . ARG B 1 86 ? 14.672 -22.438 -14.359 1 96.75 86 ARG B CA 1
ATOM 5963 C C . ARG B 1 86 ? 13.438 -22.938 -13.617 1 96.75 86 ARG B C 1
ATOM 5965 O O . ARG B 1 86 ? 12.461 -22.203 -13.469 1 96.75 86 ARG B O 1
ATOM 5972 N N . HIS B 1 87 ? 13.484 -24.125 -13.078 1 97.75 87 HIS B N 1
ATOM 5973 C CA . HIS B 1 87 ? 12.32 -24.781 -12.5 1 97.75 87 HIS B CA 1
ATOM 5974 C C . HIS B 1 87 ? 12.562 -25.156 -11.039 1 97.75 87 HIS B C 1
ATOM 5976 O O . HIS B 1 87 ? 13.703 -25.344 -10.625 1 97.75 87 HIS B O 1
ATOM 5982 N N . TRP B 1 88 ? 11.578 -25.062 -10.227 1 97.81 88 TRP B N 1
ATOM 5983 C CA . TRP B 1 88 ? 11.508 -25.516 -8.844 1 97.81 88 TRP B CA 1
ATOM 5984 C C . TRP B 1 88 ? 10.492 -26.641 -8.695 1 97.81 88 TRP B C 1
ATOM 5986 O O . TRP B 1 88 ? 9.305 -26.469 -9 1 97.81 88 TRP B O 1
ATOM 5996 N N . ILE B 1 89 ? 10.93 -27.812 -8.227 1 97.62 89 ILE B N 1
ATOM 5997 C CA . ILE B 1 89 ? 9.984 -28.922 -8.188 1 97.62 89 ILE B CA 1
ATOM 5998 C C . ILE B 1 89 ? 10.07 -29.625 -6.836 1 97.62 89 ILE B C 1
ATOM 6000 O O . ILE B 1 89 ? 11.086 -29.531 -6.145 1 97.62 89 ILE B O 1
ATOM 6004 N N . CYS B 1 90 ? 8.961 -30.141 -6.398 1 97.25 90 CYS B N 1
ATOM 6005 C CA . CYS B 1 90 ? 8.906 -31.078 -5.285 1 97.25 90 CYS B CA 1
ATOM 6006 C C . CYS B 1 90 ? 9.188 -32.5 -5.758 1 97.25 90 CYS B C 1
ATOM 6008 O O . CYS B 1 90 ? 8.336 -33.125 -6.383 1 97.25 90 CYS B O 1
ATOM 6010 N N . ILE B 1 91 ? 10.312 -33.125 -5.441 1 96 91 ILE B N 1
ATOM 6011 C CA . ILE B 1 91 ? 10.82 -34.344 -6.008 1 96 91 ILE B CA 1
ATOM 6012 C C . ILE B 1 91 ? 9.828 -35.5 -5.754 1 96 91 ILE B C 1
ATOM 6014 O O . ILE B 1 91 ? 9.445 -36.219 -6.68 1 96 91 ILE B O 1
ATOM 6018 N N . PRO B 1 92 ? 9.273 -35.625 -4.562 1 94.25 92 PRO B N 1
ATOM 6019 C CA . PRO B 1 92 ? 8.367 -36.75 -4.309 1 94.25 92 PRO B CA 1
ATOM 6020 C C . PRO B 1 92 ? 7.117 -36.688 -5.184 1 94.25 92 PRO B C 1
ATOM 6022 O O . PRO B 1 92 ? 6.535 -37.719 -5.492 1 94.25 92 PRO B O 1
ATOM 6025 N N . PHE B 1 93 ? 6.676 -35.531 -5.605 1 93.88 93 PHE B N 1
ATOM 6026 C CA . PHE B 1 93 ? 5.441 -35.406 -6.379 1 93.88 93 PHE B CA 1
ATOM 6027 C C . PHE B 1 93 ? 5.734 -35.438 -7.871 1 93.88 93 PHE B C 1
ATOM 6029 O O . PHE B 1 93 ? 5.047 -36.125 -8.633 1 93.88 93 PHE B O 1
ATOM 6036 N N . THR B 1 94 ? 6.734 -34.688 -8.367 1 95.19 94 THR B N 1
ATOM 6037 C CA . THR B 1 94 ? 7 -34.5 -9.789 1 95.19 94 THR B CA 1
ATOM 6038 C C . THR B 1 94 ? 7.852 -35.625 -10.336 1 95.19 94 THR B C 1
ATOM 6040 O O . THR B 1 94 ? 7.672 -36.062 -11.477 1 95.19 94 THR B O 1
ATOM 6043 N N . CYS B 1 95 ? 8.812 -36.094 -9.539 1 94.38 95 CYS B N 1
ATOM 6044 C CA . CYS B 1 95 ? 9.68 -37.219 -9.914 1 94.38 95 CYS B CA 1
ATOM 6045 C C . CYS B 1 95 ? 9.672 -38.281 -8.844 1 94.38 95 CYS B C 1
ATOM 6047 O O . CYS B 1 95 ? 10.695 -38.562 -8.219 1 94.38 95 CYS B O 1
ATOM 6049 N N . PRO B 1 96 ? 8.555 -38.969 -8.734 1 89.44 96 PRO B N 1
ATOM 6050 C CA . PRO B 1 96 ? 8.391 -39.906 -7.633 1 89.44 96 PRO B CA 1
ATOM 6051 C C . PRO B 1 96 ? 9.305 -41.125 -7.777 1 89.44 96 PRO B C 1
ATOM 6053 O O . PRO B 1 96 ? 9.594 -41.812 -6.793 1 89.44 96 PRO B O 1
ATOM 6056 N N . ASN B 1 97 ? 9.789 -41.469 -8.875 1 87.81 97 ASN B N 1
ATOM 6057 C CA . ASN B 1 97 ? 10.562 -42.688 -9.109 1 87.81 97 ASN B CA 1
ATOM 6058 C C . ASN B 1 97 ? 12.023 -42.531 -8.688 1 87.81 97 ASN B C 1
ATOM 6060 O O . ASN B 1 97 ? 12.797 -43.469 -8.703 1 87.81 97 ASN B O 1
ATOM 6064 N N . ILE B 1 98 ? 12.391 -41.344 -8.312 1 88.94 98 ILE B N 1
ATOM 6065 C CA . ILE B 1 98 ? 13.758 -41.062 -7.898 1 88.94 98 ILE B CA 1
ATOM 6066 C C . ILE B 1 98 ? 13.945 -41.438 -6.43 1 88.94 98 ILE B C 1
ATOM 6068 O O . ILE B 1 98 ? 13.094 -41.156 -5.594 1 88.94 98 ILE B O 1
ATOM 6072 N N . ASP B 1 99 ? 14.984 -42.188 -6.156 1 82.81 99 ASP B N 1
ATOM 6073 C CA . ASP B 1 99 ? 15.352 -42.438 -4.766 1 82.81 99 ASP B CA 1
ATOM 6074 C C . ASP B 1 99 ? 16.078 -41.25 -4.16 1 82.81 99 ASP B C 1
ATOM 6076 O O . ASP B 1 99 ? 17.297 -41.156 -4.203 1 82.81 99 ASP B O 1
ATOM 6080 N N . TYR B 1 100 ? 15.375 -40.406 -3.682 1 76.69 100 TYR B N 1
ATOM 6081 C CA . TYR B 1 100 ? 15.953 -39.125 -3.279 1 76.69 100 TYR B CA 1
ATOM 6082 C C . TYR B 1 100 ? 16.344 -39.125 -1.803 1 76.69 100 TYR B C 1
ATOM 6084 O O . TYR B 1 100 ? 16.906 -38.188 -1.292 1 76.69 100 TYR B O 1
ATOM 6092 N N . LEU B 1 101 ? 15.969 -40.125 -1.177 1 69.56 101 LEU B N 1
ATOM 6093 C CA . LEU B 1 101 ? 16.391 -40.281 0.213 1 69.56 101 LEU B CA 1
ATOM 6094 C C . LEU B 1 101 ? 17.844 -40.688 0.297 1 69.56 101 LEU B C 1
ATOM 6096 O O . LEU B 1 101 ? 18.469 -40.594 1.359 1 69.56 101 LEU B O 1
ATOM 6100 N N . SER B 1 102 ? 18.344 -40.969 -0.913 1 66 102 SER B N 1
ATOM 6101 C CA . SER B 1 102 ? 19.75 -41.406 -0.894 1 66 102 SER B CA 1
ATOM 6102 C C . SER B 1 102 ? 20.688 -40.188 -0.791 1 66 102 SER B C 1
ATOM 6104 O O . SER B 1 102 ? 20.375 -39.125 -1.31 1 66 102 SER B O 1
ATOM 6106 N N . GLU B 1 103 ? 21.547 -40.125 0.061 1 65.56 103 GLU B N 1
ATOM 6107 C CA . GLU B 1 103 ? 22.484 -39.062 0.444 1 65.56 103 GLU B CA 1
ATOM 6108 C C . GLU B 1 103 ? 23.406 -38.719 -0.712 1 65.56 103 GLU B C 1
ATOM 6110 O O . GLU B 1 103 ? 24.125 -37.688 -0.651 1 65.56 103 GLU B O 1
ATOM 6115 N N . ASN B 1 104 ? 23.188 -39.375 -1.885 1 74.19 104 ASN B N 1
ATOM 6116 C CA . ASN B 1 104 ? 24.141 -39.094 -2.955 1 74.19 104 ASN B CA 1
ATOM 6117 C C . ASN B 1 104 ? 23.578 -38.062 -3.932 1 74.19 104 ASN B C 1
ATOM 6119 O O . ASN B 1 104 ? 22.625 -38.344 -4.66 1 74.19 104 ASN B O 1
ATOM 6123 N N . ASN B 1 105 ? 24.156 -36.875 -4.055 1 79.69 105 ASN B N 1
ATOM 6124 C CA . ASN B 1 105 ? 23.75 -35.719 -4.871 1 79.69 105 ASN B CA 1
ATOM 6125 C C . ASN B 1 105 ? 23.859 -36.031 -6.359 1 79.69 105 ASN B C 1
ATOM 6127 O O . ASN B 1 105 ? 23.047 -35.562 -7.156 1 79.69 105 ASN B O 1
ATOM 6131 N N . SER B 1 106 ? 24.828 -36.812 -6.699 1 85.38 106 SER B N 1
ATOM 6132 C CA . SER B 1 106 ? 25.031 -37.125 -8.117 1 85.38 106 SER B CA 1
ATOM 6133 C C . SER B 1 106 ? 23.906 -38 -8.648 1 85.38 106 SER B C 1
ATOM 6135 O O . SER B 1 106 ? 23.453 -37.844 -9.789 1 85.38 106 SER B O 1
ATOM 6137 N N . ASP B 1 107 ? 23.5 -38.875 -7.836 1 87.94 107 ASP B N 1
ATOM 6138 C CA . ASP B 1 107 ? 22.391 -39.75 -8.227 1 87.94 107 ASP B CA 1
ATOM 6139 C C . ASP B 1 107 ? 21.078 -38.969 -8.32 1 87.94 107 ASP B C 1
ATOM 6141 O O . ASP B 1 107 ? 20.266 -39.25 -9.195 1 87.94 107 ASP B O 1
ATOM 6145 N N . LEU B 1 108 ? 21 -38.094 -7.422 1 92.31 108 LEU B N 1
ATOM 6146 C CA . LEU B 1 108 ? 19.797 -37.25 -7.441 1 92.31 108 LEU B CA 1
ATOM 6147 C C . LEU B 1 108 ? 19.75 -36.406 -8.703 1 92.31 108 LEU B C 1
ATOM 6149 O O . LEU B 1 108 ? 18.703 -36.281 -9.328 1 92.31 108 LEU B O 1
ATOM 6153 N N . GLU B 1 109 ? 20.875 -35.781 -9.086 1 94.06 109 GLU B N 1
ATOM 6154 C CA . GLU B 1 109 ? 20.953 -34.969 -10.281 1 94.06 109 GLU B CA 1
ATOM 6155 C C . GLU B 1 109 ? 20.625 -35.75 -11.539 1 94.06 109 GLU B C 1
ATOM 6157 O O . GLU B 1 109 ? 19.891 -35.281 -12.414 1 94.06 109 GLU B O 1
ATOM 6162 N N . LYS B 1 110 ? 21.188 -36.969 -11.625 1 93.19 110 LYS B N 1
ATOM 6163 C CA . LYS B 1 110 ? 20.906 -37.844 -12.766 1 93.19 110 LYS B CA 1
ATOM 6164 C C . LYS B 1 110 ? 19.438 -38.25 -12.805 1 93.19 110 LYS B C 1
ATOM 6166 O O . LYS B 1 110 ? 18.844 -38.312 -13.875 1 93.19 110 LYS B O 1
ATOM 6171 N N . GLY B 1 111 ? 18.969 -38.531 -11.625 1 94.31 111 GLY B N 1
ATOM 6172 C CA . GLY B 1 111 ? 17.562 -38.906 -11.547 1 94.31 111 GLY B CA 1
ATOM 6173 C C . GLY B 1 111 ? 16.625 -37.812 -12.008 1 94.31 111 GLY B C 1
ATOM 6174 O O . GLY B 1 111 ? 15.672 -38.062 -12.742 1 94.31 111 GLY B O 1
ATOM 6175 N N . VAL B 1 112 ? 16.906 -36.594 -11.578 1 95.94 112 VAL B N 1
ATOM 6176 C CA . VAL B 1 112 ? 16.078 -35.438 -11.953 1 95.94 112 VAL B CA 1
ATOM 6177 C C . VAL B 1 112 ? 16.203 -35.188 -13.453 1 95.94 112 VAL B C 1
ATOM 6179 O O . VAL B 1 112 ? 15.227 -34.875 -14.117 1 95.94 112 VAL B O 1
ATOM 6182 N N . GLN B 1 113 ? 17.438 -35.312 -13.969 1 96.56 113 GLN B N 1
ATOM 6183 C CA . GLN B 1 113 ? 17.656 -35.125 -15.398 1 96.56 113 GLN B CA 1
ATOM 6184 C C . GLN B 1 113 ? 16.828 -36.125 -16.219 1 96.56 113 GLN B C 1
ATOM 6186 O O . GLN B 1 113 ? 16.203 -35.719 -17.203 1 96.56 113 GLN B O 1
ATOM 6191 N N . GLU B 1 114 ? 16.828 -37.406 -15.836 1 95.88 114 GLU B N 1
ATOM 6192 C CA . GLU B 1 114 ? 16.062 -38.406 -16.531 1 95.88 114 GLU B CA 1
ATOM 6193 C C . GLU B 1 114 ? 14.562 -38.125 -16.469 1 95.88 114 GLU B C 1
ATOM 6195 O O . GLU B 1 114 ? 13.844 -38.312 -17.453 1 95.88 114 GLU B O 1
ATOM 6200 N N . CYS B 1 115 ? 14.188 -37.75 -15.305 1 96.44 115 CYS B N 1
ATOM 6201 C CA . CYS B 1 115 ? 12.789 -37.375 -15.109 1 96.44 115 CYS B CA 1
ATOM 6202 C C . CYS B 1 115 ? 12.383 -36.25 -16.078 1 96.44 115 CYS B C 1
ATOM 6204 O O . CYS B 1 115 ? 11.336 -36.344 -16.719 1 96.44 115 CYS B O 1
ATOM 6206 N N . TYR B 1 116 ? 13.172 -35.219 -16.281 1 97.12 116 TYR B N 1
ATOM 6207 C CA . TYR B 1 116 ? 12.859 -34.094 -17.141 1 97.12 116 TYR B CA 1
ATOM 6208 C C . TYR B 1 116 ? 13.031 -34.438 -18.609 1 97.12 116 TYR B C 1
ATOM 6210 O O . TYR B 1 116 ? 12.312 -33.938 -19.469 1 97.12 116 TYR B O 1
ATOM 6218 N N . ASP B 1 117 ? 14.008 -35.281 -18.891 1 97 117 ASP B N 1
ATOM 6219 C CA . ASP B 1 117 ? 14.172 -35.75 -20.266 1 97 117 ASP B CA 1
ATOM 6220 C C . ASP B 1 117 ? 12.922 -36.5 -20.75 1 97 117 ASP B C 1
ATOM 6222 O O . ASP B 1 117 ? 12.516 -36.344 -21.906 1 97 117 ASP B O 1
ATOM 6226 N N . GLU B 1 118 ? 12.352 -37.281 -19.859 1 95.62 118 GLU B N 1
ATOM 6227 C CA . GLU B 1 118 ? 11.117 -37.969 -20.203 1 95.62 118 GLU B CA 1
ATOM 6228 C C . GLU B 1 118 ? 9.977 -36.969 -20.453 1 95.62 118 GLU B C 1
ATOM 6230 O O . GLU B 1 118 ? 9.172 -37.156 -21.359 1 95.62 118 GLU B O 1
ATOM 6235 N N . LYS B 1 119 ? 9.938 -36.031 -19.641 1 93.81 119 LYS B N 1
ATOM 6236 C CA . LYS B 1 119 ? 8.891 -35 -19.719 1 93.81 119 LYS B CA 1
ATOM 6237 C C . LYS B 1 119 ? 8.938 -34.281 -21.047 1 93.81 119 LYS B C 1
ATOM 6239 O O . LYS B 1 119 ? 7.895 -33.938 -21.609 1 93.81 119 LYS B O 1
ATOM 6244 N N . PHE B 1 120 ? 10.133 -33.938 -21.594 1 95.31 120 PHE B N 1
ATOM 6245 C CA . PHE B 1 120 ? 10.266 -33.094 -22.781 1 95.31 120 PHE B CA 1
ATOM 6246 C C . PHE B 1 120 ? 10.594 -33.938 -24 1 95.31 120 PHE B C 1
ATOM 6248 O O . PHE B 1 120 ? 10.789 -33.406 -25.094 1 95.31 120 PHE B O 1
ATOM 6255 N N . HIS B 1 121 ? 10.539 -35.281 -23.859 1 94.81 121 HIS B N 1
ATOM 6256 C CA . HIS B 1 121 ? 10.867 -36.188 -24.953 1 94.81 121 HIS B CA 1
ATOM 6257 C C . HIS B 1 121 ? 9.883 -36.031 -26.109 1 94.81 121 HIS B C 1
ATOM 6259 O O . HIS B 1 121 ? 10.281 -36.062 -27.281 1 94.81 121 HIS B O 1
ATOM 6265 N N . SER B 1 122 ? 8.609 -35.906 -25.75 1 90.88 122 SER B N 1
ATOM 6266 C CA . SER B 1 122 ? 7.562 -35.844 -26.766 1 90.88 122 SER B CA 1
ATOM 6267 C C . SER B 1 122 ? 7.715 -34.562 -27.594 1 90.88 122 SER B C 1
ATOM 6269 O O . SER B 1 122 ? 7.215 -34.5 -28.719 1 90.88 122 SER B O 1
ATOM 6271 N N . LEU B 1 123 ? 8.422 -33.594 -27.094 1 92.69 123 LEU B N 1
ATOM 6272 C CA . LEU B 1 123 ? 8.609 -32.344 -27.797 1 92.69 123 LEU B CA 1
ATOM 6273 C C . LEU B 1 123 ? 9.906 -32.344 -28.594 1 92.69 123 LEU B C 1
ATOM 6275 O O . LEU B 1 123 ? 10.266 -31.344 -29.219 1 92.69 123 LEU B O 1
ATOM 6279 N N . GLY B 1 124 ? 10.594 -33.438 -28.578 1 93.69 124 GLY B N 1
ATOM 6280 C CA . GLY B 1 124 ? 11.852 -33.562 -29.297 1 93.69 124 GLY B CA 1
ATOM 6281 C C . GLY B 1 124 ? 13.008 -32.875 -28.609 1 93.69 124 GLY B C 1
ATOM 6282 O O . GLY B 1 124 ? 13.922 -32.375 -29.266 1 93.69 124 GLY B O 1
ATOM 6283 N N . LEU B 1 125 ? 12.875 -32.719 -27.297 1 96.38 125 LEU B N 1
ATOM 6284 C CA . LEU B 1 125 ? 13.883 -31.969 -26.547 1 96.38 125 LEU B CA 1
ATOM 6285 C C . LEU B 1 125 ? 14.477 -32.844 -25.438 1 96.38 125 LEU B C 1
ATOM 6287 O O . LEU B 1 125 ? 13.844 -33.781 -24.969 1 96.38 125 LEU B O 1
ATOM 6291 N N . LYS B 1 126 ? 15.648 -32.625 -25.062 1 96.44 126 LYS B N 1
ATOM 6292 C CA . LYS B 1 126 ? 16.359 -33.125 -23.906 1 96.44 126 LYS B CA 1
ATOM 6293 C C . LYS B 1 126 ? 17.219 -32.062 -23.25 1 96.44 126 LYS B C 1
ATOM 6295 O O . LYS B 1 126 ? 17.172 -30.891 -23.641 1 96.44 126 LYS B O 1
ATOM 6300 N N . GLY B 1 127 ? 17.875 -32.406 -22.125 1 96.44 127 GLY B N 1
ATOM 6301 C CA . GLY B 1 127 ? 18.656 -31.328 -21.516 1 96.44 127 GLY B CA 1
ATOM 6302 C C . GLY B 1 127 ? 19.562 -31.812 -20.406 1 96.44 127 GLY B C 1
ATOM 6303 O O . GLY B 1 127 ? 19.688 -33.031 -20.188 1 96.44 127 GLY B O 1
ATOM 6304 N N . LYS B 1 128 ? 20.281 -30.859 -19.859 1 97 128 LYS B N 1
ATOM 6305 C CA . LYS B 1 128 ? 21.203 -31.094 -18.766 1 97 128 LYS B CA 1
ATOM 6306 C C . LYS B 1 128 ? 20.844 -30.234 -17.547 1 97 128 LYS B C 1
ATOM 6308 O O . LYS B 1 128 ? 20.438 -29.078 -17.703 1 97 128 LYS B O 1
ATOM 6313 N N . ILE B 1 129 ? 20.984 -30.875 -16.375 1 96.94 129 ILE B N 1
ATOM 6314 C CA . ILE B 1 129 ? 20.672 -30.156 -15.133 1 96.94 129 ILE B CA 1
ATOM 6315 C C . ILE B 1 129 ? 21.922 -29.453 -14.617 1 96.94 129 ILE B C 1
ATOM 6317 O O . ILE B 1 129 ? 23.016 -30.031 -14.602 1 96.94 129 ILE B O 1
ATOM 6321 N N . GLN B 1 130 ? 21.766 -28.203 -14.328 1 95.44 130 GLN B N 1
ATOM 6322 C CA . GLN B 1 130 ? 22.828 -27.422 -13.719 1 95.44 130 GLN B CA 1
ATOM 6323 C C . GLN B 1 130 ? 22.359 -26.75 -12.43 1 95.44 130 GLN B C 1
ATOM 6325 O O . GLN B 1 130 ? 21.156 -26.469 -12.273 1 95.44 130 GLN B O 1
ATOM 6330 N N . ASP B 1 131 ? 23.234 -26.531 -11.438 1 92.94 131 ASP B N 1
ATOM 6331 C CA . ASP B 1 131 ? 23.016 -25.75 -10.219 1 92.94 131 ASP B CA 1
ATOM 6332 C C . ASP B 1 131 ? 21.828 -26.297 -9.43 1 92.94 131 ASP B C 1
ATOM 6334 O O . ASP B 1 131 ? 20.891 -25.547 -9.109 1 92.94 131 ASP B O 1
ATOM 6338 N N . LEU B 1 132 ? 21.844 -27.609 -9.172 1 95 132 LEU B N 1
ATOM 6339 C CA . LEU B 1 132 ? 20.781 -28.25 -8.391 1 95 132 LEU B CA 1
ATOM 6340 C C . LEU B 1 132 ? 20.891 -27.875 -6.914 1 95 132 LEU B C 1
ATOM 6342 O O . LEU B 1 132 ? 21.938 -28.094 -6.297 1 95 132 LEU B O 1
ATOM 6346 N N . LYS B 1 133 ? 19.984 -27.172 -6.406 1 92.88 133 LYS B N 1
ATOM 6347 C CA . LYS B 1 133 ? 19.875 -26.812 -4.992 1 92.88 133 LYS B CA 1
ATOM 6348 C C 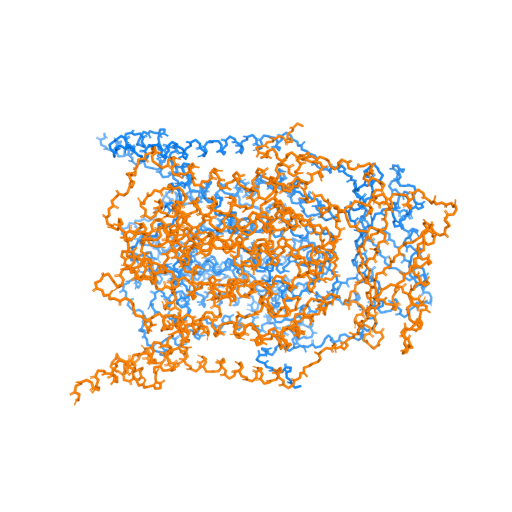. LYS B 1 133 ? 18.578 -27.328 -4.383 1 92.88 133 LYS B C 1
ATOM 6350 O O . LYS B 1 133 ? 17.5 -27.078 -4.918 1 92.88 133 LYS B O 1
ATOM 6355 N N . CYS B 1 134 ? 18.641 -28.031 -3.318 1 93.75 134 CYS B N 1
ATOM 6356 C CA . CYS B 1 134 ? 17.453 -28.609 -2.699 1 93.75 134 CYS B CA 1
ATOM 6357 C C . CYS B 1 134 ? 17.281 -28.109 -1.271 1 93.75 134 CYS B C 1
ATOM 6359 O O . CYS B 1 134 ? 18.25 -27.734 -0.618 1 93.75 134 CYS B O 1
ATOM 6361 N N . GLU B 1 135 ? 16.094 -28.031 -0.91 1 92.75 135 GLU B N 1
ATOM 6362 C CA . GLU B 1 135 ? 15.742 -27.594 0.435 1 92.75 135 GLU B CA 1
ATOM 6363 C C . GLU B 1 135 ? 14.805 -28.594 1.114 1 92.75 135 GLU B C 1
ATOM 6365 O O . GLU B 1 135 ? 13.984 -29.219 0.453 1 92.75 135 GLU B O 1
ATOM 6370 N N . THR B 1 136 ? 14.938 -28.703 2.408 1 93.31 136 THR B N 1
ATOM 6371 C CA . THR B 1 136 ? 14.07 -29.516 3.258 1 93.31 136 THR B CA 1
ATOM 6372 C C . THR B 1 136 ? 13.336 -28.625 4.266 1 93.31 136 THR B C 1
ATOM 6374 O O . THR B 1 136 ? 13.352 -27.406 4.156 1 93.31 136 THR B O 1
ATOM 6377 N N . THR B 1 137 ? 12.586 -29.234 5.234 1 92.38 137 THR B N 1
ATOM 6378 C CA . THR B 1 137 ? 11.844 -28.484 6.234 1 92.38 137 THR B CA 1
ATOM 6379 C C . THR B 1 137 ? 12.789 -27.844 7.254 1 92.38 137 THR B C 1
ATOM 6381 O O . THR B 1 137 ? 12.406 -26.922 7.965 1 92.38 137 THR B O 1
ATOM 6384 N N . GLU B 1 138 ? 13.945 -28.359 7.305 1 91.12 138 GLU B N 1
ATOM 6385 C CA . GLU B 1 138 ? 14.938 -27.812 8.227 1 91.12 138 GLU B CA 1
ATOM 6386 C C . GLU B 1 138 ? 15.562 -26.547 7.66 1 91.12 138 GLU B C 1
ATOM 6388 O O . GLU B 1 138 ? 15.844 -26.453 6.461 1 91.12 138 GLU B O 1
ATOM 6393 N N . SER B 1 139 ? 15.688 -25.656 8.492 1 91.5 139 SER B N 1
ATOM 6394 C CA . SER B 1 139 ? 16.25 -24.375 8.055 1 91.5 139 SER B CA 1
ATOM 6395 C C . SER B 1 139 ? 17.734 -24.516 7.695 1 91.5 139 SER B C 1
ATOM 6397 O O . SER B 1 139 ? 18.469 -25.219 8.383 1 91.5 139 SER B O 1
ATOM 6399 N N . LYS B 1 140 ? 18.156 -23.922 6.68 1 91.5 140 LYS B N 1
ATOM 6400 C CA . LYS B 1 140 ? 19.547 -23.922 6.238 1 91.5 140 LYS B CA 1
ATOM 6401 C C . LYS B 1 140 ? 20.438 -23.172 7.234 1 91.5 140 LYS B C 1
ATOM 6403 O O . LYS B 1 140 ? 21.594 -23.562 7.453 1 91.5 140 LYS B O 1
ATOM 6408 N N . TYR B 1 141 ? 19.859 -22.109 7.789 1 95.31 141 TYR B N 1
ATOM 6409 C CA . TYR B 1 141 ? 20.562 -21.297 8.758 1 95.31 141 TYR B CA 1
ATOM 6410 C C . TYR B 1 141 ? 19.797 -21.188 10.062 1 95.31 141 TYR B C 1
ATOM 6412 O O . TYR B 1 141 ? 19.047 -20.219 10.273 1 95.31 141 TYR B O 1
ATOM 6420 N N . PRO B 1 142 ? 19.984 -22.078 10.953 1 95.5 142 PRO B N 1
ATOM 6421 C CA . PRO B 1 142 ? 19.25 -22.078 12.211 1 95.5 142 PRO B CA 1
ATOM 6422 C C . PRO B 1 142 ? 19.656 -20.922 13.125 1 95.5 142 PRO B C 1
ATOM 6424 O O . PRO B 1 142 ? 20.625 -20.219 12.852 1 95.5 142 PRO B O 1
ATOM 6427 N N . VAL B 1 143 ? 18.906 -20.75 14.188 1 96.88 143 VAL B N 1
ATOM 6428 C CA . VAL B 1 143 ? 19.141 -19.672 15.148 1 96.88 143 VAL B CA 1
ATOM 6429 C C . VAL B 1 143 ? 20.484 -19.875 15.836 1 96.88 143 VAL B C 1
ATOM 6431 O O . VAL B 1 143 ? 20.812 -20.969 16.281 1 96.88 143 VAL B O 1
ATOM 6434 N N . ASP B 1 144 ? 21.312 -18.906 15.875 1 97 144 ASP B N 1
ATOM 6435 C CA . ASP B 1 144 ? 22.625 -18.984 16.516 1 97 144 ASP B CA 1
ATOM 6436 C C . ASP B 1 144 ? 22.719 -18.031 17.703 1 97 144 ASP B C 1
ATOM 6438 O O . ASP B 1 144 ? 21.734 -17.406 18.078 1 97 144 ASP B O 1
ATOM 6442 N N . TRP B 1 145 ? 23.875 -17.953 18.344 1 97 145 TRP B N 1
ATOM 6443 C CA . TRP B 1 145 ? 24.047 -17.203 19.578 1 97 145 TRP B CA 1
ATOM 6444 C C . TRP B 1 145 ? 23.875 -15.703 19.328 1 97 145 TRP B C 1
ATOM 6446 O O . TRP B 1 145 ? 23.359 -14.977 20.172 1 97 145 TRP B O 1
ATOM 6456 N N . LEU B 1 146 ? 24.297 -15.203 18.188 1 97.31 146 LEU B N 1
ATOM 6457 C CA . LEU B 1 146 ? 24.172 -13.781 17.875 1 97.31 146 LEU B CA 1
ATOM 6458 C C . LEU B 1 146 ? 22.703 -13.383 17.719 1 97.31 146 LEU B C 1
ATOM 6460 O O . LEU B 1 146 ? 22.328 -12.273 18.109 1 97.31 146 LEU B O 1
ATOM 6464 N N . ASP B 1 147 ? 21.938 -14.281 17.109 1 97.62 147 ASP B N 1
ATOM 6465 C CA . ASP B 1 147 ? 20.516 -14.023 16.984 1 97.62 147 ASP B CA 1
ATOM 6466 C C . ASP B 1 147 ? 19.859 -13.859 18.359 1 97.62 147 ASP B C 1
ATOM 6468 O O . ASP B 1 147 ? 19.078 -12.938 18.578 1 97.62 147 ASP B O 1
ATOM 6472 N N . ILE B 1 148 ? 20.234 -14.688 19.266 1 97.88 148 ILE B N 1
ATOM 6473 C CA . ILE B 1 148 ? 19.672 -14.672 20.625 1 97.88 148 ILE B CA 1
ATOM 6474 C C . ILE B 1 148 ? 20.109 -13.406 21.344 1 97.88 148 ILE B C 1
ATOM 6476 O O . ILE B 1 148 ? 19.312 -12.758 22.016 1 97.88 148 ILE B O 1
ATOM 6480 N N . LEU B 1 149 ? 21.359 -13.102 21.188 1 97.88 149 LEU B N 1
ATOM 6481 C CA . LEU B 1 149 ? 21.891 -11.891 21.828 1 97.88 149 LEU B CA 1
ATOM 6482 C C . LEU B 1 149 ? 21.141 -10.656 21.344 1 97.88 149 LEU B C 1
ATOM 6484 O O . LEU B 1 149 ? 20.734 -9.805 22.141 1 97.88 149 LEU B O 1
ATOM 6488 N N . VAL B 1 150 ? 20.984 -10.57 20.047 1 97.38 150 VAL B N 1
ATOM 6489 C CA . VAL B 1 150 ? 20.297 -9.422 19.469 1 97.38 150 VAL B CA 1
ATOM 6490 C C . VAL B 1 150 ? 18.844 -9.391 19.969 1 97.38 150 VAL B C 1
ATOM 6492 O O . VAL B 1 150 ? 18.312 -8.312 20.266 1 97.38 150 VAL B O 1
ATOM 6495 N N . CYS B 1 151 ? 18.219 -10.523 20.047 1 97.25 151 CYS B N 1
ATOM 6496 C CA . CYS B 1 151 ? 16.859 -10.602 20.562 1 97.25 151 CYS B CA 1
ATOM 6497 C C . CYS B 1 151 ? 16.781 -10.078 21.984 1 97.25 151 CYS B C 1
ATOM 6499 O O . CYS B 1 151 ? 15.883 -9.297 22.328 1 97.25 151 CYS B O 1
ATOM 6501 N N . ILE B 1 152 ? 17.719 -10.445 22.844 1 97.31 152 ILE B N 1
ATOM 6502 C CA . ILE B 1 152 ? 17.75 -10.008 24.25 1 97.31 152 ILE B CA 1
ATOM 6503 C C . ILE B 1 152 ? 17.938 -8.492 24.312 1 97.31 152 ILE B C 1
ATOM 6505 O O . ILE B 1 152 ? 17.234 -7.805 25.047 1 97.31 152 ILE B O 1
ATOM 6509 N N . ILE B 1 153 ? 18.828 -8.016 23.469 1 96.94 153 ILE B N 1
ATOM 6510 C CA . ILE B 1 153 ? 19.109 -6.586 23.453 1 96.94 153 ILE B CA 1
ATOM 6511 C C . ILE B 1 153 ? 17.859 -5.82 23 1 96.94 153 ILE B C 1
ATOM 6513 O O . ILE B 1 153 ? 17.516 -4.789 23.594 1 96.94 153 ILE B O 1
ATOM 6517 N N . LEU B 1 154 ? 17.203 -6.297 22.031 1 95.19 154 LEU B N 1
ATOM 6518 C CA . LEU B 1 154 ? 16.016 -5.617 21.516 1 95.19 154 LEU B CA 1
ATOM 6519 C C . LEU B 1 154 ? 14.875 -5.668 22.531 1 95.19 154 LEU B C 1
ATOM 6521 O O . LEU B 1 154 ? 14.141 -4.691 22.688 1 95.19 154 LEU B O 1
ATOM 6525 N N . VAL B 1 155 ? 14.766 -6.785 23.203 1 96 155 VAL B N 1
ATOM 6526 C CA . VAL B 1 155 ? 13.727 -6.914 24.203 1 96 155 VAL B CA 1
ATOM 6527 C C . VAL B 1 155 ? 14.008 -5.965 25.375 1 96 155 VAL B C 1
ATOM 6529 O O . VAL B 1 155 ? 13.094 -5.289 25.859 1 96 155 VAL B O 1
ATOM 6532 N N . LEU B 1 156 ? 15.234 -5.867 25.781 1 96.88 156 LEU B N 1
ATOM 6533 C CA . LEU B 1 156 ? 15.625 -4.945 26.844 1 96.88 156 LEU B CA 1
ATOM 6534 C C . LEU B 1 156 ? 15.398 -3.498 26.406 1 96.88 156 LEU B C 1
ATOM 6536 O O . LEU B 1 156 ? 14.961 -2.67 27.203 1 96.88 156 LEU B O 1
ATOM 6540 N N . TYR B 1 157 ? 15.703 -3.264 25.203 1 95.88 157 TYR B N 1
ATOM 6541 C CA . TYR B 1 157 ? 15.508 -1.919 24.672 1 95.88 157 TYR B CA 1
ATOM 6542 C C . TYR B 1 157 ? 14.031 -1.546 24.656 1 95.88 157 TYR B C 1
ATOM 6544 O O . TYR B 1 157 ? 13.664 -0.426 25.016 1 95.88 157 TYR B O 1
ATOM 6552 N N . ILE B 1 158 ? 13.188 -2.463 24.25 1 95.56 158 ILE B N 1
ATOM 6553 C CA . ILE B 1 158 ? 11.75 -2.219 24.203 1 95.56 158 ILE B CA 1
ATOM 6554 C C . ILE B 1 158 ? 11.227 -2.029 25.625 1 95.56 158 ILE B C 1
ATOM 6556 O O . ILE B 1 158 ? 10.367 -1.182 25.875 1 95.56 158 ILE B O 1
ATOM 6560 N N . CYS B 1 159 ? 11.781 -2.76 26.594 1 96.38 159 CYS B N 1
ATOM 6561 C CA . CYS B 1 159 ? 11.406 -2.592 27.984 1 96.38 159 CYS B CA 1
ATOM 6562 C C . CYS B 1 159 ? 11.789 -1.207 28.5 1 96.38 159 CYS B C 1
ATOM 6564 O O . CYS B 1 159 ? 11.031 -0.58 29.234 1 96.38 159 CYS B O 1
ATOM 6566 N N . LEU B 1 160 ? 12.93 -0.789 28.078 1 95.94 160 LEU B N 1
ATOM 6567 C CA . LEU B 1 160 ? 13.375 0.553 28.438 1 95.94 160 LEU B CA 1
ATOM 6568 C C . LEU B 1 160 ? 12.422 1.606 27.875 1 95.94 160 LEU B C 1
ATOM 6570 O O . LEU B 1 160 ? 12.062 2.559 28.578 1 95.94 160 LEU B O 1
ATOM 6574 N N . ILE B 1 161 ? 12 1.449 26.672 1 95.88 161 ILE B N 1
ATOM 6575 C CA . ILE B 1 161 ? 11.086 2.393 26.031 1 95.88 161 ILE B CA 1
ATOM 6576 C C . ILE B 1 161 ? 9.75 2.398 26.766 1 95.88 161 ILE B C 1
ATOM 6578 O O . ILE B 1 161 ? 9.18 3.463 27.016 1 95.88 161 ILE B O 1
ATOM 6582 N N . ILE B 1 162 ? 9.258 1.204 27.125 1 95 162 ILE B N 1
ATOM 6583 C CA . ILE B 1 162 ? 7.992 1.088 27.844 1 95 162 ILE B CA 1
ATOM 6584 C C . ILE B 1 162 ? 8.102 1.769 29.203 1 95 162 ILE B C 1
ATOM 6586 O O . ILE B 1 162 ? 7.223 2.549 29.578 1 95 162 ILE B O 1
ATOM 6590 N N . TYR B 1 163 ? 9.18 1.515 29.906 1 94.75 163 TYR B N 1
ATOM 6591 C CA . TYR B 1 163 ? 9.414 2.127 31.203 1 94.75 163 TYR B CA 1
ATOM 6592 C C . TYR B 1 163 ? 9.477 3.645 31.094 1 94.75 163 TYR B C 1
ATOM 6594 O O . TYR B 1 163 ? 8.844 4.359 31.875 1 94.75 163 TYR B O 1
ATOM 6602 N N . SER B 1 164 ? 10.273 4.09 30.125 1 94.44 164 SER B N 1
ATOM 6603 C CA . SER B 1 164 ? 10.445 5.527 29.922 1 94.44 164 SER B CA 1
ATOM 6604 C C . SER B 1 164 ? 9.125 6.191 29.547 1 94.44 164 SER B C 1
ATOM 6606 O O . SER B 1 164 ? 8.859 7.324 29.953 1 94.44 164 SER B O 1
ATOM 6608 N N . THR B 1 165 ? 8.305 5.547 28.781 1 93.19 165 THR B N 1
ATOM 6609 C CA . THR B 1 165 ? 7.02 6.082 28.359 1 93.19 165 THR B CA 1
ATOM 6610 C C . THR B 1 165 ? 6.066 6.215 29.531 1 93.19 165 THR B C 1
ATOM 6612 O O . THR B 1 165 ? 5.391 7.234 29.688 1 93.19 165 THR B O 1
ATOM 6615 N N . PHE B 1 166 ? 6.07 5.273 30.422 1 90.94 166 PHE B N 1
ATOM 6616 C CA . PHE B 1 166 ? 5.215 5.328 31.609 1 90.94 166 PHE B CA 1
ATOM 6617 C C . PHE B 1 166 ? 5.758 6.324 32.625 1 90.94 166 PHE B C 1
ATOM 6619 O O . PHE B 1 166 ? 4.988 6.988 33.312 1 90.94 166 PHE B O 1
ATOM 6626 N N . PHE B 1 167 ? 7.055 6.387 32.688 1 89.75 167 PHE B N 1
ATOM 6627 C CA . PHE B 1 167 ? 7.695 7.355 33.562 1 89.75 167 PHE B CA 1
ATOM 6628 C C . PHE B 1 167 ? 7.301 8.773 33.188 1 89.75 167 PHE B C 1
ATOM 6630 O O . PHE B 1 167 ? 6.891 9.562 34.031 1 89.75 167 PHE B O 1
ATOM 6637 N N . GLU B 1 168 ? 7.402 9.094 31.953 1 88.69 168 GLU B N 1
ATOM 6638 C CA . GLU B 1 168 ? 7.047 10.422 31.469 1 88.69 168 GLU B CA 1
ATOM 6639 C C . GLU B 1 168 ? 5.551 10.688 31.625 1 88.69 168 GLU B C 1
ATOM 6641 O O . GLU B 1 168 ? 5.141 11.82 31.891 1 88.69 168 GLU B O 1
ATOM 6646 N N . TYR B 1 169 ? 4.797 9.664 31.422 1 86.5 169 TYR B N 1
ATOM 6647 C CA . TYR B 1 169 ? 3.35 9.781 31.562 1 86.5 169 TYR B CA 1
ATOM 6648 C C . TYR B 1 169 ? 2.971 10.148 33 1 86.5 169 TYR B C 1
ATOM 6650 O O . TYR B 1 169 ? 2.188 11.078 33.219 1 86.5 169 TYR B O 1
ATOM 6658 N N . THR B 1 170 ? 3.518 9.539 33.969 1 87.81 170 THR B N 1
ATOM 6659 C CA . THR B 1 170 ? 3.225 9.797 35.375 1 87.81 170 THR B CA 1
ATOM 6660 C C . THR B 1 170 ? 3.758 11.164 35.781 1 87.81 170 THR B C 1
ATOM 6662 O O . THR B 1 170 ? 3.102 11.891 36.531 1 87.81 170 THR B O 1
ATOM 6665 N N . ALA B 1 171 ? 4.887 11.516 35.25 1 86.81 171 ALA B N 1
ATOM 6666 C CA . ALA B 1 171 ? 5.5 12.797 35.562 1 86.81 171 ALA B CA 1
ATOM 6667 C C . ALA B 1 171 ? 4.691 13.953 35 1 86.81 171 ALA B C 1
ATOM 6669 O O . ALA B 1 171 ? 4.652 15.039 35.562 1 86.81 171 ALA B O 1
ATOM 6670 N N . SER B 1 172 ? 4.051 13.734 33.875 1 85.19 172 SER B N 1
ATOM 6671 C CA . SER B 1 172 ? 3.344 14.805 33.156 1 85.19 172 SER B CA 1
ATOM 6672 C C . SER B 1 172 ? 2.096 15.234 33.938 1 85.19 172 SER B C 1
ATOM 6674 O O . SER B 1 172 ? 1.562 16.312 33.688 1 85.19 172 SER B O 1
ATOM 6676 N N . TYR B 1 173 ? 1.595 14.438 34.906 1 85.44 173 TYR B N 1
ATOM 6677 C CA . TYR B 1 173 ? 0.397 14.773 35.656 1 85.44 173 TYR B CA 1
ATOM 6678 C C . TYR B 1 173 ? 0.762 15.367 37 1 85.44 173 TYR B C 1
ATOM 6680 O O . TYR B 1 173 ? -0.118 15.773 37.781 1 85.44 173 TYR B O 1
ATOM 6688 N N . MET B 1 174 ? 2.049 15.445 37.281 1 85.38 174 MET B N 1
ATOM 6689 C CA . MET B 1 174 ? 2.5 16.094 38.5 1 85.38 174 MET B CA 1
ATOM 6690 C C . MET B 1 174 ? 2.615 17.609 38.281 1 85.38 174 MET B C 1
ATOM 6692 O O . MET B 1 174 ? 2.324 18.109 37.188 1 85.38 174 MET B O 1
ATOM 6696 N N . THR B 1 175 ? 2.848 18.328 39.312 1 85.5 175 THR B N 1
ATOM 6697 C CA . THR B 1 175 ? 3.002 19.781 39.188 1 85.5 175 THR B CA 1
ATOM 6698 C C . THR B 1 175 ? 4.199 20.125 38.312 1 85.5 175 THR B C 1
ATOM 6700 O O . THR B 1 175 ? 5.109 19.312 38.125 1 85.5 175 THR B O 1
ATOM 6703 N N . VAL B 1 176 ? 4.121 21.188 37.688 1 85.19 176 VAL B N 1
ATOM 6704 C CA . VAL B 1 176 ? 5.176 21.625 36.781 1 85.19 176 VAL B CA 1
ATOM 6705 C C . VAL B 1 176 ? 6.523 21.609 37.5 1 85.19 176 VAL B C 1
ATOM 6707 O O . VAL B 1 176 ? 7.535 21.219 36.938 1 85.19 176 VAL B O 1
ATOM 6710 N N . GLU B 1 177 ? 6.543 22 38.781 1 86.56 177 GLU B N 1
ATOM 6711 C CA . GLU B 1 177 ? 7.781 22.016 39.531 1 86.56 177 GLU B CA 1
ATOM 6712 C C . GLU B 1 177 ? 8.336 20.609 39.75 1 86.56 177 GLU B C 1
ATOM 6714 O O . GLU B 1 177 ? 9.531 20.391 39.562 1 86.56 177 GLU B O 1
ATOM 6719 N N . LYS B 1 178 ? 7.488 19.703 40.062 1 87 178 LYS B N 1
ATOM 6720 C CA . LYS B 1 178 ? 7.91 18.328 40.281 1 87 178 LYS B CA 1
ATOM 6721 C C . LYS B 1 178 ? 8.312 17.656 38.969 1 87 178 LYS B C 1
ATOM 6723 O O . LYS B 1 178 ? 9.242 16.844 38.969 1 87 178 LYS B O 1
ATOM 6728 N N . TYR B 1 179 ? 7.566 17.984 37.938 1 86.62 179 TYR B N 1
ATOM 6729 C CA . TYR B 1 179 ? 7.918 17.469 36.594 1 86.62 179 TYR B CA 1
ATOM 6730 C C . TYR B 1 179 ? 9.336 17.875 36.219 1 86.62 179 TYR B C 1
ATOM 6732 O O . TYR B 1 179 ? 10.117 17.031 35.75 1 86.62 179 TYR B O 1
ATOM 6740 N N . GLU B 1 180 ? 9.625 19.109 36.5 1 85.25 180 GLU B N 1
ATOM 6741 C CA . GLU B 1 180 ? 10.953 19.625 36.156 1 85.25 180 GLU B CA 1
ATOM 6742 C C . GLU B 1 180 ? 12.023 19.031 37.062 1 85.25 180 GLU B C 1
ATOM 6744 O O . GLU B 1 180 ? 13.141 18.766 36.594 1 85.25 180 GLU B O 1
ATOM 6749 N N . GLN B 1 181 ? 11.688 18.875 38.281 1 85.56 181 GLN B N 1
ATOM 6750 C CA . GLN B 1 181 ? 12.633 18.281 39.25 1 85.56 181 GLN B CA 1
ATOM 6751 C C . GLN B 1 181 ? 12.977 16.844 38.844 1 85.56 181 GLN B C 1
ATOM 6753 O O . GLN B 1 181 ? 14.117 16.406 39 1 85.56 181 GLN B O 1
ATOM 6758 N N . LEU B 1 182 ? 11.984 16.203 38.281 1 84.62 182 LEU B N 1
ATOM 6759 C CA . LEU B 1 182 ? 12.18 14.812 37.906 1 84.62 182 LEU B CA 1
ATOM 6760 C C . LEU B 1 182 ? 12.859 14.703 36.562 1 84.62 182 LEU B C 1
ATOM 6762 O O . LEU B 1 182 ? 13.742 13.859 36.375 1 84.62 182 LEU B O 1
ATOM 6766 N N . THR B 1 183 ? 12.523 15.547 35.625 1 81.56 183 THR B N 1
ATOM 6767 C CA . THR B 1 183 ? 12.969 15.398 34.25 1 81.56 183 THR B CA 1
ATOM 6768 C C . THR B 1 183 ? 14.281 16.141 34.031 1 81.56 183 THR B C 1
ATOM 6770 O O . THR B 1 183 ? 14.977 15.906 33.031 1 81.56 183 THR B O 1
ATOM 6773 N N . LYS B 1 184 ? 14.633 17.016 34.938 1 81.94 184 LYS B N 1
ATOM 6774 C CA . LYS B 1 184 ? 15.852 17.797 34.75 1 81.94 184 LYS B CA 1
ATOM 6775 C C . LYS B 1 184 ? 17.047 17.094 35.406 1 81.94 184 LYS B C 1
ATOM 6777 O O . LYS B 1 184 ? 18.203 17.469 35.156 1 81.94 184 LYS B O 1
ATOM 6782 N N . THR B 1 185 ? 16.812 16.016 36.156 1 83.5 185 THR B N 1
ATOM 6783 C CA . THR B 1 185 ? 17.922 15.211 36.656 1 83.5 185 THR B CA 1
ATOM 6784 C C . THR B 1 185 ? 18.609 14.484 35.5 1 83.5 185 THR B C 1
ATOM 6786 O O . THR B 1 185 ? 18.062 14.375 34.406 1 83.5 185 THR B O 1
ATOM 6789 N N . LYS B 1 186 ? 19.812 14.117 35.719 1 83.44 186 LYS B N 1
ATOM 6790 C CA . LYS B 1 186 ? 20.578 13.422 34.688 1 83.44 186 LYS B CA 1
ATOM 6791 C C . LYS B 1 186 ? 19.812 12.195 34.188 1 83.44 186 LYS B C 1
ATOM 6793 O O . LYS B 1 186 ? 19.609 12.039 32.969 1 83.44 186 LYS B O 1
ATOM 6798 N N . TRP B 1 187 ? 19.375 11.398 35.094 1 86.31 187 TRP B N 1
ATOM 6799 C CA . TRP B 1 187 ? 18.688 10.164 34.75 1 86.31 187 TRP B CA 1
ATOM 6800 C C . TRP B 1 187 ? 17.297 10.469 34.188 1 86.31 187 TRP B C 1
ATOM 6802 O O . TRP B 1 187 ? 16.797 9.773 33.312 1 86.31 187 TRP B O 1
ATOM 6812 N N . GLY B 1 188 ? 16.734 11.461 34.688 1 87.69 188 GLY B N 1
ATOM 6813 C CA . GLY B 1 188 ? 15.414 11.852 34.219 1 87.69 188 GLY B 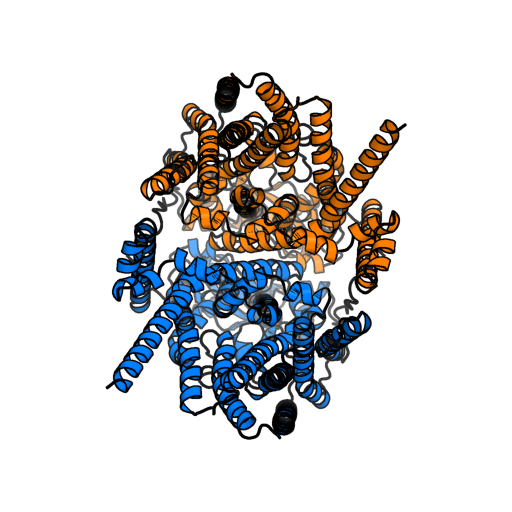CA 1
ATOM 6814 C C . GLY B 1 188 ? 15.43 12.312 32.781 1 87.69 188 GLY B C 1
ATOM 6815 O O . GLY B 1 188 ? 14.531 11.977 32 1 87.69 188 GLY B O 1
ATOM 6816 N N . ARG B 1 189 ? 16.5 12.977 32.438 1 87.56 189 ARG B N 1
ATOM 6817 C CA . ARG B 1 189 ? 16.641 13.453 31.078 1 87.56 189 ARG B CA 1
ATOM 6818 C C . ARG B 1 189 ? 16.906 12.297 30.125 1 87.56 189 ARG B C 1
ATOM 6820 O O . ARG B 1 189 ? 16.391 12.289 29 1 87.56 189 ARG B O 1
ATOM 6827 N N . ILE B 1 190 ? 17.641 11.383 30.594 1 89.44 190 ILE B N 1
ATOM 6828 C CA . ILE B 1 190 ? 17.969 10.227 29.781 1 89.44 190 ILE B CA 1
ATOM 6829 C C . ILE B 1 190 ? 16.719 9.383 29.547 1 89.44 190 ILE B C 1
ATOM 6831 O O . ILE B 1 190 ? 16.422 8.992 28.406 1 89.44 190 ILE B O 1
ATOM 6835 N N . PHE B 1 191 ? 15.945 9.141 30.562 1 90.38 191 PHE B N 1
ATOM 6836 C CA . PHE B 1 191 ? 14.742 8.32 30.422 1 90.38 191 PHE B CA 1
ATOM 6837 C C . PHE B 1 191 ? 13.695 9.031 29.578 1 90.38 191 PHE B C 1
ATOM 6839 O O . PHE B 1 191 ? 13 8.406 28.781 1 90.38 191 PHE B O 1
ATOM 6846 N N . SER B 1 192 ? 13.648 10.305 29.688 1 90.12 192 SER B N 1
ATOM 6847 C CA . SER B 1 192 ? 12.641 11.062 28.953 1 90.12 192 SER B CA 1
ATOM 6848 C C . SER B 1 192 ? 12.93 11.07 27.453 1 90.12 192 SER B C 1
ATOM 6850 O O . SER B 1 192 ? 12.023 11.273 26.641 1 90.12 192 SER B O 1
ATOM 6852 N N . ALA B 1 193 ? 14.18 10.82 27.141 1 92.69 193 ALA B N 1
ATOM 6853 C CA . ALA B 1 193 ? 14.578 10.812 25.734 1 92.69 193 ALA B CA 1
ATOM 6854 C C . ALA B 1 193 ? 13.961 9.633 24.984 1 92.69 193 ALA B C 1
ATOM 6856 O O . ALA B 1 193 ? 13.781 9.688 23.766 1 92.69 193 ALA B O 1
ATOM 6857 N N . PHE B 1 194 ? 13.555 8.586 25.781 1 95.44 194 PHE B N 1
ATOM 6858 C CA . PHE B 1 194 ? 13.07 7.363 25.156 1 95.44 194 PHE B CA 1
ATOM 6859 C C . PHE B 1 194 ? 11.547 7.293 25.219 1 95.44 194 PHE B C 1
ATOM 6861 O O . PHE B 1 194 ? 10.953 6.285 24.844 1 95.44 194 PHE B O 1
ATOM 6868 N N . SER B 1 195 ? 10.945 8.375 25.672 1 94.31 195 SER B N 1
ATOM 6869 C CA . SER B 1 195 ? 9.492 8.391 25.781 1 94.31 195 SER B CA 1
ATOM 6870 C C . SER B 1 195 ? 8.844 8.562 24.406 1 94.31 195 SER B C 1
ATOM 6872 O O . SER B 1 195 ? 9.148 9.508 23.688 1 94.31 195 SER B O 1
ATOM 6874 N N . ILE B 1 196 ? 7.852 7.734 24.062 1 93.56 196 ILE B N 1
ATOM 6875 C CA . ILE B 1 196 ? 7.203 7.723 22.75 1 93.56 196 ILE B CA 1
ATOM 6876 C C . ILE B 1 196 ? 6.355 8.984 22.578 1 93.56 196 ILE B C 1
ATOM 6878 O O . ILE B 1 196 ? 6.469 9.68 21.578 1 93.56 196 ILE B O 1
ATOM 6882 N N . PRO B 1 197 ? 5.57 9.422 23.547 1 90.12 197 PRO B N 1
ATOM 6883 C CA . PRO B 1 197 ? 4.762 10.625 23.375 1 90.12 197 PRO B CA 1
ATOM 6884 C C . PRO B 1 197 ? 5.609 11.883 23.203 1 90.12 197 PRO B C 1
ATOM 6886 O O . PRO B 1 197 ? 5.254 12.773 22.422 1 90.12 197 PRO B O 1
ATOM 6889 N N . ARG B 1 198 ? 6.668 11.953 23.938 1 90.56 198 ARG B N 1
ATOM 6890 C CA . ARG B 1 198 ? 7.555 13.102 23.797 1 90.56 198 ARG B CA 1
ATOM 6891 C C . ARG B 1 198 ? 8.18 13.156 22.422 1 90.56 198 ARG B C 1
ATOM 6893 O O . ARG B 1 198 ? 8.227 14.219 21.781 1 90.56 198 ARG B O 1
ATOM 6900 N N . ASN B 1 199 ? 8.633 12.016 21.969 1 93.5 199 ASN B N 1
ATOM 6901 C CA . ASN B 1 199 ? 9.25 11.945 20.641 1 93.5 199 ASN B CA 1
ATOM 6902 C C . ASN B 1 199 ? 8.227 12.18 19.547 1 93.5 199 ASN B C 1
ATOM 6904 O O . ASN B 1 199 ? 8.555 12.773 18.5 1 93.5 199 ASN B O 1
ATOM 6908 N N . TRP B 1 200 ? 7.062 11.719 19.781 1 91.06 200 TRP B N 1
ATOM 6909 C CA . TRP B 1 200 ? 5.992 11.977 18.812 1 91.06 200 TRP B CA 1
ATOM 6910 C C . TRP B 1 200 ? 5.719 13.477 18.688 1 91.06 200 TRP B C 1
ATOM 6912 O O . TRP B 1 200 ? 5.602 14 17.578 1 91.06 200 TRP B O 1
ATOM 6922 N N . ARG B 1 201 ? 5.648 14.195 19.797 1 88.44 201 ARG B N 1
ATOM 6923 C CA . ARG B 1 201 ? 5.414 15.633 19.781 1 88.44 201 ARG B CA 1
ATOM 6924 C C . ARG B 1 201 ? 6.543 16.359 19.062 1 88.44 201 ARG B C 1
ATOM 6926 O O . ARG B 1 201 ? 6.297 17.297 18.297 1 88.44 201 ARG B O 1
ATOM 6933 N N . ARG B 1 202 ? 7.676 15.859 19.328 1 90.56 202 ARG B N 1
ATOM 6934 C CA . ARG B 1 202 ? 8.836 16.469 18.672 1 90.56 202 ARG B CA 1
ATOM 6935 C C . ARG B 1 202 ? 8.797 16.234 17.172 1 90.56 202 ARG B C 1
ATOM 6937 O O . ARG B 1 202 ? 9.156 17.125 16.391 1 90.56 202 ARG B O 1
ATOM 6944 N N . LEU B 1 203 ? 8.375 15.109 16.797 1 90.44 203 LEU B N 1
ATOM 6945 C CA . LEU B 1 203 ? 8.344 14.734 15.383 1 90.44 203 LEU B CA 1
ATOM 6946 C C . LEU B 1 203 ? 7.309 15.555 14.625 1 90.44 203 LEU B C 1
ATOM 6948 O O . LEU B 1 203 ? 7.574 16.016 13.508 1 90.44 203 LEU B O 1
ATOM 6952 N N . ILE B 1 204 ? 6.152 15.805 15.242 1 86.88 204 ILE B N 1
ATOM 6953 C CA . ILE B 1 204 ? 5.043 16.422 14.523 1 86.88 204 ILE B CA 1
ATOM 6954 C C . ILE B 1 204 ? 5.141 17.938 14.633 1 86.88 204 ILE B C 1
ATOM 6956 O O . ILE B 1 204 ? 4.469 18.656 13.891 1 86.88 204 ILE B O 1
ATOM 6960 N N . THR B 1 205 ? 5.887 18.422 15.586 1 84.44 205 THR B N 1
ATOM 6961 C CA . THR B 1 205 ? 5.984 19.859 15.797 1 84.44 205 THR B CA 1
ATOM 6962 C C . THR B 1 205 ? 6.82 20.516 14.703 1 84.44 205 THR B C 1
ATOM 6964 O O . THR B 1 205 ? 7.961 20.109 14.461 1 84.44 205 THR B O 1
ATOM 6967 N N . VAL B 1 206 ? 6.168 21.312 13.938 1 78.88 206 VAL B N 1
ATOM 6968 C CA . VAL B 1 206 ? 6.852 22.125 12.945 1 78.88 206 VAL B CA 1
ATOM 6969 C C . VAL B 1 206 ? 6.992 23.562 13.461 1 78.88 206 VAL B C 1
ATOM 6971 O O . VAL B 1 206 ? 5.996 24.219 13.75 1 78.88 206 VAL B O 1
ATOM 6974 N N . LYS B 1 207 ? 8.227 23.938 13.672 1 77.56 207 LYS B N 1
ATOM 6975 C CA . LYS B 1 207 ? 8.445 25.312 14.133 1 77.56 207 LYS B CA 1
ATOM 6976 C C . LYS B 1 207 ? 7.941 26.312 13.109 1 77.56 207 LYS B C 1
ATOM 6978 O O . LYS B 1 207 ? 8.141 26.141 11.906 1 77.56 207 LYS B O 1
ATOM 6983 N N . ASN B 1 208 ? 7.164 27.156 13.484 1 81.12 208 ASN B N 1
ATOM 6984 C CA . ASN B 1 208 ? 6.629 28.188 12.602 1 81.12 208 ASN B CA 1
ATOM 6985 C C . ASN B 1 208 ? 7.57 29.391 12.508 1 81.12 208 ASN B C 1
ATOM 6987 O O . ASN B 1 208 ? 7.281 30.453 13.047 1 81.12 208 ASN B O 1
ATOM 6991 N N . THR B 1 209 ? 8.805 29.109 11.922 1 83.25 209 THR B N 1
ATOM 6992 C CA . THR B 1 209 ? 9.75 30.188 11.648 1 83.25 209 THR B CA 1
ATOM 6993 C C . THR B 1 209 ? 9.82 30.484 10.148 1 83.25 209 THR B C 1
ATOM 6995 O O . THR B 1 209 ? 9.555 29.609 9.328 1 83.25 209 THR B O 1
ATOM 6998 N N . PRO B 1 210 ? 10.086 31.672 9.875 1 82.69 210 PRO B N 1
ATOM 6999 C CA . PRO B 1 210 ? 10.172 32.031 8.461 1 82.69 210 PRO B CA 1
ATOM 7000 C C . PRO B 1 210 ? 11.18 31.172 7.695 1 82.69 210 PRO B C 1
ATOM 7002 O O . PRO B 1 210 ? 10.961 30.859 6.523 1 82.69 210 PRO B O 1
ATOM 7005 N N . GLU B 1 211 ? 12.18 30.781 8.352 1 81.5 211 GLU B N 1
ATOM 7006 C CA . GLU B 1 211 ? 13.195 29.953 7.719 1 81.5 211 GLU B CA 1
ATOM 7007 C C . GLU B 1 211 ? 12.648 28.578 7.367 1 81.5 211 GLU B C 1
ATOM 7009 O O . GLU B 1 211 ? 12.875 28.062 6.266 1 81.5 211 GLU B O 1
ATOM 7014 N N . VAL B 1 212 ? 11.922 28.062 8.25 1 84.38 212 VAL B N 1
ATOM 7015 C CA . VAL B 1 212 ? 11.352 26.75 8.031 1 84.38 212 VAL B CA 1
ATOM 7016 C C . VAL B 1 212 ? 10.336 26.797 6.895 1 84.38 212 VAL B C 1
ATOM 7018 O O . VAL B 1 212 ? 10.281 25.891 6.062 1 84.38 212 VAL B O 1
ATOM 7021 N N . GLU B 1 213 ? 9.625 27.812 6.863 1 86.5 213 GLU B N 1
ATOM 7022 C CA . GLU B 1 213 ? 8.625 27.984 5.816 1 86.5 213 GLU B CA 1
ATOM 7023 C C . GLU B 1 213 ? 9.273 28.109 4.441 1 86.5 213 GLU B C 1
ATOM 7025 O O . GLU B 1 213 ? 8.758 27.578 3.455 1 86.5 213 GLU B O 1
ATOM 7030 N N . THR B 1 214 ? 10.383 28.797 4.484 1 86.62 214 THR B N 1
ATOM 7031 C CA . THR B 1 214 ? 11.07 29.047 3.221 1 86.62 214 THR B CA 1
ATOM 7032 C C . THR B 1 214 ? 11.672 27.766 2.668 1 86.62 214 THR B C 1
ATOM 7034 O O . THR B 1 214 ? 11.781 27.594 1.451 1 86.62 214 THR B O 1
ATOM 7037 N N . PHE B 1 215 ? 12.023 26.828 3.502 1 89.69 215 PHE B N 1
ATOM 7038 C CA . PHE B 1 215 ? 12.703 25.609 3.049 1 89.69 215 PHE B CA 1
ATOM 7039 C C . PHE B 1 215 ? 11.727 24.453 2.955 1 89.69 215 PHE B C 1
ATOM 7041 O O . PHE B 1 215 ? 12.133 23.312 2.678 1 89.69 215 PHE B O 1
ATOM 7048 N N . LYS B 1 216 ? 10.469 24.688 3.102 1 91.06 216 LYS B N 1
ATOM 7049 C CA . LYS B 1 216 ? 9.438 23.656 3.037 1 91.06 216 LYS B CA 1
ATOM 7050 C C . LYS B 1 216 ? 9.453 22.953 1.687 1 91.06 216 LYS B C 1
ATOM 7052 O O . LYS B 1 216 ? 9.266 21.734 1.618 1 91.06 216 LYS B O 1
ATOM 7057 N N . PRO B 1 217 ? 9.68 23.703 0.6 1 93.06 217 PRO B N 1
ATOM 7058 C CA . PRO B 1 217 ? 9.719 23.031 -0.698 1 93.06 217 PRO B CA 1
ATOM 7059 C C . PRO B 1 217 ? 10.797 21.953 -0.771 1 93.06 217 PRO B C 1
ATOM 7061 O O . PRO B 1 217 ? 10.609 20.922 -1.43 1 93.06 217 PRO B O 1
ATOM 7064 N N . ILE B 1 218 ? 11.906 22.156 -0.131 1 94.06 218 ILE B N 1
ATOM 7065 C CA . ILE B 1 218 ? 13 21.188 -0.156 1 94.06 218 ILE B CA 1
ATOM 7066 C C . ILE B 1 218 ? 12.57 19.906 0.539 1 94.06 218 ILE B C 1
ATOM 7068 O O . ILE B 1 218 ? 12.859 18.797 0.057 1 94.06 218 ILE B O 1
ATOM 7072 N N . GLN B 1 219 ? 11.82 20.031 1.621 1 92.25 219 GLN B N 1
ATOM 7073 C CA . GLN B 1 219 ? 11.305 18.859 2.312 1 92.25 219 GLN B CA 1
ATOM 7074 C C . GLN B 1 219 ? 10.273 18.125 1.462 1 92.25 219 GLN B C 1
ATOM 7076 O O . GLN B 1 219 ? 10.219 16.891 1.468 1 92.25 219 GLN B O 1
ATOM 7081 N N . GLY B 1 220 ? 9.523 18.922 0.787 1 93.81 220 GLY B N 1
ATOM 7082 C CA . GLY B 1 220 ? 8.578 18.312 -0.131 1 93.81 220 GLY B CA 1
ATOM 7083 C C . GLY B 1 220 ? 9.242 17.516 -1.231 1 93.81 220 GLY B C 1
ATOM 7084 O O . GLY B 1 220 ? 8.859 16.359 -1.487 1 93.81 220 GLY B O 1
ATOM 7085 N N . VAL B 1 221 ? 10.242 18.062 -1.826 1 95.06 221 VAL B N 1
ATOM 7086 C CA . VAL B 1 221 ? 10.953 17.391 -2.908 1 95.06 221 VAL B CA 1
ATOM 7087 C C . VAL B 1 221 ? 11.641 16.125 -2.379 1 95.06 221 VAL B C 1
ATOM 7089 O O . VAL B 1 221 ? 11.664 15.102 -3.057 1 95.06 221 VAL B O 1
ATOM 7092 N N . ARG B 1 222 ? 12.164 16.234 -1.21 1 95 222 ARG B N 1
ATOM 7093 C CA . ARG B 1 222 ? 12.789 15.07 -0.579 1 95 222 ARG B CA 1
ATOM 7094 C C . ARG B 1 222 ? 11.797 13.914 -0.456 1 95 222 ARG B C 1
ATOM 7096 O O . ARG B 1 222 ? 12.125 12.766 -0.755 1 95 222 ARG B O 1
ATOM 7103 N N . PHE B 1 223 ? 10.586 14.219 -0.033 1 95.25 223 PHE B N 1
ATOM 7104 C CA . PHE B 1 223 ? 9.547 13.219 0.151 1 95.25 223 PHE B CA 1
ATOM 7105 C C . PHE B 1 223 ? 9.141 12.602 -1.184 1 95.25 223 PHE B C 1
ATOM 7107 O O . PHE B 1 223 ? 9.148 11.383 -1.341 1 95.25 223 PHE B O 1
ATOM 7114 N N . TYR B 1 224 ? 8.852 13.414 -2.182 1 95.19 224 TYR B N 1
ATOM 7115 C CA . TYR B 1 224 ? 8.367 12.93 -3.469 1 95.19 224 TYR B CA 1
ATOM 7116 C C . TYR B 1 224 ? 9.469 12.18 -4.211 1 95.19 224 TYR B C 1
ATOM 7118 O O . TYR B 1 224 ? 9.195 11.203 -4.914 1 95.19 224 TYR B O 1
ATOM 7126 N N . ASN B 1 225 ? 10.656 12.641 -4.004 1 94.75 225 ASN B N 1
ATOM 7127 C CA . ASN B 1 225 ? 11.781 11.93 -4.605 1 94.75 225 ASN B CA 1
ATOM 7128 C C . ASN B 1 225 ? 11.961 10.547 -3.998 1 94.75 225 ASN B C 1
ATOM 7130 O O . ASN B 1 225 ? 12.352 9.602 -4.695 1 94.75 225 ASN B O 1
ATOM 7134 N N . THR B 1 226 ? 11.695 10.414 -2.699 1 95.62 226 THR B N 1
ATOM 7135 C CA . THR B 1 226 ? 11.773 9.117 -2.039 1 95.62 226 THR B CA 1
ATOM 7136 C C . THR B 1 226 ? 10.734 8.156 -2.611 1 95.62 226 THR B C 1
ATOM 7138 O O . THR B 1 226 ? 11.016 6.969 -2.793 1 95.62 226 THR B O 1
ATOM 7141 N N . ILE B 1 227 ? 9.586 8.641 -2.939 1 95.06 227 ILE B N 1
ATOM 7142 C CA . ILE B 1 227 ? 8.547 7.816 -3.551 1 95.06 227 ILE B CA 1
ATOM 7143 C C . ILE B 1 227 ? 9.039 7.277 -4.895 1 95.06 227 ILE B C 1
ATOM 7145 O O . ILE B 1 227 ? 8.812 6.109 -5.219 1 95.06 227 ILE B O 1
ATOM 7149 N N . LEU B 1 228 ? 9.727 8.125 -5.602 1 93.88 228 LEU B N 1
ATOM 7150 C CA . LEU B 1 228 ? 10.227 7.711 -6.906 1 93.88 228 LEU B CA 1
ATOM 7151 C C . LEU B 1 228 ? 11.289 6.629 -6.762 1 93.88 228 LEU B C 1
ATOM 7153 O O . LEU B 1 228 ? 11.359 5.703 -7.57 1 93.88 228 LEU B O 1
ATOM 7157 N N . VAL B 1 229 ? 12.109 6.766 -5.746 1 94.44 229 VAL B N 1
ATOM 7158 C CA . VAL B 1 229 ? 13.117 5.746 -5.48 1 94.44 229 VAL B CA 1
ATOM 7159 C C . VAL B 1 229 ? 12.445 4.418 -5.156 1 94.44 229 VAL B C 1
ATOM 7161 O O . VAL B 1 229 ? 12.805 3.377 -5.707 1 94.44 229 VAL B O 1
ATOM 7164 N N . ILE B 1 230 ? 11.438 4.449 -4.309 1 95.81 230 ILE B N 1
ATOM 7165 C CA . ILE B 1 230 ? 10.727 3.234 -3.92 1 95.81 230 ILE B CA 1
ATOM 7166 C C . ILE B 1 230 ? 10.023 2.639 -5.137 1 95.81 230 ILE B C 1
ATOM 7168 O O . ILE B 1 230 ? 10.023 1.42 -5.324 1 95.81 230 ILE B O 1
ATOM 7172 N N . LEU B 1 231 ? 9.492 3.494 -5.992 1 94.44 231 LEU B N 1
ATOM 7173 C CA . LEU B 1 231 ? 8.812 3.047 -7.203 1 94.44 231 LEU B CA 1
ATOM 7174 C C . LEU B 1 231 ? 9.773 2.293 -8.117 1 94.44 231 LEU B C 1
ATOM 7176 O O . LEU B 1 231 ? 9.43 1.23 -8.641 1 94.44 231 LEU B O 1
ATOM 7180 N N . SER B 1 232 ? 10.906 2.852 -8.281 1 91.62 232 SER B N 1
ATOM 7181 C CA . SER B 1 232 ? 11.898 2.213 -9.141 1 91.62 232 SER B CA 1
ATOM 7182 C C . SER B 1 232 ? 12.289 0.839 -8.609 1 91.62 232 SER B C 1
ATOM 7184 O O . SER B 1 232 ? 12.367 -0.129 -9.367 1 91.62 232 SER B O 1
ATOM 7186 N N . HIS B 1 233 ? 12.508 0.754 -7.34 1 93.31 233 HIS B N 1
ATOM 7187 C CA . HIS B 1 233 ? 12.906 -0.515 -6.742 1 93.31 233 HIS B CA 1
ATOM 7188 C C . HIS B 1 233 ? 11.742 -1.498 -6.711 1 93.31 233 HIS B C 1
ATOM 7190 O O . HIS B 1 233 ? 11.945 -2.709 -6.832 1 93.31 233 HIS B O 1
ATOM 7196 N N . THR B 1 234 ? 10.539 -0.983 -6.562 1 94.94 234 THR B N 1
ATOM 7197 C CA . THR B 1 234 ? 9.359 -1.836 -6.66 1 94.94 234 THR B CA 1
ATOM 7198 C C . THR B 1 234 ? 9.258 -2.465 -8.047 1 94.94 234 THR B C 1
ATOM 7200 O O . THR B 1 234 ? 9.055 -3.674 -8.172 1 94.94 234 THR B O 1
ATOM 7203 N N . ALA B 1 235 ? 9.422 -1.632 -9.039 1 91.31 235 ALA B N 1
ATOM 7204 C CA . ALA B 1 235 ? 9.359 -2.123 -10.414 1 91.31 235 ALA B CA 1
ATOM 7205 C C . ALA B 1 235 ? 10.469 -3.143 -10.68 1 91.31 235 ALA B C 1
ATOM 7207 O O . ALA B 1 235 ? 10.219 -4.191 -11.281 1 91.31 235 ALA B O 1
ATOM 7208 N N . MET B 1 236 ? 11.609 -2.918 -10.188 1 89 236 MET B N 1
ATOM 7209 C CA . MET B 1 236 ? 12.75 -3.809 -10.391 1 89 236 MET B CA 1
ATOM 7210 C C . MET B 1 236 ? 12.531 -5.145 -9.688 1 89 236 MET B C 1
ATOM 7212 O O . MET B 1 236 ? 12.953 -6.188 -10.188 1 89 236 MET B O 1
ATOM 7216 N N . SER B 1 237 ? 11.898 -5.078 -8.594 1 91.69 237 SER B N 1
ATOM 7217 C CA . SER B 1 237 ? 11.711 -6.285 -7.797 1 91.69 237 SER B CA 1
ATOM 7218 C C . SER B 1 237 ? 10.852 -7.309 -8.523 1 91.69 237 SER B C 1
ATOM 7220 O O . SER B 1 237 ? 10.93 -8.508 -8.25 1 91.69 237 SER B O 1
ATOM 7222 N N . PHE B 1 238 ? 10.047 -6.891 -9.492 1 91.31 238 PHE B N 1
ATOM 7223 C CA . PHE B 1 238 ? 9.188 -7.797 -10.242 1 91.31 238 PHE B CA 1
ATOM 7224 C C . PHE B 1 238 ? 10 -8.648 -11.211 1 91.31 238 PHE B C 1
ATOM 7226 O O . PHE B 1 238 ? 9.578 -9.75 -11.578 1 91.31 238 PHE B O 1
ATOM 7233 N N . VAL B 1 239 ? 11.18 -8.195 -11.555 1 87.56 239 VAL B N 1
ATOM 7234 C CA . VAL B 1 239 ? 11.93 -8.898 -12.586 1 87.56 239 VAL B CA 1
ATOM 7235 C C . VAL B 1 239 ? 13.148 -9.578 -11.969 1 87.56 239 VAL B C 1
ATOM 7237 O O . VAL B 1 239 ? 13.969 -10.172 -12.672 1 87.56 239 VAL B O 1
ATOM 7240 N N . LEU B 1 240 ? 13.242 -9.516 -10.617 1 86.5 240 LEU B N 1
ATOM 7241 C CA . LEU B 1 240 ? 14.359 -10.156 -9.922 1 86.5 240 LEU B CA 1
ATOM 7242 C C . LEU B 1 240 ? 14.086 -11.641 -9.719 1 86.5 240 LEU B C 1
ATOM 7244 O O . LEU B 1 240 ? 15.008 -12.414 -9.43 1 86.5 240 LEU B O 1
ATOM 7248 N N . GLY B 1 241 ? 12.883 -11.992 -9.859 1 88.88 241 GLY B N 1
ATOM 7249 C CA . GLY B 1 241 ? 12.492 -13.383 -9.672 1 88.88 241 GLY B CA 1
ATOM 7250 C C . GLY B 1 241 ? 11.719 -13.953 -10.844 1 88.88 241 GLY B C 1
ATOM 7251 O O . GLY B 1 241 ? 11.719 -13.383 -11.93 1 88.88 241 GLY B O 1
ATOM 7252 N N . PRO B 1 242 ? 11.219 -15.148 -10.641 1 94.69 242 PRO B N 1
ATOM 7253 C CA . PRO B 1 242 ? 10.469 -15.805 -11.711 1 94.69 242 PRO B CA 1
ATOM 7254 C C . PRO B 1 242 ? 9.227 -15.016 -12.125 1 94.69 242 PRO B C 1
ATOM 7256 O O . PRO B 1 242 ? 8.5 -14.508 -11.266 1 94.69 242 PRO B O 1
ATOM 7259 N N . VAL B 1 243 ? 9.055 -14.969 -13.375 1 95.25 243 VAL B N 1
ATOM 7260 C CA . VAL B 1 243 ? 7.938 -14.219 -13.938 1 95.25 243 VAL B CA 1
ATOM 7261 C C . VAL B 1 243 ? 7.027 -15.148 -14.734 1 95.25 243 VAL B C 1
ATOM 7263 O O . VAL B 1 243 ? 7.508 -16.047 -15.438 1 95.25 243 VAL B O 1
ATOM 7266 N N . LEU B 1 244 ? 5.758 -14.953 -14.57 1 96.75 244 LEU B N 1
ATOM 7267 C CA . LEU B 1 244 ? 4.773 -15.812 -15.227 1 96.75 244 LEU B CA 1
ATOM 7268 C C . LEU B 1 244 ? 4.598 -15.422 -16.688 1 96.75 244 LEU B C 1
ATOM 7270 O O . LEU B 1 244 ? 4.598 -16.281 -17.562 1 96.75 244 LEU B O 1
ATOM 7274 N N . ASN B 1 245 ? 4.375 -14.18 -16.953 1 96.06 245 ASN B N 1
ATOM 7275 C CA . ASN B 1 245 ? 4.223 -13.664 -18.312 1 96.06 245 ASN B CA 1
ATOM 7276 C C . ASN B 1 245 ? 5.512 -13.023 -18.828 1 96.06 245 ASN B C 1
ATOM 7278 O O . ASN B 1 245 ? 5.59 -11.805 -18.969 1 96.06 245 ASN B O 1
ATOM 7282 N N . THR B 1 246 ? 6.457 -13.797 -19.25 1 95.81 246 THR B N 1
ATOM 7283 C CA . THR B 1 246 ? 7.816 -13.406 -19.609 1 95.81 246 THR B CA 1
ATOM 7284 C C . THR B 1 246 ? 7.801 -12.367 -20.734 1 95.81 246 THR B C 1
ATOM 7286 O O . THR B 1 246 ? 8.703 -11.539 -20.828 1 95.81 246 THR B O 1
ATOM 7289 N N . GLN B 1 247 ? 6.781 -12.344 -21.531 1 93.06 247 GLN B N 1
ATOM 7290 C CA . GLN B 1 247 ? 6.695 -11.398 -22.641 1 93.06 247 GLN B CA 1
ATOM 7291 C C . GLN B 1 247 ? 6.688 -9.961 -22.141 1 93.06 247 GLN B C 1
ATOM 7293 O O . GLN B 1 247 ? 7.191 -9.055 -22.812 1 93.06 247 GLN B O 1
ATOM 7298 N N . TYR B 1 248 ? 6.07 -9.797 -21.047 1 91.81 248 TYR B N 1
ATOM 7299 C CA . TYR B 1 248 ? 6.055 -8.453 -20.5 1 91.81 248 TYR B CA 1
ATOM 7300 C C . TYR B 1 248 ? 7.473 -7.941 -20.25 1 91.81 248 TYR B C 1
ATOM 7302 O O . TYR B 1 248 ? 7.809 -6.824 -20.656 1 91.81 248 TYR B O 1
ATOM 7310 N N . THR B 1 249 ? 8.266 -8.758 -19.609 1 91 249 THR B N 1
ATOM 7311 C CA . THR B 1 249 ? 9.656 -8.383 -19.328 1 91 249 THR B CA 1
ATOM 7312 C C . THR B 1 249 ? 10.438 -8.219 -20.625 1 91 249 THR B C 1
ATOM 7314 O O . THR B 1 249 ? 11.273 -7.32 -20.75 1 91 249 THR B O 1
ATOM 7317 N N . GLU B 1 250 ? 10.148 -9.039 -21.547 1 91.94 250 GLU B N 1
ATOM 7318 C CA . GLU B 1 250 ? 10.883 -9.07 -22.812 1 91.94 250 GLU B CA 1
ATOM 7319 C C . GLU B 1 250 ? 10.5 -7.887 -23.703 1 91.94 250 GLU B C 1
ATOM 7321 O O . GLU B 1 250 ? 11.242 -7.539 -24.625 1 91.94 250 GLU B O 1
ATOM 7326 N N . THR B 1 251 ? 9.398 -7.203 -23.391 1 87.62 251 THR B N 1
ATOM 7327 C CA . THR B 1 251 ? 8.984 -6.055 -24.188 1 87.62 251 THR B CA 1
ATOM 7328 C C . THR B 1 251 ? 9.07 -4.77 -23.375 1 87.62 251 THR B C 1
ATOM 7330 O O . THR B 1 251 ? 8.523 -3.738 -23.781 1 87.62 251 THR B O 1
ATOM 7333 N N . MET B 1 252 ? 9.617 -4.867 -22.281 1 83.38 252 MET B N 1
ATOM 7334 C CA . MET B 1 252 ? 9.695 -3.715 -21.391 1 83.38 252 MET B CA 1
ATOM 7335 C C . MET B 1 252 ? 10.484 -2.578 -22.031 1 83.38 252 MET B C 1
ATOM 7337 O O . MET B 1 252 ? 10.195 -1.404 -21.781 1 83.38 252 MET B O 1
ATOM 7341 N N . ASN B 1 253 ? 11.492 -2.902 -22.812 1 76.56 253 ASN B N 1
ATOM 7342 C CA . ASN B 1 253 ? 12.336 -1.904 -23.453 1 76.56 253 ASN B CA 1
ATOM 7343 C C . ASN B 1 253 ? 11.539 -1.042 -24.438 1 76.56 253 ASN B C 1
ATOM 7345 O O . ASN B 1 253 ? 11.977 0.046 -24.812 1 76.56 253 ASN B O 1
ATOM 7349 N N . GLN B 1 254 ? 10.375 -1.545 -24.719 1 78 254 GLN B N 1
ATOM 7350 C CA . GLN B 1 254 ? 9.555 -0.83 -25.703 1 78 254 GLN B CA 1
ATOM 7351 C C . GLN B 1 254 ? 8.531 0.063 -25 1 78 254 GLN B C 1
ATOM 7353 O O . GLN B 1 254 ? 7.805 0.809 -25.656 1 78 254 GLN B O 1
ATOM 7358 N N . LYS B 1 255 ? 8.531 0.002 -23.734 1 78.62 255 LYS B N 1
ATOM 7359 C CA . LYS B 1 255 ? 7.551 0.768 -22.969 1 78.62 255 LYS B CA 1
ATOM 7360 C C . LYS B 1 255 ? 8.148 2.072 -22.453 1 78.62 255 LYS B C 1
ATOM 7362 O O . LYS B 1 255 ? 9.281 2.092 -21.953 1 78.62 255 LYS B O 1
ATOM 7367 N N . VAL B 1 256 ? 7.418 3.154 -22.5 1 76.56 256 VAL B N 1
ATOM 7368 C CA . VAL B 1 256 ? 7.855 4.48 -22.078 1 76.56 256 VAL B CA 1
ATOM 7369 C C . VAL B 1 256 ? 8.117 4.484 -20.578 1 76.56 256 VAL B C 1
ATOM 7371 O O . VAL B 1 256 ? 9.039 5.156 -20.094 1 76.56 256 VAL B O 1
ATOM 7374 N N . ALA B 1 257 ? 7.316 3.766 -19.953 1 77.31 257 ALA B N 1
ATOM 7375 C CA . ALA B 1 257 ? 7.461 3.713 -18.5 1 77.31 257 ALA B CA 1
ATOM 7376 C C . ALA B 1 257 ? 8.852 3.23 -18.109 1 77.31 257 ALA B C 1
ATOM 7378 O O . ALA B 1 257 ? 9.383 3.631 -17.062 1 77.31 257 ALA B O 1
ATOM 7379 N N . ASN B 1 258 ? 9.406 2.461 -18.938 1 76.56 258 ASN B N 1
ATOM 7380 C CA . ASN B 1 258 ? 10.727 1.929 -18.641 1 76.56 258 ASN B CA 1
ATOM 7381 C C . ASN B 1 258 ? 11.805 3.008 -18.75 1 76.56 258 ASN B C 1
ATOM 7383 O O . ASN B 1 258 ? 12.836 2.93 -18.078 1 76.56 258 ASN B O 1
ATOM 7387 N N . LEU B 1 259 ? 11.523 3.99 -19.531 1 76.5 259 LEU B N 1
ATOM 7388 C CA . LEU B 1 259 ? 12.461 5.102 -19.625 1 76.5 259 LEU B CA 1
ATOM 7389 C C . LEU B 1 259 ? 12.547 5.855 -18.312 1 76.5 259 LEU B C 1
ATOM 7391 O O . LEU B 1 259 ? 13.641 6.227 -17.875 1 76.5 259 LEU B O 1
ATOM 7395 N N . PHE B 1 260 ? 11.453 5.957 -17.734 1 77.25 260 PHE B N 1
ATOM 7396 C CA . PHE B 1 260 ? 11.414 6.637 -16.453 1 77.25 260 PHE B CA 1
ATOM 7397 C C . PHE B 1 260 ? 12.078 5.793 -15.367 1 77.25 260 PHE B C 1
ATOM 7399 O O . PHE B 1 260 ? 12.836 6.309 -14.547 1 77.25 260 PHE B O 1
ATOM 7406 N N . LEU B 1 261 ? 11.875 4.582 -15.492 1 76.81 261 LEU B N 1
ATOM 7407 C CA . LEU B 1 261 ? 12.422 3.688 -14.484 1 76.81 261 LEU B CA 1
ATOM 7408 C C . LEU B 1 261 ? 13.93 3.551 -14.641 1 76.81 261 LEU B C 1
ATOM 7410 O O . LEU B 1 261 ? 14.656 3.436 -13.648 1 76.81 261 LEU B O 1
ATOM 7414 N N . SER B 1 262 ? 14.359 3.623 -15.883 1 75.88 262 SER B N 1
ATOM 7415 C CA . SER B 1 262 ? 15.789 3.498 -16.156 1 75.88 262 SER B CA 1
ATOM 7416 C C . SER B 1 262 ? 16.531 4.793 -15.852 1 75.88 262 SER B C 1
ATOM 7418 O O . SER B 1 262 ? 17.766 4.824 -15.844 1 75.88 262 SER B O 1
ATOM 7420 N N . SER B 1 263 ? 15.797 5.82 -15.539 1 78.75 263 SER B N 1
ATOM 7421 C CA . SER B 1 263 ? 16.406 7.105 -15.211 1 78.75 263 SER B CA 1
ATOM 7422 C C . SER B 1 263 ? 16.5 7.293 -13.695 1 78.75 263 SER B C 1
ATOM 7424 O O . SER B 1 263 ? 16.5 8.422 -13.203 1 78.75 263 SER B O 1
ATOM 7426 N N . GLY B 1 264 ? 16.625 6.258 -12.992 1 79 264 GLY B N 1
ATOM 7427 C CA . GLY B 1 264 ? 16.734 6.25 -11.539 1 79 264 GLY B CA 1
ATOM 7428 C C . GLY B 1 264 ? 17.891 7.09 -11.031 1 79 264 GLY B C 1
ATOM 7429 O O . GLY B 1 264 ? 17.734 7.824 -10.055 1 79 264 GLY B O 1
ATOM 7430 N N . PRO B 1 265 ? 19.016 7.074 -11.695 1 79.81 265 PRO B N 1
ATOM 7431 C CA . PRO B 1 265 ? 20.172 7.855 -11.242 1 79.81 265 PRO B CA 1
ATOM 7432 C C . PRO B 1 265 ? 19.875 9.352 -11.141 1 79.81 265 PRO B C 1
ATOM 7434 O O . PRO B 1 265 ? 20.453 10.047 -10.297 1 79.81 265 PRO B O 1
ATOM 7437 N N . LEU B 1 266 ? 18.969 9.805 -11.961 1 86.44 266 LEU B N 1
ATOM 7438 C CA . LEU B 1 266 ? 18.609 11.211 -11.914 1 86.44 266 LEU B CA 1
ATOM 7439 C C . LEU B 1 266 ? 17.906 11.547 -10.602 1 86.44 266 LEU B C 1
ATOM 7441 O O . LEU B 1 266 ? 18.094 12.633 -10.047 1 86.44 266 LEU B O 1
ATOM 7445 N N . CYS B 1 267 ? 17.203 10.609 -10.078 1 88 267 CYS B N 1
ATOM 7446 C CA . CYS B 1 267 ? 16.516 10.789 -8.805 1 88 267 CYS B CA 1
ATOM 7447 C C . CYS B 1 267 ? 17.516 10.891 -7.656 1 88 267 CYS B C 1
ATOM 7449 O O . CYS B 1 267 ? 17.344 11.695 -6.738 1 88 267 CYS B O 1
ATOM 7451 N N . VAL B 1 268 ? 18.547 10.164 -7.738 1 90.44 268 VAL B N 1
ATOM 7452 C CA . VAL B 1 268 ? 19.562 10.156 -6.688 1 90.44 268 VAL B CA 1
ATOM 7453 C C . VAL B 1 268 ? 20.312 11.477 -6.688 1 90.44 268 VAL B C 1
ATOM 7455 O O . VAL B 1 268 ? 20.672 12 -5.629 1 90.44 268 VAL B O 1
ATOM 7458 N N . SER B 1 269 ? 20.5 12.008 -7.84 1 92.25 269 SER B N 1
ATOM 7459 C CA . SER B 1 269 ? 21.203 13.289 -7.98 1 92.25 269 SER B CA 1
ATOM 7460 C C . SER B 1 269 ? 20.453 14.398 -7.246 1 92.25 269 SER B C 1
ATOM 7462 O O . SER B 1 269 ? 21.078 15.328 -6.73 1 92.25 269 SER B O 1
ATOM 7464 N N . THR B 1 270 ? 19.188 14.266 -7.16 1 94.62 270 THR B N 1
ATOM 7465 C CA . THR B 1 270 ? 18.359 15.258 -6.477 1 94.62 270 THR B CA 1
ATOM 7466 C C . THR B 1 270 ? 18.688 15.281 -4.984 1 94.62 270 THR B C 1
ATOM 7468 O O . THR B 1 270 ? 18.688 16.344 -4.363 1 94.62 270 THR B O 1
ATOM 7471 N N . PHE B 1 271 ? 19.016 14.203 -4.406 1 94.94 271 PHE B N 1
ATOM 7472 C CA . PHE B 1 271 ? 19.359 14.148 -2.99 1 94.94 271 PHE B CA 1
ATOM 7473 C C . PHE B 1 271 ? 20.688 14.844 -2.727 1 94.94 271 PHE B C 1
ATOM 7475 O O . PHE B 1 271 ? 20.844 15.555 -1.729 1 94.94 271 PHE B O 1
ATOM 7482 N N . PHE B 1 272 ? 21.641 14.648 -3.635 1 95.5 272 PHE B N 1
ATOM 7483 C CA . PHE B 1 272 ? 22.922 15.32 -3.498 1 95.5 272 PHE B CA 1
ATOM 7484 C C . PHE B 1 272 ? 22.766 16.828 -3.656 1 95.5 272 PHE B C 1
ATOM 7486 O O . PHE B 1 272 ? 23.422 17.594 -2.949 1 95.5 272 PHE B O 1
ATOM 7493 N N . LEU B 1 273 ? 21.906 17.156 -4.551 1 96.81 273 LEU B N 1
ATOM 7494 C CA . LEU B 1 273 ? 21.609 18.562 -4.781 1 96.81 273 LEU B CA 1
ATOM 7495 C C . LEU B 1 273 ? 21.062 19.219 -3.52 1 96.81 273 LEU B C 1
ATOM 7497 O O . LEU B 1 273 ? 21.531 20.281 -3.1 1 96.81 273 LEU B O 1
ATOM 7501 N N . ILE B 1 274 ? 20.094 18.594 -2.879 1 95.56 274 ILE B N 1
ATOM 7502 C CA . ILE B 1 274 ? 19.438 19.125 -1.696 1 95.56 274 ILE B CA 1
ATOM 7503 C C . ILE B 1 274 ? 20.422 19.203 -0.538 1 95.56 274 ILE B C 1
ATOM 7505 O O . ILE B 1 274 ? 20.469 20.203 0.184 1 95.56 274 ILE B O 1
ATOM 7509 N N . SER B 1 275 ? 21.234 18.219 -0.38 1 94.81 275 SER B N 1
ATOM 7510 C CA . SER B 1 275 ? 22.219 18.156 0.706 1 94.81 275 SER B CA 1
ATOM 7511 C C . SER B 1 275 ? 23.234 19.281 0.595 1 94.81 275 SER B C 1
ATOM 7513 O O . SER B 1 275 ? 23.5 19.984 1.57 1 94.81 275 SER B O 1
ATOM 7515 N N . SER B 1 276 ? 23.781 19.469 -0.585 1 97.12 276 SER B N 1
ATOM 7516 C CA . SER B 1 276 ? 24.797 20.5 -0.777 1 97.12 276 SER B CA 1
ATOM 7517 C C . SER B 1 276 ? 24.188 21.891 -0.705 1 97.12 276 SER B C 1
ATOM 7519 O O . SER B 1 276 ? 24.812 22.828 -0.205 1 97.12 276 SER B O 1
ATOM 7521 N N . PHE B 1 277 ? 22.969 22.047 -1.226 1 97.38 277 PHE B N 1
ATOM 7522 C CA . PHE B 1 277 ? 22.25 23.312 -1.159 1 97.38 277 PHE B CA 1
ATOM 7523 C C . PHE B 1 277 ? 22.109 23.781 0.285 1 97.38 277 PHE B C 1
ATOM 7525 O O . PHE B 1 277 ? 22.469 24.906 0.62 1 97.38 277 PHE B O 1
ATOM 7532 N N . LEU B 1 278 ? 21.656 22.891 1.153 1 95.12 278 LEU B N 1
ATOM 7533 C CA . LEU B 1 278 ? 21.391 23.234 2.551 1 95.12 278 LEU B CA 1
ATOM 7534 C C . LEU B 1 278 ? 22.688 23.438 3.312 1 95.12 278 LEU B C 1
ATOM 7536 O O . LEU B 1 278 ? 22.766 24.328 4.172 1 95.12 278 LEU B O 1
ATOM 7540 N N . LEU B 1 279 ? 23.672 22.656 2.975 1 96.19 279 LEU B N 1
ATOM 7541 C CA . LEU B 1 279 ? 24.938 22.734 3.678 1 96.19 279 LEU B CA 1
ATOM 7542 C C . LEU B 1 279 ? 25.625 24.062 3.414 1 96.19 279 LEU B C 1
ATOM 7544 O O . LEU B 1 279 ? 26.078 24.734 4.348 1 96.19 279 LEU B O 1
ATOM 7548 N N . VAL B 1 280 ? 25.766 24.453 2.146 1 97.38 280 VAL B N 1
ATOM 7549 C CA . VAL B 1 280 ? 26.453 25.688 1.801 1 97.38 280 VAL B CA 1
ATOM 7550 C C . VAL B 1 280 ? 25.688 26.891 2.348 1 97.38 280 VAL B C 1
ATOM 7552 O O . VAL B 1 280 ? 26.281 27.828 2.883 1 97.38 280 VAL B O 1
ATOM 7555 N N . TYR B 1 281 ? 24.391 26.844 2.225 1 95.81 281 TYR B N 1
ATOM 7556 C CA . TYR B 1 281 ? 23.562 27.922 2.785 1 95.81 281 TYR B CA 1
ATOM 7557 C C . TYR B 1 281 ? 23.766 28.016 4.293 1 95.81 281 TYR B C 1
ATOM 7559 O O . TYR B 1 281 ? 23.969 29.125 4.824 1 95.81 281 TYR B O 1
ATOM 7567 N N . GLY B 1 282 ? 23.719 26.922 4.977 1 94.5 282 GLY B N 1
ATOM 7568 C CA . GLY B 1 282 ? 23.859 26.891 6.422 1 94.5 282 GLY B CA 1
ATOM 7569 C C . GLY B 1 282 ? 25.219 27.406 6.898 1 94.5 282 GLY B C 1
ATOM 7570 O O . GLY B 1 282 ? 25.281 28.188 7.844 1 94.5 282 GLY B O 1
ATOM 7571 N N . ILE B 1 283 ? 26.266 27.031 6.273 1 95.94 283 ILE B N 1
ATOM 7572 C CA . ILE B 1 283 ? 27.609 27.375 6.695 1 95.94 283 ILE B CA 1
ATOM 7573 C C . ILE B 1 283 ? 27.859 28.859 6.418 1 95.94 283 ILE B C 1
ATOM 7575 O O . ILE B 1 283 ? 28.359 29.578 7.281 1 95.94 283 ILE B O 1
ATOM 7579 N N . PHE B 1 284 ? 27.516 29.344 5.23 1 96 284 PHE B N 1
ATOM 7580 C CA . PHE B 1 284 ? 27.734 30.734 4.891 1 96 284 PHE B CA 1
ATOM 7581 C C . PHE B 1 284 ? 26.891 31.656 5.781 1 96 284 PHE B C 1
ATOM 7583 O O . PHE B 1 284 ? 27.328 32.75 6.156 1 96 284 PHE B O 1
ATOM 7590 N N . SER B 1 285 ? 25.656 31.203 6.102 1 93.75 285 SER B N 1
ATOM 7591 C CA . SER B 1 285 ? 24.797 31.984 6.984 1 93.75 285 SER B CA 1
ATOM 7592 C C . SER B 1 285 ? 25.344 32 8.406 1 93.75 285 SER B C 1
ATOM 7594 O O . SER B 1 285 ? 25.312 33.062 9.07 1 93.75 285 SER B O 1
ATOM 7596 N N . LYS B 1 286 ? 25.844 30.922 8.867 1 93.19 286 LYS B N 1
ATOM 7597 C CA . LYS B 1 286 ? 26.344 30.797 10.234 1 93.19 286 LYS B CA 1
ATOM 7598 C C . LYS B 1 286 ? 27.672 31.516 10.398 1 93.19 286 LYS B C 1
ATOM 7600 O O . LYS B 1 286 ? 27.938 32.125 11.438 1 93.19 286 LYS B O 1
ATOM 7605 N N . TYR B 1 287 ? 28.484 31.453 9.43 1 93.88 287 TYR B N 1
ATOM 7606 C CA . TYR B 1 287 ? 29.828 32 9.531 1 93.88 287 TYR B CA 1
ATOM 7607 C C . TYR B 1 287 ? 29.969 33.25 8.648 1 93.88 287 TYR B C 1
ATOM 7609 O O . TYR B 1 287 ? 31.016 33.438 8.016 1 93.88 287 TYR B O 1
ATOM 7617 N N . GLU B 1 288 ? 28.938 33.906 8.539 1 90.12 288 GLU B N 1
ATOM 7618 C CA . GLU B 1 288 ? 28.938 35.094 7.73 1 90.12 288 GLU B CA 1
ATOM 7619 C C . GLU B 1 288 ? 30.031 36.062 8.188 1 90.12 288 GLU B C 1
ATOM 7621 O O . GLU B 1 288 ? 30.766 36.625 7.359 1 90.12 288 GLU B O 1
ATOM 7626 N N . LYS B 1 289 ? 30.203 36.219 9.555 1 90.75 289 LYS B N 1
ATOM 7627 C CA . LYS B 1 289 ? 31.156 37.188 10.102 1 90.75 289 LYS B CA 1
ATOM 7628 C C . LYS B 1 289 ? 32.344 36.469 10.742 1 90.75 289 LYS B C 1
ATOM 7630 O O . LYS B 1 289 ? 33.219 37.125 11.32 1 90.75 289 LYS B O 1
ATOM 7635 N N . SER B 1 290 ? 32.344 35.156 10.688 1 90.81 290 SER B N 1
ATOM 7636 C CA . SER B 1 290 ? 33.438 34.406 11.312 1 90.81 290 SER B CA 1
ATOM 7637 C C . SER B 1 290 ? 34.094 33.469 10.312 1 90.81 290 SER B C 1
ATOM 7639 O O . SER B 1 290 ? 33.531 33.156 9.266 1 90.81 290 SER B O 1
ATOM 7641 N N . GLU B 1 291 ? 35.25 33.156 10.758 1 91.44 291 GLU B N 1
ATOM 7642 C CA . GLU B 1 291 ? 36 32.25 9.898 1 91.44 291 GLU B CA 1
ATOM 7643 C C . GLU B 1 291 ? 35.625 30.797 10.125 1 91.44 291 GLU B C 1
ATOM 7645 O O . GLU B 1 291 ? 35.281 30.406 11.25 1 91.44 291 GLU B O 1
ATOM 7650 N N . LEU B 1 292 ? 35.594 30.078 9.047 1 93.69 292 LEU B N 1
ATOM 7651 C CA . LEU B 1 292 ? 35.375 28.641 9.109 1 93.69 292 LEU B CA 1
ATOM 7652 C C . LEU B 1 292 ? 36.656 27.891 9.391 1 93.69 292 LEU B C 1
ATOM 7654 O O . LEU B 1 292 ? 37.594 27.953 8.578 1 93.69 292 LEU B O 1
ATOM 7658 N N . LYS B 1 293 ? 36.719 27.219 10.531 1 94.06 293 LYS B N 1
ATOM 7659 C CA . LYS B 1 293 ? 37.938 26.5 10.938 1 94.06 293 LYS B CA 1
ATOM 7660 C C . LYS B 1 293 ? 37.781 25 10.742 1 94.06 293 LYS B C 1
ATOM 7662 O O . LYS B 1 293 ? 36.656 24.5 10.578 1 94.06 293 LYS B O 1
ATOM 7667 N N . PHE B 1 294 ? 38.875 24.406 10.742 1 93.38 294 PHE B N 1
ATOM 7668 C CA . PHE B 1 294 ? 38.906 22.969 10.547 1 93.38 294 PHE B CA 1
ATOM 7669 C C . PHE B 1 294 ? 38.125 22.25 11.656 1 93.38 294 PHE B C 1
ATOM 7671 O O . PHE B 1 294 ? 37.469 21.25 11.414 1 93.38 294 PHE B O 1
ATOM 7678 N N . GLU B 1 295 ? 38.188 22.734 12.82 1 93.62 295 GLU B N 1
ATOM 7679 C CA . GLU B 1 295 ? 37.531 22.141 13.961 1 93.62 295 GLU B CA 1
ATOM 7680 C C . GLU B 1 295 ? 36 22.156 13.781 1 93.62 295 GLU B C 1
ATOM 7682 O O . GLU B 1 295 ? 35.312 21.219 14.172 1 93.62 295 GLU B O 1
ATOM 7687 N N . HIS B 1 296 ? 35.562 23.266 13.219 1 94.31 296 HIS B N 1
ATOM 7688 C CA . HIS B 1 296 ? 34.156 23.375 12.961 1 94.31 296 HIS B CA 1
ATOM 7689 C C . HIS B 1 296 ? 33.688 22.312 11.969 1 94.31 296 HIS B C 1
ATOM 7691 O O . HIS B 1 296 ? 32.625 21.703 12.164 1 94.31 296 HIS B O 1
ATOM 7697 N N . MET B 1 297 ? 34.469 22.094 10.984 1 95.19 297 MET B N 1
ATOM 7698 C CA . MET B 1 297 ? 34.156 21.125 9.945 1 95.19 297 MET B CA 1
ATOM 7699 C C . MET B 1 297 ? 34.156 19.703 10.508 1 95.19 297 MET B C 1
ATOM 7701 O O . MET B 1 297 ? 33.312 18.891 10.164 1 95.19 297 MET B O 1
ATOM 7705 N N . LEU B 1 298 ? 35.094 19.438 11.359 1 95.19 298 LEU B N 1
ATOM 7706 C CA . LEU B 1 298 ? 35.188 18.125 11.977 1 95.19 298 LEU B CA 1
ATOM 7707 C C . LEU B 1 298 ? 33.969 17.844 12.844 1 95.19 298 LEU B C 1
ATOM 7709 O O . LEU B 1 298 ? 33.438 16.734 12.828 1 95.19 298 LEU B O 1
ATOM 7713 N N . VAL B 1 299 ? 33.562 18.797 13.547 1 92.56 299 VAL B N 1
ATOM 7714 C CA . VAL B 1 299 ? 32.406 18.641 14.406 1 92.56 299 VAL B CA 1
ATOM 7715 C C . VAL B 1 299 ? 31.156 18.391 13.555 1 92.56 299 VAL B C 1
ATOM 7717 O O . VAL B 1 299 ? 30.312 17.547 13.891 1 92.56 299 VAL B O 1
ATOM 7720 N N . MET B 1 300 ? 31.078 19.141 12.477 1 94.19 300 MET B N 1
ATOM 7721 C CA . MET B 1 300 ? 29.953 18.953 11.578 1 94.19 300 MET B CA 1
ATOM 7722 C C . MET B 1 300 ? 29.938 17.547 11.008 1 94.19 300 MET B C 1
ATOM 7724 O O . MET B 1 300 ? 28.875 16.922 10.906 1 94.19 300 MET B O 1
ATOM 7728 N N . PHE B 1 301 ? 31.062 17.109 10.656 1 95.44 301 PHE B N 1
ATOM 7729 C CA . PHE B 1 301 ? 31.203 15.773 10.102 1 95.44 301 PHE B CA 1
ATOM 7730 C C . PHE B 1 301 ? 30.828 14.719 11.133 1 95.44 301 PHE B C 1
ATOM 7732 O O . PHE B 1 301 ? 30.078 13.781 10.82 1 95.44 301 PHE B O 1
ATOM 7739 N N . LEU B 1 302 ? 31.25 14.852 12.359 1 93.12 302 LEU B N 1
ATOM 7740 C CA . LEU B 1 302 ? 30.969 13.891 13.422 1 93.12 302 LEU B CA 1
ATOM 7741 C C . LEU B 1 302 ? 29.5 13.906 13.789 1 93.12 302 LEU B C 1
ATOM 7743 O O . LEU B 1 302 ? 28.906 12.859 14.086 1 93.12 302 LEU B O 1
ATOM 7747 N N . ASN B 1 303 ? 28.969 15.031 13.789 1 89.75 303 ASN B N 1
ATOM 7748 C CA . ASN B 1 303 ? 27.531 15.141 14.078 1 89.75 303 ASN B CA 1
ATOM 7749 C C . ASN B 1 303 ? 26.703 14.391 13.047 1 89.75 303 ASN B C 1
ATOM 7751 O O . ASN B 1 303 ? 25.703 13.75 13.391 1 89.75 303 ASN B O 1
ATOM 7755 N N . ARG B 1 304 ? 27.062 14.531 11.844 1 91.62 304 ARG B N 1
ATOM 7756 C CA . ARG B 1 304 ? 26.359 13.82 10.789 1 91.62 304 ARG B CA 1
ATOM 7757 C C . ARG B 1 304 ? 26.469 12.305 10.969 1 91.62 304 ARG B C 1
ATOM 7759 O O . ARG B 1 304 ? 25.5 11.578 10.797 1 91.62 304 ARG B O 1
ATOM 7766 N N . LEU B 1 305 ? 27.656 11.844 11.359 1 93.5 305 LEU B N 1
ATOM 7767 C CA . LEU B 1 305 ? 27.875 10.422 11.586 1 93.5 305 LEU B CA 1
ATOM 7768 C C . LEU B 1 305 ? 27.016 9.906 12.734 1 93.5 305 LEU B C 1
ATOM 7770 O O . LEU B 1 305 ? 26.391 8.852 12.625 1 93.5 305 LEU B O 1
ATOM 7774 N N . ILE B 1 306 ? 26.938 10.656 13.734 1 90.69 306 ILE B N 1
ATOM 7775 C CA . ILE B 1 306 ? 26.172 10.25 14.914 1 90.69 306 ILE B CA 1
ATOM 7776 C C . ILE B 1 306 ? 24.688 10.195 14.586 1 90.69 306 ILE B C 1
ATOM 7778 O O . ILE B 1 306 ? 23.969 9.336 15.094 1 90.69 306 ILE B O 1
ATOM 7782 N N . ARG B 1 307 ? 24.312 11 13.719 1 88.88 307 ARG B N 1
ATOM 7783 C CA . ARG B 1 307 ? 22.906 11.07 13.344 1 88.88 307 ARG B CA 1
ATOM 7784 C C . ARG B 1 307 ? 22.516 9.898 12.453 1 88.88 307 ARG B C 1
ATOM 7786 O O . ARG B 1 307 ? 21.406 9.391 12.547 1 88.88 307 ARG B O 1
ATOM 7793 N N . LEU B 1 308 ? 23.375 9.391 11.672 1 92.5 308 LEU B N 1
ATOM 7794 C CA . LEU B 1 308 ? 23.031 8.422 10.641 1 92.5 308 LEU B CA 1
ATOM 7795 C C . LEU B 1 308 ? 23.328 7 11.109 1 92.5 308 LEU B C 1
ATOM 7797 O O . LEU B 1 308 ? 22.625 6.062 10.727 1 92.5 308 LEU B O 1
ATOM 7801 N N . LEU B 1 309 ? 24.234 6.805 11.984 1 94.69 309 LEU B N 1
ATOM 7802 C CA . LEU B 1 309 ? 24.812 5.496 12.297 1 94.69 309 LEU B CA 1
ATOM 7803 C C . LEU B 1 309 ? 23.812 4.648 13.086 1 94.69 309 LEU B C 1
ATOM 7805 O O . LEU B 1 309 ? 23.672 3.449 12.844 1 94.69 309 LEU B O 1
ATOM 7809 N N . PRO B 1 310 ? 23.141 5.223 14.031 1 93.19 310 PRO B N 1
ATOM 7810 C CA . PRO B 1 310 ? 22.297 4.371 14.867 1 93.19 310 PRO B CA 1
ATOM 7811 C C . PRO B 1 310 ? 21.234 3.627 14.055 1 93.19 310 PRO B C 1
ATOM 7813 O O . PRO B 1 310 ? 21.125 2.402 14.156 1 93.19 310 PRO B O 1
ATOM 7816 N N . ALA B 1 311 ? 20.453 4.297 13.242 1 95.12 311 ALA B N 1
ATOM 7817 C CA . ALA B 1 311 ? 19.422 3.652 12.438 1 95.12 311 ALA B CA 1
ATOM 7818 C C . ALA B 1 311 ? 20.031 2.643 11.469 1 95.12 311 ALA B C 1
ATOM 7820 O O . ALA B 1 311 ? 19.5 1.548 11.281 1 95.12 311 ALA B O 1
ATOM 7821 N N . LEU B 1 312 ? 21.141 2.979 10.875 1 97 312 LEU B N 1
ATOM 7822 C CA . LEU B 1 312 ? 21.844 2.08 9.953 1 97 312 LEU B CA 1
ATOM 7823 C C . LEU B 1 312 ? 22.266 0.802 10.664 1 97 312 LEU B C 1
ATOM 7825 O O . LEU B 1 312 ? 22.094 -0.297 10.133 1 97 312 LEU B O 1
ATOM 7829 N N . THR B 1 313 ? 22.766 0.988 11.852 1 96.69 313 THR B N 1
ATOM 7830 C CA . THR B 1 313 ? 23.266 -0.148 12.625 1 96.69 313 THR B CA 1
ATOM 7831 C C . THR B 1 313 ? 22.125 -1.111 12.953 1 96.69 313 THR B C 1
ATOM 7833 O O . THR B 1 313 ? 22.281 -2.328 12.836 1 96.69 313 THR B O 1
ATOM 7836 N N . VAL B 1 314 ? 21.031 -0.612 13.32 1 96.06 314 VAL B N 1
ATOM 7837 C CA . VAL B 1 314 ? 19.891 -1.444 13.68 1 96.06 314 VAL B CA 1
ATOM 7838 C C . VAL B 1 314 ? 19.438 -2.27 12.477 1 96.06 314 VAL B C 1
ATOM 7840 O O . VAL B 1 314 ? 19.156 -3.463 12.609 1 96.06 314 VAL B O 1
ATOM 7843 N N . ILE B 1 315 ? 19.391 -1.696 11.297 1 97.06 315 ILE B N 1
ATOM 7844 C CA . ILE B 1 315 ? 18.922 -2.391 10.102 1 97.06 315 ILE B CA 1
ATOM 7845 C C . ILE B 1 315 ? 19.938 -3.445 9.68 1 97.06 315 ILE B C 1
ATOM 7847 O O . ILE B 1 315 ? 19.562 -4.547 9.266 1 97.06 315 ILE B O 1
ATOM 7851 N N . ILE B 1 316 ? 21.203 -3.098 9.82 1 97.5 316 ILE B N 1
ATOM 7852 C CA . ILE B 1 316 ? 22.266 -4.047 9.484 1 97.5 316 ILE B CA 1
ATOM 7853 C C . ILE B 1 316 ? 22.188 -5.25 10.422 1 97.5 316 ILE B C 1
ATOM 7855 O O . ILE B 1 316 ? 22.281 -6.398 9.977 1 97.5 316 ILE B O 1
ATOM 7859 N N . ILE B 1 317 ? 22.016 -4.984 11.711 1 97.19 317 ILE B N 1
ATOM 7860 C CA . ILE B 1 317 ? 21.906 -6.059 12.695 1 97.19 317 ILE B CA 1
ATOM 7861 C C . ILE B 1 317 ? 20.688 -6.93 12.375 1 97.19 317 ILE B C 1
ATOM 7863 O O . ILE B 1 317 ? 20.766 -8.156 12.477 1 97.19 317 ILE B O 1
ATOM 7867 N N . PHE B 1 318 ? 19.641 -6.32 12 1 96.44 318 PHE B N 1
ATOM 7868 C CA . PHE B 1 318 ? 18.422 -7.051 11.656 1 96.44 318 PHE B CA 1
ATOM 7869 C C . PHE B 1 318 ? 18.656 -7.949 10.445 1 96.44 318 PHE B C 1
ATOM 7871 O O . PHE B 1 318 ? 18.25 -9.109 10.438 1 96.44 318 PHE B O 1
ATOM 7878 N N . GLN B 1 319 ? 19.375 -7.43 9.461 1 97.31 319 GLN B N 1
ATOM 7879 C CA . GLN B 1 319 ? 19.672 -8.195 8.258 1 97.31 319 GLN B CA 1
ATOM 7880 C C . GLN B 1 319 ? 20.625 -9.344 8.562 1 97.31 319 GLN B C 1
ATOM 7882 O O . GLN B 1 319 ? 20.516 -10.422 7.977 1 97.31 319 GLN B O 1
ATOM 7887 N N . ALA B 1 320 ? 21.453 -9.148 9.484 1 97.75 320 ALA B N 1
ATOM 7888 C CA . ALA B 1 320 ? 22.484 -10.133 9.805 1 97.75 320 ALA B CA 1
ATOM 7889 C C . ALA B 1 320 ? 21.953 -11.188 10.773 1 97.75 320 ALA B C 1
ATOM 7891 O O . ALA B 1 320 ? 22.609 -12.211 11 1 97.75 320 ALA B O 1
ATOM 7892 N N . THR B 1 321 ? 20.734 -11.016 11.273 1 97.88 321 THR B N 1
ATOM 7893 C CA . THR B 1 321 ? 20.328 -11.945 12.32 1 97.88 321 THR B CA 1
ATOM 7894 C C . THR B 1 321 ? 18.891 -12.414 12.086 1 97.88 321 THR B C 1
ATOM 7896 O O . THR B 1 321 ? 18.672 -13.469 11.492 1 97.88 321 THR B O 1
ATOM 7899 N N . TRP B 1 322 ? 17.906 -11.578 12.227 1 97.12 322 TRP B N 1
ATOM 7900 C CA . TRP B 1 322 ? 16.547 -12.078 12.438 1 97.12 322 TRP B CA 1
ATOM 7901 C C . TRP B 1 322 ? 15.758 -12.078 11.133 1 97.12 322 TRP B C 1
ATOM 7903 O O . TRP B 1 322 ? 14.734 -12.766 11.016 1 97.12 322 TRP B O 1
ATOM 7913 N N . TRP B 1 323 ? 16.156 -11.336 10.141 1 97.06 323 TRP B N 1
ATOM 7914 C CA . TRP B 1 323 ? 15.398 -11.289 8.891 1 97.06 323 TRP B CA 1
ATOM 7915 C C . TRP B 1 323 ? 15.219 -12.688 8.312 1 97.06 323 TRP B C 1
ATOM 7917 O O . TRP B 1 323 ? 14.125 -13.055 7.875 1 97.06 323 TRP B O 1
ATOM 7927 N N . ARG B 1 324 ? 16.25 -13.531 8.32 1 96.94 324 ARG B N 1
ATOM 7928 C CA . ARG B 1 324 ? 16.234 -14.852 7.691 1 96.94 324 ARG B CA 1
ATOM 7929 C C . ARG B 1 324 ? 15.234 -15.781 8.375 1 96.94 324 ARG B C 1
ATOM 7931 O O . ARG B 1 324 ? 14.82 -16.781 7.805 1 96.94 324 ARG B O 1
ATOM 7938 N N . HIS B 1 325 ? 14.789 -15.438 9.609 1 96.31 325 HIS B N 1
ATOM 7939 C CA . HIS B 1 325 ? 13.906 -16.312 10.367 1 96.31 325 HIS B CA 1
ATOM 7940 C C . HIS B 1 325 ? 12.453 -15.891 10.219 1 96.31 325 HIS B C 1
ATOM 7942 O O . HIS B 1 325 ? 11.555 -16.531 10.766 1 96.31 325 HIS B O 1
ATOM 7948 N N . LEU B 1 326 ? 12.133 -14.883 9.477 1 94.62 326 LEU B N 1
ATOM 7949 C CA . LEU B 1 326 ? 10.797 -14.297 9.461 1 94.62 326 LEU B CA 1
ATOM 7950 C C . LEU B 1 326 ? 9.992 -14.82 8.273 1 94.62 326 LEU B C 1
ATOM 7952 O O . LEU B 1 326 ? 8.836 -14.445 8.102 1 94.62 326 LEU B O 1
ATOM 7956 N N . GLY B 1 327 ? 10.586 -15.688 7.496 1 93.38 327 GLY B N 1
ATOM 7957 C CA . GLY B 1 327 ? 9.844 -16.172 6.344 1 93.38 327 GLY B CA 1
ATOM 7958 C C . GLY B 1 327 ? 10.438 -17.438 5.75 1 93.38 327 GLY B C 1
ATOM 7959 O O . GLY B 1 327 ? 11.305 -18.078 6.359 1 93.38 327 GLY B O 1
ATOM 7960 N N . ASN B 1 328 ? 9.875 -17.891 4.758 1 94.88 328 ASN B N 1
ATOM 7961 C CA . ASN B 1 328 ? 10.305 -19.031 3.957 1 94.88 328 ASN B CA 1
ATOM 7962 C C . ASN B 1 328 ? 9.711 -19 2.555 1 94.88 328 ASN B C 1
ATOM 7964 O O . ASN B 1 328 ? 8.961 -18.078 2.223 1 94.88 328 ASN B O 1
ATOM 7968 N N . GLY B 1 329 ? 10.141 -19.938 1.729 1 94.81 329 GLY B N 1
ATOM 7969 C CA . GLY B 1 329 ? 9.68 -20 0.35 1 94.81 329 GLY B CA 1
ATOM 7970 C C . GLY B 1 329 ? 10.742 -20.5 -0.607 1 94.81 329 GLY B C 1
ATOM 7971 O O . GLY B 1 329 ? 11.898 -20.688 -0.221 1 94.81 329 GLY B O 1
ATOM 7972 N N . PRO B 1 330 ? 10.297 -20.719 -1.827 1 95.25 330 PRO B N 1
ATOM 7973 C CA . PRO B 1 330 ? 11.211 -21.312 -2.809 1 95.25 330 PRO B CA 1
ATOM 7974 C C . PRO B 1 330 ? 12.453 -20.469 -3.045 1 95.25 330 PRO B C 1
ATOM 7976 O O . PRO B 1 330 ? 13.539 -21 -3.291 1 95.25 330 PRO B O 1
ATOM 7979 N N . ASN B 1 331 ? 12.328 -19.141 -2.945 1 93.88 331 ASN B N 1
ATOM 7980 C CA . ASN B 1 331 ? 13.445 -18.25 -3.256 1 93.88 331 ASN B CA 1
ATOM 7981 C C . ASN B 1 331 ? 13.953 -17.531 -2.01 1 93.88 331 ASN B C 1
ATOM 7983 O O . ASN B 1 331 ? 14.688 -16.547 -2.111 1 93.88 331 ASN B O 1
ATOM 7987 N N . TRP B 1 332 ? 13.578 -17.953 -0.842 1 95.25 332 TRP B N 1
ATOM 7988 C CA . TRP B 1 332 ? 13.898 -17.281 0.41 1 95.25 332 TRP B CA 1
ATOM 7989 C C . TRP B 1 332 ? 15.406 -17.25 0.642 1 95.25 332 TRP B C 1
ATOM 7991 O O . TRP B 1 332 ? 15.977 -16.188 0.914 1 95.25 332 TRP B O 1
ATOM 8001 N N . TRP B 1 333 ? 16.062 -18.375 0.429 1 94.06 333 TRP B N 1
ATOM 8002 C CA . TRP B 1 333 ? 17.484 -18.469 0.746 1 94.06 333 TRP B CA 1
ATOM 8003 C C . TRP B 1 333 ? 18.328 -17.859 -0.363 1 94.06 333 TRP B C 1
ATOM 8005 O O . TRP B 1 333 ? 19.422 -17.344 -0.107 1 94.06 333 TRP B O 1
ATOM 8015 N N . ASN B 1 334 ? 17.781 -17.812 -1.577 1 90.81 334 ASN B N 1
ATOM 8016 C CA . ASN B 1 334 ? 18.5 -17.172 -2.678 1 90.81 334 ASN B CA 1
ATOM 8017 C C . ASN B 1 334 ? 18.5 -15.648 -2.543 1 90.81 334 ASN B C 1
ATOM 8019 O O . ASN B 1 334 ? 19.406 -14.984 -3.047 1 90.81 334 ASN B O 1
ATOM 8023 N N . ILE B 1 335 ? 17.547 -15.109 -1.86 1 92.31 335 ILE B N 1
ATOM 8024 C CA . ILE B 1 335 ? 17.438 -13.656 -1.749 1 92.31 335 ILE B CA 1
ATOM 8025 C C . ILE B 1 335 ? 17.812 -13.219 -0.333 1 92.31 335 ILE B C 1
ATOM 8027 O O . ILE B 1 335 ? 18.875 -12.625 -0.116 1 92.31 335 ILE B O 1
ATOM 8031 N N . VAL B 1 336 ? 17.016 -13.703 0.629 1 94.81 336 VAL B N 1
ATOM 8032 C CA . VAL B 1 336 ? 17.234 -13.305 2.018 1 94.81 336 VAL B CA 1
ATOM 8033 C C . VAL B 1 336 ? 18.484 -13.984 2.564 1 94.81 336 VAL B C 1
ATOM 8035 O O . VAL B 1 336 ? 19.266 -13.367 3.303 1 94.81 336 VAL B O 1
ATOM 8038 N N . GLY B 1 337 ? 18.656 -15.289 2.199 1 94.75 337 GLY B N 1
ATOM 8039 C CA . GLY B 1 337 ? 19.859 -15.984 2.631 1 94.75 337 GLY B CA 1
ATOM 8040 C C . GLY B 1 337 ? 21.141 -15.328 2.146 1 94.75 337 GLY B C 1
ATOM 8041 O O . GLY B 1 337 ? 22.094 -15.18 2.908 1 94.75 337 GLY B O 1
ATOM 8042 N N . LYS B 1 338 ? 21.125 -14.906 0.938 1 92.31 338 LYS B N 1
ATOM 8043 C CA . LYS B 1 338 ? 22.297 -14.234 0.378 1 92.31 338 LYS B CA 1
ATOM 8044 C C . LYS B 1 338 ? 22.562 -12.914 1.099 1 92.31 338 LYS B C 1
ATOM 8046 O O . LYS B 1 338 ? 23.719 -12.594 1.402 1 92.31 338 LYS B O 1
ATOM 8051 N N . GLU B 1 339 ? 21.562 -12.102 1.337 1 93.81 339 GLU B N 1
ATOM 8052 C CA . GLU B 1 339 ? 21.719 -10.844 2.062 1 93.81 339 GLU B CA 1
ATOM 8053 C C . GLU B 1 339 ? 22.234 -11.086 3.475 1 93.81 339 GLU B C 1
ATOM 8055 O O . GLU B 1 339 ? 23.078 -10.32 3.967 1 93.81 339 GLU B O 1
ATOM 8060 N N . TYR B 1 340 ? 21.688 -12.164 4.094 1 96.31 340 TYR B N 1
ATOM 8061 C CA . TYR B 1 340 ? 22.141 -12.547 5.422 1 96.31 340 TYR B CA 1
ATOM 8062 C C . TYR B 1 340 ? 23.641 -12.82 5.422 1 96.31 340 TYR B C 1
ATOM 8064 O O . TYR B 1 340 ? 24.375 -12.273 6.25 1 96.31 340 TYR B O 1
ATOM 8072 N N . LEU B 1 341 ? 24.125 -13.594 4.484 1 96.62 341 LEU B N 1
ATOM 8073 C CA . LEU B 1 341 ? 25.547 -13.938 4.391 1 96.62 341 LEU B CA 1
ATOM 8074 C C . LEU B 1 341 ? 26.391 -12.703 4.09 1 96.62 341 LEU B C 1
ATOM 8076 O O . LEU B 1 341 ? 27.453 -12.516 4.668 1 96.62 341 LEU B O 1
ATOM 8080 N N . ASN B 1 342 ? 25.891 -11.844 3.207 1 95.06 342 ASN B N 1
ATOM 8081 C CA . ASN B 1 342 ? 26.609 -10.609 2.873 1 95.06 342 ASN B CA 1
ATOM 8082 C C . ASN B 1 342 ? 26.719 -9.688 4.086 1 95.06 342 ASN B C 1
ATOM 8084 O O . ASN B 1 342 ? 27.781 -9.086 4.309 1 95.06 342 ASN B O 1
ATOM 8088 N N . CYS B 1 343 ? 25.703 -9.594 4.855 1 97.38 343 CYS B N 1
ATOM 8089 C CA . CYS B 1 343 ? 25.703 -8.68 5.992 1 97.38 343 CYS B CA 1
ATOM 8090 C C . CYS B 1 343 ? 26.531 -9.242 7.145 1 97.38 343 CYS B C 1
ATOM 8092 O O . CYS B 1 343 ? 27.094 -8.492 7.93 1 97.38 343 CYS B O 1
ATOM 8094 N N . ARG B 1 344 ? 26.562 -10.586 7.289 1 97.5 344 ARG B N 1
ATOM 8095 C CA . ARG B 1 344 ? 27.438 -11.203 8.281 1 97.5 344 ARG B CA 1
ATOM 8096 C C . ARG B 1 344 ? 28.906 -11.008 7.922 1 97.5 344 ARG B C 1
ATOM 8098 O O . ARG B 1 344 ? 29.734 -10.781 8.797 1 97.5 344 ARG B O 1
ATOM 8105 N N . LYS B 1 345 ? 29.172 -11 6.68 1 96.81 345 LYS B N 1
ATOM 8106 C CA . LYS B 1 345 ? 30.562 -10.898 6.207 1 96.81 345 LYS B CA 1
ATOM 8107 C C . LYS B 1 345 ? 31.016 -9.445 6.145 1 96.81 345 LYS B C 1
ATOM 8109 O O . LYS B 1 345 ? 32.125 -9.125 6.527 1 96.81 345 LYS B O 1
ATOM 8114 N N . ASN B 1 346 ? 30.109 -8.516 5.668 1 96.94 346 ASN B N 1
ATOM 8115 C CA . ASN B 1 346 ? 30.578 -7.188 5.285 1 96.94 346 ASN B CA 1
ATOM 8116 C C . ASN B 1 346 ? 29.859 -6.094 6.082 1 96.94 346 ASN B C 1
ATOM 8118 O O . ASN B 1 346 ? 29.859 -4.934 5.676 1 96.94 346 ASN B O 1
ATOM 8122 N N . TRP B 1 347 ? 29.281 -6.398 7.227 1 96.62 347 TRP B N 1
ATOM 8123 C CA . TRP B 1 347 ? 28.562 -5.414 8.031 1 96.62 347 TRP B CA 1
ATOM 8124 C C . TRP B 1 347 ? 29.469 -4.23 8.367 1 96.62 347 TRP B C 1
ATOM 8126 O O . TRP B 1 347 ? 29.016 -3.082 8.398 1 96.62 347 TRP B O 1
ATOM 8136 N N . TRP B 1 348 ? 30.734 -4.438 8.617 1 96.5 348 TRP B N 1
ATOM 8137 C CA . TRP B 1 348 ? 31.672 -3.418 9.078 1 96.5 348 TRP B CA 1
ATOM 8138 C C . TRP B 1 348 ? 32 -2.428 7.965 1 96.5 348 TRP B C 1
ATOM 8140 O O . TRP B 1 348 ? 32.25 -1.251 8.227 1 96.5 348 TRP B O 1
ATOM 8150 N N . THR B 1 349 ? 31.984 -2.855 6.68 1 97.06 349 THR B N 1
ATOM 8151 C CA . THR B 1 349 ? 32.25 -1.944 5.57 1 97.06 349 THR B CA 1
ATOM 8152 C C . THR B 1 349 ? 31.125 -0.902 5.465 1 97.06 349 THR B C 1
ATOM 8154 O O . THR B 1 349 ? 31.375 0.245 5.09 1 97.06 349 THR B O 1
ATOM 8157 N N . ASN B 1 350 ? 29.922 -1.318 5.781 1 95.94 350 ASN B N 1
ATOM 8158 C CA . ASN B 1 350 ? 28.797 -0.394 5.777 1 95.94 350 ASN B CA 1
ATOM 8159 C C . ASN B 1 350 ? 28.922 0.64 6.895 1 95.94 350 ASN B C 1
ATOM 8161 O O . ASN B 1 350 ? 28.609 1.817 6.691 1 95.94 350 ASN B O 1
ATOM 8165 N N . LEU B 1 351 ? 29.359 0.225 8.031 1 95.94 351 LEU B N 1
ATOM 8166 C CA . LEU B 1 351 ? 29.406 1.101 9.195 1 95.94 351 LEU B CA 1
ATOM 8167 C C . LEU B 1 351 ? 30.516 2.137 9.039 1 95.94 351 LEU B C 1
ATOM 8169 O O . LEU B 1 351 ? 30.438 3.232 9.602 1 95.94 351 LEU B O 1
ATOM 8173 N N . ILE B 1 352 ? 31.516 1.782 8.273 1 95.81 352 ILE B N 1
ATOM 8174 C CA . ILE B 1 352 ? 32.594 2.754 8.062 1 95.81 352 ILE B CA 1
ATOM 8175 C C . ILE B 1 352 ? 32.406 3.447 6.715 1 95.81 352 ILE B C 1
ATOM 8177 O O . ILE B 1 352 ? 33.25 4.195 6.262 1 95.81 352 ILE B O 1
ATOM 8181 N N . PHE B 1 353 ? 31.359 3.184 5.988 1 95.62 353 PHE B N 1
ATOM 8182 C CA . PHE B 1 353 ? 30.922 3.842 4.762 1 95.62 353 PHE B CA 1
ATOM 8183 C C . PHE B 1 353 ? 31.938 3.633 3.646 1 95.62 353 PHE B C 1
ATOM 8185 O O . PHE B 1 353 ? 32.281 4.574 2.926 1 95.62 353 PHE B O 1
ATOM 8192 N N . LEU B 1 354 ? 32.438 2.371 3.518 1 95.94 354 LEU B N 1
ATOM 8193 C CA . LEU B 1 354 ? 33.375 2.021 2.459 1 95.94 354 LEU B CA 1
ATOM 8194 C C . LEU B 1 354 ? 32.875 0.807 1.677 1 95.94 354 LEU B C 1
ATOM 8196 O O . LEU B 1 354 ? 33.688 0.107 1.047 1 95.94 354 LEU B O 1
ATOM 8200 N N . ASN B 1 355 ? 31.594 0.537 1.739 1 94.12 355 ASN B N 1
ATOM 8201 C CA . ASN B 1 355 ? 31.031 -0.632 1.077 1 94.12 355 ASN B CA 1
ATOM 8202 C C . ASN B 1 355 ? 31.016 -0.465 -0.439 1 94.12 355 ASN B C 1
ATOM 8204 O O . ASN B 1 355 ? 30.812 -1.436 -1.173 1 94.12 355 ASN B O 1
ATOM 8208 N N . THR B 1 356 ? 31.297 0.739 -0.97 1 91.62 356 THR B N 1
ATOM 8209 C CA . THR B 1 356 ? 31.359 0.953 -2.412 1 91.62 356 THR B CA 1
ATOM 8210 C C . THR B 1 356 ? 32.75 0.667 -2.941 1 91.62 356 THR B C 1
ATOM 8212 O O . THR B 1 356 ? 32.969 0.555 -4.152 1 91.62 356 THR B O 1
ATOM 8215 N N . VAL B 1 357 ? 33.688 0.555 -2.004 1 91.38 357 VAL B N 1
ATOM 8216 C CA . VAL B 1 357 ? 35.094 0.375 -2.396 1 91.38 357 VAL B CA 1
ATOM 8217 C C . VAL B 1 357 ? 35.562 -1.03 -2.021 1 91.38 357 VAL B C 1
ATOM 8219 O O . VAL B 1 357 ? 36.281 -1.682 -2.793 1 91.38 357 VAL B O 1
ATOM 8222 N N . ILE B 1 358 ? 35.062 -1.456 -0.902 1 94.25 358 ILE B N 1
ATOM 8223 C CA . ILE B 1 358 ? 35.5 -2.75 -0.391 1 94.25 358 ILE B CA 1
ATOM 8224 C C . ILE B 1 358 ? 34.469 -3.814 -0.706 1 94.25 358 ILE B C 1
ATOM 8226 O O . ILE B 1 358 ? 33.312 -3.691 -0.304 1 94.25 358 ILE B O 1
ATOM 8230 N N . ASP B 1 359 ? 34.844 -4.906 -1.335 1 92.19 359 ASP B N 1
ATOM 8231 C CA . ASP B 1 359 ? 34 -6.035 -1.666 1 92.19 359 ASP B CA 1
ATOM 8232 C C . ASP B 1 359 ? 32.656 -5.559 -2.225 1 92.19 359 ASP B C 1
ATOM 8234 O O . ASP B 1 359 ? 31.594 -5.941 -1.726 1 92.19 359 ASP B O 1
ATOM 8238 N N . ARG B 1 360 ? 32.719 -4.84 -3.232 1 88 360 ARG B N 1
ATOM 8239 C CA . ARG B 1 360 ? 31.594 -4.086 -3.76 1 88 360 ARG B CA 1
ATOM 8240 C C . ARG B 1 360 ? 30.547 -5.02 -4.359 1 88 360 ARG B C 1
ATOM 8242 O O . ARG B 1 360 ? 29.391 -4.637 -4.527 1 88 360 ARG B O 1
ATOM 8249 N N . THR B 1 361 ? 30.797 -6.25 -4.691 1 88.5 361 THR B N 1
ATOM 8250 C CA . THR B 1 361 ? 29.859 -7.168 -5.309 1 88.5 361 THR B CA 1
ATOM 8251 C C . THR B 1 361 ? 29.062 -7.93 -4.25 1 88.5 361 THR B C 1
ATOM 8253 O O . THR B 1 361 ? 28.047 -8.562 -4.555 1 88.5 361 THR B O 1
ATOM 8256 N N . ASN B 1 362 ? 29.562 -7.883 -2.988 1 90.38 362 ASN B N 1
ATOM 8257 C CA . ASN B 1 362 ? 28.875 -8.531 -1.875 1 90.38 362 ASN B CA 1
ATOM 8258 C C . ASN B 1 362 ? 28.516 -7.531 -0.78 1 90.38 362 ASN B C 1
ATOM 8260 O O . ASN B 1 362 ? 28.781 -7.766 0.397 1 90.38 362 ASN B O 1
ATOM 8264 N N . MET B 1 363 ? 27.953 -6.496 -1.242 1 90.94 363 MET B N 1
ATOM 8265 C CA . MET B 1 363 ? 27.594 -5.43 -0.317 1 90.94 363 MET B CA 1
ATOM 8266 C C . MET B 1 363 ? 26.422 -5.855 0.577 1 90.94 363 MET B C 1
ATOM 8268 O O . MET B 1 363 ? 25.5 -6.52 0.118 1 90.94 363 MET B O 1
ATOM 8272 N N . CYS B 1 364 ? 26.547 -5.496 1.835 1 94.31 364 CYS B N 1
ATOM 8273 C CA . CYS B 1 364 ? 25.391 -5.574 2.734 1 94.31 364 CYS B CA 1
ATOM 8274 C C . CYS B 1 364 ? 24.453 -4.402 2.51 1 94.31 364 CYS B C 1
ATOM 8276 O O . CYS B 1 364 ? 24.859 -3.246 2.521 1 94.31 364 CYS B O 1
ATOM 8278 N N . LEU B 1 365 ? 23.172 -4.68 2.285 1 93.88 365 LEU B N 1
ATOM 8279 C CA . LEU B 1 365 ? 22.203 -3.613 2.072 1 93.88 365 LEU B CA 1
ATOM 8280 C C . LEU B 1 365 ? 22.609 -2.725 0.903 1 93.88 365 LEU B C 1
ATOM 8282 O O . LEU B 1 365 ? 22.969 -1.559 1.098 1 93.88 365 LEU B O 1
ATOM 8286 N N . VAL B 1 366 ? 22.391 -3.164 -0.248 1 90.88 366 VAL B N 1
ATOM 8287 C CA . VAL B 1 366 ? 22.922 -2.625 -1.495 1 90.88 366 VAL B CA 1
ATOM 8288 C C . VAL B 1 366 ? 22.562 -1.147 -1.617 1 90.88 366 VAL B C 1
ATOM 8290 O O . VAL B 1 366 ? 23.391 -0.323 -2.002 1 90.88 366 VAL B O 1
ATOM 8293 N N . PRO B 1 367 ? 21.375 -0.713 -1.236 1 92.12 367 PRO B N 1
ATOM 8294 C CA . PRO B 1 367 ? 21.031 0.701 -1.419 1 92.12 367 PRO B CA 1
ATOM 8295 C C . PRO B 1 367 ? 21.922 1.63 -0.584 1 92.12 367 PRO B C 1
ATOM 8297 O O . PRO B 1 367 ? 21.953 2.84 -0.826 1 92.12 367 PRO B O 1
ATOM 8300 N N . THR B 1 368 ? 22.656 1.109 0.343 1 94.94 368 THR B N 1
ATOM 8301 C CA . THR B 1 368 ? 23.469 1.955 1.215 1 94.94 368 THR B CA 1
ATOM 8302 C C . THR B 1 368 ? 24.703 2.453 0.485 1 94.94 368 THR B C 1
ATOM 8304 O O . THR B 1 368 ? 25.516 3.197 1.052 1 94.94 368 THR B O 1
ATOM 8307 N N . TRP B 1 369 ? 24.859 2.08 -0.783 1 93.75 369 TRP B N 1
ATOM 8308 C CA . TRP B 1 369 ? 25.906 2.707 -1.578 1 93.75 369 TRP B CA 1
ATOM 8309 C C . TRP B 1 369 ? 25.75 4.227 -1.583 1 93.75 369 TRP B C 1
ATOM 8311 O O . TRP B 1 369 ? 26.75 4.953 -1.544 1 93.75 369 TRP B O 1
ATOM 8321 N N . TYR B 1 370 ? 24.531 4.691 -1.674 1 94.44 370 TYR B N 1
ATOM 8322 C CA . TYR B 1 370 ? 24.266 6.125 -1.657 1 94.44 370 TYR B CA 1
ATOM 8323 C C . TYR B 1 370 ? 24.75 6.754 -0.359 1 94.44 370 TYR B C 1
ATOM 8325 O O . TYR B 1 370 ? 25.359 7.832 -0.374 1 94.44 370 TYR B O 1
ATOM 8333 N N . LEU B 1 371 ? 24.453 6.098 0.756 1 95.06 371 LEU B N 1
ATOM 8334 C CA . LEU B 1 371 ? 24.844 6.621 2.057 1 95.06 371 LEU B CA 1
ATOM 8335 C C . LEU B 1 371 ? 26.375 6.707 2.162 1 95.06 371 LEU B C 1
ATOM 8337 O O . LEU B 1 371 ? 26.906 7.672 2.713 1 95.06 371 LEU B O 1
ATOM 8341 N N . ALA B 1 372 ? 27.016 5.672 1.697 1 95.38 372 ALA B N 1
ATOM 8342 C CA . ALA B 1 372 ? 28.484 5.676 1.681 1 95.38 372 ALA B CA 1
ATOM 8343 C C . ALA B 1 372 ? 29.016 6.848 0.866 1 95.38 372 ALA B C 1
ATOM 8345 O O . ALA B 1 372 ? 29.891 7.59 1.331 1 95.38 372 ALA B O 1
ATOM 8346 N N . LEU B 1 373 ? 28.469 7.082 -0.228 1 94 373 LEU B N 1
ATOM 8347 C CA . LEU B 1 373 ? 28.891 8.172 -1.092 1 94 373 LEU B CA 1
ATOM 8348 C C . LEU B 1 373 ? 28.547 9.523 -0.478 1 94 373 LEU B C 1
ATOM 8350 O O . LEU B 1 373 ? 29.281 10.5 -0.628 1 94 373 LEU B O 1
ATOM 8354 N N . ASP B 1 374 ? 27.422 9.578 0.111 1 93.88 374 ASP B N 1
ATOM 8355 C CA . ASP B 1 374 ? 26.969 10.82 0.742 1 93.88 374 ASP B CA 1
ATOM 8356 C C . ASP B 1 374 ? 27.938 11.266 1.836 1 93.88 374 ASP B C 1
ATOM 8358 O O . ASP B 1 374 ? 28.266 12.445 1.936 1 93.88 374 ASP B O 1
ATOM 8362 N N . ILE B 1 375 ? 28.375 10.336 2.625 1 94.56 375 ILE B N 1
ATOM 8363 C CA . ILE B 1 375 ? 29.297 10.656 3.713 1 94.56 375 ILE B CA 1
ATOM 8364 C C . ILE B 1 375 ? 30.656 11.031 3.145 1 94.56 375 ILE B C 1
ATOM 8366 O O . ILE B 1 375 ? 31.297 11.977 3.611 1 94.56 375 ILE B O 1
ATOM 8370 N N . GLN B 1 376 ? 31.078 10.305 2.18 1 92.44 376 GLN B N 1
ATOM 8371 C CA . GLN B 1 376 ? 32.344 10.625 1.524 1 92.44 376 GLN B CA 1
ATOM 8372 C C . GLN B 1 376 ? 32.281 12 0.868 1 92.44 376 GLN B C 1
ATOM 8374 O O . GLN B 1 376 ? 33.188 12.812 1.033 1 92.44 376 GLN B O 1
ATOM 8379 N N . TYR B 1 377 ? 31.25 12.203 0.241 1 91 377 TYR B N 1
ATOM 8380 C CA . TYR B 1 377 ? 31.031 13.477 -0.438 1 91 377 TYR B CA 1
ATOM 8381 C C . TYR B 1 377 ? 30.891 14.609 0.567 1 91 377 TYR B C 1
ATOM 8383 O O . TYR B 1 377 ? 31.312 15.742 0.298 1 91 377 TYR B O 1
ATOM 8391 N N . PHE B 1 378 ? 30.297 14.312 1.675 1 93.62 378 PHE B N 1
ATOM 8392 C CA . PHE B 1 378 ? 30.109 15.328 2.707 1 93.62 378 PHE B CA 1
ATOM 8393 C C . PHE B 1 378 ? 31.438 15.914 3.146 1 93.62 378 PHE B C 1
ATOM 8395 O O . PHE B 1 378 ? 31.562 17.125 3.297 1 93.62 378 PHE B O 1
ATOM 8402 N N . GLY B 1 379 ? 32.406 15.016 3.303 1 93.12 379 GLY B N 1
ATOM 8403 C CA . GLY B 1 379 ? 33.75 15.5 3.615 1 93.12 379 GLY B CA 1
ATOM 8404 C C . GLY B 1 379 ? 34.344 16.375 2.529 1 93.12 379 GLY B C 1
ATOM 8405 O O . GLY B 1 379 ? 34.906 17.438 2.816 1 93.12 379 GLY B O 1
ATOM 8406 N N . LEU B 1 380 ? 34.125 16.031 1.362 1 93.38 380 LEU B N 1
ATOM 8407 C CA . LEU B 1 380 ? 34.656 16.797 0.224 1 93.38 380 LEU B CA 1
ATOM 8408 C C . LEU B 1 380 ? 33.906 18.125 0.085 1 93.38 380 LEU B C 1
ATOM 8410 O O . LEU B 1 380 ? 34.5 19.125 -0.307 1 93.38 380 LEU B O 1
ATOM 8414 N N . LEU B 1 381 ? 32.656 18.078 0.34 1 95.12 381 LEU B N 1
ATOM 8415 C CA . LEU B 1 381 ? 31.844 19.281 0.272 1 95.12 381 LEU B CA 1
ATOM 8416 C C . LEU B 1 381 ? 32.312 20.312 1.301 1 95.12 381 LEU B C 1
ATOM 8418 O O . LEU B 1 381 ? 32.375 21.5 1.005 1 95.12 381 LEU B O 1
ATOM 8422 N N . LEU B 1 382 ? 32.562 19.844 2.518 1 96.44 382 LEU B N 1
ATOM 8423 C CA . LEU B 1 382 ? 33.062 20.75 3.559 1 96.44 382 LEU B CA 1
ATOM 8424 C C . LEU B 1 382 ? 34.375 21.406 3.139 1 96.44 382 LEU B C 1
ATOM 8426 O O . LEU B 1 382 ? 34.531 22.609 3.326 1 96.44 382 LEU B O 1
ATOM 8430 N N . LEU B 1 383 ? 35.219 20.641 2.516 1 95.69 383 LEU B N 1
ATOM 8431 C CA . LEU B 1 383 ? 36.5 21.172 2.029 1 95.69 383 LEU B CA 1
ATOM 8432 C C . LEU B 1 383 ? 36.25 22.188 0.906 1 95.69 383 LEU B C 1
ATOM 8434 O O . LEU B 1 383 ? 36.906 23.234 0.867 1 95.69 383 LEU B O 1
ATOM 8438 N N . THR B 1 384 ? 35.406 21.828 0.039 1 96.5 384 THR B N 1
ATOM 8439 C CA . THR B 1 384 ? 35.094 22.719 -1.072 1 96.5 384 THR B CA 1
ATOM 8440 C C . THR B 1 384 ? 34.5 24.031 -0.563 1 96.5 384 THR B C 1
ATOM 8442 O O . THR B 1 384 ? 34.875 25.094 -1.044 1 96.5 384 THR B O 1
ATOM 8445 N N . ILE B 1 385 ? 33.594 23.969 0.363 1 97.38 385 ILE B N 1
ATOM 8446 C CA . ILE B 1 385 ? 32.969 25.156 0.922 1 97.38 385 ILE B CA 1
ATOM 8447 C C . ILE B 1 385 ? 34 26 1.645 1 97.38 385 ILE B C 1
ATOM 8449 O O . ILE B 1 385 ? 33.969 27.234 1.601 1 97.38 385 ILE B O 1
ATOM 8453 N N . TRP B 1 386 ? 34.906 25.25 2.318 1 96.56 386 TRP B N 1
ATOM 8454 C CA . TRP B 1 386 ? 36 25.969 2.959 1 96.56 386 TRP B CA 1
ATOM 8455 C C . TRP B 1 386 ? 36.781 26.797 1.942 1 96.56 386 TRP B C 1
ATOM 8457 O O . TRP B 1 386 ? 37.125 27.953 2.197 1 96.56 386 TRP B O 1
ATOM 8467 N N . VAL B 1 387 ? 37.062 26.266 0.793 1 96.31 387 VAL B N 1
ATOM 8468 C CA . VAL B 1 387 ? 37.781 26.938 -0.276 1 96.31 387 VAL B CA 1
ATOM 8469 C C . VAL B 1 387 ? 36.938 28.078 -0.828 1 96.31 387 VAL B C 1
ATOM 8471 O O . VAL B 1 387 ? 37.438 29.172 -1.088 1 96.31 387 VAL B O 1
ATOM 8474 N N . LEU B 1 388 ? 35.688 27.891 -1.02 1 97.25 388 LEU B N 1
ATOM 8475 C CA . LEU B 1 388 ? 34.781 28.906 -1.539 1 97.25 388 LEU B CA 1
ATOM 8476 C C . LEU B 1 388 ? 34.719 30.109 -0.6 1 97.25 388 LEU B C 1
ATOM 8478 O O . LEU B 1 388 ? 34.656 31.266 -1.053 1 97.25 388 LEU B O 1
ATOM 8482 N N . LYS B 1 389 ? 34.656 29.781 0.664 1 95.56 389 LYS B N 1
ATOM 8483 C CA . LYS B 1 389 ? 34.562 30.859 1.646 1 95.56 389 LYS B CA 1
ATOM 8484 C C . LYS B 1 389 ? 35.875 31.656 1.688 1 95.56 389 LYS B C 1
ATOM 8486 O O . LYS B 1 389 ? 35.844 32.875 1.833 1 95.56 389 LYS B O 1
ATOM 8491 N N . LYS B 1 390 ? 37 30.984 1.59 1 93.94 390 LYS B N 1
ATOM 8492 C CA . LYS B 1 390 ? 38.312 31.641 1.588 1 93.94 390 LYS B CA 1
ATOM 8493 C C . LYS B 1 390 ? 38.469 32.5 0.353 1 93.94 390 LYS B C 1
ATOM 8495 O O . LYS B 1 390 ? 39.062 33.594 0.432 1 93.94 390 LYS B O 1
ATOM 8500 N N . TYR B 1 391 ? 37.969 31.969 -0.797 1 95.06 391 TYR B N 1
ATOM 8501 C CA . TYR B 1 391 ? 38.062 32.688 -2.059 1 95.06 391 TYR B CA 1
ATOM 8502 C C . TYR B 1 391 ? 36.688 33.062 -2.586 1 95.06 391 TYR B C 1
ATOM 8504 O O . TYR B 1 391 ? 36.344 32.719 -3.723 1 95.06 391 TYR B O 1
ATOM 8512 N N . GLU B 1 392 ? 35.969 33.781 -1.917 1 94.56 392 GLU B N 1
ATOM 8513 C CA . GLU B 1 392 ? 34.562 34.062 -2.195 1 94.56 392 GLU B CA 1
ATOM 8514 C C . GLU B 1 392 ? 34.375 34.812 -3.518 1 94.56 392 GLU B C 1
ATOM 8516 O O . GLU B 1 392 ? 33.375 34.625 -4.215 1 94.56 392 GLU B O 1
ATOM 8521 N N . LYS B 1 393 ? 35.375 35.625 -3.932 1 94.94 393 LYS B N 1
ATOM 8522 C CA . LYS B 1 393 ? 35.312 36.406 -5.164 1 94.94 393 LYS B CA 1
ATOM 8523 C C . LYS B 1 393 ? 35.312 35.5 -6.391 1 94.94 393 LYS B C 1
ATOM 8525 O O . LYS B 1 393 ? 34.812 35.875 -7.457 1 94.94 393 LYS B O 1
ATOM 8530 N N . PHE B 1 394 ? 35.781 34.219 -6.23 1 96.94 394 PHE B N 1
ATOM 8531 C CA . PHE B 1 394 ? 35.938 33.312 -7.363 1 96.94 394 PHE B CA 1
ATOM 8532 C C . PHE B 1 394 ? 34.969 32.156 -7.266 1 96.94 394 PHE B C 1
ATOM 8534 O O . PHE B 1 394 ? 35.219 31.094 -7.867 1 96.94 394 PHE B O 1
ATOM 8541 N N . VAL B 1 395 ? 33.969 32.219 -6.578 1 97.5 395 VAL B N 1
ATOM 8542 C CA . VAL B 1 395 ? 33.031 31.125 -6.289 1 97.5 395 VAL B CA 1
ATOM 8543 C C . VAL B 1 395 ? 32.5 30.547 -7.598 1 97.5 395 VAL B C 1
ATOM 8545 O O . VAL B 1 395 ? 32.562 29.328 -7.809 1 97.5 395 VAL B O 1
ATOM 8548 N N . TRP B 1 396 ? 32.094 31.328 -8.508 1 97.69 396 TRP B N 1
ATOM 8549 C CA . TRP B 1 396 ? 31.453 30.859 -9.734 1 97.69 396 TRP B CA 1
ATOM 8550 C C . TRP B 1 396 ? 32.469 30.234 -10.672 1 97.69 396 TRP B C 1
ATOM 8552 O O . TRP B 1 396 ? 32.156 29.297 -11.406 1 97.69 396 TRP B O 1
ATOM 8562 N N . TRP B 1 397 ? 33.656 30.688 -10.602 1 97.62 397 TRP B N 1
ATOM 8563 C CA . TRP B 1 397 ? 34.719 30.109 -11.406 1 97.62 397 TRP B CA 1
ATOM 8564 C C . TRP B 1 397 ? 35.125 28.734 -10.867 1 97.62 397 TRP B C 1
ATOM 8566 O O . TRP B 1 397 ? 35.344 27.797 -11.641 1 97.62 397 TRP B O 1
ATOM 8576 N N . ILE B 1 398 ? 35.188 28.656 -9.609 1 97.81 398 ILE B N 1
ATOM 8577 C CA . ILE B 1 398 ? 35.562 27.391 -8.984 1 97.81 398 ILE B CA 1
ATOM 8578 C C . ILE B 1 398 ? 34.469 26.344 -9.258 1 97.81 398 ILE B C 1
ATOM 8580 O O . ILE B 1 398 ? 34.75 25.234 -9.711 1 97.81 398 ILE B O 1
ATOM 8584 N N . LEU B 1 399 ? 33.219 26.734 -9.055 1 98.12 399 LEU B N 1
ATOM 8585 C CA . LEU B 1 399 ? 32.125 25.812 -9.258 1 98.12 399 LEU B CA 1
ATOM 8586 C C . LEU B 1 399 ? 31.969 25.453 -10.734 1 98.12 399 LEU B C 1
ATOM 8588 O O . LEU B 1 399 ? 31.703 24.297 -11.07 1 98.12 399 LEU B O 1
ATOM 8592 N N . GLY B 1 400 ? 32.125 26.422 -11.609 1 97.88 400 GLY B N 1
ATOM 8593 C CA . GLY B 1 400 ? 32.062 26.156 -13.039 1 97.88 400 GLY B CA 1
ATOM 8594 C C . GLY B 1 400 ? 33.156 25.203 -13.508 1 97.88 400 GLY B C 1
ATOM 8595 O O . GLY B 1 400 ? 32.906 24.328 -14.328 1 97.88 400 GLY B O 1
ATOM 8596 N N . THR B 1 401 ? 34.344 25.406 -12.984 1 97.69 401 THR B N 1
ATOM 8597 C CA . THR B 1 401 ? 35.469 24.547 -13.336 1 97.69 401 THR B CA 1
ATOM 8598 C C . THR B 1 401 ? 35.25 23.125 -12.812 1 97.69 401 THR B C 1
ATOM 8600 O O . THR B 1 401 ? 35.5 22.156 -13.516 1 97.69 401 THR B O 1
ATOM 8603 N N . LEU B 1 402 ? 34.812 23.047 -11.602 1 97.31 402 LEU B N 1
ATOM 8604 C CA . LEU B 1 402 ? 34.531 21.734 -11.023 1 97.31 402 LEU B CA 1
ATOM 8605 C C . LEU B 1 402 ? 33.469 21 -11.812 1 97.31 402 LEU B C 1
ATOM 8607 O O . LEU B 1 402 ? 33.562 19.797 -12.062 1 97.31 402 LEU B O 1
ATOM 8611 N N . LEU B 1 403 ? 32.375 21.719 -12.195 1 97.75 403 LEU B N 1
ATOM 8612 C CA . LEU B 1 403 ? 31.312 21.125 -12.984 1 97.75 403 LEU B CA 1
ATOM 8613 C C . LEU B 1 403 ? 31.812 20.688 -14.352 1 97.75 403 LEU B C 1
ATOM 8615 O O . LEU B 1 403 ? 31.484 19.609 -14.836 1 97.75 403 LEU B O 1
ATOM 8619 N N . GLY B 1 404 ? 32.562 21.578 -14.977 1 97.38 404 GLY B N 1
ATOM 8620 C CA . GLY B 1 404 ? 33.156 21.234 -16.266 1 97.38 404 GLY B CA 1
ATOM 8621 C C . GLY B 1 404 ? 34.062 20.016 -16.219 1 97.38 404 GLY B C 1
ATOM 8622 O O . GLY B 1 404 ? 33.969 19.141 -17.078 1 97.38 404 GLY B O 1
ATOM 8623 N N . LEU B 1 405 ? 34.906 19.922 -15.219 1 97 405 LEU B N 1
ATOM 8624 C CA . LEU B 1 405 ? 35.812 18.781 -15.047 1 97 405 LEU B CA 1
ATOM 8625 C C . LEU B 1 405 ? 35 17.5 -14.82 1 97 405 LEU B C 1
ATOM 8627 O O . LEU B 1 405 ? 35.375 16.438 -15.32 1 97 405 LEU B O 1
ATOM 8631 N N . ASN B 1 406 ? 33.969 17.594 -14.062 1 96.12 406 ASN B N 1
ATOM 8632 C CA . ASN B 1 406 ? 33.094 16.438 -13.828 1 96.12 406 ASN B CA 1
ATOM 8633 C C . ASN B 1 406 ? 32.438 15.969 -15.125 1 96.12 406 ASN B C 1
ATOM 8635 O O . ASN B 1 406 ? 32.344 14.766 -15.367 1 96.12 406 ASN B O 1
ATOM 8639 N N . MET B 1 407 ? 31.922 16.922 -15.922 1 96.62 407 MET B N 1
ATOM 8640 C CA . MET B 1 407 ? 31.281 16.578 -17.188 1 96.62 407 MET B CA 1
ATOM 8641 C C . MET B 1 407 ? 32.281 15.891 -18.125 1 96.62 407 MET B C 1
ATOM 8643 O O . MET B 1 407 ? 31.938 14.898 -18.766 1 96.62 407 MET B O 1
ATOM 8647 N N . VAL B 1 408 ? 33.469 16.391 -18.125 1 96.88 408 VAL B N 1
ATOM 8648 C CA . VAL B 1 408 ? 34.5 15.812 -18.969 1 96.88 408 VAL B CA 1
ATOM 8649 C C . VAL B 1 408 ? 34.875 14.43 -18.453 1 96.88 408 VAL B C 1
ATOM 8651 O O . VAL B 1 408 ? 35.031 13.484 -19.234 1 96.88 408 VAL B O 1
ATOM 8654 N N . ALA B 1 409 ? 35.062 14.297 -17.203 1 95.62 409 ALA B N 1
ATOM 8655 C CA . ALA B 1 409 ? 35.406 13 -16.625 1 95.62 409 ALA B CA 1
ATOM 8656 C C . ALA B 1 409 ? 34.312 11.977 -16.891 1 95.62 409 ALA B C 1
ATOM 8658 O O . ALA B 1 409 ? 34.594 10.812 -17.188 1 95.62 409 ALA B O 1
ATOM 8659 N N . THR B 1 410 ? 33.094 12.383 -16.766 1 93.94 410 THR B N 1
ATOM 8660 C CA . THR B 1 410 ? 31.953 11.5 -17.016 1 93.94 410 THR B CA 1
ATOM 8661 C C . THR B 1 410 ? 31.938 11.07 -18.484 1 93.94 410 THR B C 1
ATOM 8663 O O . THR B 1 410 ? 31.688 9.906 -18.797 1 93.94 410 THR B O 1
ATOM 8666 N N . PHE B 1 411 ? 32.156 12.047 -19.328 1 94.56 411 PHE B N 1
ATOM 8667 C CA . PHE B 1 411 ? 32.188 11.758 -20.75 1 94.56 411 PHE B CA 1
ATOM 8668 C C . PHE B 1 411 ? 33.281 10.734 -21.062 1 94.56 411 PHE B C 1
ATOM 8670 O O . PHE B 1 411 ? 33.031 9.727 -21.734 1 94.56 411 PHE B O 1
ATOM 8677 N N . ILE B 1 412 ? 34.469 10.93 -20.547 1 95.62 412 ILE B N 1
ATOM 8678 C CA . ILE B 1 412 ? 35.625 10.078 -20.828 1 95.62 412 ILE B CA 1
ATOM 8679 C C . ILE B 1 412 ? 35.375 8.68 -20.281 1 95.62 412 ILE B C 1
ATOM 8681 O O . ILE B 1 412 ? 35.625 7.684 -20.969 1 95.62 412 ILE B O 1
ATOM 8685 N N . THR B 1 413 ? 34.938 8.586 -19.078 1 93.56 413 THR B N 1
ATOM 8686 C CA . THR B 1 413 ? 34.719 7.285 -18.469 1 93.56 413 THR B CA 1
ATOM 8687 C C . THR B 1 413 ? 33.656 6.492 -19.25 1 93.56 413 THR B C 1
ATOM 8689 O O . THR B 1 413 ? 33.812 5.289 -19.469 1 93.56 413 THR B O 1
ATOM 8692 N N . ASN B 1 414 ? 32.594 7.16 -19.656 1 92.19 414 ASN B N 1
ATOM 8693 C CA . ASN B 1 414 ? 31.562 6.477 -20.422 1 92.19 414 ASN B CA 1
ATOM 8694 C C . ASN B 1 414 ? 32.094 6.078 -21.812 1 92.19 414 ASN B C 1
ATOM 8696 O O . ASN B 1 414 ? 31.797 4.973 -22.281 1 92.19 414 ASN B O 1
ATOM 8700 N N . TYR B 1 415 ? 32.875 6.957 -22.422 1 93.5 415 TYR B N 1
ATOM 8701 C CA . TYR B 1 415 ? 33.375 6.738 -23.766 1 93.5 415 TYR B CA 1
ATOM 8702 C C . TYR B 1 415 ? 34.406 5.613 -23.797 1 93.5 415 TYR B C 1
ATOM 8704 O O . TYR B 1 415 ? 34.344 4.738 -24.656 1 93.5 415 TYR B O 1
ATOM 8712 N N . VAL B 1 416 ? 35.281 5.562 -22.859 1 94.44 416 VAL B N 1
ATOM 8713 C CA . VAL B 1 416 ? 36.344 4.574 -22.828 1 94.44 416 VAL B CA 1
ATOM 8714 C C . VAL B 1 416 ? 35.781 3.195 -22.516 1 94.44 416 VAL B C 1
ATOM 8716 O O . VAL B 1 416 ? 36.25 2.186 -23.047 1 94.44 416 VAL B O 1
ATOM 8719 N N . ASN B 1 417 ? 34.781 3.119 -21.719 1 92.25 417 ASN B N 1
ATOM 8720 C CA . ASN B 1 417 ? 34.188 1.842 -21.328 1 92.25 417 ASN B CA 1
ATOM 8721 C C . ASN B 1 417 ? 33.062 1.433 -22.266 1 92.25 417 ASN B C 1
ATOM 8723 O O . ASN B 1 417 ? 32.438 0.385 -22.078 1 92.25 417 ASN B O 1
ATOM 8727 N N . ASN B 1 418 ? 32.719 2.193 -23.188 1 91 418 ASN B N 1
ATOM 8728 C CA . ASN B 1 418 ? 31.703 1.914 -24.188 1 91 418 ASN B CA 1
ATOM 8729 C C . ASN B 1 418 ? 30.344 1.627 -23.547 1 91 418 ASN B C 1
ATOM 8731 O O . ASN B 1 418 ? 29.703 0.623 -23.859 1 91 418 ASN B O 1
ATOM 8735 N N . ASN B 1 419 ? 30.031 2.482 -22.609 1 88.06 419 ASN B N 1
ATOM 8736 C CA . ASN B 1 419 ? 28.781 2.307 -21.891 1 88.06 419 ASN B CA 1
ATOM 8737 C C . ASN B 1 419 ? 27.609 2.936 -22.641 1 88.06 419 ASN B C 1
ATOM 8739 O O . ASN B 1 419 ? 27.797 3.887 -23.406 1 88.06 419 ASN B O 1
ATOM 8743 N N . GLU B 1 420 ? 26.438 2.352 -22.422 1 83.31 420 GLU B N 1
ATOM 8744 C CA . GLU B 1 420 ? 25.203 2.916 -22.984 1 83.31 420 GLU B CA 1
ATOM 8745 C C . GLU B 1 420 ? 24.75 4.137 -22.188 1 83.31 420 GLU B C 1
ATOM 8747 O O . GLU B 1 420 ? 25.266 4.406 -21.109 1 83.31 420 GLU B O 1
ATOM 8752 N N . ALA B 1 421 ? 23.797 4.852 -22.812 1 81.06 421 ALA B N 1
ATOM 8753 C CA . ALA B 1 421 ? 23.297 6.062 -22.172 1 81.06 421 ALA B CA 1
ATOM 8754 C C . ALA B 1 421 ? 22.438 5.719 -20.969 1 81.06 421 ALA B C 1
ATOM 8756 O O . ALA B 1 421 ? 22.469 6.418 -19.953 1 81.06 421 ALA B O 1
ATOM 8757 N N . LEU B 1 422 ? 21.609 4.688 -21.219 1 78.5 422 LEU B N 1
ATOM 8758 C CA . LEU B 1 422 ? 20.719 4.227 -20.156 1 78.5 422 LEU B CA 1
ATOM 8759 C C . LEU B 1 422 ? 20.969 2.76 -19.828 1 78.5 422 LEU B C 1
ATOM 8761 O O . LEU B 1 422 ? 21.281 1.967 -20.719 1 78.5 422 LEU B O 1
ATOM 8765 N N . MET B 1 423 ? 20.906 2.521 -18.594 1 78.19 423 MET B N 1
ATOM 8766 C CA . MET B 1 423 ? 20.984 1.115 -18.203 1 78.19 423 MET B CA 1
ATOM 8767 C C . MET B 1 423 ? 19.641 0.432 -18.359 1 78.19 423 MET B C 1
ATOM 8769 O O . MET B 1 423 ? 18.859 0.368 -17.406 1 78.19 423 MET B O 1
ATOM 8773 N N . ILE B 1 424 ? 19.344 -0.045 -19.484 1 72.94 424 ILE B N 1
ATOM 8774 C CA . ILE B 1 424 ? 18.078 -0.724 -19.75 1 72.94 424 ILE B CA 1
ATOM 8775 C C . ILE B 1 424 ? 18.125 -2.146 -19.188 1 72.94 424 ILE B C 1
ATOM 8777 O O . ILE B 1 424 ? 19.062 -2.896 -19.484 1 72.94 424 ILE B O 1
ATOM 8781 N N . PRO B 1 425 ? 17.156 -2.406 -18.422 1 75.62 425 PRO B N 1
ATOM 8782 C CA . PRO B 1 425 ? 17.156 -3.754 -17.859 1 75.62 425 PRO B CA 1
ATOM 8783 C C . PRO B 1 425 ? 16.922 -4.84 -18.906 1 75.62 425 PRO B C 1
ATOM 8785 O O . PRO B 1 425 ? 16.047 -4.707 -19.75 1 75.62 425 PRO B O 1
ATOM 8788 N N . ARG B 1 426 ? 17.844 -5.746 -18.969 1 81.81 426 ARG B N 1
ATOM 8789 C CA . ARG B 1 426 ? 17.672 -6.961 -19.766 1 81.81 426 ARG B CA 1
ATOM 8790 C C . ARG B 1 426 ? 17.25 -8.133 -18.875 1 81.81 426 ARG B C 1
ATOM 8792 O O . ARG B 1 426 ? 17.734 -8.273 -17.75 1 81.81 426 ARG B O 1
ATOM 8799 N N . PRO B 1 427 ? 16.328 -9.008 -19.375 1 87.56 427 PRO B N 1
ATOM 8800 C CA . PRO B 1 427 ? 15.75 -10.055 -18.531 1 87.56 427 PRO B CA 1
ATOM 8801 C C . PRO B 1 427 ? 16.812 -10.953 -17.891 1 87.56 427 PRO B C 1
ATOM 8803 O O . PRO B 1 427 ? 16.766 -11.203 -16.688 1 87.56 427 PRO B O 1
ATOM 8806 N N . GLU B 1 428 ? 17.844 -11.391 -18.672 1 86.88 428 GLU B N 1
ATOM 8807 C CA . GLU B 1 428 ? 18.844 -12.312 -18.141 1 86.88 428 GLU B CA 1
ATOM 8808 C C . GLU B 1 428 ? 19.781 -11.602 -17.172 1 86.88 428 GLU B C 1
ATOM 8810 O O . GLU B 1 428 ? 20.219 -12.195 -16.172 1 86.88 428 GLU B O 1
ATOM 8815 N N . SER B 1 429 ? 20.016 -10.352 -17.391 1 79.75 429 SER B N 1
ATOM 8816 C CA . SER B 1 429 ? 20.938 -9.602 -16.547 1 79.75 429 SER B CA 1
ATOM 8817 C C . SER B 1 429 ? 20.266 -9.125 -15.266 1 79.75 429 SER B C 1
ATOM 8819 O O . SER B 1 429 ? 20.938 -8.93 -14.25 1 79.75 429 SER B O 1
ATOM 8821 N N . THR B 1 430 ? 19.047 -8.945 -15.336 1 79.62 430 THR B N 1
ATOM 8822 C CA . THR B 1 430 ? 18.328 -8.391 -14.188 1 79.62 430 THR B CA 1
ATOM 8823 C C . THR B 1 430 ? 17.828 -9.5 -13.266 1 79.62 430 THR B C 1
ATOM 8825 O O . THR B 1 430 ? 17.594 -9.273 -12.078 1 79.62 430 THR B O 1
ATOM 8828 N N . TYR B 1 431 ? 17.812 -10.688 -13.875 1 84 431 TYR B N 1
ATOM 8829 C CA . TYR B 1 431 ? 17.328 -11.828 -13.094 1 84 431 TYR B CA 1
ATOM 8830 C C . TYR B 1 431 ? 18.297 -12.148 -11.961 1 84 431 TYR B C 1
ATOM 8832 O O . TYR B 1 431 ? 19.516 -12.172 -12.164 1 84 431 TYR B O 1
ATOM 8840 N N . GLU B 1 432 ? 17.938 -12.383 -10.602 1 71.94 432 GLU B N 1
ATOM 8841 C CA . GLU B 1 432 ? 18.641 -12.719 -9.367 1 71.94 432 GLU B CA 1
ATOM 8842 C C . GLU B 1 432 ? 19.609 -11.602 -8.961 1 71.94 432 GLU B C 1
ATOM 8844 O O . GLU B 1 432 ? 20.516 -11.82 -8.148 1 71.94 432 GLU B O 1
ATOM 8849 N N . MET B 1 433 ? 19.484 -10.375 -9.242 1 64.31 433 MET B N 1
ATOM 8850 C CA . MET B 1 433 ? 20.234 -9.195 -8.828 1 64.31 433 MET B CA 1
ATOM 8851 C C . MET B 1 433 ? 21.719 -9.383 -9.125 1 64.31 433 MET B C 1
ATOM 8853 O O . MET B 1 433 ? 22.516 -8.453 -8.945 1 64.31 433 MET B O 1
ATOM 8857 N N . LYS B 1 434 ? 22.266 -10.602 -9.336 1 59.06 434 LYS B N 1
ATOM 8858 C CA . LYS B 1 434 ? 23.703 -10.852 -9.5 1 59.06 434 LYS B CA 1
ATOM 8859 C C . LYS B 1 434 ? 24.297 -9.938 -10.562 1 59.06 434 LYS B C 1
ATOM 8861 O O . LYS B 1 434 ? 25.391 -9.383 -10.375 1 59.06 434 LYS B O 1
ATOM 8866 N N . ILE B 1 435 ? 23.438 -9.617 -11.414 1 58.56 435 ILE B N 1
ATOM 8867 C CA . ILE B 1 435 ? 24.062 -9.008 -12.594 1 58.56 435 ILE B CA 1
ATOM 8868 C C . ILE B 1 435 ? 24.156 -7.5 -12.391 1 58.56 435 ILE B C 1
ATOM 8870 O O . ILE B 1 435 ? 25.141 -6.879 -12.797 1 58.56 435 ILE B O 1
ATOM 8874 N N . ILE B 1 436 ? 23.328 -7.039 -11.461 1 64.75 436 ILE B N 1
ATOM 8875 C CA . ILE B 1 436 ? 23.422 -5.594 -11.305 1 64.75 436 ILE B CA 1
ATOM 8876 C C . ILE B 1 436 ? 24.734 -5.234 -10.602 1 64.75 436 ILE B C 1
ATOM 8878 O O . ILE B 1 436 ? 25.438 -4.324 -11.039 1 64.75 436 ILE B O 1
ATOM 8882 N N . LEU B 1 437 ? 25.125 -6.105 -9.703 1 74.44 437 LEU B N 1
ATOM 8883 C CA . LEU B 1 437 ? 26.328 -5.797 -8.938 1 74.44 437 LEU B CA 1
ATOM 8884 C C . LEU B 1 437 ? 27.594 -6.211 -9.703 1 74.44 437 LEU B C 1
ATOM 8886 O O . LEU B 1 437 ? 28.688 -5.727 -9.414 1 74.44 437 LEU B O 1
ATOM 8890 N N . ASP B 1 438 ? 27.312 -7.008 -10.773 1 77.19 438 ASP B N 1
ATOM 8891 C CA . ASP B 1 438 ? 28.438 -7.422 -11.594 1 77.19 438 ASP B CA 1
ATOM 8892 C C . ASP B 1 438 ? 28.625 -6.5 -12.789 1 77.19 438 ASP B C 1
ATOM 8894 O O . ASP B 1 438 ? 29.641 -6.578 -13.5 1 77.19 438 ASP B O 1
ATOM 8898 N N . ASN B 1 439 ? 27.672 -5.684 -12.953 1 79.12 439 ASN B N 1
ATOM 8899 C CA . ASN B 1 439 ? 27.766 -4.738 -14.062 1 79.12 439 ASN B CA 1
ATOM 8900 C C . ASN B 1 439 ? 28.734 -3.602 -13.75 1 79.12 439 ASN B C 1
ATOM 8902 O O . ASN B 1 439 ? 28.5 -2.811 -12.836 1 79.12 439 ASN B O 1
ATOM 8906 N N . PRO B 1 440 ? 29.75 -3.516 -14.5 1 82.62 440 PRO B N 1
ATOM 8907 C CA . PRO B 1 440 ? 30.734 -2.465 -14.25 1 82.62 440 PRO B CA 1
ATOM 8908 C C . PRO B 1 440 ? 30.172 -1.062 -14.43 1 82.62 440 PRO B C 1
ATOM 8910 O O . PRO B 1 440 ? 30.594 -0.123 -13.758 1 82.62 440 PRO B O 1
ATOM 8913 N N . GLN B 1 441 ? 29.266 -0.912 -15.297 1 83.81 441 GLN B N 1
ATOM 8914 C CA . GLN B 1 441 ? 28.672 0.402 -15.531 1 83.81 441 GLN B CA 1
ATOM 8915 C C . GLN B 1 441 ? 27.969 0.922 -14.273 1 83.81 441 GLN B C 1
ATOM 8917 O O . GLN B 1 441 ? 28 2.123 -14 1 83.81 441 GLN B O 1
ATOM 8922 N N . TRP B 1 442 ? 27.422 0.03 -13.547 1 84.94 442 TRP B N 1
ATOM 8923 C CA . TRP B 1 442 ? 26.734 0.402 -12.32 1 84.94 442 TRP B CA 1
ATOM 8924 C C . TRP B 1 442 ? 27.719 0.999 -11.312 1 84.94 442 TRP B C 1
ATOM 8926 O O . TRP B 1 442 ? 27.406 2.004 -10.664 1 84.94 442 TRP B O 1
ATOM 8936 N N . HIS B 1 443 ? 28.875 0.525 -11.234 1 86.44 443 HIS B N 1
ATOM 8937 C CA . HIS B 1 443 ? 29.859 0.951 -10.258 1 86.44 443 HIS B CA 1
ATOM 8938 C C . HIS B 1 443 ? 30.547 2.236 -10.695 1 86.44 443 HIS B C 1
ATOM 8940 O O . HIS B 1 443 ? 30.922 3.062 -9.859 1 86.44 443 HIS B O 1
ATOM 8946 N N . THR B 1 444 ? 30.688 2.412 -12.008 1 83.25 444 THR B N 1
ATOM 8947 C CA . THR B 1 444 ? 31.438 3.566 -12.492 1 83.25 444 THR B CA 1
ATOM 8948 C C . THR B 1 444 ? 30.516 4.773 -12.664 1 83.25 444 THR B C 1
ATOM 8950 O O . THR B 1 444 ? 30.922 5.906 -12.398 1 83.25 444 THR B O 1
ATOM 8953 N N . GLN B 1 445 ? 29.312 4.48 -13 1 81.38 445 GLN B N 1
ATOM 8954 C CA . GLN B 1 445 ? 28.453 5.602 -13.359 1 81.38 445 GLN B CA 1
ATOM 8955 C C . GLN B 1 445 ? 27.438 5.898 -12.258 1 81.38 445 GLN B C 1
ATOM 8957 O O . GLN B 1 445 ? 27 7.035 -12.109 1 81.38 445 GLN B O 1
ATOM 8962 N N . LEU B 1 446 ? 27.141 4.879 -11.469 1 84.25 446 LEU B N 1
ATOM 8963 C CA . LEU B 1 446 ? 26.062 5.105 -10.523 1 84.25 446 LEU B CA 1
ATOM 8964 C C . LEU B 1 446 ? 26.594 5.18 -9.094 1 84.25 446 LEU B C 1
ATOM 8966 O O . LEU B 1 446 ? 26.203 6.059 -8.328 1 84.25 446 LEU B O 1
ATOM 8970 N N . THR B 1 447 ? 27.469 4.332 -8.719 1 89 447 THR B N 1
ATOM 8971 C CA . THR B 1 447 ? 27.875 4.266 -7.324 1 89 447 THR B CA 1
ATOM 8972 C C . THR B 1 447 ? 29.234 4.938 -7.129 1 89 447 THR B C 1
ATOM 8974 O O . THR B 1 447 ? 29.969 4.594 -6.207 1 89 447 THR B O 1
ATOM 8977 N N . SER B 1 448 ? 29.594 5.902 -8.039 1 88.62 448 SER B N 1
ATOM 8978 C CA . SER B 1 448 ? 30.891 6.562 -7.965 1 88.62 448 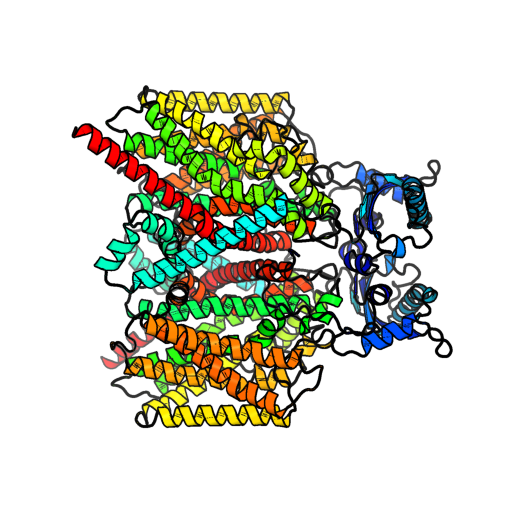SER B CA 1
ATOM 8979 C C . SER B 1 448 ? 30.734 8.078 -7.84 1 88.62 448 SER B C 1
ATOM 8981 O O . SER B 1 448 ? 29.641 8.609 -8.047 1 88.62 448 SER B O 1
ATOM 8983 N N . PHE B 1 449 ? 31.812 8.711 -7.531 1 88.69 449 PHE B N 1
ATOM 8984 C CA . PHE B 1 449 ? 31.844 10.164 -7.418 1 88.69 449 PHE B CA 1
ATOM 8985 C C . PHE B 1 449 ? 31.594 10.82 -8.773 1 88.69 449 PHE B C 1
ATOM 8987 O O . PHE B 1 449 ? 30.891 11.828 -8.859 1 88.69 449 PHE B O 1
ATOM 8994 N N . ILE B 1 450 ? 32.094 10.18 -9.711 1 87 450 ILE B N 1
ATOM 8995 C CA . ILE B 1 450 ? 32.031 10.75 -11.055 1 87 450 ILE B CA 1
ATOM 8996 C C . ILE B 1 450 ? 30.547 10.875 -11.477 1 87 450 ILE B C 1
ATOM 8998 O O . ILE B 1 450 ? 30.156 11.891 -12.055 1 87 450 ILE B O 1
ATOM 9002 N N . GLY B 1 451 ? 29.781 9.93 -11.148 1 86.06 451 GLY B N 1
ATOM 9003 C CA . GLY B 1 451 ? 28.406 9.914 -11.602 1 86.06 451 GLY B CA 1
ATOM 9004 C C . GLY B 1 451 ? 27.5 10.805 -10.781 1 86.06 451 GLY B C 1
ATOM 9005 O O . GLY B 1 451 ? 26.422 11.219 -11.242 1 86.06 451 GLY B O 1
ATOM 9006 N N . ASN B 1 452 ? 27.906 11.266 -9.555 1 89.75 452 ASN B N 1
ATOM 9007 C CA . ASN B 1 452 ? 26.922 11.898 -8.672 1 89.75 452 ASN B CA 1
ATOM 9008 C C . ASN B 1 452 ? 27.391 13.273 -8.211 1 89.75 452 ASN B C 1
ATOM 9010 O O . ASN B 1 452 ? 26.688 13.969 -7.477 1 89.75 452 ASN B O 1
ATOM 9014 N N . THR B 1 453 ? 28.516 13.766 -8.688 1 92.25 453 THR B N 1
ATOM 9015 C CA . THR B 1 453 ? 29.094 15.031 -8.242 1 92.25 453 THR B CA 1
ATOM 9016 C C . THR B 1 453 ? 28.359 16.219 -8.875 1 92.25 453 THR B C 1
ATOM 9018 O O . THR B 1 453 ? 28.266 17.281 -8.273 1 92.25 453 THR B O 1
ATOM 9021 N N . ALA B 1 454 ? 27.797 16.016 -10.031 1 93.81 454 ALA B N 1
ATOM 9022 C CA . ALA B 1 454 ? 27.125 17.109 -10.727 1 93.81 454 ALA B CA 1
ATOM 9023 C C . ALA B 1 454 ? 25.984 17.672 -9.883 1 93.81 454 ALA B C 1
ATOM 9025 O O . ALA B 1 454 ? 25.844 18.891 -9.758 1 93.81 454 ALA B O 1
ATOM 9026 N N . GLY B 1 455 ? 25.203 16.812 -9.305 1 94 455 GLY B N 1
ATOM 9027 C CA . GLY B 1 455 ? 24.109 17.25 -8.445 1 94 455 GLY B CA 1
ATOM 9028 C C . GLY B 1 455 ? 24.578 18.047 -7.246 1 94 455 GLY B C 1
ATOM 9029 O O . GLY B 1 455 ? 23.984 19.078 -6.902 1 94 455 GLY B O 1
ATOM 9030 N N . GLY B 1 456 ? 25.641 17.625 -6.684 1 95.44 456 GLY B N 1
ATOM 9031 C CA . GLY B 1 456 ? 26.203 18.312 -5.535 1 95.44 456 GLY B CA 1
ATOM 9032 C C . GLY B 1 456 ? 26.734 19.703 -5.875 1 95.44 456 GLY B C 1
ATOM 9033 O O . GLY B 1 456 ? 26.531 20.656 -5.121 1 95.44 456 GLY B O 1
ATOM 9034 N N . ILE B 1 457 ? 27.391 19.844 -7.004 1 97.38 457 ILE B N 1
ATOM 9035 C CA . ILE B 1 457 ? 27.969 21.109 -7.414 1 97.38 457 ILE B CA 1
ATOM 9036 C C . ILE B 1 457 ? 26.844 22.109 -7.723 1 97.38 457 ILE B C 1
ATOM 9038 O O . ILE B 1 457 ? 26.922 23.281 -7.328 1 97.38 457 ILE B O 1
ATOM 9042 N N . ILE B 1 458 ? 25.875 21.625 -8.391 1 97.75 458 ILE B N 1
ATOM 9043 C CA . ILE B 1 458 ? 24.734 22.484 -8.695 1 97.75 458 ILE B CA 1
ATOM 9044 C C . ILE B 1 458 ? 24.047 22.906 -7.406 1 97.75 458 ILE B C 1
ATOM 9046 O O . ILE B 1 458 ? 23.625 24.062 -7.273 1 97.75 458 ILE B O 1
ATOM 9050 N N . GLY B 1 459 ? 23.953 22.031 -6.465 1 97.94 459 GLY B N 1
ATOM 9051 C CA . GLY B 1 459 ? 23.422 22.375 -5.156 1 97.94 459 GLY B CA 1
ATOM 9052 C C . GLY B 1 459 ? 24.219 23.438 -4.441 1 97.94 459 GLY B C 1
ATOM 9053 O O . GLY B 1 459 ? 23.656 24.344 -3.832 1 97.94 459 GLY B O 1
ATOM 9054 N N . LEU B 1 460 ? 25.547 23.359 -4.566 1 98.06 460 LEU B N 1
ATOM 9055 C CA . LEU B 1 460 ? 26.422 24.391 -4 1 98.06 460 LEU B CA 1
ATOM 9056 C C . LEU B 1 460 ? 26.141 25.75 -4.648 1 98.06 460 LEU B C 1
ATOM 9058 O O . LEU B 1 460 ? 26.047 26.766 -3.955 1 98.06 460 LEU B O 1
ATOM 9062 N N . GLY B 1 461 ? 26.016 25.703 -5.914 1 98.19 461 GLY B N 1
ATOM 9063 C CA . GLY B 1 461 ? 25.781 26.938 -6.641 1 98.19 461 GLY B CA 1
ATOM 9064 C C . GLY B 1 461 ? 24.469 27.594 -6.266 1 98.19 461 GLY B C 1
ATOM 9065 O O . GLY B 1 461 ? 24.438 28.797 -5.957 1 98.19 461 GLY B O 1
ATOM 9066 N N . PHE B 1 462 ? 23.422 26.875 -6.277 1 97.62 462 PHE B N 1
ATOM 9067 C CA . PHE B 1 462 ? 22.109 27.438 -6.004 1 97.62 462 PHE B CA 1
ATOM 9068 C C . PHE B 1 462 ? 21.969 27.828 -4.535 1 97.62 462 PHE B C 1
ATOM 9070 O O . PHE B 1 462 ? 21.312 28.812 -4.203 1 97.62 462 PHE B O 1
ATOM 9077 N N . GLY B 1 463 ? 22.578 26.969 -3.639 1 97.25 463 GLY B N 1
ATOM 9078 C CA . GLY B 1 463 ? 22.562 27.328 -2.23 1 97.25 463 GLY B CA 1
ATOM 9079 C C . GLY B 1 463 ? 23.297 28.641 -1.944 1 97.25 463 GLY B C 1
ATOM 9080 O O . GLY B 1 463 ? 22.812 29.469 -1.169 1 97.25 463 GLY B O 1
ATOM 9081 N N . TYR B 1 464 ? 24.422 28.797 -2.59 1 97.56 464 TYR B N 1
ATOM 9082 C CA . TYR B 1 464 ? 25.188 30.031 -2.451 1 97.56 464 TYR B CA 1
ATOM 9083 C C . TYR B 1 464 ? 24.438 31.203 -3.055 1 97.56 464 TYR B C 1
ATOM 9085 O O . TYR B 1 464 ? 24.422 32.312 -2.477 1 97.56 464 TYR B O 1
ATOM 9093 N N . PHE B 1 465 ? 23.906 30.938 -4.168 1 96.88 465 PHE B N 1
ATOM 9094 C CA . PHE B 1 465 ? 23.125 31.984 -4.824 1 96.88 465 PHE B CA 1
ATOM 9095 C C . PHE B 1 465 ? 21.969 32.438 -3.932 1 96.88 465 PHE B C 1
ATOM 9097 O O . PHE B 1 465 ? 21.734 33.656 -3.797 1 96.88 465 PHE B O 1
ATOM 9104 N N . TYR B 1 466 ? 21.281 31.562 -3.348 1 95.06 466 TYR B N 1
ATOM 9105 C CA . TYR B 1 466 ? 20.172 31.891 -2.459 1 95.06 466 TYR B CA 1
ATOM 9106 C C . TYR B 1 466 ? 20.656 32.656 -1.232 1 95.06 466 TYR B C 1
ATOM 9108 O O . TYR B 1 466 ? 20 33.562 -0.76 1 95.06 466 TYR B O 1
ATOM 9116 N N . TYR B 1 467 ? 21.797 32.25 -0.712 1 94.88 467 TYR B N 1
ATOM 9117 C CA . TYR B 1 467 ? 22.406 32.938 0.42 1 94.88 467 TYR B CA 1
ATOM 9118 C C . TYR B 1 467 ? 22.672 34.375 0.082 1 94.88 467 TYR B C 1
ATOM 9120 O O . TYR B 1 467 ? 22.375 35.281 0.876 1 94.88 467 TYR B O 1
ATOM 9128 N N . LYS B 1 468 ? 23.156 34.656 -1.064 1 94.19 468 LYS B N 1
ATOM 9129 C CA . LYS B 1 468 ? 23.516 36 -1.473 1 94.19 468 LYS B CA 1
ATOM 9130 C C . LYS B 1 468 ? 22.281 36.844 -1.762 1 94.19 468 LYS B C 1
ATOM 9132 O O . LYS B 1 468 ? 22.297 38.062 -1.607 1 94.19 468 LYS B O 1
ATOM 9137 N N . THR B 1 469 ? 21.25 36.156 -2.121 1 92.56 469 THR B N 1
ATOM 9138 C CA . THR B 1 469 ? 20.062 36.875 -2.527 1 92.56 469 THR B CA 1
ATOM 9139 C C . THR B 1 469 ? 18.984 36.812 -1.449 1 92.56 469 THR B C 1
ATOM 9141 O O . THR B 1 469 ? 17.812 37.094 -1.709 1 92.56 469 THR B O 1
ATOM 9144 N N . LYS B 1 470 ? 19.391 36.375 -0.387 1 84.88 470 LYS B N 1
ATOM 9145 C CA . LYS B 1 470 ? 18.438 36.219 0.703 1 84.88 470 LYS B CA 1
ATOM 9146 C C . LYS B 1 470 ? 17.703 37.531 0.984 1 84.88 470 LYS B C 1
ATOM 9148 O O . LYS B 1 470 ? 18.328 38.594 1.115 1 84.88 470 LYS B O 1
ATOM 9153 N N . GLY B 1 471 ? 16.359 37.5 1.08 1 78.75 471 GLY B N 1
ATOM 9154 C CA . GLY B 1 471 ? 15.586 38.688 1.399 1 78.75 471 GLY B CA 1
ATOM 9155 C C . GLY B 1 471 ? 15.234 39.531 0.179 1 78.75 471 GLY B C 1
ATOM 9156 O O . GLY B 1 471 ? 14.398 40.438 0.255 1 78.75 471 GLY B O 1
ATOM 9157 N N . LYS B 1 472 ? 15.898 39.188 -0.915 1 85.44 472 LYS B N 1
ATOM 9158 C CA . LYS B 1 472 ? 15.594 39.906 -2.141 1 85.44 472 LYS B CA 1
ATOM 9159 C C . LYS B 1 472 ? 14.641 39.125 -3.029 1 85.44 472 LYS B C 1
ATOM 9161 O O . LYS B 1 472 ? 14.648 37.875 -3.012 1 85.44 472 LYS B O 1
ATOM 9166 N N . THR B 1 473 ? 13.766 39.875 -3.695 1 83.94 473 THR B N 1
ATOM 9167 C CA . THR B 1 473 ? 12.883 39.25 -4.664 1 83.94 473 THR B CA 1
ATOM 9168 C C . THR B 1 473 ? 13.625 38.969 -5.969 1 83.94 473 THR B C 1
ATOM 9170 O O . THR B 1 473 ? 14.016 39.906 -6.672 1 83.94 473 THR B O 1
ATOM 9173 N N . ILE B 1 474 ? 13.914 37.812 -6.238 1 82.88 474 ILE B N 1
ATOM 9174 C CA . ILE B 1 474 ? 14.648 37.406 -7.438 1 82.88 474 ILE B CA 1
ATOM 9175 C C . ILE B 1 474 ? 13.703 37.438 -8.641 1 82.88 474 ILE B C 1
ATOM 9177 O O . ILE B 1 474 ? 14.07 37.906 -9.711 1 82.88 474 ILE B O 1
ATOM 9181 N N . PHE B 1 475 ? 12.484 36.812 -8.391 1 85.19 475 PHE B N 1
ATOM 9182 C CA . PHE B 1 475 ? 11.492 36.688 -9.453 1 85.19 475 PHE B CA 1
ATOM 9183 C C . PHE B 1 475 ? 10.18 37.344 -9.031 1 85.19 475 PHE B C 1
ATOM 9185 O O . PHE B 1 475 ? 9.688 37.125 -7.926 1 85.19 475 PHE B O 1
ATOM 9192 N N . LYS B 1 476 ? 9.727 38.219 -9.875 1 85.81 476 LYS B N 1
ATOM 9193 C CA . LYS B 1 476 ? 8.383 38.75 -9.617 1 85.81 476 LYS B CA 1
ATOM 9194 C C . LYS B 1 476 ? 7.328 37.688 -9.906 1 85.81 476 LYS B C 1
ATOM 9196 O O . LYS B 1 476 ? 7.445 36.938 -10.883 1 85.81 476 LYS B O 1
ATOM 9201 N N . ASN B 1 477 ? 6.434 37.5 -9.07 1 88.06 477 ASN B N 1
ATOM 9202 C CA . ASN B 1 477 ? 5.391 36.5 -9.211 1 88.06 477 ASN B CA 1
ATOM 9203 C C . ASN B 1 477 ? 4.34 36.906 -10.234 1 88.06 477 ASN B C 1
ATOM 9205 O O . ASN B 1 477 ? 3.234 37.312 -9.875 1 88.06 477 ASN B O 1
ATOM 9209 N N . THR B 1 478 ? 4.711 36.906 -11.5 1 89 478 THR B N 1
ATOM 9210 C CA . THR B 1 478 ? 3.811 37.188 -12.609 1 89 478 THR B CA 1
ATOM 9211 C C . THR B 1 478 ? 3.459 35.906 -13.359 1 89 478 THR B C 1
ATOM 9213 O O . THR B 1 478 ? 4.109 34.875 -13.172 1 89 478 THR B O 1
ATOM 9216 N N . LEU B 1 479 ? 2.414 36 -14.125 1 89 479 LEU B N 1
ATOM 9217 C CA . LEU B 1 479 ? 1.99 34.844 -14.922 1 89 479 LEU B CA 1
ATOM 9218 C C . LEU B 1 479 ? 3.115 34.375 -15.836 1 89 479 LEU B C 1
ATOM 9220 O O . LEU B 1 479 ? 3.375 33.156 -15.93 1 89 479 LEU B O 1
ATOM 9224 N N . TRP B 1 480 ? 3.744 35.312 -16.422 1 90.25 480 TRP B N 1
ATOM 9225 C CA . TRP B 1 480 ? 4.797 34.969 -17.391 1 90.25 480 TRP B CA 1
ATOM 9226 C C . TRP B 1 480 ? 5.988 34.344 -16.688 1 90.25 480 TRP B C 1
ATOM 9228 O O . TRP B 1 480 ? 6.562 33.375 -17.188 1 90.25 480 TRP B O 1
ATOM 9238 N N . THR B 1 481 ? 6.402 34.875 -15.609 1 91.5 481 THR B N 1
ATOM 9239 C CA . THR B 1 481 ? 7.52 34.312 -14.859 1 91.5 481 THR B CA 1
ATOM 9240 C C . THR B 1 481 ? 7.215 32.875 -14.422 1 91.5 481 THR B C 1
ATOM 9242 O O . THR B 1 481 ? 8.094 32.031 -14.453 1 91.5 481 THR B O 1
ATOM 9245 N N . ASN B 1 482 ? 5.984 32.656 -14.023 1 91.69 482 ASN B N 1
ATOM 9246 C CA . ASN B 1 482 ? 5.586 31.328 -13.617 1 91.69 482 ASN B CA 1
ATOM 9247 C C . ASN B 1 482 ? 5.656 30.344 -14.781 1 91.69 482 ASN B C 1
ATOM 9249 O O . ASN B 1 482 ? 6.199 29.25 -14.641 1 91.69 482 ASN B O 1
ATOM 9253 N N . ILE B 1 483 ? 5.176 30.734 -15.906 1 91.25 483 ILE B N 1
ATOM 9254 C CA . ILE B 1 483 ? 5.172 29.875 -17.078 1 91.25 483 ILE B CA 1
ATOM 9255 C C . ILE B 1 483 ? 6.605 29.562 -17.5 1 91.25 483 ILE B C 1
ATOM 9257 O O . ILE B 1 483 ? 6.938 28.406 -17.781 1 91.25 483 ILE B O 1
ATOM 9261 N N . VAL B 1 484 ? 7.426 30.531 -17.438 1 93.56 484 VAL B N 1
ATOM 9262 C CA . VAL B 1 484 ? 8.805 30.375 -17.891 1 93.56 484 VAL B CA 1
ATOM 9263 C C . VAL B 1 484 ? 9.562 29.453 -16.938 1 93.56 484 VAL B C 1
ATOM 9265 O O . VAL B 1 484 ? 10.266 28.547 -17.375 1 93.56 484 VAL B O 1
ATOM 9268 N N . ILE B 1 485 ? 9.414 29.672 -15.672 1 93.19 485 ILE B N 1
ATOM 9269 C CA . ILE B 1 485 ? 10.125 28.875 -14.688 1 93.19 485 ILE B CA 1
ATOM 9270 C C . ILE B 1 485 ? 9.617 27.422 -14.75 1 93.19 485 ILE B C 1
ATOM 9272 O O . ILE B 1 485 ? 10.414 26.484 -14.688 1 93.19 485 ILE B O 1
ATOM 9276 N N . LEU B 1 486 ? 8.328 27.312 -14.898 1 93 486 LEU B N 1
ATOM 9277 C CA . LEU B 1 486 ? 7.77 25.969 -15.016 1 93 486 LEU B CA 1
ATOM 9278 C C . LEU B 1 486 ? 8.266 25.281 -16.281 1 93 486 LEU B C 1
ATOM 9280 O O . LEU B 1 486 ? 8.633 24.109 -16.266 1 93 486 LEU B O 1
ATOM 9284 N N . PHE B 1 487 ? 8.289 26.031 -17.312 1 94.81 487 PHE B N 1
ATOM 9285 C CA . PHE B 1 487 ? 8.75 25.5 -18.594 1 94.81 487 PHE B CA 1
ATOM 9286 C C . PHE B 1 487 ? 10.227 25.109 -18.5 1 94.81 487 PHE B C 1
ATOM 9288 O O . PHE B 1 487 ? 10.609 24 -18.906 1 94.81 487 PHE B O 1
ATOM 9295 N N . LEU B 1 488 ? 11.031 25.922 -17.938 1 94.44 488 LEU B N 1
ATOM 9296 C CA . LEU B 1 488 ? 12.469 25.719 -17.859 1 94.44 488 LEU B CA 1
ATOM 9297 C C . LEU B 1 488 ? 12.805 24.625 -16.844 1 94.44 488 LEU B C 1
ATOM 9299 O O . LEU B 1 488 ? 13.844 23.969 -16.953 1 94.44 488 LEU B O 1
ATOM 9303 N N . SER B 1 489 ? 11.953 24.422 -15.914 1 95.31 489 SER B N 1
ATOM 9304 C CA . SER B 1 489 ? 12.211 23.406 -14.891 1 95.31 489 SER B CA 1
ATOM 9305 C C . SER B 1 489 ? 11.773 22.016 -15.367 1 95.31 489 SER B C 1
ATOM 9307 O O . SER B 1 489 ? 12.508 21.047 -15.211 1 95.31 489 SER B O 1
ATOM 9309 N N . TYR B 1 490 ? 10.695 21.891 -16.109 1 93.25 490 TYR B N 1
ATOM 9310 C CA . TYR B 1 490 ? 10.125 20.562 -16.297 1 93.25 490 TYR B CA 1
ATOM 9311 C C . TYR B 1 490 ? 10.328 20.094 -17.734 1 93.25 490 TYR B C 1
ATOM 9313 O O . TYR B 1 490 ? 10.5 18.891 -17.969 1 93.25 490 TYR B O 1
ATOM 9321 N N . VAL B 1 491 ? 10.352 20.953 -18.672 1 93.88 491 VAL B N 1
ATOM 9322 C CA . VAL B 1 491 ? 10.445 20.531 -20.062 1 93.88 491 VAL B CA 1
ATOM 9323 C C . VAL B 1 491 ? 11.828 19.953 -20.328 1 93.88 491 VAL B C 1
ATOM 9325 O O . VAL B 1 491 ? 11.961 18.828 -20.828 1 93.88 491 VAL B O 1
ATOM 9328 N N . PRO B 1 492 ? 12.883 20.672 -19.969 1 94.56 492 PRO B N 1
ATOM 9329 C CA . PRO B 1 492 ? 14.195 20.062 -20.188 1 94.56 492 PRO B CA 1
ATOM 9330 C C . PRO B 1 492 ? 14.414 18.812 -19.359 1 94.56 492 PRO B C 1
ATOM 9332 O O . PRO B 1 492 ? 15.047 17.859 -19.828 1 94.56 492 PRO B O 1
ATOM 9335 N N . ALA B 1 493 ? 13.969 18.812 -18.141 1 93.19 493 ALA B N 1
ATOM 9336 C CA . ALA B 1 493 ? 14.109 17.625 -17.297 1 93.19 493 ALA B CA 1
ATOM 9337 C C . ALA B 1 493 ? 13.445 16.406 -17.922 1 93.19 493 ALA B C 1
ATOM 9339 O O . ALA B 1 493 ? 14.023 15.328 -17.953 1 93.19 493 ALA B O 1
ATOM 9340 N N . LEU B 1 494 ? 12.258 16.594 -18.484 1 91.12 494 LEU B N 1
ATOM 9341 C CA . LEU B 1 494 ? 11.539 15.508 -19.141 1 91.12 494 LEU B CA 1
ATOM 9342 C C . LEU B 1 494 ? 12.227 15.109 -20.453 1 91.12 494 LEU B C 1
ATOM 9344 O O . LEU B 1 494 ? 12.227 13.938 -20.812 1 91.12 494 LEU B O 1
ATOM 9348 N N . SER B 1 495 ? 12.781 16.109 -21.047 1 89.69 495 SER B N 1
ATOM 9349 C CA . SER B 1 495 ? 13.461 15.836 -22.312 1 89.69 495 SER B CA 1
ATOM 9350 C C . SER B 1 495 ? 14.703 14.977 -22.094 1 89.69 495 SER B C 1
ATOM 9352 O O . SER B 1 495 ? 15.031 14.133 -22.938 1 89.69 495 SER B O 1
ATOM 9354 N N . VAL B 1 496 ? 15.383 15.203 -21.031 1 89.38 496 VAL B N 1
ATOM 9355 C CA . VAL B 1 496 ? 16.562 14.414 -20.703 1 89.38 496 VAL B CA 1
ATOM 9356 C C . VAL B 1 496 ? 16.172 12.953 -20.516 1 89.38 496 VAL B C 1
ATOM 9358 O O . VAL B 1 496 ? 16.938 12.047 -20.859 1 89.38 496 VAL B O 1
ATOM 9361 N N . ILE B 1 497 ? 15.008 12.711 -20.062 1 85.88 497 ILE B N 1
ATOM 9362 C CA . ILE B 1 497 ? 14.539 11.359 -19.797 1 85.88 497 ILE B CA 1
ATOM 9363 C C . ILE B 1 497 ? 14.008 10.727 -21.078 1 85.88 497 ILE B C 1
ATOM 9365 O O . ILE B 1 497 ? 14.352 9.586 -21.406 1 85.88 497 ILE B O 1
ATOM 9369 N N . LEU B 1 498 ? 13.32 11.484 -21.891 1 83.12 498 LEU B N 1
ATOM 9370 C CA . LEU B 1 498 ? 12.555 10.914 -23 1 83.12 498 LEU B CA 1
ATOM 9371 C C . LEU B 1 498 ? 13.391 10.844 -24.266 1 83.12 498 LEU B C 1
ATOM 9373 O O . LEU B 1 498 ? 13.203 9.945 -25.094 1 83.12 498 LEU B O 1
ATOM 9377 N N . LEU B 1 499 ? 14.289 11.711 -24.438 1 78.62 499 LEU B N 1
ATOM 9378 C CA . LEU B 1 499 ? 15 11.805 -25.703 1 78.62 499 LEU B CA 1
ATOM 9379 C C . LEU B 1 499 ? 15.883 10.578 -25.922 1 78.62 499 LEU B C 1
ATOM 9381 O O . LEU B 1 499 ? 15.875 9.984 -27 1 78.62 499 LEU B O 1
ATOM 9385 N N . PRO B 1 500 ? 16.719 10.273 -24.906 1 70.56 500 PRO B N 1
ATOM 9386 C CA . PRO B 1 500 ? 17.516 9.07 -25.141 1 70.56 500 PRO B CA 1
ATOM 9387 C C . PRO B 1 500 ? 16.656 7.828 -25.375 1 70.56 500 PRO B C 1
ATOM 9389 O O . PRO B 1 500 ? 17.031 6.965 -26.188 1 70.56 500 PRO B O 1
ATOM 9392 N N . GLY B 1 501 ? 15.594 7.738 -24.625 1 63.03 501 GLY B N 1
ATOM 9393 C CA . GLY B 1 501 ? 14.688 6.621 -24.828 1 63.03 501 GLY B CA 1
ATOM 9394 C C . GLY B 1 501 ? 14.141 6.547 -26.25 1 63.03 501 GLY B C 1
ATOM 9395 O O . GLY B 1 501 ? 14.062 5.461 -26.828 1 63.03 501 GLY B O 1
ATOM 9396 N N . ALA B 1 502 ? 13.812 7.668 -26.703 1 65.44 502 ALA B N 1
ATOM 9397 C CA . ALA B 1 502 ? 13.312 7.719 -28.078 1 65.44 502 ALA B CA 1
ATOM 9398 C C . ALA B 1 502 ? 14.383 7.266 -29.062 1 65.44 502 ALA B C 1
ATOM 9400 O O . ALA B 1 502 ? 14.086 6.562 -30.031 1 65.44 502 ALA B O 1
ATOM 9401 N N . TYR B 1 503 ? 15.5 7.641 -28.688 1 65.75 503 TYR B N 1
ATOM 9402 C CA . TYR B 1 503 ? 16.594 7.258 -29.578 1 65.75 503 TYR B CA 1
ATOM 9403 C C . TYR B 1 503 ? 16.828 5.754 -29.531 1 65.75 503 TYR B C 1
ATOM 9405 O O . TYR B 1 503 ? 17 5.109 -30.562 1 65.75 503 TYR B O 1
ATOM 9413 N N . VAL B 1 504 ? 16.953 5.277 -28.297 1 63.19 504 VAL B N 1
ATOM 9414 C CA . VAL B 1 504 ? 17.172 3.842 -28.141 1 63.19 504 VAL B CA 1
ATOM 9415 C C . VAL B 1 504 ? 16.016 3.066 -28.781 1 63.19 504 VAL B C 1
ATOM 9417 O O . VAL B 1 504 ? 16.25 2.047 -29.438 1 63.19 504 VAL B O 1
ATOM 9420 N N . LEU B 1 505 ? 14.891 3.539 -28.547 1 58.88 505 LEU B N 1
ATOM 9421 C CA . LEU B 1 505 ? 13.711 2.873 -29.094 1 58.88 505 LEU B CA 1
ATOM 9422 C C . LEU B 1 505 ? 13.727 2.902 -30.609 1 58.88 505 LEU B C 1
ATOM 9424 O O . LEU B 1 505 ? 13.289 1.951 -31.266 1 58.88 505 LEU B O 1
ATOM 9428 N N . MET B 1 506 ? 14.258 4.023 -31.062 1 56.09 506 MET B N 1
ATOM 9429 C CA . MET B 1 506 ? 14.258 4.195 -32.531 1 56.09 506 MET B CA 1
ATOM 9430 C C . MET B 1 506 ? 15.461 3.506 -33.156 1 56.09 506 MET B C 1
ATOM 9432 O O . MET B 1 506 ? 15.383 3.029 -34.281 1 56.09 506 MET B O 1
ATOM 9436 N N . ALA B 1 507 ? 16.578 3.67 -32.469 1 56.03 507 ALA B N 1
ATOM 9437 C CA . ALA B 1 507 ? 17.812 3.246 -33.125 1 56.03 507 ALA B CA 1
ATOM 9438 C C . ALA B 1 507 ? 17.938 1.727 -33.125 1 56.03 507 ALA B C 1
ATOM 9440 O O . ALA B 1 507 ? 18.953 1.183 -33.594 1 56.03 507 ALA B O 1
ATOM 9441 N N . GLN B 1 508 ? 16.859 0.996 -33.25 1 51.28 508 GLN B N 1
ATOM 9442 C CA . GLN B 1 508 ? 16.844 -0.438 -33.531 1 51.28 508 GLN B CA 1
ATOM 9443 C C . GLN B 1 508 ? 18.172 -1.086 -33.094 1 51.28 508 GLN B C 1
ATOM 9445 O O . GLN B 1 508 ? 18.75 -1.864 -33.875 1 51.28 508 GLN B O 1
ATOM 9450 N N . GLY B 1 509 ? 18.812 -0.866 -31.953 1 56.16 509 GLY B N 1
ATOM 9451 C CA . GLY B 1 509 ? 19.938 -1.688 -31.562 1 56.16 509 GLY B CA 1
ATOM 9452 C C . GLY B 1 509 ? 21.266 -0.965 -31.672 1 56.16 509 GLY B C 1
ATOM 9453 O O . GLY B 1 509 ? 22.281 -1.413 -31.125 1 56.16 509 GLY B O 1
ATOM 9454 N N . HIS B 1 510 ? 21.391 -0.027 -32.594 1 63.28 510 HIS B N 1
ATOM 9455 C CA . HIS B 1 510 ? 22.734 0.488 -32.781 1 63.28 510 HIS B CA 1
ATOM 9456 C C . HIS B 1 510 ? 23.094 1.515 -31.719 1 63.28 510 HIS B C 1
ATOM 9458 O O . HIS B 1 510 ? 22.375 2.498 -31.516 1 63.28 510 HIS B O 1
ATOM 9464 N N . HIS B 1 511 ? 24.016 0.99 -30.812 1 74.06 511 HIS B N 1
ATOM 9465 C CA . HIS B 1 511 ? 24.531 1.798 -29.719 1 74.06 511 HIS B CA 1
ATOM 9466 C C . HIS B 1 511 ? 25.641 2.729 -30.188 1 74.06 511 HIS B C 1
ATOM 9468 O O . HIS B 1 511 ? 26.609 2.283 -30.828 1 74.06 511 HIS B O 1
ATOM 9474 N N . ASP B 1 512 ? 25.422 4.109 -30.188 1 84.75 512 ASP B N 1
ATOM 9475 C CA . ASP B 1 512 ? 26.484 5.086 -30.438 1 84.75 512 ASP B CA 1
ATOM 9476 C C . ASP B 1 512 ? 27.062 5.609 -29.141 1 84.75 512 ASP B C 1
ATOM 9478 O O . ASP B 1 512 ? 26.406 6.332 -28.391 1 84.75 512 ASP B O 1
ATOM 9482 N N . VAL B 1 513 ? 28.344 5.336 -28.969 1 89.31 513 VAL B N 1
ATOM 9483 C CA . VAL B 1 513 ? 29 5.602 -27.703 1 89.31 513 VAL B CA 1
ATOM 9484 C C . VAL B 1 513 ? 29.188 7.105 -27.516 1 89.31 513 VAL B C 1
ATOM 9486 O O . VAL B 1 513 ? 29.109 7.617 -26.391 1 89.31 513 VAL B O 1
ATOM 9489 N N . PHE B 1 514 ? 29.422 7.875 -28.609 1 90.75 514 PHE B N 1
ATOM 9490 C CA . PHE B 1 514 ? 29.656 9.312 -28.516 1 90.75 514 PHE B CA 1
ATOM 9491 C C . PHE B 1 514 ? 28.422 10.016 -27.969 1 90.75 514 PHE B C 1
ATOM 9493 O O . PHE B 1 514 ? 28.5 10.758 -26.984 1 90.75 514 PHE B O 1
ATOM 9500 N N . TRP B 1 515 ? 27.297 9.766 -28.594 1 87.62 515 TRP B N 1
ATOM 9501 C CA . TRP B 1 515 ? 26.078 10.438 -28.188 1 87.62 515 TRP B CA 1
ATOM 9502 C C . TRP B 1 515 ? 25.609 9.938 -26.812 1 87.62 515 TRP B C 1
ATOM 9504 O O . TRP B 1 515 ? 25.047 10.703 -26.031 1 87.62 515 TRP B O 1
ATOM 9514 N N . ALA B 1 516 ? 25.859 8.641 -26.562 1 89.12 516 ALA B N 1
ATOM 9515 C CA . ALA B 1 516 ? 25.562 8.117 -25.234 1 89.12 516 ALA B CA 1
ATOM 9516 C C . ALA B 1 516 ? 26.375 8.836 -24.156 1 89.12 516 ALA B C 1
ATOM 9518 O O . ALA B 1 516 ? 25.844 9.18 -23.094 1 89.12 516 ALA B O 1
ATOM 9519 N N . SER B 1 517 ? 27.625 9.094 -24.484 1 91.94 517 SER B N 1
ATOM 9520 C CA . SER B 1 517 ? 28.516 9.758 -23.531 1 91.94 517 SER B CA 1
ATOM 9521 C C . SER B 1 517 ? 28.125 11.219 -23.344 1 91.94 517 SER B C 1
ATOM 9523 O O . SER B 1 517 ? 28.234 11.758 -22.234 1 91.94 517 SER B O 1
ATOM 9525 N N . ILE B 1 518 ? 27.672 11.891 -24.359 1 91.06 518 ILE B N 1
ATOM 9526 C CA . ILE B 1 518 ? 27.188 13.266 -24.25 1 91.06 518 ILE B CA 1
ATOM 9527 C C . ILE B 1 518 ? 25.953 13.312 -23.359 1 91.06 518 ILE B C 1
ATOM 9529 O O . ILE B 1 518 ? 25.844 14.195 -22.5 1 91.06 518 ILE B O 1
ATOM 9533 N N . HIS B 1 519 ? 25.094 12.398 -23.562 1 89 519 HIS B N 1
ATOM 9534 C CA . HIS B 1 519 ? 23.859 12.359 -22.781 1 89 519 HIS B CA 1
ATOM 9535 C C . HIS B 1 519 ? 24.156 12.211 -21.297 1 89 519 HIS B C 1
ATOM 9537 O O . HIS B 1 519 ? 23.578 12.906 -20.469 1 89 519 HIS B O 1
ATOM 9543 N N . VAL B 1 520 ? 25.062 11.32 -20.969 1 89.19 520 VAL B N 1
ATOM 9544 C CA . VAL B 1 520 ? 25.344 11.07 -19.547 1 89.19 520 VAL B CA 1
ATOM 9545 C C . VAL B 1 520 ? 26.078 12.266 -18.953 1 89.19 520 VAL B C 1
ATOM 9547 O O . VAL B 1 520 ? 25.828 12.633 -17.797 1 89.19 520 VAL B O 1
ATOM 9550 N N . ALA B 1 521 ? 26.922 12.875 -19.75 1 92.81 521 ALA B N 1
ATOM 9551 C CA . ALA B 1 521 ? 27.75 13.984 -19.266 1 92.81 521 ALA B CA 1
ATOM 9552 C C . ALA B 1 521 ? 26.906 15.242 -19.062 1 92.81 521 ALA B C 1
ATOM 9554 O O . ALA B 1 521 ? 27.141 16 -18.109 1 92.81 521 ALA B O 1
ATOM 9555 N N . ILE B 1 522 ? 25.922 15.445 -19.844 1 92.75 522 ILE B N 1
ATOM 9556 C CA . ILE B 1 522 ? 25.172 16.703 -19.797 1 92.75 522 ILE B CA 1
ATOM 9557 C C . ILE B 1 522 ? 23.812 16.469 -19.156 1 92.75 522 ILE B C 1
ATOM 9559 O O . ILE B 1 522 ? 23.219 17.391 -18.594 1 92.75 522 ILE B O 1
ATOM 9563 N N . GLY B 1 523 ? 23.281 15.297 -19.281 1 91.44 523 GLY B N 1
ATOM 9564 C CA . GLY B 1 523 ? 21.953 14.992 -18.797 1 91.44 523 GLY B CA 1
ATOM 9565 C C . GLY B 1 523 ? 21.797 15.195 -17.297 1 91.44 523 GLY B C 1
ATOM 9566 O O . GLY B 1 523 ? 20.844 15.836 -16.844 1 91.44 523 GLY B O 1
ATOM 9567 N N . ARG B 1 524 ? 22.703 14.773 -16.5 1 91.12 524 ARG B N 1
ATOM 9568 C CA . ARG B 1 524 ? 22.625 14.852 -15.047 1 91.12 524 ARG B CA 1
ATOM 9569 C C . ARG B 1 524 ? 22.703 16.297 -14.562 1 91.12 524 ARG B C 1
ATOM 9571 O O . ARG B 1 524 ? 21.875 16.734 -13.758 1 91.12 524 ARG B O 1
ATOM 9578 N N . PRO B 1 525 ? 23.625 17.062 -15.086 1 94.88 525 PRO B N 1
ATOM 9579 C CA . PRO B 1 525 ? 23.672 18.469 -14.695 1 94.88 525 PRO B CA 1
ATOM 9580 C C . PRO B 1 525 ? 22.422 19.234 -15.102 1 94.88 525 PRO B C 1
ATOM 9582 O O . PRO B 1 525 ? 21.922 20.062 -14.328 1 94.88 525 PRO B O 1
ATOM 9585 N N . ILE B 1 526 ? 21.922 18.938 -16.25 1 95.44 526 ILE B N 1
ATOM 9586 C CA . ILE B 1 526 ? 20.719 19.625 -16.703 1 95.44 526 ILE B CA 1
ATOM 9587 C C . ILE B 1 526 ? 19.547 19.266 -15.805 1 95.44 526 ILE B C 1
ATOM 9589 O O . ILE B 1 526 ? 18.797 20.156 -15.375 1 95.44 526 ILE B O 1
ATOM 9593 N N . PHE B 1 527 ? 19.422 18.062 -15.531 1 95.31 527 PHE B N 1
ATOM 9594 C CA . PHE B 1 527 ? 18.328 17.625 -14.68 1 95.31 527 PHE B CA 1
ATOM 9595 C C . PHE B 1 527 ? 18.438 18.266 -13.297 1 95.31 527 PHE B C 1
ATOM 9597 O O . PHE B 1 527 ? 17.438 18.781 -12.766 1 95.31 527 PHE B O 1
ATOM 9604 N N . ALA B 1 528 ? 19.609 18.219 -12.711 1 96.25 528 ALA B N 1
ATOM 9605 C CA . ALA B 1 528 ? 19.828 18.812 -11.391 1 96.25 528 ALA B CA 1
ATOM 9606 C C . ALA B 1 528 ? 19.531 20.312 -11.422 1 96.25 528 ALA B C 1
ATOM 9608 O O . ALA B 1 528 ? 18.938 20.859 -10.484 1 96.25 528 ALA B O 1
ATOM 9609 N N . PHE B 1 529 ? 19.953 20.953 -12.453 1 97.06 529 PHE B N 1
ATOM 9610 C CA . PHE B 1 529 ? 19.703 22.391 -12.609 1 97.06 529 PHE B CA 1
ATOM 9611 C C . PHE B 1 529 ? 18.219 22.672 -12.656 1 97.06 529 PHE B C 1
ATOM 9613 O O . PHE B 1 529 ? 17.75 23.625 -12.023 1 97.06 529 PHE B O 1
ATOM 9620 N N . CYS B 1 530 ? 17.531 21.875 -13.352 1 97.25 530 CYS B N 1
ATOM 9621 C CA . CYS B 1 530 ? 16.094 22.047 -13.492 1 97.25 530 CYS B CA 1
ATOM 9622 C C . CYS B 1 530 ? 15.391 21.891 -12.141 1 97.25 530 CYS B C 1
ATOM 9624 O O . CYS B 1 530 ? 14.539 22.703 -11.789 1 97.25 530 CYS B O 1
ATOM 9626 N N . ILE B 1 531 ? 15.758 20.906 -11.414 1 96.44 531 ILE B N 1
ATOM 9627 C CA . ILE B 1 531 ? 15.148 20.672 -10.109 1 96.44 531 ILE B CA 1
ATOM 9628 C C . ILE B 1 531 ? 15.492 21.812 -9.156 1 96.44 531 ILE B C 1
ATOM 9630 O O . ILE B 1 531 ? 14.641 22.281 -8.406 1 96.44 531 ILE B O 1
ATOM 9634 N N . ALA B 1 532 ? 16.734 22.25 -9.234 1 97.69 532 ALA B N 1
ATOM 9635 C CA . ALA B 1 532 ? 17.172 23.375 -8.398 1 97.69 532 ALA B CA 1
ATOM 9636 C C . ALA B 1 532 ? 16.375 24.641 -8.727 1 97.69 532 ALA B C 1
ATOM 9638 O O . ALA B 1 532 ? 16 25.391 -7.832 1 97.69 532 ALA B O 1
ATOM 9639 N N . LEU B 1 533 ? 16.156 24.828 -9.961 1 96.69 533 LEU B N 1
ATOM 9640 C CA . LEU B 1 533 ? 15.391 25.984 -10.406 1 96.69 533 LEU B CA 1
ATOM 9641 C C . LEU B 1 533 ? 13.953 25.922 -9.906 1 96.69 533 LEU B C 1
ATOM 9643 O O . LEU B 1 533 ? 13.391 26.938 -9.484 1 96.69 533 LEU B O 1
ATOM 9647 N N . ALA B 1 534 ? 13.406 24.766 -9.969 1 96.19 534 ALA B N 1
ATOM 9648 C CA . ALA B 1 534 ? 12.055 24.578 -9.469 1 96.19 534 ALA B CA 1
ATOM 9649 C C . ALA B 1 534 ? 11.977 24.875 -7.969 1 96.19 534 ALA B C 1
ATOM 9651 O O . ALA B 1 534 ? 11.039 25.531 -7.504 1 96.19 534 ALA B O 1
ATOM 9652 N N . ILE B 1 535 ? 12.961 24.422 -7.23 1 96.06 535 ILE B N 1
ATOM 9653 C CA . ILE B 1 535 ? 13.008 24.641 -5.789 1 96.06 535 ILE B CA 1
ATOM 9654 C C . ILE B 1 535 ? 13.148 26.141 -5.496 1 96.06 535 ILE B C 1
ATOM 9656 O O . ILE B 1 535 ? 12.414 26.688 -4.672 1 96.06 535 ILE B O 1
ATOM 9660 N N . LEU B 1 536 ? 14.062 26.781 -6.227 1 94.88 536 LEU B N 1
ATOM 9661 C CA . LEU B 1 536 ? 14.273 28.219 -6.055 1 94.88 536 LEU B CA 1
ATOM 9662 C C . LEU B 1 536 ? 13.008 28.984 -6.383 1 94.88 536 LEU B C 1
ATOM 9664 O O . LEU B 1 536 ? 12.656 29.953 -5.68 1 94.88 536 LEU B O 1
ATOM 9668 N N . GLY B 1 537 ? 12.383 28.578 -7.469 1 94.06 537 GLY B N 1
ATOM 9669 C CA . GLY B 1 537 ? 11.117 29.203 -7.812 1 94.06 537 GLY B CA 1
ATOM 9670 C C . GLY B 1 537 ? 10.078 29.078 -6.719 1 94.06 537 GLY B C 1
ATOM 9671 O O . GLY B 1 537 ? 9.43 30.062 -6.344 1 94.06 537 GLY B O 1
ATOM 9672 N N . ALA B 1 538 ? 9.938 27.953 -6.184 1 93.62 538 ALA B N 1
ATOM 9673 C CA . ALA B 1 538 ? 8.961 27.703 -5.125 1 93.62 538 ALA B CA 1
ATOM 9674 C C . ALA B 1 538 ? 9.297 28.516 -3.873 1 93.62 538 ALA B C 1
ATOM 9676 O O . ALA B 1 538 ? 8.391 29.031 -3.205 1 93.62 538 ALA B O 1
ATOM 9677 N N . MET B 1 539 ? 10.586 28.594 -3.576 1 92.44 539 MET B N 1
ATOM 9678 C CA . MET B 1 539 ? 11.031 29.359 -2.41 1 92.44 539 MET B CA 1
ATOM 9679 C C . MET B 1 539 ? 10.719 30.844 -2.574 1 92.44 539 MET B C 1
ATOM 9681 O O . MET B 1 539 ? 10.555 31.562 -1.585 1 92.44 539 MET B O 1
ATOM 9685 N N . ASN B 1 540 ? 10.57 31.266 -3.861 1 91.06 540 ASN B N 1
ATOM 9686 C CA . ASN B 1 540 ? 10.273 32.656 -4.145 1 91.06 540 ASN B CA 1
ATOM 9687 C C . ASN B 1 540 ? 8.797 32.875 -4.492 1 91.06 540 ASN B C 1
ATOM 9689 O O . ASN B 1 540 ? 8.43 33.875 -5.109 1 91.06 540 ASN B O 1
ATOM 9693 N N . GLY B 1 541 ? 8.008 31.875 -4.219 1 89.62 541 GLY B N 1
ATOM 9694 C CA . GLY B 1 541 ? 6.57 32 -4.371 1 89.62 541 GLY B CA 1
ATOM 9695 C C . GLY B 1 541 ? 6.09 31.688 -5.777 1 89.62 541 GLY B C 1
ATOM 9696 O O . GLY B 1 541 ? 4.934 31.938 -6.113 1 89.62 541 GLY B O 1
ATOM 9697 N N . ILE B 1 542 ? 6.957 31.141 -6.598 1 91.69 542 ILE B N 1
ATOM 9698 C CA . ILE B 1 542 ? 6.633 30.844 -7.988 1 91.69 542 ILE B CA 1
ATOM 9699 C C . ILE B 1 542 ? 6.426 29.344 -8.148 1 91.69 542 ILE B C 1
ATOM 9701 O O . ILE B 1 542 ? 7.152 28.531 -7.555 1 91.69 542 ILE B O 1
ATOM 9705 N N . GLY B 1 543 ? 5.391 28.891 -8.969 1 89.94 543 GLY B N 1
ATOM 9706 C CA . GLY B 1 543 ? 5.289 27.469 -9.273 1 89.94 543 GLY B CA 1
ATOM 9707 C C . GLY B 1 543 ? 3.859 26.969 -9.312 1 89.94 543 GLY B C 1
ATOM 9708 O O . GLY B 1 543 ? 3.617 25.797 -9.625 1 89.94 543 GLY B O 1
ATOM 9709 N N . TRP B 1 544 ? 2.916 27.766 -9.016 1 87.69 544 TRP B N 1
ATOM 9710 C CA . TRP B 1 544 ? 1.504 27.422 -9.117 1 87.69 544 TRP B CA 1
ATOM 9711 C C . TRP B 1 544 ? 1.217 26.094 -8.414 1 87.69 544 TRP B C 1
ATOM 9713 O O . TRP B 1 544 ? 1.432 25.984 -7.203 1 87.69 544 TRP B O 1
ATOM 9723 N N . LEU B 1 545 ? 0.883 25.016 -9.195 1 84.62 545 LEU B N 1
ATOM 9724 C CA . LEU B 1 545 ? 0.518 23.719 -8.633 1 84.62 545 LEU B CA 1
ATOM 9725 C C . LEU B 1 545 ? 1.746 23 -8.086 1 84.62 545 LEU B C 1
ATOM 9727 O O . LEU B 1 545 ? 1.674 22.344 -7.051 1 84.62 545 LEU B O 1
ATOM 9731 N N . SER B 1 546 ? 2.795 23.188 -8.805 1 90.19 546 SER B N 1
ATOM 9732 C CA . SER B 1 546 ? 4.02 22.531 -8.352 1 90.19 546 SER B CA 1
ATOM 9733 C C . SER B 1 546 ? 4.461 23.062 -6.988 1 90.19 546 SER B C 1
ATOM 9735 O O . SER B 1 546 ? 4.887 22.281 -6.133 1 90.19 546 SER B O 1
ATOM 9737 N N . ARG B 1 547 ? 4.348 24.297 -6.836 1 92.31 547 ARG B N 1
ATOM 9738 C CA . ARG B 1 547 ? 4.695 24.891 -5.547 1 92.31 547 ARG B CA 1
ATOM 9739 C C . ARG B 1 547 ? 3.76 24.391 -4.449 1 92.31 547 ARG B C 1
ATOM 9741 O O . ARG B 1 547 ? 4.203 24.047 -3.352 1 92.31 547 ARG B O 1
ATOM 9748 N N . SER B 1 548 ? 2.475 24.344 -4.828 1 88.75 548 SER B N 1
ATOM 9749 C CA . SER B 1 548 ? 1.49 23.891 -3.85 1 88.75 548 SER B CA 1
ATOM 9750 C C . SER B 1 548 ? 1.789 22.484 -3.375 1 88.75 548 SER B C 1
ATOM 9752 O O . SER B 1 548 ? 1.618 22.172 -2.197 1 88.75 548 SER B O 1
ATOM 9754 N N . VAL B 1 549 ? 2.246 21.703 -4.219 1 89.44 549 VAL B N 1
ATOM 9755 C CA . VAL B 1 549 ? 2.568 20.312 -3.904 1 89.44 549 VAL B CA 1
ATOM 9756 C C . VAL B 1 549 ? 3.828 20.266 -3.041 1 89.44 549 VAL B C 1
ATOM 9758 O O . VAL B 1 549 ? 3.883 19.516 -2.061 1 89.44 549 VAL B O 1
ATOM 9761 N N . MET B 1 550 ? 4.746 21.062 -3.34 1 93 550 MET B N 1
ATOM 9762 C CA . MET B 1 550 ? 6.008 21.078 -2.602 1 93 550 MET B CA 1
ATOM 9763 C C . MET B 1 550 ? 5.809 21.625 -1.196 1 93 550 MET B C 1
ATOM 9765 O O . MET B 1 550 ? 6.5 21.219 -0.26 1 93 550 MET B O 1
ATOM 9769 N N . MET B 1 551 ? 4.809 22.516 -1.084 1 90.44 551 MET B N 1
ATOM 9770 C CA . MET B 1 551 ? 4.602 23.234 0.177 1 90.44 551 MET B CA 1
ATOM 9771 C C . MET B 1 551 ? 3.598 22.484 1.055 1 90.44 551 MET B C 1
ATOM 9773 O O . MET B 1 551 ? 3.254 22.953 2.141 1 90.44 551 MET B O 1
ATOM 9777 N N . TRP B 1 552 ? 3.201 21.344 0.617 1 86.94 552 TRP B N 1
ATOM 9778 C CA . TRP B 1 552 ? 2.211 20.594 1.371 1 86.94 552 TRP B CA 1
ATOM 9779 C C . TRP B 1 552 ? 2.73 20.25 2.764 1 86.94 552 TRP B C 1
ATOM 9781 O O . TRP B 1 552 ? 3.744 19.547 2.902 1 86.94 552 TRP B O 1
ATOM 9791 N N . SER B 1 553 ? 2.045 20.578 3.779 1 85 553 SER B N 1
ATOM 9792 C CA . SER B 1 553 ? 2.527 20.547 5.156 1 85 553 SER B CA 1
ATOM 9793 C C . SER B 1 553 ? 2.832 19.125 5.609 1 85 553 SER B C 1
ATOM 9795 O O . SER B 1 553 ? 3.855 18.875 6.25 1 85 553 SER B O 1
ATOM 9797 N N . PRO B 1 554 ? 2.014 18.172 5.281 1 84.62 554 PRO B N 1
ATOM 9798 C CA . PRO B 1 554 ? 2.33 16.812 5.734 1 84.62 554 PRO B CA 1
ATOM 9799 C C . PRO B 1 554 ? 3.586 16.25 5.078 1 84.62 554 PRO B C 1
ATOM 9801 O O . PRO B 1 554 ? 4.199 15.32 5.609 1 84.62 554 PRO B O 1
ATOM 9804 N N . ALA B 1 555 ? 3.928 16.828 3.975 1 87.44 555 ALA B N 1
ATOM 9805 C CA . ALA B 1 555 ? 5.145 16.375 3.307 1 87.44 555 ALA B CA 1
ATOM 9806 C C . ALA B 1 555 ? 6.379 16.688 4.148 1 87.44 555 ALA B C 1
ATOM 9808 O O . ALA B 1 555 ? 7.406 16.016 4.031 1 87.44 555 ALA B O 1
ATOM 9809 N N . TYR B 1 556 ? 6.188 17.656 5.035 1 86.44 556 TYR B N 1
ATOM 9810 C CA . TYR B 1 556 ? 7.285 18.016 5.934 1 86.44 556 TYR B CA 1
ATOM 9811 C C . TYR B 1 556 ? 7.559 16.875 6.922 1 86.44 556 TYR B C 1
ATOM 9813 O O . TYR B 1 556 ? 8.711 16.469 7.09 1 86.44 556 TYR B O 1
ATOM 9821 N N . LEU B 1 557 ? 6.512 16.375 7.504 1 87.94 557 LEU B N 1
ATOM 9822 C CA . LEU B 1 557 ? 6.633 15.258 8.445 1 87.94 557 LEU B CA 1
ATOM 9823 C C . LEU B 1 557 ? 7.121 14 7.73 1 87.94 557 LEU B C 1
ATOM 9825 O O . LEU B 1 557 ? 7.988 13.289 8.242 1 87.94 557 LEU B O 1
ATOM 9829 N N . LEU B 1 558 ? 6.605 13.773 6.547 1 92.5 558 LEU B N 1
ATOM 9830 C CA . LEU B 1 558 ? 6.973 12.578 5.789 1 92.5 558 LEU B CA 1
ATOM 9831 C C . LEU B 1 558 ? 8.414 12.672 5.297 1 92.5 558 LEU B C 1
ATOM 9833 O O . LEU B 1 558 ? 9.086 11.648 5.145 1 92.5 558 LEU B O 1
ATOM 9837 N N . GLY B 1 559 ? 8.844 13.914 5.109 1 92.19 559 GLY B N 1
ATOM 9838 C CA . GLY B 1 559 ? 10.234 14.117 4.746 1 92.19 559 GLY B CA 1
ATOM 9839 C C . GLY B 1 559 ? 11.203 13.758 5.859 1 92.19 559 GLY B C 1
ATOM 9840 O O . GLY B 1 559 ? 12.305 13.289 5.602 1 92.19 559 GLY B O 1
ATOM 9841 N N . ARG B 1 560 ? 10.734 13.883 7.094 1 91.56 560 ARG B N 1
ATOM 9842 C CA . ARG B 1 560 ? 11.555 13.539 8.25 1 91.56 560 ARG B CA 1
ATOM 9843 C C . ARG B 1 560 ? 11.688 12.031 8.406 1 91.56 560 ARG B C 1
ATOM 9845 O O . ARG B 1 560 ? 12.602 11.547 9.07 1 91.56 560 ARG B O 1
ATOM 9852 N N . LEU B 1 561 ? 10.797 11.305 7.777 1 95.75 561 LEU B N 1
ATOM 9853 C CA . LEU B 1 561 ? 10.812 9.852 7.863 1 95.75 561 LEU B CA 1
ATOM 9854 C C . LEU B 1 561 ? 11.578 9.25 6.688 1 95.75 561 LEU B C 1
ATOM 9856 O O . LEU B 1 561 ? 11.781 8.031 6.637 1 95.75 561 LEU B O 1
ATOM 9860 N N . ALA B 1 562 ? 12.086 10.086 5.82 1 95.56 562 ALA B N 1
ATOM 9861 C CA . ALA B 1 562 ? 12.625 9.633 4.543 1 95.56 562 ALA B CA 1
ATOM 9862 C C . ALA B 1 562 ? 13.883 8.797 4.746 1 95.56 562 ALA B C 1
ATOM 9864 O O . ALA B 1 562 ? 14.086 7.793 4.059 1 95.56 562 ALA B O 1
ATOM 9865 N N . TYR B 1 563 ? 14.75 9.172 5.715 1 95.25 563 TYR B N 1
ATOM 9866 C CA . TYR B 1 563 ? 16.016 8.461 5.918 1 95.25 563 TYR B CA 1
ATOM 9867 C C . TYR B 1 563 ? 15.758 7.02 6.348 1 95.25 563 TYR B C 1
ATOM 9869 O O . TYR B 1 563 ? 16.297 6.086 5.75 1 95.25 563 TYR B O 1
ATOM 9877 N N . CYS B 1 564 ? 14.891 6.82 7.328 1 97.25 564 CYS B N 1
ATOM 9878 C CA . CYS B 1 564 ? 14.602 5.465 7.785 1 97.25 564 CYS B CA 1
ATOM 9879 C C . CYS B 1 564 ? 13.836 4.684 6.727 1 97.25 564 CYS B C 1
ATOM 9881 O O . CYS B 1 564 ? 14.023 3.475 6.586 1 97.25 564 CYS B O 1
ATOM 9883 N N . ALA B 1 565 ? 12.961 5.336 6.023 1 97.56 565 ALA B N 1
ATOM 9884 C CA . ALA B 1 565 ? 12.273 4.68 4.918 1 97.56 565 ALA B CA 1
ATOM 9885 C C . ALA B 1 565 ? 13.258 4.203 3.857 1 97.56 565 ALA B C 1
ATOM 9887 O O . ALA B 1 565 ? 13.109 3.111 3.307 1 97.56 565 ALA B O 1
ATOM 9888 N N . TYR B 1 566 ? 14.219 5.07 3.604 1 96.19 566 TYR B N 1
ATOM 9889 C CA . TYR B 1 566 ? 15.273 4.738 2.66 1 96.19 566 TYR B CA 1
ATOM 9890 C C . TYR B 1 566 ? 16.047 3.5 3.111 1 96.19 566 TYR B C 1
ATOM 9892 O O . TYR B 1 566 ? 16.312 2.605 2.309 1 96.19 566 TYR B O 1
ATOM 9900 N N . LEU B 1 567 ? 16.281 3.363 4.336 1 97.12 567 LEU B N 1
ATOM 9901 C CA . LEU B 1 567 ? 17.062 2.244 4.863 1 97.12 567 LEU B CA 1
ATOM 9902 C C . LEU B 1 567 ? 16.234 0.961 4.855 1 97.12 567 LEU B C 1
ATOM 9904 O O . LEU B 1 567 ? 16.781 -0.125 4.629 1 97.12 567 LEU B O 1
ATOM 9908 N N . LEU B 1 568 ? 14.953 1.115 5.012 1 97.25 568 LEU B N 1
ATOM 9909 C CA . LEU B 1 568 ? 14.109 -0.048 5.238 1 97.25 568 LEU B CA 1
ATOM 9910 C C . LEU B 1 568 ? 13.508 -0.551 3.93 1 97.25 568 LEU B C 1
ATOM 9912 O O . LEU B 1 568 ? 13.141 -1.723 3.822 1 97.25 568 LEU B O 1
ATOM 9916 N N . HIS B 1 569 ? 13.336 0.274 2.938 1 97.62 569 HIS B N 1
ATOM 9917 C CA . HIS B 1 569 ? 12.477 -0.026 1.799 1 97.62 569 HIS B CA 1
ATOM 9918 C C . HIS B 1 569 ? 12.992 -1.23 1.021 1 97.62 569 HIS B C 1
ATOM 9920 O O . HIS B 1 569 ? 12.211 -2.076 0.583 1 97.62 569 HIS B O 1
ATOM 9926 N N . ALA B 1 570 ? 14.281 -1.346 0.902 1 95.25 570 ALA B N 1
ATOM 9927 C CA . ALA B 1 570 ? 14.828 -2.439 0.103 1 95.25 570 ALA B CA 1
ATOM 9928 C C . ALA B 1 570 ? 14.562 -3.789 0.763 1 95.25 570 ALA B C 1
ATOM 9930 O O . ALA B 1 570 ? 14.25 -4.77 0.082 1 95.25 570 ALA B O 1
ATOM 9931 N N . THR B 1 571 ? 14.734 -3.816 2.066 1 96 571 THR B N 1
ATOM 9932 C CA . THR B 1 571 ? 14.461 -5.039 2.82 1 96 571 THR B CA 1
ATOM 9933 C C . THR B 1 571 ? 13.016 -5.488 2.629 1 96 571 THR B C 1
ATOM 9935 O O . THR B 1 571 ? 12.758 -6.668 2.387 1 96 571 THR B O 1
ATOM 9938 N N . LEU B 1 572 ? 12.172 -4.562 2.682 1 96.38 572 LEU B N 1
ATOM 9939 C CA . LEU B 1 572 ? 10.75 -4.871 2.562 1 96.38 572 LEU B CA 1
ATOM 9940 C C . LEU B 1 572 ? 10.398 -5.266 1.133 1 96.38 572 LEU B C 1
ATOM 9942 O O . LEU B 1 572 ? 9.625 -6.199 0.916 1 96.38 572 LEU B O 1
ATOM 9946 N N . ILE B 1 573 ? 10.969 -4.574 0.195 1 96.69 573 ILE B N 1
ATOM 9947 C CA . ILE B 1 573 ? 10.695 -4.844 -1.211 1 96.69 573 ILE B CA 1
ATOM 9948 C C . ILE B 1 573 ? 11.211 -6.23 -1.582 1 96.69 573 ILE B C 1
ATOM 9950 O O . ILE B 1 573 ? 10.539 -6.988 -2.283 1 96.69 573 ILE B O 1
ATOM 9954 N N . LEU B 1 574 ? 12.398 -6.621 -1.063 1 94.5 574 LEU B N 1
ATOM 9955 C CA . LEU B 1 574 ? 13 -7.914 -1.371 1 94.5 574 LEU B CA 1
ATOM 9956 C C . LEU B 1 574 ? 12.227 -9.047 -0.703 1 94.5 574 LEU B C 1
ATOM 9958 O O . LEU B 1 574 ? 12.297 -10.195 -1.146 1 94.5 574 LEU B O 1
ATOM 9962 N N . SER B 1 575 ? 11.477 -8.719 0.284 1 95.19 575 SER B N 1
ATOM 9963 C CA . SER B 1 575 ? 10.688 -9.742 0.961 1 95.19 575 SER B CA 1
ATOM 9964 C C . SER B 1 575 ? 9.57 -10.266 0.062 1 95.19 575 SER B C 1
ATOM 9966 O O . SER B 1 575 ? 9.125 -11.406 0.212 1 95.19 575 SER B O 1
ATOM 9968 N N . ARG B 1 576 ? 9.148 -9.508 -0.893 1 93.75 576 ARG B N 1
ATOM 9969 C CA . ARG B 1 576 ? 8.039 -9.898 -1.748 1 93.75 576 ARG B CA 1
ATOM 9970 C C . ARG B 1 576 ? 8.43 -11.047 -2.668 1 93.75 576 ARG B C 1
ATOM 9972 O O . ARG B 1 576 ? 7.84 -12.133 -2.613 1 93.75 576 ARG B O 1
ATOM 9979 N N . PRO B 1 577 ? 9.477 -10.898 -3.488 1 93.31 577 PRO B N 1
ATOM 9980 C CA . PRO B 1 577 ? 9.867 -12.039 -4.312 1 93.31 577 PRO B CA 1
ATOM 9981 C C . PRO B 1 577 ? 10.391 -13.211 -3.48 1 93.31 577 PRO B C 1
ATOM 9983 O O . PRO B 1 577 ? 10.25 -14.375 -3.883 1 93.31 577 PRO B O 1
ATOM 9986 N N . ALA B 1 578 ? 10.961 -12.938 -2.297 1 94.5 578 ALA B N 1
ATOM 9987 C CA . ALA B 1 578 ? 11.508 -14 -1.451 1 94.5 578 ALA B CA 1
ATOM 9988 C C . ALA B 1 578 ? 10.391 -14.875 -0.892 1 94.5 578 ALA B C 1
ATOM 9990 O O . ALA B 1 578 ? 10.586 -16.078 -0.689 1 94.5 578 ALA B O 1
ATOM 9991 N N . THR B 1 579 ? 9.234 -14.305 -0.642 1 95.06 579 THR B N 1
ATOM 9992 C CA . THR B 1 579 ? 8.133 -15.055 -0.035 1 95.06 579 THR B CA 1
ATOM 9993 C C . THR B 1 579 ? 7.145 -15.516 -1.098 1 95.06 579 THR B C 1
ATOM 9995 O O . THR B 1 579 ? 6.148 -16.172 -0.782 1 95.06 579 THR B O 1
ATOM 9998 N N . SER B 1 580 ? 7.395 -15.164 -2.312 1 94 580 SER B N 1
ATOM 9999 C CA . SER B 1 580 ? 6.488 -15.586 -3.381 1 94 580 SER B CA 1
ATOM 10000 C C . SER B 1 580 ? 6.539 -17.094 -3.59 1 94 580 SER B C 1
ATOM 10002 O O . SER B 1 580 ? 7.609 -17.703 -3.523 1 94 580 SER B O 1
ATOM 10004 N N . ARG B 1 581 ? 5.375 -17.688 -3.809 1 96.56 581 ARG B N 1
ATOM 10005 C CA . ARG B 1 581 ? 5.289 -19.141 -3.973 1 96.56 581 ARG B CA 1
ATOM 10006 C C . ARG B 1 581 ? 5.156 -19.516 -5.441 1 96.56 581 ARG B C 1
ATOM 10008 O O . ARG B 1 581 ? 5.281 -20.688 -5.801 1 96.56 581 ARG B O 1
ATOM 10015 N N . GLN B 1 582 ? 4.902 -18.531 -6.277 1 95.38 582 GLN B N 1
ATOM 10016 C CA . GLN B 1 582 ? 4.699 -18.766 -7.707 1 95.38 582 GLN B CA 1
ATOM 10017 C C . GLN B 1 582 ? 5.316 -17.641 -8.531 1 95.38 582 GLN B C 1
ATOM 10019 O O . GLN B 1 582 ? 5.602 -16.562 -8.008 1 95.38 582 GLN B O 1
ATOM 10024 N N . PRO B 1 583 ? 5.621 -18 -9.852 1 96.31 583 PRO B N 1
ATOM 10025 C CA . PRO B 1 583 ? 6.07 -16.891 -10.703 1 96.31 583 PRO B CA 1
ATOM 10026 C C . PRO B 1 583 ? 5.082 -15.727 -10.727 1 96.31 583 PRO B C 1
ATOM 10028 O O . PRO B 1 583 ? 3.869 -15.938 -10.727 1 96.31 583 PRO B O 1
ATOM 10031 N N . VAL B 1 584 ? 5.578 -14.625 -10.773 1 95 584 VAL B N 1
ATOM 10032 C CA . VAL B 1 584 ? 4.754 -13.445 -10.547 1 95 584 VAL B CA 1
ATOM 10033 C C . VAL B 1 584 ? 4.223 -12.922 -11.883 1 95 584 VAL B C 1
ATOM 10035 O O . VAL B 1 584 ? 4.945 -12.906 -12.883 1 95 584 VAL B O 1
ATOM 10038 N N . TYR B 1 585 ? 2.947 -12.547 -11.898 1 96.06 585 TYR B N 1
ATOM 10039 C CA . TYR B 1 585 ? 2.34 -11.844 -13.023 1 96.06 585 TYR B CA 1
ATOM 10040 C C . TYR B 1 585 ? 2.629 -10.352 -12.953 1 96.06 585 TYR B C 1
ATOM 10042 O O . TYR B 1 585 ? 2.393 -9.719 -11.93 1 96.06 585 TYR B O 1
ATOM 10050 N N . ILE B 1 586 ? 3.143 -9.781 -14.07 1 94.81 586 ILE B N 1
ATOM 10051 C CA . ILE B 1 586 ? 3.523 -8.367 -14.078 1 94.81 586 ILE B CA 1
ATOM 10052 C C . ILE B 1 586 ? 2.592 -7.586 -14.992 1 94.81 586 ILE B C 1
ATOM 10054 O O . ILE B 1 586 ? 2.279 -8.031 -16.109 1 94.81 586 ILE B O 1
ATOM 10058 N N . SER B 1 587 ? 2.119 -6.527 -14.547 1 93.56 587 SER B N 1
ATOM 10059 C CA . SER B 1 587 ? 1.364 -5.531 -15.305 1 93.56 587 SER B CA 1
ATOM 10060 C C . SER B 1 587 ? 1.628 -4.121 -14.781 1 93.56 587 SER B C 1
ATOM 10062 O O . SER B 1 587 ? 2.166 -3.951 -13.688 1 93.56 587 SER B O 1
ATOM 10064 N N . ASP B 1 588 ? 1.37 -3.117 -15.547 1 91.5 588 ASP B N 1
ATOM 10065 C CA . ASP B 1 588 ? 1.532 -1.738 -15.094 1 91.5 588 ASP B CA 1
ATOM 10066 C C . ASP B 1 588 ? 0.696 -1.469 -13.852 1 91.5 588 ASP B C 1
ATOM 10068 O O . ASP B 1 588 ? 1.149 -0.787 -12.93 1 91.5 588 ASP B O 1
ATOM 10072 N N . TYR B 1 589 ? -0.456 -2.027 -13.844 1 92.75 589 TYR B N 1
ATOM 10073 C CA . TYR B 1 589 ? -1.34 -1.854 -12.695 1 92.75 589 TYR B CA 1
ATOM 10074 C C . TYR B 1 589 ? -0.73 -2.467 -11.438 1 92.75 589 TYR B C 1
ATOM 10076 O O . TYR B 1 589 ? -0.768 -1.862 -10.367 1 92.75 589 TYR B O 1
ATOM 10084 N N . SER B 1 590 ? -0.217 -3.705 -11.57 1 94.5 590 SER B N 1
ATOM 10085 C CA . SER B 1 590 ? 0.35 -4.391 -10.414 1 94.5 590 SER B CA 1
ATOM 10086 C C . SER B 1 590 ? 1.54 -3.621 -9.852 1 94.5 590 SER B C 1
ATOM 10088 O O . SER B 1 590 ? 1.737 -3.58 -8.633 1 94.5 590 SER B O 1
ATOM 10090 N N . ILE B 1 591 ? 2.332 -2.988 -10.719 1 94.31 591 ILE B N 1
ATOM 10091 C CA . ILE B 1 591 ? 3.494 -2.23 -10.266 1 94.31 591 ILE B CA 1
ATOM 10092 C C . ILE B 1 591 ? 3.041 -1.036 -9.43 1 94.31 591 ILE B C 1
ATOM 10094 O O . ILE B 1 591 ? 3.559 -0.803 -8.336 1 94.31 591 ILE B O 1
ATOM 10098 N N . ILE B 1 592 ? 2.055 -0.323 -9.922 1 94.5 592 ILE B N 1
ATOM 10099 C CA . ILE B 1 592 ? 1.555 0.848 -9.211 1 94.5 592 ILE B CA 1
ATOM 10100 C C . ILE B 1 592 ? 0.912 0.415 -7.895 1 94.5 592 ILE B C 1
ATOM 10102 O O . ILE B 1 592 ? 1.108 1.056 -6.859 1 94.5 592 ILE B O 1
ATOM 10106 N N . TYR B 1 593 ? 0.175 -0.648 -7.934 1 96.44 593 TYR B N 1
ATOM 10107 C CA . TYR B 1 593 ? -0.463 -1.159 -6.727 1 96.44 593 TYR B CA 1
ATOM 10108 C C . TYR B 1 593 ? 0.574 -1.497 -5.66 1 96.44 593 TYR B C 1
ATOM 10110 O O . TYR B 1 593 ? 0.419 -1.126 -4.496 1 96.44 593 TYR B O 1
ATOM 10118 N N . HIS B 1 594 ? 1.64 -2.184 -6.055 1 97.31 594 HIS B N 1
ATOM 10119 C CA . HIS B 1 594 ? 2.639 -2.621 -5.086 1 97.31 594 HIS B CA 1
ATOM 10120 C C . HIS B 1 594 ? 3.52 -1.459 -4.641 1 97.31 594 HIS B C 1
ATOM 10122 O O . HIS B 1 594 ? 4.184 -1.54 -3.605 1 97.31 594 HIS B O 1
ATOM 10128 N N . LEU B 1 595 ? 3.531 -0.389 -5.461 1 96.69 595 LEU B N 1
ATOM 10129 C CA . LEU B 1 595 ? 4.168 0.83 -4.973 1 96.69 595 LEU B CA 1
ATOM 10130 C C . LEU B 1 595 ? 3.514 1.306 -3.68 1 96.69 595 LEU B C 1
ATOM 10132 O O . LEU B 1 595 ? 4.207 1.639 -2.715 1 96.69 595 LEU B O 1
ATOM 10136 N N . PHE B 1 596 ? 2.215 1.269 -3.678 1 97.31 596 PHE B N 1
ATOM 10137 C CA . PHE B 1 596 ? 1.501 1.728 -2.492 1 97.31 596 PHE B CA 1
ATOM 10138 C C . PHE B 1 596 ? 1.75 0.792 -1.315 1 97.31 596 PHE B C 1
ATOM 10140 O O . PHE B 1 596 ? 1.832 1.236 -0.169 1 97.31 596 PHE B O 1
ATOM 10147 N N . GLY B 1 597 ? 1.835 -0.46 -1.591 1 97.69 597 GLY B N 1
ATOM 10148 C CA . GLY B 1 597 ? 2.158 -1.403 -0.532 1 97.69 597 GLY B CA 1
ATOM 10149 C C . GLY B 1 597 ? 3.547 -1.202 0.044 1 97.69 597 GLY B C 1
ATOM 10150 O O . GLY B 1 597 ? 3.711 -1.112 1.263 1 97.69 597 GLY B O 1
ATOM 10151 N N . ASP B 1 598 ? 4.52 -1.104 -0.841 1 98.06 598 ASP B N 1
ATOM 10152 C CA . ASP B 1 598 ? 5.91 -0.928 -0.43 1 98.06 598 ASP B CA 1
ATOM 10153 C C . ASP B 1 598 ? 6.113 0.42 0.258 1 98.06 598 ASP B C 1
ATOM 10155 O O . ASP B 1 598 ? 6.797 0.504 1.279 1 98.06 598 ASP B O 1
ATOM 10159 N N . PHE B 1 599 ? 5.508 1.432 -0.338 1 96.94 599 PHE B N 1
ATOM 10160 C CA . PHE B 1 599 ? 5.602 2.771 0.23 1 96.94 599 PHE B CA 1
ATOM 10161 C C . PHE B 1 599 ? 4.945 2.824 1.604 1 96.94 599 PHE B C 1
ATOM 10163 O O . PHE B 1 599 ? 5.547 3.303 2.568 1 96.94 599 PHE B O 1
ATOM 10170 N N . GLY B 1 600 ? 3.732 2.322 1.711 1 96.5 600 GLY B N 1
ATOM 10171 C CA . GLY B 1 600 ? 3.01 2.334 2.973 1 96.5 600 GLY B CA 1
ATOM 10172 C C . GLY B 1 600 ? 3.727 1.58 4.078 1 96.5 600 GLY B C 1
ATOM 10173 O O . GLY B 1 600 ? 3.881 2.094 5.188 1 96.5 600 GLY B O 1
ATOM 10174 N N . MET B 1 601 ? 4.188 0.434 3.781 1 96.81 601 MET B N 1
ATOM 10175 C CA . MET B 1 601 ? 4.859 -0.39 4.785 1 96.81 601 MET B CA 1
ATOM 10176 C C . MET B 1 601 ? 6.195 0.222 5.184 1 96.81 601 MET B C 1
ATOM 10178 O O . MET B 1 601 ? 6.559 0.213 6.363 1 96.81 601 MET B O 1
ATOM 10182 N N . SER B 1 602 ? 6.941 0.743 4.219 1 97.69 602 SER B N 1
ATOM 10183 C CA . SER B 1 602 ? 8.234 1.365 4.512 1 97.69 602 SER B CA 1
ATOM 10184 C C . SER B 1 602 ? 8.07 2.576 5.422 1 97.69 602 SER B C 1
ATOM 10186 O O . SER B 1 602 ? 8.82 2.742 6.383 1 97.69 602 SER B O 1
ATOM 10188 N N . TYR B 1 603 ? 7.082 3.357 5.168 1 97 603 TYR B N 1
ATOM 10189 C CA . TYR B 1 603 ? 6.895 4.566 5.961 1 97 603 TYR B CA 1
ATOM 10190 C C . TYR B 1 603 ? 6.293 4.238 7.32 1 97 603 TYR B C 1
ATOM 10192 O O . TYR B 1 603 ? 6.586 4.906 8.312 1 97 603 TYR B O 1
ATOM 10200 N N . ALA B 1 604 ? 5.445 3.207 7.395 1 96 604 ALA B N 1
ATOM 10201 C CA . ALA B 1 604 ? 4.926 2.781 8.695 1 96 604 ALA B CA 1
ATOM 10202 C C . ALA B 1 604 ? 6.051 2.295 9.602 1 96 604 ALA B C 1
ATOM 10204 O O . ALA B 1 604 ? 6.129 2.689 10.766 1 96 604 ALA B O 1
ATOM 10205 N N . LEU B 1 605 ? 6.883 1.508 9.07 1 96.94 605 LEU B N 1
ATOM 10206 C CA . LEU B 1 605 ? 7.992 0.987 9.859 1 96.94 605 LEU B CA 1
ATOM 10207 C C . LEU B 1 605 ? 9.023 2.076 10.133 1 96.94 605 LEU B C 1
ATOM 10209 O O . LEU B 1 605 ? 9.695 2.053 11.164 1 96.94 605 LEU B O 1
ATOM 10213 N N . SER B 1 606 ? 9.148 2.994 9.164 1 97.88 606 SER B N 1
ATOM 10214 C CA . SER B 1 606 ? 10.031 4.141 9.383 1 97.88 606 SER B CA 1
ATOM 10215 C C . SER B 1 606 ? 9.586 4.953 10.594 1 97.88 606 SER B C 1
ATOM 10217 O O . SER B 1 606 ? 10.422 5.426 11.367 1 97.88 606 SER B O 1
ATOM 10219 N N . LEU B 1 607 ? 8.32 5.141 10.734 1 95.88 607 LEU B N 1
ATOM 10220 C CA . LEU B 1 607 ? 7.789 5.855 11.891 1 95.88 607 LEU B CA 1
ATOM 10221 C C . LEU B 1 607 ? 8.203 5.172 13.188 1 95.88 607 LEU B C 1
ATOM 10223 O O . LEU B 1 607 ? 8.633 5.836 14.141 1 95.88 607 LEU B O 1
ATOM 10227 N N . VAL B 1 608 ? 8.148 3.891 13.203 1 95.38 608 VAL B N 1
ATOM 10228 C CA . VAL B 1 608 ? 8.539 3.121 14.383 1 95.38 608 VAL B CA 1
ATOM 10229 C C . VAL B 1 608 ? 10.031 3.299 14.641 1 95.38 608 VAL B C 1
ATOM 10231 O O . VAL B 1 608 ? 10.445 3.553 15.773 1 95.38 608 VAL B O 1
ATOM 10234 N N . MET B 1 609 ? 10.797 3.266 13.609 1 96.44 609 MET B N 1
ATOM 10235 C CA . MET B 1 609 ? 12.25 3.381 13.727 1 96.44 609 MET B CA 1
ATOM 10236 C C . MET B 1 609 ? 12.648 4.773 14.203 1 96.44 609 MET B C 1
ATOM 10238 O O . MET B 1 609 ? 13.555 4.914 15.023 1 96.44 609 MET B O 1
ATOM 10242 N N . VAL B 1 610 ? 11.984 5.762 13.727 1 96.44 610 VAL B N 1
ATOM 10243 C CA . VAL B 1 610 ? 12.305 7.137 14.094 1 96.44 610 VAL B CA 1
ATOM 10244 C C . VAL B 1 610 ? 11.953 7.379 15.555 1 96.44 610 VAL B C 1
ATOM 10246 O O . VAL B 1 610 ? 12.742 7.957 16.312 1 96.44 610 VAL B O 1
ATOM 10249 N N . LEU B 1 611 ? 10.828 6.879 16 1 95.06 611 LEU B N 1
ATOM 10250 C CA . LEU B 1 611 ? 10.359 7.117 17.359 1 95.06 611 LEU B CA 1
ATOM 10251 C C . LEU B 1 611 ? 11.195 6.328 18.375 1 95.06 611 LEU B C 1
ATOM 10253 O O . LEU B 1 611 ? 11.438 6.793 19.484 1 95.06 611 LEU B O 1
ATOM 10257 N N . LEU B 1 612 ? 11.648 5.176 17.953 1 95 612 LEU B N 1
ATOM 10258 C CA . LEU B 1 612 ? 12.297 4.285 18.906 1 95 612 LEU B CA 1
ATOM 10259 C C . LEU B 1 612 ? 13.805 4.477 18.906 1 95 612 LEU B C 1
ATOM 10261 O O . LEU B 1 612 ? 14.477 4.25 19.922 1 95 612 LEU B O 1
ATOM 10265 N N . PHE B 1 613 ? 14.383 4.895 17.766 1 94.62 613 PHE B N 1
ATOM 10266 C CA . PHE B 1 613 ? 15.836 4.875 17.688 1 94.62 613 PHE B CA 1
ATOM 10267 C C . PHE B 1 613 ? 16.391 6.25 17.328 1 94.62 613 PHE B C 1
ATOM 10269 O O . PHE B 1 613 ? 17.219 6.805 18.047 1 94.62 613 PHE B O 1
ATOM 10276 N N . GLU B 1 614 ? 15.93 6.836 16.312 1 93.81 614 GLU B N 1
ATOM 10277 C CA . GLU B 1 614 ? 16.516 8.07 15.805 1 93.81 614 GLU B CA 1
ATOM 10278 C C . GLU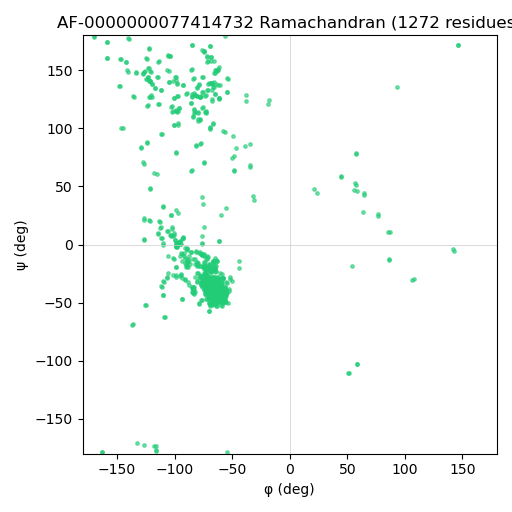 B 1 614 ? 16.297 9.227 16.781 1 93.81 614 GLU B C 1
ATOM 10280 O O . GLU B 1 614 ? 17.234 9.961 17.094 1 93.81 614 GLU B O 1
ATOM 10285 N N . MET B 1 615 ? 15.078 9.398 17.234 1 93.5 615 MET B N 1
ATOM 10286 C CA . MET B 1 615 ? 14.75 10.555 18.062 1 93.5 615 MET B CA 1
ATOM 10287 C C . MET B 1 615 ? 15.414 10.445 19.422 1 93.5 615 MET B C 1
ATOM 10289 O O . MET B 1 615 ? 15.945 11.43 19.938 1 93.5 615 MET B O 1
ATOM 10293 N N . PRO B 1 616 ? 15.367 9.273 20.078 1 93.56 616 PRO B N 1
ATOM 10294 C CA . PRO B 1 616 ? 16.062 9.172 21.359 1 93.56 616 PRO B CA 1
ATOM 10295 C C . PRO B 1 616 ? 17.562 9.484 21.25 1 93.56 616 PRO B C 1
ATOM 10297 O O . PRO B 1 616 ? 18.109 10.18 22.109 1 93.56 616 PRO B O 1
ATOM 10300 N N . ILE B 1 617 ? 18.188 9.055 20.219 1 91.12 617 ILE B N 1
ATOM 10301 C CA . ILE B 1 617 ? 19.609 9.273 20.031 1 91.12 617 ILE B CA 1
ATOM 10302 C C . ILE B 1 617 ? 19.875 10.75 19.766 1 91.12 617 ILE B C 1
ATOM 10304 O O . ILE B 1 617 ? 20.859 11.312 20.281 1 91.12 617 ILE B O 1
ATOM 10308 N N . SER B 1 618 ? 19.078 11.312 18.953 1 89.62 618 SER B N 1
ATOM 10309 C CA . SER B 1 618 ? 19.203 12.742 18.688 1 89.62 618 SER B CA 1
ATOM 10310 C C . SER B 1 618 ? 19.094 13.555 19.969 1 89.62 618 SER B C 1
ATOM 10312 O O . SER B 1 618 ? 19.828 14.531 20.156 1 89.62 618 SER B O 1
ATOM 10314 N N . ASP B 1 619 ? 18.188 13.133 20.812 1 89.69 619 ASP B N 1
ATOM 10315 C CA . ASP B 1 619 ? 18.016 13.828 22.078 1 89.69 619 ASP B CA 1
ATOM 10316 C C . ASP B 1 619 ? 19.219 13.609 23 1 89.69 619 ASP B C 1
ATOM 10318 O O . ASP B 1 619 ? 19.656 14.547 23.672 1 89.69 619 ASP B O 1
ATOM 10322 N N . LEU B 1 620 ? 19.734 12.469 23.094 1 88.75 620 LEU B N 1
ATOM 10323 C CA . LEU B 1 620 ? 20.891 12.156 23.922 1 88.75 620 LEU B CA 1
ATOM 10324 C C . LEU B 1 620 ? 22.125 12.914 23.422 1 88.75 620 LEU B C 1
ATOM 10326 O O . LEU B 1 620 ? 22.953 13.336 24.234 1 88.75 620 LEU B O 1
ATOM 10330 N N . GLN B 1 621 ? 22.219 13.078 22.125 1 86.31 621 GLN B N 1
ATOM 10331 C CA . GLN B 1 621 ? 23.312 13.844 21.547 1 86.31 621 GLN B CA 1
ATOM 10332 C C . GLN B 1 621 ? 23.281 15.297 22.016 1 86.31 621 GLN B C 1
ATOM 10334 O O . GLN B 1 621 ? 24.312 15.883 22.328 1 86.31 621 GLN B O 1
ATOM 10339 N N . LYS B 1 622 ? 22.141 15.828 22.016 1 84 622 LYS B N 1
ATOM 10340 C CA . LYS B 1 622 ? 21.984 17.219 22.469 1 84 622 LYS B CA 1
ATOM 10341 C C . LYS B 1 622 ? 22.344 17.344 23.938 1 84 622 LYS B C 1
ATOM 10343 O O . LYS B 1 622 ? 22.938 18.344 24.359 1 84 622 LYS B O 1
ATOM 10348 N N . LEU B 1 623 ? 22.016 16.359 24.656 1 82.44 623 LEU B N 1
ATOM 10349 C CA . LEU B 1 623 ? 22.312 16.359 26.078 1 82.44 623 LEU B CA 1
ATOM 10350 C C . LEU B 1 623 ? 23.828 16.281 26.312 1 82.44 623 LEU B C 1
ATOM 10352 O O . LEU B 1 623 ? 24.359 16.938 27.219 1 82.44 623 LEU B O 1
ATOM 10356 N N . LEU B 1 624 ? 24.469 15.555 25.516 1 78.38 624 LEU B N 1
ATOM 10357 C CA . LEU B 1 624 ? 25.906 15.391 25.656 1 78.38 624 LEU B CA 1
ATOM 10358 C C . LEU B 1 624 ? 26.656 16.641 25.219 1 78.38 624 LEU B C 1
ATOM 10360 O O . LEU B 1 624 ? 27.656 17.031 25.828 1 78.38 624 LEU B O 1
ATOM 10364 N N . MET B 1 625 ? 26.125 17.328 24.234 1 76.25 625 MET B N 1
ATOM 10365 C CA . MET B 1 625 ? 26.766 18.531 23.719 1 76.25 625 MET B CA 1
ATOM 10366 C C . MET B 1 625 ? 26.531 19.719 24.656 1 76.25 625 MET B C 1
ATOM 10368 O O . MET B 1 625 ? 27.375 20.609 24.766 1 76.25 625 MET B O 1
ATOM 10372 N N . SER B 1 626 ? 25.359 19.781 25.297 1 68.5 626 SER B N 1
ATOM 10373 C CA . SER B 1 626 ? 25.062 20.859 26.234 1 68.5 626 SER B CA 1
ATOM 10374 C C . SER B 1 626 ? 25.922 20.766 27.484 1 68.5 626 SER B C 1
ATOM 10376 O O . SER B 1 626 ? 26.359 21.781 28.031 1 68.5 626 SER B O 1
ATOM 10378 N N . VAL B 1 627 ? 26.234 19.688 27.875 1 59.81 627 VAL B N 1
ATOM 10379 C CA . VAL B 1 627 ? 27.062 19.469 29.062 1 59.81 627 VAL B CA 1
ATOM 10380 C C . VAL B 1 627 ? 28.5 19.938 28.781 1 59.81 627 VAL B C 1
ATOM 10382 O O . VAL B 1 627 ? 29.141 20.547 29.625 1 59.81 627 VAL B O 1
ATOM 10385 N N . ASP B 1 628 ? 28.875 19.828 27.562 1 56.5 628 ASP B N 1
ATOM 10386 C CA . ASP B 1 628 ? 30.234 20.25 27.203 1 56.5 628 ASP B CA 1
ATOM 10387 C C . ASP B 1 628 ? 30.344 21.766 27.141 1 56.5 628 ASP B C 1
ATOM 10389 O O . ASP B 1 628 ? 31.359 22.328 27.547 1 56.5 628 ASP B O 1
ATOM 10393 N N . LYS B 1 629 ? 29.219 22.469 26.688 1 58.88 629 LYS B N 1
ATOM 10394 C CA . LYS B 1 629 ? 29.234 23.938 26.656 1 58.88 629 LYS B CA 1
ATOM 10395 C C . LYS B 1 629 ? 29.281 24.516 28.062 1 58.88 629 LYS B C 1
ATOM 10397 O O . LYS B 1 629 ? 29.984 25.5 28.312 1 58.88 629 LYS B O 1
ATOM 10402 N N . ASP B 1 630 ? 28.531 23.891 28.922 1 56.53 630 ASP B N 1
ATOM 10403 C CA . ASP B 1 630 ? 28.531 24.344 30.312 1 56.53 630 ASP B CA 1
ATOM 10404 C C . ASP B 1 630 ? 29.891 24.109 30.969 1 56.53 630 ASP B C 1
ATOM 10406 O O . ASP B 1 630 ? 30.375 24.953 31.734 1 56.53 630 ASP B O 1
ATOM 10410 N N . SER B 1 631 ? 30.5 23.016 30.625 1 55.09 631 SER B N 1
ATOM 10411 C CA . SER B 1 631 ? 31.812 22.703 31.172 1 55.09 631 SER B CA 1
ATOM 10412 C C . SER B 1 631 ? 32.875 23.672 30.656 1 55.09 631 SER B C 1
ATOM 10414 O O . SER B 1 631 ? 33.75 24.094 31.391 1 55.09 631 SER B O 1
ATOM 10416 N N . GLU B 1 632 ? 32.688 23.984 29.391 1 56.69 632 GLU B N 1
ATOM 10417 C CA . GLU B 1 632 ? 33.625 24.938 28.797 1 56.69 632 GLU B CA 1
ATOM 10418 C C . GLU B 1 632 ? 33.438 26.328 29.391 1 56.69 632 GLU B C 1
ATOM 10420 O O . GLU B 1 632 ? 34.406 27.031 29.641 1 56.69 632 GLU B O 1
ATOM 10425 N N . ASN B 1 633 ? 32.188 26.703 29.562 1 53.31 633 ASN B N 1
ATOM 10426 C CA . ASN B 1 633 ? 31.938 28 30.188 1 53.31 633 ASN B CA 1
ATOM 10427 C C . ASN B 1 633 ? 32.469 28.031 31.625 1 53.31 633 ASN B C 1
ATOM 10429 O O . ASN B 1 633 ? 33 29.047 32.062 1 53.31 633 ASN B O 1
ATOM 10433 N N . HIS B 1 634 ? 32.344 27.016 32.25 1 56.28 634 HIS B N 1
ATOM 10434 C CA . HIS B 1 634 ? 32.844 26.938 33.625 1 56.28 634 HIS B CA 1
ATOM 10435 C C . HIS B 1 634 ? 34.375 26.969 33.625 1 56.28 634 HIS B C 1
ATOM 10437 O O . HIS B 1 634 ? 34.969 27.422 34.625 1 56.28 634 HIS B O 1
ATOM 10443 N N . ARG B 1 635 ? 34.969 26.516 32.688 1 54.38 635 ARG B N 1
ATOM 10444 C CA . ARG B 1 635 ? 36.406 26.578 32.625 1 54.38 635 ARG B CA 1
ATOM 10445 C C . ARG B 1 635 ? 36.875 27.984 32.312 1 54.38 635 ARG B C 1
ATOM 10447 O O . ARG B 1 635 ? 37.938 28.422 32.781 1 54.38 635 ARG B O 1
ATOM 10454 N N . LYS B 1 636 ? 36.156 28.75 31.578 1 55.47 636 LYS B N 1
ATOM 10455 C CA . LYS B 1 636 ? 36.531 30.109 31.25 1 55.47 636 LYS B CA 1
ATOM 10456 C C . LYS B 1 636 ? 36.344 31.062 32.438 1 55.47 636 LYS B C 1
ATOM 10458 O O . LYS B 1 636 ? 36.969 32.094 32.5 1 55.47 636 LYS B O 1
ATOM 10463 N N . GLU B 1 637 ? 35.406 30.766 33.156 1 51.03 637 GLU B N 1
ATOM 10464 C CA . GLU B 1 637 ? 35.156 31.609 34.344 1 51.03 637 GLU B CA 1
ATOM 10465 C C . GLU B 1 637 ? 36.188 31.328 35.438 1 51.03 637 GLU B C 1
ATOM 10467 O O . GLU B 1 637 ? 36.25 32.094 36.406 1 51.03 637 GLU B O 1
ATOM 10472 N N . LYS B 1 638 ? 36.938 30.281 35.188 1 47.75 638 LYS B N 1
ATOM 10473 C CA . LYS B 1 638 ? 38.031 30.062 36.094 1 47.75 638 LYS B CA 1
ATOM 10474 C C . LYS B 1 638 ? 39.344 30.609 35.531 1 47.75 638 LYS B C 1
ATOM 10476 O O . LYS B 1 638 ? 40.344 30.734 36.281 1 47.75 638 LYS B O 1
#

Solvent-accessible surface area (backbone atoms only — not comparable to full-atom values): 66416 Å² total; per-residue (Å²): 120,90,84,63,58,95,59,69,83,64,58,72,66,69,80,73,66,93,69,48,56,48,60,58,45,70,50,72,70,41,46,47,56,41,66,54,69,51,35,46,34,39,42,90,68,22,42,39,33,34,32,35,38,38,56,40,65,64,40,82,91,64,64,51,72,65,55,54,50,36,49,56,51,34,68,37,72,49,26,49,50,51,44,46,26,42,39,32,42,32,39,66,76,79,42,58,88,47,72,64,86,52,89,50,64,67,58,41,50,52,41,51,32,52,49,49,28,62,70,33,43,89,73,48,29,30,57,47,72,41,78,78,46,72,44,54,72,64,70,93,76,66,90,50,71,66,40,52,50,50,48,51,52,50,51,51,49,51,50,48,30,53,51,16,32,52,49,47,56,59,37,69,69,44,54,70,68,56,29,46,62,48,41,68,35,74,67,29,40,57,37,46,34,40,10,49,69,58,37,48,51,57,60,69,56,70,74,92,42,74,66,52,61,48,48,31,38,58,31,15,48,52,31,56,46,47,51,51,53,50,38,41,52,45,53,49,44,60,46,36,46,55,38,59,54,54,63,55,60,41,46,36,78,59,36,70,69,43,36,60,47,44,44,48,68,57,55,55,23,48,55,36,17,53,51,29,18,52,49,43,30,51,49,51,64,72,35,67,91,45,81,86,48,70,68,57,51,51,50,53,54,50,50,52,48,64,67,52,44,59,60,50,50,52,54,48,52,36,41,44,40,57,55,64,72,75,64,58,49,83,36,20,56,74,46,45,41,46,47,25,53,20,20,63,72,31,44,66,35,53,77,69,41,38,32,67,75,49,63,50,69,50,41,37,64,65,77,49,41,56,57,22,48,50,56,55,45,48,56,51,47,53,53,50,49,51,52,33,65,76,42,54,93,46,38,68,58,53,52,50,48,53,46,50,51,40,30,49,50,35,24,50,55,30,44,75,67,60,36,70,60,59,71,69,81,28,42,62,48,38,43,34,65,63,43,51,51,66,35,63,62,46,50,54,48,63,59,28,65,63,48,42,44,46,12,27,52,50,12,35,50,55,16,43,49,46,58,76,43,59,95,54,83,85,58,71,82,42,67,64,50,34,52,47,50,49,45,59,21,47,52,55,36,48,42,57,46,46,48,58,41,49,42,57,62,62,42,76,76,67,81,56,39,67,63,19,14,49,44,55,29,48,37,48,44,49,36,35,48,14,54,50,49,42,48,52,32,34,56,56,71,25,41,71,68,61,28,52,58,20,54,35,66,68,32,45,52,50,29,71,33,40,64,49,19,63,69,42,33,58,61,57,48,52,46,51,56,15,52,33,64,55,53,41,78,77,47,74,65,55,44,56,42,47,30,28,16,46,50,42,50,21,47,54,53,12,51,53,47,38,46,68,45,46,46,23,49,55,46,51,51,52,55,55,53,52,52,50,52,53,52,50,51,55,51,67,76,94,121,90,83,62,62,96,60,72,83,65,62,72,65,68,80,74,65,91,67,48,55,46,62,58,45,71,49,73,70,41,46,46,55,41,66,54,71,52,34,45,35,39,43,90,68,21,44,40,34,34,32,36,39,39,55,40,66,64,39,83,92,64,65,51,73,65,55,54,50,37,51,57,50,34,67,37,71,48,26,51,50,52,44,45,25,42,39,32,40,31,39,67,77,78,40,55,87,48,72,66,84,50,89,51,65,67,58,41,49,52,40,53,31,52,50,50,29,59,70,34,42,88,73,48,29,30,58,45,71,40,77,78,45,72,45,54,72,64,68,92,76,64,90,49,71,64,40,52,50,51,51,51,52,51,52,52,50,51,48,48,30,54,50,16,32,51,50,47,54,59,36,69,68,46,54,70,67,58,28,46,61,49,42,68,35,74,66,30,40,57,37,47,34,39,11,50,69,58,37,48,50,58,60,68,57,71,74,91,42,74,67,53,61,48,48,31,37,58,31,15,49,53,30,57,47,48,51,51,53,51,39,38,52,45,52,49,45,60,47,32,46,54,39,59,54,54,63,53,61,42,47,35,79,59,36,70,68,42,36,60,48,43,43,48,68,58,56,55,24,47,54,36,17,53,51,29,18,51,48,44,28,49,50,51,65,72,34,65,92,45,84,88,48,70,67,57,52,50,50,53,52,51,51,52,48,64,66,52,44,60,60,51,49,54,53,48,51,37,43,44,40,55,55,61,72,73,64,56,50,84,36,20,57,75,47,46,40,46,45,24,54,20,20,63,73,32,45,67,36,53,76,68,41,40,31,66,73,48,63,48,72,50,41,37,64,65,77,48,42,59,57,22,47,50,56,55,45,48,56,51,48,52,53,49,49,52,50,34,64,77,41,53,94,45,38,67,58,54,52,50,49,53,46,50,53,41,30,50,50,34,24,48,55,30,44,76,66,61,36,70,60,58,70,70,81,28,44,63,46,38,35,66,53,59,34,54,54,64,34,63,63,46,50,55,47,62,61,28,66,61,49,40,44,46,12,26,50,50,12,35,50,52,16,44,50,46,57,75,42,61,96,54,83,86,59,71,81,42,67,64,50,33,51,49,50,49,46,60,21,48,50,56,36,50,43,57,46,48,48,58,42,51,42,56,62,60,43,74,76,67,83,55,38,67,63,19,13,50,44,54,28,47,39,49,42,49,36,34,46,14,53,49,46,42,47,51,33,34,56,56,71,26,40,72,68,62,26,53,59,21,54,35,68,68,32,46,52,49,29,71,34,40,66,50,20,62,70,41,32,60,62,59,48,52,47,52,56,16,50,34,64,56,53,41,77,79,47,76,64,53,45,56,43,47,30,27,16,47,49,42,50,20,47,55,52,11,51,52,45,39,46,68,47,46,45,24,49,53,47,50,49,51,53,56,53,51,52,49,52,54,51,52,51,56,56,68,77,100

Sequence (1276 aa):
MLRYFFVIVLVINKCNGEVSDKEYARMPPVFYQDNFDRCMLLQEEALYCSFLYQLEPLDISNVTDLWKIIKEVSSDNFNYRHDHLRHWICIPFTCPNIDYLSENNSDLEKGVQECYDEKFHSLGLKGKIQDLKCETTESKYPVDWLDILVCIILVLYICLIIYSTFFEYTASYMTVEKYEQLTKTKWGRIFSAFSIPRNWRRLITVKNTPEVETFKPIQGVRFYNTILVILSHTAMSFVLGPVLNTQYTETMNQKVANLFLSSGPLCVSTFFLISSFLLVYGIFSKYEKSELKFEHMLVMFLNRLIRLLPALTVIIIFQATWWRHLGNGPNWWNIVGKEYLNCRKNWWTNLIFLNTVIDRTNMCLVPTWYLALDIQYFGLLLLTIWVLKKYEKFVWWILGTLLGLNMVATFITNYVNNNEALMIPRPESTYEMKIILDNPQWHTQLTSFIGNTAGGIIGLGFGYFYYKTKGKTIFKNTLWTNIVILFLSYVPALSVILLPGAYVLMAQGHHDVFWASIHVAIGRPIFAFCIALAILGAMNGIGWLSRSVMMWSPAYLLGRLAYCAYLLHATLILSRPATSRQPVYISDYSIIYHLFGDFGMSYALSLVMVLLFEMPISDLQKLLMSVDKDSENHRKEKMLRYFFVIVLVINKCNGEVSDKEYARMPPVFYQDNFDRCMLLQEEALYCSFLYQLEPLDISNVTDLWKIIKEVSSDNFNYRHDHLRHWICIPFTCPNIDYLSENNSDLEKGVQECYDEKFHSLGLKGKIQDLKCETTESKYPVDWLDILVCIILVLYICLIIYSTFFEYTASYMTVEKYEQLTKTKWGRIFSAFSIPRNWRRLITVKNTPEVETFKPIQGVRFYNTILVILSHTAMSFVLGPVLNTQYTETMNQKVANLFLSSGPLCVSTFFLISSFLLVYGIFSKYEKSELKFEHMLVMFLNRLIRLLPALTVIIIFQATWWRHLGNGPNWWNIVGKEYLNCRKNWWTNLIFLNTVIDRTNMCLVPTWYLALDIQYFGLLLLTIWVLKKYEKFVWWILGTLLGLNMVATFITNYVNNNEALMIPRPESTYEMKIILDNPQWHTQLTSFIGNTAGGIIGLGFGYFYYKTKGKTIFKNTLWTNIVILFLSYVPALSVILLPGAYVLMAQGHHDVFWASIHVAIGRPIFAFCIALAILGAMNGIGWLSRSVMMWSPAYLLGRLAYCAYLLHATLILSRPATSRQPVYISDYSIIYHLFGDFGMSYALSLVMVLLFEMPISDLQKLLMSVDKDSENHRKEK

Foldseek 3Di:
DVVDDPPPCLVPVPPPDPADPVLVVPQDAQEEFDFQVVLQVVAVLRKKKKWKWQKDFLDPVDGDPNVVSLVRQCVDLLAPNSRIRIYIDTCCVQPVVQPPVDPDPVSVQVSVQVSVQVVCVVVRMHTHIHDMDMDHNDDPDDADPLQVVVVVVVVVLVVLLVVLQVVLVVLVPDDPVSSCVQCVDPVNVLSVLSHLVVLVCVLQDDDPDPVSLLQLLLLLLLLVLLLLLLLLLLVLLLLQAFADPRVCSSCVLSGLVLLSSLCNLLSLLLVLLSVLLCVLLVVCVVQVPHADDPVNLVVVLVVVLLQQQFLLLVLLSCLQHCLLVPAAADCQCVQSVLLNVLSVVCVVCLSVLNCLPPPVLSHRQNLSLSVSVSSVVSSVSSVLSNVCVVVVVCNCVVLVVVLVVLLVVLLVVLLVVVHFLTDRDRSVQSHHCSSVSPDPCCSPQRSDCSNRVLSNSLSNVLSVVCSVQPPHQPDDADPVSQVVLQCQQVVLLVCLSVVSSVCVSPVVPDGDSNVSSNSSSVNSNSNSNSVSSQSVQLSNVGHVVSSVSSSPSVSNSSSVLSSQLSSCLSSVSSVVSSNDHTRHYDDPVVSVVVSCVSSVVSSVVSSVSCSRISSSSVSVVVVVVVVVVVVVVVVVVD/DVVDDPPPCLVPPPDPDPADPVLVVPQDAQEEFDFQVVLQVVAVLRKKKKWKWQKDFLDPVDGDPNVVSLVVQCVDLLAPNSRIRIYIDTCCVQPVVQPPVDPDPVSNQVSVQVSVQVVCVVVRMHTHIHDMDMDHNDDPDDADPLQVVVVVVVVVLVVLLVVLQVVLVVLVPDDPVSSCVQCVDPVNVLSVLSHLVVLVCVLQDDDPDPVSLLCLLLLLLLLVLLLLLLLLLLVLLLLQAFADPRVCSSCVLSGLVLLSSLVNLLSLLLVLLSVLLCVLLVVCVVQVPHADDPVNLVVVLVVVLLQQQFLLLSLLSCLQHPLLVPAAADCQCLQSVLLNVLSVVCVVCLSVLNCLPPPVLSHRQNLSLSVSVSSVVSSVSSVLSNVCVVVVVCNCVVLVVVLVVLLVVLLVVLLVVVHFLTDRDRSVQSHSVSNCSVDPCCSPQRSDCSNRVLSNSLSNVLSVVCSVQPPHQPDDADPVSQVVLQCQQVVLLVCLSVVSSVCVSPVVPDGDSNVSSNSSSVNSNSNSNSVSSQSVQLSNVGHVVSSVSSSPSVSNSSSVLSSQLSSCLSSVSSVVSSNDHTRHYDDPVVSVVVSCVSSVVSSVVSSVSCSRISSSSVSVVVVVVVVVVVVVVVVVVD

pLDDT: mean 89.0, std 12.96, range [18.02, 98.19]

Nearest PDB structures (foldseek):
  6rw3-assembly2_B  TM=2.056E-01  e=3.271E-02  Plasmodium falciparum
  8izp-assembly1_A  TM=1.394E-01  e=9.605E+00  Homo sapiens
  6vyh-assembly1_A  TM=1.582E-01  e=1.148E+00  Carlito syrichta
  8izp-assembly1_A  TM=1.477E-01  e=6.569E+00  Homo sapiens

Secondary structure (DSSP, 8-state):
-TT-SS-----------SS-HHHHHHSPPSEEE--HHHHHTTGGG--EEEEEEEEEES-SSS--HHHHHHHHHHHSTTS--TTEEEEEEEHHHHSTTS-TTSS-HHHHHHHHHHHHHHHHHTTTEEEEEEEEEEE-SS-SS---HHHHHHHHHHHHHHHHHHHHHHHHHHHHTS-HHHHHHHHSSHHHHHHHTT-HHHHHHHHH-----HHHHHTHHHHHHHHHHHHHHHHHHHHHHTTSS-BS-HHHHHTGGG-HHHHHHHTHHHHHHHHHHHHHHHHHHHHHHHTSSS---HHHHHHHHHHHHHHHHHHHHHHHHHHHTTGGGS---TTHIIIIIHHHHHHHHHHHHHHTT-TTTSSGGG-SSGGGHHHHHHHHHHHHHHHHHHHHHHTGGGHHHHHHHHHHHHHHHHHHHHHHTT--SS-PPPHHHHSSHHHHHH-HHIIIIISSHHHHHHHHHHHHHHHHHHHHTTTS--S---HHHHHHHHHHHHHHHHHHHHHHHHHHHHTTT---HHHHHHHHHHHHHHHHHHHHHHHHHHHTT--HHHHHHHT-HHHHHHHHTHHHHHHHHHHHHHHHHHH-SSPBP--HHHHHHHHHHHHHHHHHHHHHHIIIIIHHHHHHHHHHHHHHHHHHHHHH--/-TT-SS-----------SS-HHHHHHSPPSEEE--HHHHHTTGGG--EEEEEEEEEES-SSS--HHHHHHHHHHHSTTS--TTEEEEEEEHHHHSTTS-TTSS-HHHHHHHHHHHHHHHHHTTTEEEEEEEEEEE-SS-SS---HHHHHHHHHHHHHHHHHHHHHHHHHHHHTS-HHHHHHHHSSHHHHHHHTT-HHHHHHHHH-----HHHHHTHHHHHHHHHHHHHHHHHHHHHHTTSS-BS-HHHHHTGGG-HHHHHHHTHHHHHHHHHHHHHHHHHHHHHHHTSSS---HHHHHHHHHHHHHHHHHHHHHHHHHHHTTGGGS---TTHIIIIIHHHHHHHHHHHHHHTT-TTTSSGGG-SSGGGHHHHHHHHHHHHHHHHHHHHHHTGGGHHHHHHHHHHHHHHHHHHHHHHTT--SS-PPPHHHHTTTHHHHH-HHIIIIISSHHHHHHHHHHHHHHHHHHHHTTTS--S---HHHHHHHHHHHHHHHHHHHHHHHHHHHHTTT---HHHHHHHHHHHHHHHHHHHHHHHHHHHTT--HHHHHHHT-HHHHHHHHTHHHHHHHHHHHHHHHHHH-SSPBP--HHHHHHHHHHHHHHHHHHHHHHIIIIIHHHHHHHHHHHHHHHHHHHHHHT-

Radius of gyration: 33.04 Å; Cα contacts (8 Å, |Δi|>4): 1683; chains: 2; bounding box: 80×96×78 Å